Protein 4UD8 (pdb70)

Sequence (997 aa):
STLQQDFVKCLVDNSDFPITASFFSPDQNATLFKEELESTAQNLRYLTPSNPKPVFIFEPLYETHVQAAVVCAKKLQLHLRLRSGGHDYEGLSFVAEDETPFVIVDLSKLRQVDVDLDSNSAWAHAGATIGEVYYRIQEKSQTHGFPAGLCSSLGIGGHLVGGAYGSMMRKFGLGADNVLDARIVDANGQILDRAAMGEDVFWAIRGGGGGSFGVILAWKIKLVPVPATVTVFTVTKTLEQDGTKVLYKWEQIADKLDDDLFIRVIISPASKGNRTISMSYQAQFLGDSNRLLQVMQKSFPELGLTKKDCTEMSWIKSVMYIAGFPNSAAPEALLAGKSLFKNHFKAKSDFVKEPIPVEGLEGLWERFLEEDSPLTIWNPYGGMMSRISESEIPFPHRNGTLFKIQWLSTWQDGKVSEERHMKWIREMYSYMEQYVSKNPRQAYVNYRDLDLGTNEGETDAREWGAKYYKGNFEERLVKIKGEFDPDNFFRHEQSVPTKIGTLQQDFVKCLVDVSFPITASFFSPDQNATLFKEELESTAQNLRYLTPSNPKPVFIFEPLYETHVQAAVVCAKKLQLHLRLRSGGHDYEGLSFVAEDETPFVIVDLSKLRQQVDVDLDSNSAWAHAGATIGEVYYRIQEKSQTHGFPAGLCSSLGIGGHLVGGAYGSMMRKFGLGADNVLDARIVDANGQILDRAAMGEDVFWAIRGGGGGSFGVILAWKIKLVPVPATVTVFTVTKTLEQDGTKVLYKWEQIADKLDDDLFIRVIISPASKNRTISMSYQAQFLGDSNRRLLQQVMQKSFPELGLTKKDCTEMSWIKSVMYIAGFPNSAAPEALLAGKSLFKNHFKAKSDFVKEPIPVEGLEGLWERFLEEDSPLTIWNPYGGMMSRISESEIPFPHRNGTLFKIQWLSTWQDGKVSEERHMKWIREMYSYMEQYVSKNPRQAYVNYRDLDLGTNEGETDAREWGAKYYKGNFERLVKIKGEFDPDNFFRHEQSVPTKIG

InterPro domains:
  IPR006094 FAD linked oxidase, N-terminal [PF01565] (85-220)
  IPR012951 Berberine/berberine-like [PF08031] (475-528)
  IPR016166 FAD-binding domain, PCMH-type [PS51387] (76-254)
  IPR016167 FAD-binding, type PCMH, subdomain 1 [G3DSA:3.30.43.10] (28-138)
  IPR016169 FAD-binding, type PCMH, subdomain 2 [G3DSA:3.30.465.10] (147-527)
  IPR036318 FAD-binding, type PCMH-like superfamily [SSF56176] (24-255)

Structure (mmCIF, N/CA/C/O backbone):
data_4UD8
#
_entry.id   4UD8
#
_cell.length_a   63.596
_cell.length_b   94.742
_cell.length_c   188.298
_cell.angle_alpha   90.00
_cell.angle_beta   90.00
_cell.angle_gamma   90.00
#
_symmetry.space_group_name_H-M   'P 21 21 21'
#
loop_
_entity.id
_entity.type
_entity.pdbx_description
1 polymer 'FAD-BINDING AND BBE DOMAIN-CONTAINING PROTEIN'
2 branched 2-acetamido-2-deoxy-beta-D-glucopyranose-(1-4)-2-acetamido-2-deoxy-beta-D-glucopyranose
3 non-polymer 'FLAVIN-ADENINE DINUCLEOTIDE'
4 non-polymer 2-acetamido-2-deoxy-beta-D-glucopyranose
5 non-polymer 3,6,9,12,15,18,21,24-OCTAOXAHEXACOSAN-1-OL
6 non-polymer 'SODIUM ION'
7 non-polymer 'POTASSIUM ION'
8 water water
#
loop_
_atom_site.group_PDB
_atom_site.id
_atom_site.type_symbol
_atom_site.label_atom_id
_atom_site.label_alt_id
_atom_site.label_comp_id
_atom_site.label_asym_id
_atom_site.label_entity_id
_atom_site.label_seq_id
_atom_site.pdbx_PDB_ins_code
_atom_site.Cartn_x
_atom_site.Cartn_y
_atom_site.Cartn_z
_atom_site.occupancy
_atom_site.B_iso_or_equiv
_atom_site.auth_seq_id
_atom_site.auth_comp_id
_atom_site.auth_asym_id
_atom_site.auth_atom_id
_atom_site.pdbx_PDB_model_num
ATOM 1 N N . SER A 1 27 ? -17.598 13.353 -65.446 1.00 73.36 27 SER A N 1
ATOM 2 C CA . SER A 1 27 ? -17.719 12.596 -64.206 1.00 71.76 27 SER A CA 1
ATOM 3 C C . SER A 1 27 ? -16.585 11.578 -64.080 1.00 69.19 27 SER A C 1
ATOM 4 O O . SER A 1 27 ? -16.815 10.369 -64.130 1.00 69.37 27 SER A O 1
ATOM 7 N N . THR A 1 28 ? -15.364 12.079 -63.910 1.00 66.59 28 THR A N 1
ATOM 8 C CA . THR A 1 28 ? -14.178 11.225 -63.876 1.00 63.68 28 THR A CA 1
ATOM 9 C C . THR A 1 28 ? -13.935 10.597 -62.507 1.00 59.71 28 THR A C 1
ATOM 10 O O . THR A 1 28 ? -14.566 10.967 -61.518 1.00 57.95 28 THR A O 1
ATOM 14 N N . LEU A 1 29 ? -13.002 9.650 -62.471 1.00 58.66 29 LEU A N 1
ATOM 15 C CA . LEU A 1 29 ? -12.623 8.957 -61.245 1.00 55.60 29 LEU A CA 1
ATOM 16 C C . LEU A 1 29 ? -12.090 9.930 -60.196 1.00 51.62 29 LEU A C 1
ATOM 17 O O . LEU A 1 29 ? -12.359 9.778 -59.004 1.00 51.50 29 LEU A O 1
ATOM 22 N N . GLN A 1 30 ? -11.343 10.933 -60.648 1.00 47.80 30 GLN A N 1
ATOM 23 C CA . GLN A 1 30 ? -10.756 11.922 -59.749 1.00 45.93 30 GLN A CA 1
ATOM 24 C C . GLN A 1 30 ? -11.808 12.893 -59.218 1.00 42.17 30 GLN A C 1
ATOM 25 O O . GLN A 1 30 ? -11.736 13.327 -58.067 1.00 37.69 30 GLN A O 1
ATOM 31 N N . GLN A 1 31 ? -12.780 13.235 -60.061 1.00 43.88 31 GLN A N 1
ATOM 32 C CA . GLN A 1 31 ? -13.881 14.101 -59.647 1.00 43.26 31 GLN A CA 1
ATOM 33 C C . GLN A 1 31 ? -14.726 13.419 -58.579 1.00 39.97 31 GLN A C 1
ATOM 34 O O . GLN A 1 31 ? -15.152 14.054 -57.613 1.00 41.76 31 GLN A O 1
ATOM 40 N N . ASP A 1 32 ? -14.959 12.122 -58.752 1.00 36.86 32 ASP A N 1
ATOM 41 C CA . ASP A 1 32 ? -15.633 11.329 -57.733 1.00 37.73 32 ASP A CA 1
ATOM 42 C C . ASP A 1 32 ? -14.796 11.271 -56.453 1.00 32.69 32 ASP A C 1
ATOM 43 O O . ASP A 1 32 ? -15.330 11.369 -55.346 1.00 27.89 32 ASP A O 1
ATOM 48 N N . PHE A 1 33 ? -13.483 11.112 -56.611 1.00 31.20 33 PHE A N 1
ATOM 49 C CA . PHE A 1 33 ? -12.577 11.026 -55.466 1.00 32.50 33 PHE A CA 1
ATOM 50 C C . PHE A 1 33 ? -12.579 12.315 -54.646 1.00 32.61 33 PHE A C 1
ATOM 51 O O . PHE A 1 33 ? -12.673 12.277 -53.418 1.00 33.76 33 PHE A O 1
ATOM 59 N N . VAL A 1 34 ? -12.476 13.451 -55.329 1.00 32.47 34 VAL A N 1
ATOM 60 C CA . VAL A 1 34 ? -12.492 14.751 -54.661 1.00 35.38 34 VAL A CA 1
ATOM 61 C C . VAL A 1 34 ? -13.834 15.018 -53.978 1.00 41.28 34 VAL A C 1
ATOM 62 O O . VAL A 1 34 ? -13.874 15.500 -52.844 1.00 44.23 34 VAL A O 1
ATOM 66 N N . LYS A 1 35 ? -14.928 14.694 -54.663 1.00 43.16 35 LYS A N 1
ATOM 67 C CA . LYS A 1 35 ? -16.265 14.858 -54.094 1.00 47.12 35 LYS A CA 1
ATOM 68 C C . LYS A 1 35 ? -16.441 14.047 -52.816 1.00 46.75 35 LYS A C 1
ATOM 69 O O . LYS A 1 35 ? -17.051 14.516 -51.859 1.00 47.38 35 LYS A O 1
ATOM 75 N N . CYS A 1 36 ? -15.905 12.831 -52.803 1.00 45.84 36 CYS A N 1
ATOM 76 C CA . CYS A 1 36 ? -15.916 12.023 -51.592 1.00 46.35 36 CYS A CA 1
ATOM 77 C C . CYS A 1 36 ? -15.053 12.686 -50.522 1.00 45.45 36 CYS A C 1
ATOM 78 O O . CYS A 1 36 ? -15.400 12.675 -49.341 1.00 44.02 36 CYS A O 1
ATOM 81 N N . LEU A 1 37 ? -13.929 13.262 -50.943 1.00 46.95 37 LEU A N 1
ATOM 82 C CA . LEU A 1 37 ? -13.013 13.926 -50.019 1.00 50.02 37 LEU A CA 1
ATOM 83 C C . LEU A 1 37 ? -13.645 15.132 -49.325 1.00 54.90 37 LEU A C 1
ATOM 84 O O . LEU A 1 37 ? -13.592 15.245 -48.103 1.00 55.84 37 LEU A O 1
ATOM 89 N N . VAL A 1 38 ? -14.238 16.031 -50.104 1.00 58.48 38 VAL A N 1
ATOM 90 C CA . VAL A 1 38 ? -14.802 17.256 -49.544 1.00 62.90 38 VAL A CA 1
ATOM 91 C C . VAL A 1 38 ? -16.125 17.016 -48.816 1.00 68.79 38 VAL A C 1
ATOM 92 O O . VAL A 1 38 ? -16.520 17.814 -47.963 1.00 70.94 38 VAL A O 1
ATOM 96 N N . ASP A 1 39 ? -16.802 15.915 -49.143 1.00 71.79 39 ASP A N 1
ATOM 97 C CA . ASP A 1 39 ? -18.027 15.540 -48.434 1.00 74.95 39 ASP A CA 1
ATOM 98 C C . ASP A 1 39 ? -17.718 15.096 -47.003 1.00 75.27 39 ASP A C 1
ATOM 99 O O . ASP A 1 39 ? -18.620 14.922 -46.183 1.00 76.14 39 ASP A O 1
ATOM 104 N N . ASN A 1 40 ? -16.432 14.913 -46.724 1.00 75.30 40 ASN A N 1
ATOM 105 C CA . ASN A 1 40 ? -15.924 14.769 -45.369 1.00 75.48 40 ASN A CA 1
ATOM 106 C C . ASN A 1 40 ? -15.868 16.156 -44.728 1.00 76.49 40 ASN A C 1
ATOM 107 O O . ASN A 1 40 ? -15.378 17.106 -45.341 1.00 76.62 40 ASN A O 1
ATOM 112 N N . SER A 1 41 ? -16.368 16.272 -43.500 1.00 76.89 41 SER A N 1
ATOM 113 C CA . SER A 1 41 ? -16.486 17.569 -42.829 1.00 77.38 41 SER A CA 1
ATOM 114 C C . SER A 1 41 ? -15.144 18.234 -42.504 1.00 76.03 41 SER A C 1
ATOM 115 O O . SER A 1 41 ? -15.104 19.400 -42.108 1.00 76.09 41 SER A O 1
ATOM 118 N N . ASP A 1 42 ? -14.049 17.496 -42.671 1.00 74.14 42 ASP A N 1
ATOM 119 C CA . ASP A 1 42 ? -12.718 18.046 -42.420 1.00 72.49 42 ASP A CA 1
ATOM 120 C C . ASP A 1 42 ? -11.997 18.406 -43.718 1.00 71.65 42 ASP A C 1
ATOM 121 O O . ASP A 1 42 ? -12.251 19.451 -44.319 1.00 71.81 42 ASP A O 1
ATOM 126 N N . PHE A 1 45 ? -11.292 22.344 -46.665 1.00 84.71 45 PHE A N 1
ATOM 127 C CA . PHE A 1 45 ? -9.992 22.676 -47.235 1.00 85.22 45 PHE A CA 1
ATOM 128 C C . PHE A 1 45 ? -10.003 22.497 -48.761 1.00 82.40 45 PHE A C 1
ATOM 129 O O . PHE A 1 45 ? -10.625 21.563 -49.270 1.00 82.54 45 PHE A O 1
ATOM 137 N N . PRO A 1 46 ? -9.328 23.408 -49.491 1.00 79.21 46 PRO A N 1
ATOM 138 C CA . PRO A 1 46 ? -9.257 23.448 -50.962 1.00 76.00 46 PRO A CA 1
ATOM 139 C C . PRO A 1 46 ? -8.828 22.14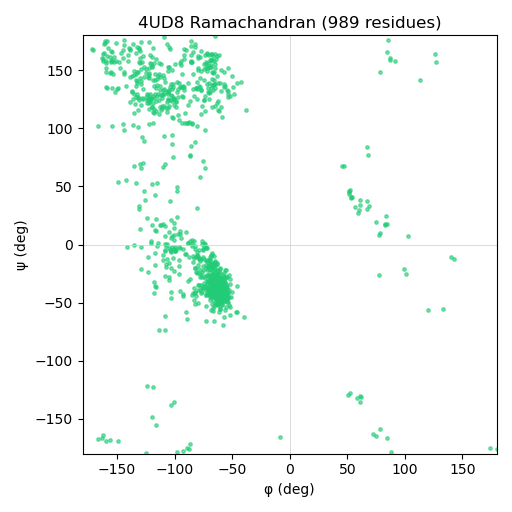2 -51.641 1.00 71.18 46 PRO A C 1
ATOM 140 O O . PRO A 1 46 ? -9.596 21.628 -52.454 1.00 71.85 46 PRO A O 1
ATOM 144 N N . ILE A 1 47 ? -7.623 21.654 -51.348 1.00 66.88 47 ILE A N 1
ATOM 145 C CA . ILE A 1 47 ? -7.153 20.333 -51.801 1.00 63.48 47 ILE A CA 1
ATOM 146 C C . ILE A 1 47 ? -6.692 20.227 -53.276 1.00 60.86 47 ILE A C 1
ATOM 147 O O . ILE A 1 47 ? -5.856 19.379 -53.599 1.00 60.71 47 ILE A O 1
ATOM 152 N N . THR A 1 48 ? -7.212 21.082 -54.157 1.00 58.20 48 THR A N 1
ATOM 153 C CA . THR A 1 48 ? -6.860 21.036 -55.586 1.00 55.62 48 THR A CA 1
ATOM 154 C C . THR A 1 48 ? -5.349 21.023 -55.843 1.00 51.81 48 THR A C 1
ATOM 155 O O . THR A 1 48 ? -4.852 20.231 -56.647 1.00 50.41 48 THR A O 1
ATOM 159 N N . ALA A 1 49 ? -4.623 21.886 -55.139 1.00 50.07 49 ALA A N 1
ATOM 160 C CA . ALA A 1 49 ? -3.173 21.972 -55.285 1.00 47.73 49 ALA A CA 1
ATOM 161 C C . ALA A 1 49 ? -2.442 20.829 -54.579 1.00 45.69 49 ALA A C 1
ATOM 162 O O . ALA A 1 49 ? -1.211 20.772 -54.590 1.00 47.46 49 ALA A O 1
ATOM 164 N N . SER A 1 50 ? -3.201 19.929 -53.959 1.00 41.18 50 SER A N 1
ATOM 165 C CA . SER A 1 50 ? -2.629 18.730 -53.358 1.00 38.53 50 SER A CA 1
ATOM 166 C C . SER A 1 50 ? -2.889 17.523 -54.245 1.00 36.49 50 SER A C 1
ATOM 167 O O . SER A 1 50 ? -2.586 16.388 -53.871 1.00 35.91 50 SER A O 1
ATOM 170 N N . PHE A 1 51 ? -3.461 17.778 -55.418 1.00 36.66 51 PHE A N 1
ATOM 171 C CA . PHE A 1 51 ? -3.738 16.729 -56.390 1.00 38.10 51 PHE A CA 1
ATOM 172 C C . PHE A 1 51 ? -2.826 16.831 -57.605 1.00 38.30 51 PHE A C 1
ATOM 173 O O . PHE A 1 51 ? -2.485 17.930 -58.054 1.00 38.24 51 PHE A O 1
ATOM 181 N N . PHE A 1 52 ? -2.432 15.676 -58.130 1.00 37.19 52 PHE A N 1
ATOM 182 C CA . PHE A 1 52 ? -1.624 15.621 -59.339 1.00 38.89 52 PHE A CA 1
ATOM 183 C C . PHE A 1 52 ? -2.155 14.525 -60.249 1.00 40.04 52 PHE A C 1
ATOM 184 O O . PHE A 1 52 ? -2.397 13.405 -59.801 1.00 40.26 52 PHE A O 1
ATOM 192 N N . SER A 1 53 ? -2.353 14.860 -61.520 1.00 40.42 53 SER A N 1
ATOM 193 C CA . SER A 1 53 ? -2.925 13.928 -62.484 1.00 41.59 53 SER A CA 1
ATOM 194 C C . SER A 1 53 ? -2.432 14.278 -63.878 1.00 42.82 53 SER A C 1
ATOM 195 O O . SER A 1 53 ? -2.024 15.413 -64.125 1.00 42.16 53 SER A O 1
ATOM 198 N N . PRO A 1 54 ? -2.454 13.298 -64.794 1.00 45.02 54 PRO A N 1
ATOM 199 C CA . PRO A 1 54 ? -2.080 13.576 -66.184 1.00 47.48 54 PRO A CA 1
ATOM 200 C C . PRO A 1 54 ? -2.991 14.636 -66.799 1.00 51.13 54 PRO A C 1
ATOM 201 O O . PRO A 1 54 ? -2.535 15.430 -67.623 1.00 54.16 54 PRO A O 1
ATOM 205 N N . ASP A 1 55 ? -4.257 14.654 -66.391 1.00 53.03 55 ASP A N 1
ATOM 206 C CA . ASP A 1 55 ? -5.237 15.579 -66.961 1.00 57.27 55 ASP A CA 1
ATOM 207 C C . ASP A 1 55 ? -5.096 17.018 -66.450 1.00 58.27 55 ASP A C 1
ATOM 208 O O . ASP A 1 55 ? -5.248 17.968 -67.220 1.00 59.98 55 ASP A O 1
ATOM 213 N N . GLN A 1 56 ? -4.839 17.177 -65.154 1.00 57.00 56 GLN A N 1
ATOM 214 C CA . GLN A 1 56 ? -4.512 18.485 -64.591 1.00 56.74 56 GLN A CA 1
ATOM 215 C C . GLN A 1 56 ? -3.289 19.061 -65.287 1.00 57.08 56 GLN A C 1
ATOM 216 O O . GLN A 1 56 ? -3.374 20.029 -66.046 1.00 57.66 56 GLN A O 1
ATOM 222 N N . ASN A 1 57 ? -2.151 18.429 -65.021 1.00 56.56 57 ASN A N 1
ATOM 223 C CA . ASN A 1 57 ? -0.867 18.863 -65.542 1.00 57.65 57 ASN A CA 1
ATOM 224 C C . ASN A 1 57 ? 0.084 17.673 -65.624 1.00 54.07 57 ASN A C 1
ATOM 225 O O . ASN A 1 57 ? 0.644 17.240 -64.616 1.00 51.75 57 ASN A O 1
ATOM 230 N N . ALA A 1 58 ? 0.254 17.145 -66.831 1.00 53.16 58 ALA A N 1
ATOM 231 C CA . ALA A 1 58 ? 1.094 15.973 -67.055 1.00 51.28 58 ALA A CA 1
ATOM 232 C C . ALA A 1 58 ? 2.546 16.203 -66.634 1.00 49.88 58 ALA A C 1
ATOM 233 O O . ALA A 1 58 ? 3.185 15.312 -66.072 1.00 47.21 58 ALA A O 1
ATOM 235 N N . THR A 1 59 ? 3.059 17.397 -66.915 1.00 51.10 59 THR A N 1
ATOM 236 C CA . THR A 1 59 ? 4.433 17.751 -66.568 1.00 52.48 59 THR A CA 1
ATOM 237 C C . THR A 1 59 ? 4.635 17.782 -65.050 1.00 51.82 59 THR A C 1
ATOM 238 O O . THR A 1 59 ? 5.630 17.268 -64.534 1.00 51.10 59 THR A O 1
ATOM 242 N N . LEU A 1 60 ? 3.678 18.374 -64.341 1.00 51.23 60 LEU A N 1
ATOM 243 C CA . LEU A 1 60 ? 3.733 18.473 -62.885 1.00 50.56 60 LEU A CA 1
ATOM 244 C C . LEU A 1 60 ? 3.550 17.107 -62.219 1.00 47.85 60 LEU A C 1
ATOM 245 O O . LEU A 1 60 ? 4.242 16.775 -61.254 1.00 46.00 60 LEU A O 1
ATOM 250 N N . PHE A 1 61 ? 2.612 16.327 -62.749 1.00 45.73 61 PHE A N 1
ATOM 251 C CA . PHE A 1 61 ? 2.317 14.983 -62.258 1.00 41.32 61 PHE A CA 1
ATOM 252 C C . PHE A 1 61 ? 3.541 14.071 -62.314 1.00 37.25 61 PHE A C 1
ATOM 253 O O . PHE A 1 61 ? 3.821 13.337 -61.363 1.00 33.92 61 PHE A O 1
ATOM 261 N N . LYS A 1 62 ? 4.258 14.120 -63.433 1.00 35.62 62 LYS A N 1
ATOM 262 C CA . LYS A 1 62 ? 5.481 13.341 -63.612 1.00 35.10 62 LYS A CA 1
ATOM 263 C C . LYS A 1 62 ? 6.529 13.715 -62.571 1.00 33.05 62 LYS A C 1
ATOM 264 O O . LYS A 1 62 ? 7.152 12.843 -61.957 1.00 30.99 62 LYS A O 1
ATOM 270 N N . GLU A 1 63 ? 6.718 15.016 -62.377 1.00 34.38 63 GLU A N 1
ATOM 271 C CA . GLU A 1 63 ? 7.707 15.511 -61.424 1.00 38.58 63 GLU A CA 1
ATOM 272 C C . GLU A 1 63 ? 7.344 15.145 -59.987 1.00 36.88 63 GLU A C 1
ATOM 273 O O . GLU A 1 63 ? 8.223 14.887 -59.165 1.00 34.14 63 GLU A O 1
ATOM 279 N N . GLU A 1 64 ? 6.051 15.122 -59.684 1.00 37.67 64 GLU A N 1
ATOM 280 C CA . GLU A 1 64 ? 5.604 14.737 -58.354 1.00 37.54 64 GLU A CA 1
ATOM 281 C C . GLU A 1 64 ? 5.842 13.249 -58.128 1.00 33.07 64 GLU A C 1
ATOM 282 O O . GLU A 1 64 ? 6.216 12.823 -57.033 1.00 30.42 64 GLU A O 1
ATOM 288 N N . LEU A 1 65 ? 5.622 12.470 -59.182 1.00 32.54 65 LEU A N 1
ATOM 289 C CA . LEU A 1 65 ? 5.832 11.029 -59.147 1.00 31.88 65 LEU A CA 1
ATOM 290 C C . LEU A 1 65 ? 7.305 10.701 -58.917 1.00 31.66 65 LEU A C 1
ATOM 291 O O . LEU A 1 65 ? 7.640 9.844 -58.097 1.00 31.34 65 LEU A O 1
ATOM 296 N N . GLU A 1 66 ? 8.181 11.401 -59.631 1.00 31.95 66 GLU A N 1
ATOM 297 C CA . GLU A 1 66 ? 9.613 11.132 -59.562 1.00 33.03 66 GLU A CA 1
ATOM 298 C C . GLU A 1 66 ? 10.282 11.721 -58.321 1.00 29.86 66 GLU A C 1
ATOM 299 O O . GLU A 1 66 ? 11.321 11.226 -57.890 1.00 28.52 66 GLU A O 1
ATOM 305 N N . SER A 1 67 ? 9.679 12.770 -57.762 1.00 29.57 67 SER A N 1
ATOM 306 C CA . SER A 1 67 ? 10.273 13.560 -56.675 1.00 32.01 67 SER A CA 1
ATOM 307 C C . SER A 1 67 ? 11.031 12.757 -55.610 1.00 29.50 67 SER A C 1
ATOM 308 O O . SER A 1 67 ? 12.237 12.935 -55.445 1.00 28.93 67 SER A O 1
ATOM 311 N N . THR A 1 68 ? 10.329 11.876 -54.899 1.00 27.91 68 THR A N 1
ATOM 312 C CA . THR A 1 68 ? 10.958 11.075 -53.847 1.00 29.35 68 THR A CA 1
ATOM 313 C C . THR A 1 68 ? 11.221 9.626 -54.252 1.00 29.39 68 THR A C 1
ATOM 314 O O . THR A 1 68 ? 11.818 8.865 -53.488 1.00 31.24 68 THR A O 1
ATOM 318 N N . ALA A 1 69 ? 10.770 9.243 -55.443 1.00 27.82 69 ALA A N 1
ATOM 319 C CA . ALA A 1 69 ? 11.026 7.896 -55.952 1.00 25.09 69 ALA A CA 1
ATOM 320 C C . ALA A 1 69 ? 12.526 7.683 -56.139 1.00 25.16 69 ALA A C 1
ATOM 321 O O . ALA A 1 69 ? 13.174 8.417 -56.887 1.00 27.86 69 ALA A O 1
ATOM 323 N N . GLN A 1 70 ? 13.075 6.679 -55.463 1.00 22.24 70 GLN A N 1
ATOM 324 C CA . GLN A 1 70 ? 14.523 6.497 -55.432 1.00 22.42 70 GLN A CA 1
ATOM 325 C C . GLN A 1 70 ? 15.068 5.563 -56.509 1.00 22.03 70 GLN A C 1
ATOM 326 O O . GLN A 1 70 ? 16.099 5.855 -57.121 1.00 24.02 70 GLN A O 1
ATOM 332 N N . ASN A 1 71 ? 14.390 4.444 -56.740 1.00 19.17 71 ASN A N 1
ATOM 333 C CA . ASN A 1 71 ? 14.849 3.490 -57.751 1.00 20.23 71 ASN A CA 1
ATOM 334 C C . ASN A 1 71 ? 14.354 3.851 -59.148 1.00 21.51 71 ASN A C 1
ATOM 335 O O . ASN A 1 71 ? 13.188 3.628 -59.476 1.00 21.27 71 ASN A O 1
ATOM 340 N N . LEU A 1 72 ? 15.249 4.391 -59.974 1.00 21.33 72 LEU A N 1
ATOM 341 C CA . LEU A 1 72 ? 14.887 4.841 -61.315 1.00 23.10 72 LEU A CA 1
ATOM 342 C C . LEU A 1 72 ? 14.359 3.709 -62.192 1.00 21.00 72 LEU A C 1
ATOM 343 O O . LEU A 1 72 ? 13.671 3.960 -63.179 1.00 22.41 72 LEU A O 1
ATOM 348 N N . ARG A 1 73 ? 14.689 2.469 -61.835 1.00 18.88 73 ARG A N 1
ATOM 349 C CA . ARG A 1 73 ? 14.218 1.297 -62.571 1.00 22.45 73 ARG A CA 1
ATOM 350 C C . ARG A 1 73 ? 12.692 1.257 -62.630 1.00 23.50 73 ARG A C 1
ATOM 351 O O . ARG A 1 73 ? 12.107 0.727 -63.579 1.00 23.95 73 ARG A O 1
ATOM 359 N N . TYR A 1 74 ? 12.054 1.843 -61.622 1.00 23.11 74 TYR A N 1
ATOM 360 C CA . TYR A 1 74 ? 10.598 1.828 -61.531 1.00 23.60 74 TYR A CA 1
ATOM 361 C C . TYR A 1 74 ? 9.943 3.130 -61.983 1.00 24.51 74 TYR A C 1
ATOM 362 O O . TYR A 1 74 ? 8.760 3.349 -61.738 1.00 23.39 74 TYR A O 1
ATOM 371 N N . LEU A 1 75 ? 10.710 3.984 -62.655 1.00 25.66 75 LEU A N 1
ATOM 372 C CA . LEU A 1 75 ? 10.171 5.243 -63.167 1.00 25.68 75 LEU A CA 1
ATOM 373 C C . LEU A 1 75 ? 10.165 5.282 -64.692 1.00 29.96 75 LEU A C 1
ATOM 374 O O . LEU A 1 75 ? 9.758 6.274 -65.294 1.00 32.98 75 LEU A O 1
ATOM 379 N N . THR A 1 76 ? 10.608 4.191 -65.309 1.00 31.50 76 THR A N 1
ATOM 380 C CA . THR A 1 76 ? 10.585 4.060 -66.766 1.00 34.22 76 THR A CA 1
ATOM 381 C C . THR A 1 76 ? 9.137 3.971 -67.261 1.00 34.48 76 THR A C 1
ATOM 382 O O . THR A 1 76 ? 8.255 3.562 -66.505 1.00 32.60 76 THR A O 1
ATOM 386 N N . PRO A 1 77 ? 8.887 4.362 -68.527 1.00 37.49 77 PRO A N 1
ATOM 387 C CA . PRO A 1 77 ? 7.526 4.385 -69.083 1.00 38.57 77 PRO A CA 1
ATOM 388 C C . PRO A 1 77 ? 6.812 3.033 -69.043 1.00 39.20 77 PRO A C 1
ATOM 389 O O . PRO A 1 77 ? 5.584 3.000 -69.013 1.00 38.32 77 PRO A O 1
ATOM 393 N N . SER A 1 78 ? 7.569 1.940 -69.055 1.00 39.67 78 SER A N 1
ATOM 394 C CA . SER A 1 78 ? 6.985 0.601 -69.007 1.00 40.64 78 SER A CA 1
ATOM 395 C C . SER A 1 78 ? 6.222 0.337 -67.708 1.00 39.03 78 SER A C 1
ATOM 396 O O . SER A 1 78 ? 5.292 -0.472 -67.680 1.00 42.61 78 SER A O 1
ATOM 399 N N . ASN A 1 79 ? 6.617 1.022 -66.639 1.00 32.53 79 ASN A N 1
ATOM 400 C CA . ASN A 1 79 ? 5.972 0.855 -65.339 1.00 31.11 79 ASN A CA 1
ATOM 401 C C . ASN A 1 79 ? 4.558 1.436 -65.279 1.00 31.96 79 ASN A C 1
ATOM 402 O O . ASN A 1 79 ? 4.318 2.551 -65.747 1.00 32.88 79 ASN A O 1
ATOM 407 N N . PRO A 1 80 ? 3.616 0.671 -64.703 1.00 32.52 80 PRO A N 1
ATOM 408 C CA . PRO A 1 80 ? 2.244 1.129 -64.452 1.00 34.31 80 PRO A CA 1
ATOM 409 C C . PRO A 1 80 ? 2.220 2.428 -63.646 1.00 33.72 80 PRO A C 1
ATOM 410 O O . PRO A 1 80 ? 2.920 2.536 -62.636 1.00 32.59 80 PRO A O 1
ATOM 414 N N . LYS A 1 81 ? 1.422 3.396 -64.091 1.00 33.67 81 LYS A N 1
ATOM 415 C CA . LYS A 1 81 ? 1.359 4.704 -63.446 1.00 31.66 81 LYS A CA 1
ATOM 416 C C . LYS A 1 81 ? 0.061 4.845 -62.656 1.00 29.66 81 LYS A C 1
ATOM 417 O O . LYS A 1 81 ? -0.956 4.258 -63.027 1.00 28.65 81 LYS A O 1
ATOM 423 N N . PRO A 1 82 ? 0.089 5.619 -61.556 1.00 28.44 82 PRO A N 1
ATOM 424 C CA . PRO A 1 82 ? -1.137 5.859 -60.786 1.00 27.81 82 PRO A CA 1
ATOM 425 C C . PRO A 1 82 ? -2.086 6.766 -61.561 1.00 28.15 82 PRO A C 1
ATOM 426 O O . PRO A 1 82 ? -1.618 7.566 -62.374 1.00 27.67 82 PRO A O 1
ATOM 430 N N . VAL A 1 83 ? -3.390 6.644 -61.326 1.00 29.55 83 VAL A N 1
ATOM 431 C CA . VAL A 1 83 ? -4.351 7.535 -61.975 1.00 33.61 83 VAL A CA 1
ATOM 432 C C . VAL A 1 83 ? -4.107 8.957 -61.494 1.00 33.52 83 VAL A C 1
ATOM 433 O O . VAL A 1 83 ? -4.179 9.915 -62.273 1.00 34.50 83 VAL A O 1
ATOM 437 N N . PHE A 1 84 ? -3.806 9.082 -60.205 1.00 29.30 84 PHE A N 1
ATOM 438 C CA . PHE A 1 84 ? -3.435 10.367 -59.625 1.00 28.70 84 PHE A CA 1
ATOM 439 C C . PHE A 1 84 ? -2.698 10.214 -58.295 1.00 25.83 84 PHE A C 1
ATOM 440 O O . PHE A 1 84 ? -2.696 9.139 -57.688 1.00 24.52 84 PHE A O 1
ATOM 448 N N . ILE A 1 85 ? -2.062 11.298 -57.860 1.00 26.18 85 ILE A N 1
ATOM 449 C CA . ILE A 1 85 ? -1.373 11.330 -56.580 1.00 26.10 85 ILE A CA 1
ATOM 450 C C . ILE A 1 85 ? -2.073 12.338 -55.677 1.00 24.91 85 ILE A C 1
ATOM 451 O O . ILE A 1 85 ? -2.446 13.424 -56.125 1.00 24.92 85 ILE A O 1
ATOM 456 N N . PHE A 1 86 ? -2.260 11.975 -54.414 1.00 25.66 86 PHE A N 1
ATOM 457 C CA . PHE A 1 86 ? -2.861 12.882 -53.445 1.00 27.02 86 PHE A CA 1
ATOM 458 C C . PHE A 1 86 ? -1.903 13.132 -52.284 1.00 25.78 86 PHE A C 1
ATOM 459 O O . PHE A 1 86 ? -1.429 12.188 -51.652 1.00 25.51 86 PHE A O 1
ATOM 467 N N . GLU A 1 87 ? -1.609 14.403 -52.018 1.00 27.69 87 GLU A N 1
ATOM 468 C CA . GLU A 1 87 ? -0.730 14.776 -50.915 1.00 29.03 87 GLU A CA 1
ATOM 469 C C . GLU A 1 87 ? -1.514 15.434 -49.784 1.00 27.52 87 GLU A C 1
ATOM 470 O O . GLU A 1 87 ? -1.721 16.648 -49.793 1.00 28.47 87 GLU A O 1
ATOM 476 N N . PRO A 1 88 ? -1.944 14.634 -48.797 1.00 27.10 88 PRO A N 1
ATOM 477 C CA . PRO A 1 88 ? -2.702 15.157 -47.654 1.00 28.44 88 PRO A CA 1
ATOM 478 C C . PRO A 1 88 ? -1.889 16.151 -46.825 1.00 31.22 88 PRO A C 1
ATOM 479 O O . PRO A 1 88 ? -0.672 15.993 -46.690 1.00 29.80 88 PRO A O 1
ATOM 483 N N . LEU A 1 89 ? -2.561 17.163 -46.283 1.00 33.84 89 LEU A N 1
ATOM 484 C CA . LEU A 1 89 ? -1.895 18.194 -45.494 1.00 34.45 89 LEU A CA 1
ATOM 485 C C . LEU A 1 89 ? -2.118 17.996 -43.994 1.00 34.47 89 LEU A C 1
ATOM 486 O O . LEU A 1 89 ? -1.358 18.514 -43.173 1.00 33.95 89 LEU A O 1
ATOM 491 N N . TYR A 1 90 ? -3.161 17.244 -43.645 1.00 33.63 90 TYR A N 1
ATOM 492 C CA . TYR A 1 90 ? -3.441 16.918 -42.249 1.00 35.38 90 TYR A CA 1
ATOM 493 C C . TYR A 1 90 ? -3.737 15.428 -42.089 1.00 33.74 90 TYR A C 1
ATOM 494 O O . TYR A 1 90 ? -3.914 14.712 -43.076 1.00 32.74 90 TYR A O 1
ATOM 503 N N . GLU A 1 91 ? -3.805 14.971 -40.843 1.00 32.79 91 GLU A N 1
ATOM 504 C CA . GLU A 1 91 ? -4.133 13.579 -40.559 1.00 32.92 91 GLU A CA 1
ATOM 505 C C . GLU A 1 91 ? -5.576 13.235 -40.944 1.00 28.98 91 GLU A C 1
ATOM 506 O O . GLU A 1 91 ? -5.886 12.082 -41.248 1.00 27.21 91 GLU A O 1
ATOM 512 N N . THR A 1 92 ? -6.450 14.238 -40.943 1.00 25.99 92 THR A N 1
ATOM 513 C CA . THR A 1 92 ? -7.845 14.027 -41.325 1.00 27.61 92 THR A CA 1
ATOM 514 C C . THR A 1 92 ? -7.972 13.730 -42.815 1.00 25.89 92 THR A C 1
ATOM 515 O O . THR A 1 92 ? -8.885 13.019 -43.237 1.00 23.32 92 THR A O 1
ATOM 519 N N . HIS A 1 93 ? -7.059 14.282 -43.611 1.00 26.17 93 HIS A N 1
ATOM 520 C CA . HIS A 1 93 ? -7.062 14.040 -45.051 1.00 27.57 93 HIS A CA 1
ATOM 521 C C . HIS A 1 93 ? -6.617 12.613 -45.365 1.00 27.33 93 HIS A C 1
ATOM 522 O O . HIS A 1 93 ? -7.046 12.023 -46.360 1.00 26.39 93 HIS A O 1
ATOM 529 N N . VAL A 1 94 ? -5.739 12.068 -44.524 1.00 26.11 94 VAL A N 1
ATOM 530 C CA . VAL A 1 94 ? -5.318 10.679 -44.665 1.00 25.49 94 VAL A CA 1
ATOM 531 C C . VAL A 1 94 ? -6.497 9.750 -44.371 1.00 24.80 94 VAL A C 1
ATOM 532 O O . VAL A 1 94 ? -6.733 8.783 -45.101 1.00 23.76 94 VAL A O 1
ATOM 536 N N . GLN A 1 95 ? -7.240 10.059 -43.309 1.00 24.64 95 GLN A N 1
ATOM 537 C CA . GLN A 1 95 ? -8.443 9.304 -42.958 1.00 26.12 95 GLN A CA 1
ATOM 538 C C . GLN A 1 95 ? -9.449 9.310 -44.102 1.00 27.25 95 GLN A C 1
ATOM 539 O O . GLN A 1 95 ? -9.989 8.269 -44.473 1.00 28.37 95 GLN A O 1
ATOM 545 N N . ALA A 1 96 ? -9.703 10.494 -44.651 1.00 26.98 96 ALA A N 1
ATOM 546 C CA . ALA A 1 96 ? -10.683 10.642 -45.719 1.00 29.36 96 ALA A CA 1
ATOM 547 C C . ALA A 1 96 ? -10.248 9.890 -46.976 1.00 30.30 96 ALA A C 1
ATOM 548 O O . ALA A 1 96 ? -11.077 9.318 -47.684 1.00 31.68 96 ALA A O 1
ATOM 550 N N . ALA A 1 97 ? -8.946 9.887 -47.243 1.00 28.31 97 ALA A N 1
ATOM 551 C CA . ALA A 1 97 ? -8.409 9.191 -48.410 1.00 28.15 97 ALA A CA 1
ATOM 552 C C . ALA A 1 97 ? -8.626 7.680 -48.318 1.00 27.56 97 ALA A C 1
ATOM 553 O O . ALA A 1 97 ? -8.941 7.029 -49.315 1.00 26.95 97 ALA A O 1
ATOM 555 N N . VAL A 1 98 ? -8.448 7.127 -47.121 1.00 27.44 98 VAL A N 1
ATOM 556 C CA . VAL A 1 98 ? -8.701 5.709 -46.885 1.00 27.92 98 VAL A CA 1
ATOM 557 C C . VAL A 1 98 ? -10.175 5.387 -47.095 1.00 29.28 98 VAL A C 1
ATOM 558 O O . VAL A 1 98 ? -10.523 4.455 -47.827 1.00 29.83 98 VAL A O 1
ATOM 562 N N . VAL A 1 99 ? -11.033 6.169 -46.444 1.00 31.02 99 VAL A N 1
ATOM 563 C CA . VAL A 1 99 ? -12.480 6.021 -46.565 1.00 30.73 99 VAL A CA 1
ATOM 564 C C . VAL A 1 99 ? -12.926 6.076 -48.024 1.00 32.28 99 VAL A C 1
ATOM 565 O O . VAL A 1 99 ? -13.661 5.202 -48.490 1.00 33.61 99 VAL A O 1
ATOM 569 N N . CYS A 1 100 ? -12.464 7.094 -48.745 1.00 31.33 100 CYS A N 1
ATOM 570 C CA . CYS A 1 100 ? -12.901 7.320 -50.121 1.00 33.21 100 CYS A CA 1
ATOM 571 C C . CYS A 1 100 ? -12.351 6.311 -51.124 1.00 33.31 100 CYS A C 1
ATOM 572 O O . CYS A 1 100 ? -13.053 5.911 -52.051 1.00 36.57 100 CYS A O 1
ATOM 575 N N . ALA A 1 101 ? -11.098 5.907 -50.943 1.00 27.92 101 ALA A N 1
ATOM 576 C CA . ALA A 1 101 ? -10.493 4.913 -51.820 1.00 28.84 101 ALA A CA 1
ATOM 577 C C . ALA A 1 101 ? -11.229 3.582 -51.705 1.00 32.07 101 ALA A C 1
ATOM 578 O O . ALA A 1 101 ? -11.437 2.881 -52.698 1.00 31.59 101 ALA A O 1
ATOM 580 N N . LYS A 1 102 ? -11.608 3.241 -50.478 1.00 33.42 102 LYS A N 1
ATOM 581 C CA . LYS A 1 102 ? -12.325 2.006 -50.187 1.00 36.28 102 LYS A CA 1
ATOM 582 C C . LYS A 1 102 ? -13.717 2.048 -50.809 1.00 36.62 102 LYS A C 1
ATOM 583 O O . LYS A 1 102 ? -14.198 1.057 -51.360 1.00 36.86 102 LYS A O 1
ATOM 589 N N . LYS A 1 103 ? -14.349 3.214 -50.715 1.00 37.70 103 LYS A N 1
ATOM 590 C CA . LYS A 1 103 ? -15.709 3.432 -51.199 1.00 39.19 103 LYS A CA 1
ATOM 591 C C . LYS A 1 103 ? -15.781 3.403 -52.725 1.00 38.56 103 LYS A C 1
ATOM 592 O O . LYS A 1 103 ? -16.804 3.027 -53.307 1.00 39.59 103 LYS A O 1
ATOM 598 N N . LEU A 1 104 ? -14.686 3.797 -53.368 1.00 34.48 104 LEU A N 1
ATOM 599 C CA . LEU A 1 104 ? -14.616 3.808 -54.824 1.00 33.67 104 LEU A CA 1
ATOM 600 C C . LEU A 1 104 ? -13.870 2.587 -55.356 1.00 34.95 104 LEU A C 1
ATOM 601 O O . LEU A 1 104 ? -13.591 2.498 -56.554 1.00 34.18 104 LEU A O 1
ATOM 606 N N . GLN A 1 105 ? -13.565 1.649 -54.459 1.00 36.80 105 GLN A N 1
ATOM 607 C CA . GLN A 1 105 ? -12.829 0.434 -54.806 1.00 39.37 105 GLN A CA 1
ATOM 608 C C . GLN A 1 105 ? -11.537 0.793 -55.538 1.00 37.68 105 GLN A C 1
ATOM 609 O O . GLN A 1 105 ? -11.202 0.212 -56.573 1.00 38.34 105 GLN A O 1
ATOM 615 N N . LEU A 1 106 ? -10.821 1.766 -54.985 1.00 35.98 106 LEU A N 1
ATOM 616 C CA . LEU A 1 106 ? -9.615 2.295 -55.605 1.00 36.06 106 LEU A CA 1
ATOM 617 C C . LEU A 1 106 ? -8.399 1.799 -54.833 1.00 33.02 106 LEU A C 1
ATOM 618 O O . LEU A 1 106 ? -8.295 2.015 -53.624 1.00 32.44 106 LEU A O 1
ATOM 623 N N . HIS A 1 107 ? -7.486 1.121 -55.524 1.00 31.52 107 HIS A N 1
ATOM 624 C CA . HIS A 1 107 ? -6.315 0.559 -54.858 1.00 30.03 107 HIS A CA 1
ATOM 625 C C . HIS A 1 107 ? -5.367 1.648 -54.361 1.00 29.46 107 HIS A C 1
ATOM 626 O O . HIS A 1 107 ? -5.065 2.605 -55.082 1.00 29.33 107 HIS A O 1
ATOM 633 N N . LEU A 1 108 ? -4.897 1.490 -53.128 1.00 29.12 108 LEU A N 1
ATOM 634 C CA . LEU A 1 108 ? -4.051 2.498 -52.498 1.00 31.28 108 LEU A CA 1
ATOM 635 C C . LEU A 1 108 ? -2.601 2.038 -52.351 1.00 28.18 108 LEU A C 1
ATOM 636 O O . LEU A 1 108 ? -2.338 0.913 -51.922 1.00 28.39 108 LEU A O 1
ATOM 641 N N . ARG A 1 109 ? -1.667 2.914 -52.712 1.00 26.83 109 ARG A N 1
ATOM 642 C CA . ARG A 1 109 ? -0.256 2.727 -52.377 1.00 24.27 109 ARG A CA 1
ATOM 643 C C . ARG A 1 109 ? 0.213 3.931 -51.567 1.00 24.28 109 ARG A C 1
ATOM 644 O O . ARG A 1 109 ? -0.009 5.078 -51.960 1.00 24.60 109 ARG A O 1
ATOM 652 N N . LEU A 1 110 ? 0.853 3.664 -50.432 1.00 22.79 110 LEU A N 1
ATOM 653 C CA . LEU A 1 110 ? 1.316 4.723 -49.544 1.00 22.16 110 LEU A CA 1
ATOM 654 C C . LEU A 1 110 ? 2.781 5.051 -49.816 1.00 21.20 110 LEU A C 1
ATOM 655 O O . LEU A 1 110 ? 3.597 4.150 -50.039 1.00 18.42 110 LEU A O 1
ATOM 660 N N . ARG A 1 111 ? 3.120 6.336 -49.806 1.00 20.30 111 ARG A N 1
ATOM 661 C CA . ARG A 1 111 ? 4.519 6.721 -49.946 1.00 21.81 111 ARG A CA 1
ATOM 662 C C . ARG A 1 111 ? 4.923 7.774 -48.927 1.00 21.31 111 ARG A C 1
ATOM 663 O O . ARG A 1 111 ? 4.275 8.814 -48.796 1.00 21.98 111 ARG A O 1
ATOM 671 N N . SER A 1 112 ? 5.995 7.491 -48.199 1.00 19.31 112 SER A N 1
ATOM 672 C CA . SER A 1 112 ? 6.561 8.460 -47.279 1.00 21.60 112 SER A CA 1
ATOM 673 C C . SER A 1 112 ? 7.885 8.985 -47.828 1.00 22.66 112 SER A C 1
ATOM 674 O O . SER A 1 112 ? 7.957 10.118 -48.308 1.00 23.76 112 SER A O 1
ATOM 677 N N . GLY A 1 113 ? 8.924 8.154 -47.770 1.00 21.84 113 GLY A N 1
ATOM 678 C CA . GLY A 1 113 ? 10.253 8.560 -48.200 1.00 21.06 113 GLY A CA 1
ATOM 679 C C . GLY A 1 113 ? 10.600 8.152 -49.622 1.00 22.31 113 GLY A C 1
ATOM 680 O O . GLY A 1 113 ? 11.453 8.776 -50.257 1.00 22.49 113 GLY A O 1
ATOM 681 N N . GLY A 1 114 ? 9.955 7.098 -50.118 1.00 22.43 114 GLY A N 1
ATOM 682 C CA . GLY A 1 114 ? 10.117 6.674 -51.501 1.00 20.92 114 GLY A CA 1
ATOM 683 C C . GLY A 1 114 ? 11.317 5.781 -51.772 1.00 23.96 114 GLY A C 1
ATOM 684 O O . GLY A 1 114 ? 11.725 5.620 -52.926 1.00 23.80 114 GLY A O 1
ATOM 685 N N . HIS A 1 115 ? 11.877 5.186 -50.722 1.00 21.34 115 HIS A N 1
ATOM 686 C CA . HIS A 1 115 ? 13.103 4.398 -50.864 1.00 21.50 115 HIS A CA 1
ATOM 687 C C . HIS A 1 115 ? 12.903 2.922 -51.194 1.00 22.05 115 HIS A C 1
ATOM 688 O O . HIS A 1 115 ? 13.884 2.181 -51.304 1.00 21.88 115 HIS A O 1
ATOM 695 N N . ASP A 1 116 ? 11.653 2.497 -51.347 1.00 20.83 116 ASP A N 1
ATOM 696 C CA . ASP A 1 116 ? 11.365 1.083 -51.566 1.00 19.73 116 ASP A CA 1
ATOM 697 C C . ASP A 1 116 ? 12.190 0.503 -52.711 1.00 18.54 116 ASP A C 1
ATOM 698 O O . ASP A 1 116 ? 12.229 1.060 -53.813 1.00 16.06 116 ASP A O 1
ATOM 703 N N . TYR A 1 117 ? 12.864 -0.608 -52.433 1.00 18.50 117 TYR A N 1
ATOM 704 C CA . TYR A 1 117 ? 13.789 -1.201 -53.392 1.00 21.08 117 TYR A CA 1
ATOM 705 C C . TYR A 1 117 ? 13.079 -1.760 -54.616 1.00 21.83 117 TYR A C 1
ATOM 706 O O . TYR A 1 117 ? 13.666 -1.849 -55.697 1.00 23.32 117 TYR A O 1
ATOM 715 N N . GLU A 1 118 ? 11.815 -2.133 -54.447 1.00 18.09 118 GLU A N 1
ATOM 716 C CA . GLU A 1 118 ? 11.033 -2.672 -55.555 1.00 18.68 118 GLU A CA 1
ATOM 717 C C . GLU A 1 118 ? 9.941 -1.707 -56.008 1.00 19.63 118 GLU A C 1
ATOM 718 O O . GLU A 1 118 ? 9.000 -2.103 -56.701 1.00 20.30 118 GLU A O 1
ATOM 724 N N . GLY A 1 119 ? 10.083 -0.441 -55.618 1.00 20.86 119 GLY A N 1
ATOM 725 C CA . GLY A 1 119 ? 9.162 0.612 -56.017 1.00 21.74 119 GLY A CA 1
ATOM 726 C C . GLY A 1 119 ? 7.722 0.381 -55.595 1.00 23.13 119 GLY A C 1
ATOM 727 O O . GLY A 1 119 ? 6.793 0.878 -56.237 1.00 23.81 119 GLY A O 1
ATOM 728 N N . LEU A 1 120 ? 7.534 -0.362 -54.508 1.00 22.97 120 LEU A N 1
ATOM 729 C CA . LEU A 1 120 ? 6.198 -0.764 -54.074 1.00 24.30 120 LEU A CA 1
ATOM 730 C C . LEU A 1 120 ? 5.318 0.406 -53.630 1.00 23.92 120 LEU A C 1
ATOM 731 O O . LEU A 1 120 ? 4.096 0.267 -53.533 1.00 21.44 120 LEU A O 1
ATOM 736 N N . SER A 1 121 ? 5.935 1.554 -53.367 1.00 22.54 121 SER A N 1
ATOM 737 C CA . SER A 1 121 ? 5.202 2.719 -52.877 1.00 20.71 121 SER A CA 1
ATOM 738 C C . SER A 1 121 ? 4.695 3.630 -53.989 1.00 21.90 121 SER A C 1
ATOM 739 O O . SER A 1 121 ? 3.948 4.576 -53.728 1.00 23.08 121 SER A O 1
ATOM 742 N N . PHE A 1 122 ? 5.106 3.361 -55.224 1.00 22.03 122 PHE A N 1
ATOM 743 C CA . PHE A 1 122 ? 4.669 4.192 -56.347 1.00 22.02 122 PHE A CA 1
ATOM 744 C C . PHE A 1 122 ? 4.377 3.410 -57.628 1.00 22.41 122 PHE A C 1
ATOM 745 O O . PHE A 1 122 ? 3.957 3.988 -58.632 1.00 24.20 122 PHE A O 1
ATOM 753 N N . VAL A 1 123 ? 4.590 2.097 -57.585 1.00 22.17 123 VAL A N 1
ATOM 754 C CA . VAL A 1 123 ? 4.287 1.232 -58.723 1.00 27.37 123 VAL A CA 1
ATOM 755 C C . VAL A 1 123 ? 3.555 -0.031 -58.270 1.00 32.22 123 VAL A C 1
ATOM 756 O O . VAL A 1 123 ? 4.070 -0.803 -57.455 1.00 33.13 123 VAL A O 1
ATOM 760 N N . ALA A 1 124 ? 2.352 -0.233 -58.799 1.00 34.29 124 ALA A N 1
ATOM 761 C CA . ALA A 1 124 ? 1.546 -1.401 -58.459 1.00 38.05 124 ALA A CA 1
ATOM 762 C C . ALA A 1 124 ? 1.329 -2.278 -59.687 1.00 44.10 124 ALA A C 1
ATOM 763 O O . ALA A 1 124 ? 1.013 -1.775 -60.763 1.00 43.59 124 ALA A O 1
ATOM 765 N N . GLU A 1 125 ? 1.493 -3.588 -59.524 1.00 50.93 125 GLU A N 1
ATOM 766 C CA . GLU A 1 125 ? 1.290 -4.519 -60.628 1.00 58.13 125 GLU A CA 1
ATOM 767 C C . GLU A 1 125 ? -0.130 -5.074 -60.647 1.00 62.11 125 GLU A C 1
ATOM 768 O O . GLU A 1 125 ? -0.613 -5.588 -59.637 1.00 61.69 125 GLU A O 1
ATOM 774 N N . ASP A 1 126 ? -0.785 -4.968 -61.802 1.00 66.95 126 ASP A N 1
ATOM 775 C CA . ASP A 1 126 ? -2.114 -5.548 -62.023 1.00 71.15 126 ASP A CA 1
ATOM 776 C C . ASP A 1 126 ? -3.148 -5.120 -60.983 1.00 68.54 126 ASP A C 1
ATOM 777 O O . ASP A 1 126 ? -3.956 -5.923 -60.510 1.00 68.64 126 ASP A O 1
ATOM 782 N N . GLU A 1 127 ? -3.101 -3.843 -60.629 1.00 64.86 127 GLU A N 1
ATOM 783 C CA . GLU A 1 127 ? -4.106 -3.244 -59.771 1.00 62.60 127 GLU A CA 1
ATOM 784 C C . GLU A 1 127 ? -4.535 -1.923 -60.391 1.00 60.83 127 GLU A C 1
ATOM 785 O O . GLU A 1 127 ? -4.492 -0.877 -59.742 1.00 61.15 127 GLU A O 1
ATOM 791 N N . THR A 1 128 ? -4.922 -1.980 -61.663 1.00 57.96 128 THR A N 1
ATOM 792 C CA . THR A 1 128 ? -5.471 -0.826 -62.359 1.00 53.90 128 THR A CA 1
ATOM 793 C C . THR A 1 128 ? -6.939 -0.693 -61.977 1.00 49.53 128 THR A C 1
ATOM 794 O O . THR A 1 128 ? -7.710 -1.642 -62.126 1.00 50.54 128 THR A O 1
ATOM 798 N N . PRO A 1 129 ? -7.334 0.486 -61.474 1.00 44.87 129 PRO A N 1
ATOM 799 C CA . PRO A 1 129 ? -6.480 1.657 -61.260 1.00 41.63 129 PRO A CA 1
ATOM 800 C C . PRO A 1 129 ? -5.944 1.740 -59.829 1.00 38.65 129 PRO A C 1
ATOM 801 O O . PRO A 1 129 ? -6.553 1.177 -58.914 1.00 38.33 129 PRO A O 1
ATOM 805 N N . PHE A 1 130 ? -4.819 2.430 -59.641 1.00 33.50 130 PHE A N 1
ATOM 806 C CA . PHE A 1 130 ? -4.308 2.683 -58.297 1.00 31.83 130 PHE A CA 1
ATOM 807 C C . PHE A 1 130 ? -3.958 4.153 -58.072 1.00 30.21 130 PHE A C 1
ATOM 808 O O . PHE A 1 130 ? -3.726 4.904 -59.023 1.00 30.68 130 PHE A O 1
ATOM 816 N N . VAL A 1 131 ? -3.941 4.556 -56.805 1.00 29.06 131 VAL A N 1
ATOM 817 C CA . VAL A 1 131 ? -3.636 5.931 -56.430 1.00 28.72 131 VAL A CA 1
ATOM 818 C C . VAL A 1 131 ? -2.504 5.937 -55.406 1.00 29.01 131 VAL A C 1
ATOM 819 O O . VAL A 1 131 ? -2.412 5.033 -54.574 1.00 29.82 131 VAL A O 1
ATOM 823 N N . ILE A 1 132 ? -1.625 6.931 -55.485 1.00 28.72 132 ILE A N 1
ATOM 824 C CA . ILE A 1 132 ? -0.584 7.094 -54.478 1.00 25.54 132 ILE A CA 1
ATOM 825 C C . ILE A 1 132 ? -1.011 8.153 -53.464 1.00 26.02 132 ILE A C 1
ATOM 826 O O . ILE A 1 132 ? -1.308 9.294 -53.836 1.00 23.66 132 ILE A O 1
ATOM 831 N N . VAL A 1 133 ? -1.065 7.775 -52.189 1.00 26.11 133 VAL A N 1
ATOM 832 C CA . VAL A 1 133 ? -1.223 8.759 -51.123 1.00 25.14 133 VAL A CA 1
ATOM 833 C C . VAL A 1 133 ? 0.162 9.082 -50.581 1.00 24.52 133 VAL A C 1
ATOM 834 O O . VAL A 1 133 ? 0.782 8.262 -49.899 1.00 26.28 133 VAL A O 1
ATOM 838 N N . ASP A 1 134 ? 0.656 10.271 -50.903 1.00 25.58 134 ASP A N 1
ATOM 839 C CA . ASP A 1 134 ? 2.014 10.652 -50.537 1.00 27.06 134 ASP A CA 1
ATOM 840 C C . ASP A 1 134 ? 1.993 11.508 -49.274 1.00 26.09 134 ASP A C 1
ATOM 841 O O . ASP A 1 134 ? 1.325 12.543 -49.228 1.00 27.37 134 ASP A O 1
ATOM 846 N N . LEU A 1 135 ? 2.725 11.072 -48.252 1.00 22.29 135 LEU A N 1
ATOM 847 C CA . LEU A 1 135 ? 2.659 11.701 -46.938 1.00 23.59 135 LEU A CA 1
ATOM 848 C C . LEU A 1 135 ? 3.788 12.692 -46.693 1.00 24.51 135 LEU A C 1
ATOM 849 O O . LEU A 1 135 ? 4.116 12.982 -45.545 1.00 25.70 135 LEU A O 1
ATOM 854 N N . SER A 1 136 ? 4.369 13.227 -47.763 1.00 26.00 136 SER A N 1
ATOM 855 C CA . SER A 1 136 ? 5.552 14.077 -47.637 1.00 25.27 136 SER A CA 1
ATOM 856 C C . SER A 1 136 ? 5.283 15.474 -47.071 1.00 25.81 136 SER A C 1
ATOM 857 O O . SER A 1 136 ? 6.219 16.249 -46.882 1.00 26.18 136 SER A O 1
ATOM 860 N N . LYS A 1 137 ? 4.020 15.801 -46.803 1.00 25.94 137 LYS A N 1
ATOM 861 C CA . LYS A 1 137 ? 3.700 17.097 -46.203 1.00 27.36 137 LYS A CA 1
ATOM 862 C C . LYS A 1 137 ? 3.477 16.982 -44.693 1.00 26.65 137 LYS A C 1
ATOM 863 O O . LYS A 1 137 ? 3.303 17.988 -44.001 1.00 25.90 137 LYS A O 1
ATOM 869 N N . LEU A 1 138 ? 3.484 15.751 -44.191 1.00 26.28 138 LEU A N 1
ATOM 870 C CA . LEU A 1 138 ? 3.379 15.508 -42.756 1.00 29.10 138 LEU A CA 1
ATOM 871 C C . LEU A 1 138 ? 4.768 15.182 -42.208 1.00 25.76 138 LEU A C 1
ATOM 872 O O . LEU A 1 138 ? 5.145 14.013 -42.118 1.00 23.68 138 LEU A O 1
ATOM 877 N N . ARG A 1 139 ? 5.528 16.216 -41.852 1.00 25.15 139 ARG A N 1
ATOM 878 C CA . ARG A 1 139 ? 6.917 16.037 -41.433 1.00 25.30 139 ARG A CA 1
ATOM 879 C C . ARG A 1 139 ? 7.195 16.618 -40.052 1.00 25.86 139 ARG A C 1
ATOM 880 O O . ARG A 1 139 ? 8.345 16.931 -39.729 1.00 24.32 139 ARG A O 1
ATOM 888 N N . GLN A 1 140 ? 6.153 16.773 -39.240 1.00 27.23 140 GLN A N 1
ATOM 889 C CA . GLN A 1 140 ? 6.327 17.340 -37.906 1.00 31.14 140 GLN A CA 1
ATOM 890 C C . GLN A 1 140 ? 7.173 16.433 -37.017 1.00 28.50 140 GLN A C 1
ATOM 891 O O . GLN A 1 140 ? 6.978 15.213 -36.981 1.00 25.64 140 GLN A O 1
ATOM 897 N N . VAL A 1 141 ? 8.123 17.044 -36.317 1.00 22.94 141 VAL A N 1
ATOM 898 C CA . VAL A 1 141 ? 8.966 16.342 -35.360 1.00 22.01 141 VAL A CA 1
ATOM 899 C C . VAL A 1 141 ? 8.991 17.134 -34.056 1.00 24.97 141 VAL A C 1
ATOM 900 O O . VAL A 1 141 ? 9.471 18.269 -34.026 1.00 25.91 141 VAL A O 1
ATOM 904 N N . ASP A 1 142 ? 8.462 16.546 -32.987 1.00 25.67 142 ASP A N 1
ATOM 905 C CA . ASP A 1 142 ? 8.474 17.201 -31.681 1.00 29.14 142 ASP A CA 1
ATOM 906 C C . ASP A 1 142 ? 9.311 16.408 -30.676 1.00 28.68 142 ASP A C 1
ATOM 907 O O . ASP A 1 142 ? 8.973 15.275 -30.326 1.00 28.71 142 ASP A O 1
ATOM 912 N N . VAL A 1 143 ? 10.407 17.012 -30.224 1.00 28.98 143 VAL A N 1
ATOM 913 C CA . VAL A 1 143 ? 11.335 16.360 -29.303 1.00 28.00 143 VAL A CA 1
ATOM 914 C C . VAL A 1 143 ? 11.060 16.786 -27.862 1.00 28.49 143 VAL A C 1
ATOM 915 O O . VAL A 1 143 ? 10.926 17.979 -27.577 1.00 26.36 143 VAL A O 1
ATOM 919 N N . ASP A 1 144 ? 10.973 15.813 -26.958 1.00 29.90 144 ASP A N 1
ATOM 920 C CA . ASP A 1 144 ? 10.776 16.107 -25.539 1.00 32.73 144 ASP A CA 1
ATOM 921 C C . ASP A 1 144 ? 11.813 15.390 -24.674 1.00 30.88 144 ASP A C 1
ATOM 922 O O . ASP A 1 144 ? 11.603 14.246 -24.265 1.00 28.49 144 ASP A O 1
ATOM 927 N N . LEU A 1 145 ? 12.923 16.072 -24.395 1.00 31.94 145 LEU A N 1
ATOM 928 C CA . LEU A 1 145 ? 14.032 15.493 -23.635 1.00 32.47 145 LEU A CA 1
ATOM 929 C C . LEU A 1 145 ? 13.633 15.013 -22.240 1.00 29.88 145 LEU A C 1
ATOM 930 O O . LEU A 1 145 ? 14.096 13.965 -21.786 1.00 28.72 145 LEU A O 1
ATOM 935 N N . ASP A 1 146 ? 12.778 15.778 -21.567 1.00 31.73 146 ASP A N 1
ATOM 936 C CA . ASP A 1 146 ? 12.371 15.460 -20.199 1.00 34.93 146 ASP A CA 1
ATOM 937 C C . ASP A 1 146 ? 11.762 14.062 -20.070 1.00 32.84 146 ASP A C 1
ATOM 938 O O . ASP A 1 146 ? 11.856 13.430 -19.018 1.00 32.39 146 ASP A O 1
ATOM 943 N N . SER A 1 147 ? 11.150 13.580 -21.148 1.00 30.80 147 SER A N 1
ATOM 944 C CA . SER A 1 147 ? 10.614 12.224 -21.175 1.00 30.11 147 SER A CA 1
ATOM 945 C C . SER A 1 147 ? 11.463 11.333 -22.077 1.00 28.24 147 SER A C 1
ATOM 946 O O . SER A 1 147 ? 11.103 10.185 -22.350 1.00 23.92 147 SER A O 1
ATOM 949 N N . ASN A 1 148 ? 12.586 11.878 -22.540 1.00 29.33 148 ASN A N 1
ATOM 950 C CA . ASN A 1 148 ? 13.529 11.142 -23.378 1.00 27.19 148 ASN A CA 1
ATOM 951 C C . ASN A 1 148 ? 12.854 10.519 -24.598 1.00 24.63 148 ASN A C 1
ATOM 952 O O . ASN A 1 148 ? 13.165 9.389 -24.977 1.00 24.04 148 ASN A O 1
ATOM 957 N N . SER A 1 149 ? 11.929 11.255 -25.207 1.00 22.04 149 SER A N 1
ATOM 958 C CA . SER A 1 149 ? 11.174 10.727 -26.337 1.00 23.14 149 SER A CA 1
ATOM 959 C C . SER A 1 149 ? 10.883 11.802 -27.375 1.00 23.73 149 SER A C 1
ATOM 960 O O . SER A 1 149 ? 11.131 12.987 -27.144 1.00 23.94 149 SER A O 1
ATOM 963 N N . ALA A 1 150 ? 10.351 11.376 -28.519 1.00 23.46 150 ALA A N 1
ATOM 964 C CA . ALA A 1 150 ? 9.976 12.298 -29.587 1.00 23.75 150 ALA A CA 1
ATOM 965 C C . ALA A 1 150 ? 8.857 11.725 -30.451 1.00 22.50 150 ALA A C 1
ATOM 966 O O . ALA A 1 150 ? 8.782 10.512 -30.650 1.00 23.14 150 ALA A O 1
ATOM 968 N N . TRP A 1 151 ? 7.992 12.601 -30.957 1.00 19.91 151 TRP A N 1
ATOM 969 C CA . TRP A 1 151 ? 7.000 12.212 -31.955 1.00 20.74 151 TRP A CA 1
ATOM 970 C C . TRP A 1 151 ? 7.489 12.628 -33.336 1.00 23.06 151 TRP A C 1
ATOM 971 O O . TRP A 1 151 ? 7.819 13.797 -33.557 1.00 24.59 151 TRP A O 1
ATOM 982 N N . ALA A 1 152 ? 7.533 11.678 -34.263 1.00 21.67 152 ALA A N 1
ATOM 983 C CA . ALA A 1 152 ? 7.932 11.974 -35.632 1.00 22.27 152 ALA A CA 1
ATOM 984 C C . ALA A 1 152 ? 6.851 11.504 -36.598 1.00 25.54 152 ALA A C 1
ATOM 985 O O . ALA A 1 152 ? 6.441 10.341 -36.555 1.00 22.98 152 ALA A O 1
ATOM 987 N N . HIS A 1 153 ? 6.389 12.404 -37.463 1.00 27.71 153 HIS A N 1
ATOM 988 C CA . HIS A 1 153 ? 5.370 12.049 -38.448 1.00 29.24 153 HIS A CA 1
ATOM 989 C C . HIS A 1 153 ? 5.961 11.287 -39.634 1.00 25.31 153 HIS A C 1
ATOM 990 O O . HIS A 1 153 ? 7.167 11.334 -39.872 1.00 21.69 153 HIS A O 1
ATOM 997 N N . ALA A 1 154 ? 5.098 10.592 -40.372 1.00 25.14 154 ALA A N 1
ATOM 998 C CA . ALA A 1 154 ? 5.530 9.653 -41.408 1.00 24.64 154 ALA A CA 1
ATOM 999 C C . ALA A 1 154 ? 6.357 10.268 -42.538 1.00 23.33 154 ALA A C 1
ATOM 1000 O O . ALA A 1 154 ? 7.236 9.606 -43.093 1.00 22.06 154 ALA A O 1
ATOM 1002 N N . GLY A 1 155 ? 6.074 11.521 -42.885 1.00 21.34 155 GLY A N 1
ATOM 1003 C CA . GLY A 1 155 ? 6.741 12.163 -44.006 1.00 21.98 155 GLY A CA 1
ATOM 1004 C C . GLY A 1 155 ? 8.097 12.753 -43.668 1.00 23.74 155 GLY A C 1
ATOM 1005 O O . GLY A 1 155 ? 8.849 13.151 -44.559 1.00 25.68 155 GLY A O 1
ATOM 1006 N N . ALA A 1 156 ? 8.411 12.824 -42.379 1.00 20.55 156 ALA A N 1
ATOM 1007 C CA . ALA A 1 156 ? 9.727 13.283 -41.959 1.00 20.44 156 ALA A CA 1
ATOM 1008 C C . ALA A 1 156 ? 10.763 12.253 -42.386 1.00 21.13 156 ALA A C 1
ATOM 1009 O O . ALA A 1 156 ? 10.498 11.053 -42.342 1.00 24.66 156 ALA A O 1
ATOM 1011 N N . THR A 1 157 ? 11.937 12.715 -42.808 1.00 20.12 157 THR A N 1
ATOM 1012 C CA . THR A 1 157 ? 13.047 11.805 -43.066 1.00 20.36 157 THR A CA 1
ATOM 1013 C C . THR A 1 157 ? 13.777 11.555 -41.757 1.00 20.20 157 THR A C 1
ATOM 1014 O O . THR A 1 157 ? 13.701 12.372 -40.836 1.00 21.15 157 THR A O 1
ATOM 1018 N N . ILE A 1 158 ? 14.485 10.432 -41.673 1.00 17.36 158 ILE A N 1
ATOM 1019 C CA . ILE A 1 158 ? 15.229 10.105 -40.466 1.00 20.94 158 ILE A CA 1
ATOM 1020 C C . ILE A 1 158 ? 16.319 11.156 -40.215 1.00 19.96 158 ILE A C 1
ATOM 1021 O O . ILE A 1 158 ? 16.723 11.383 -39.072 1.00 21.81 158 ILE A O 1
ATOM 1026 N N . GLY A 1 159 ? 16.769 11.812 -41.282 1.00 17.24 159 GLY A N 1
ATOM 1027 C CA . GLY A 1 159 ? 17.749 12.875 -41.159 1.00 20.60 159 GLY A CA 1
ATOM 1028 C C . GLY A 1 159 ? 17.160 14.051 -40.404 1.00 23.49 159 GLY A C 1
ATOM 1029 O O . GLY A 1 159 ? 17.810 14.630 -39.529 1.00 25.17 159 GLY A O 1
ATOM 1030 N N . GLU A 1 160 ? 15.921 14.397 -40.743 1.00 23.68 160 GLU A N 1
ATOM 1031 C CA . GLU A 1 160 ? 15.202 15.463 -40.056 1.00 23.78 160 GLU A CA 1
ATOM 1032 C C . GLU A 1 160 ? 15.015 15.132 -38.574 1.00 23.08 160 GLU A C 1
ATOM 1033 O O . GLU A 1 160 ? 15.182 15.998 -37.711 1.00 23.89 160 GLU A O 1
ATOM 1039 N N . VAL A 1 161 ? 14.678 13.877 -38.283 1.00 19.28 161 VAL A N 1
ATOM 1040 C CA . VAL A 1 161 ? 14.537 13.431 -36.901 1.00 17.68 161 VAL A CA 1
ATOM 1041 C C . VAL A 1 161 ? 15.871 13.547 -36.164 1.00 19.11 161 VAL A C 1
ATOM 1042 O O . VAL A 1 161 ? 15.931 14.079 -35.051 1.00 17.76 161 VAL A O 1
ATOM 1046 N N . TYR A 1 162 ? 16.935 13.054 -36.794 1.00 16.52 162 TYR A N 1
ATOM 1047 C CA . TYR A 1 162 ? 18.274 13.151 -36.228 1.00 18.84 162 TYR A CA 1
ATOM 1048 C C . TYR A 1 162 ? 18.624 14.603 -35.929 1.00 20.55 162 TYR A C 1
ATOM 1049 O O . TYR A 1 162 ? 19.118 14.913 -34.846 1.00 20.89 162 TYR A O 1
ATOM 1058 N N . TYR A 1 163 ? 18.355 15.491 -36.886 1.00 20.33 163 TYR A N 1
ATOM 1059 C CA . TYR A 1 163 ? 18.687 16.906 -36.729 1.00 22.11 163 TYR A CA 1
ATOM 1060 C C . TYR A 1 163 ? 17.941 17.549 -35.565 1.00 22.47 163 TYR A C 1
ATOM 1061 O O . TYR A 1 163 ? 18.520 18.322 -34.797 1.00 25.20 163 TYR A O 1
ATOM 1070 N N . ARG A 1 164 ? 16.651 17.254 -35.451 1.00 20.26 164 ARG A N 1
ATOM 1071 C CA . ARG A 1 164 ? 15.829 17.863 -34.409 1.00 21.03 164 ARG A CA 1
ATOM 1072 C C . ARG A 1 164 ? 16.236 17.382 -33.017 1.00 20.28 164 ARG A C 1
ATOM 1073 O O . ARG A 1 164 ? 16.149 18.133 -32.043 1.00 21.58 164 ARG A O 1
ATOM 1081 N N . ILE A 1 165 ? 16.684 16.133 -32.928 1.00 19.77 165 ILE A N 1
ATOM 1082 C CA . ILE A 1 165 ? 17.143 15.578 -31.661 1.00 19.60 165 ILE A CA 1
ATOM 1083 C C . ILE A 1 165 ? 18.412 16.294 -31.207 1.00 22.08 165 ILE A C 1
ATOM 1084 O O . ILE A 1 165 ? 18.471 16.817 -30.095 1.00 24.34 165 ILE A O 1
ATOM 1089 N N . GLN A 1 166 ? 19.422 16.319 -32.074 1.00 21.81 166 GLN A N 1
ATOM 1090 C CA . GLN A 1 166 ? 20.704 16.942 -31.745 1.00 24.64 166 GLN A CA 1
ATOM 1091 C C . GLN A 1 166 ? 20.565 18.438 -31.476 1.00 26.30 166 GLN A C 1
ATOM 1092 O O . GLN A 1 166 ? 21.348 19.011 -30.719 1.00 26.70 166 GLN A O 1
ATOM 1098 N N . GLU A 1 167 ? 19.573 19.063 -32.107 1.00 27.66 167 GLU A N 1
ATOM 1099 C CA . GLU A 1 167 ? 19.281 20.477 -31.896 1.00 31.02 167 GLU A CA 1
ATOM 1100 C C . GLU A 1 167 ? 18.985 20.732 -30.419 1.00 30.57 167 GLU A C 1
ATOM 1101 O O . GLU A 1 167 ? 19.425 21.732 -29.847 1.00 30.65 167 GLU A O 1
ATOM 1107 N N . LYS A 1 168 ? 18.244 19.811 -29.808 1.00 28.14 168 LYS A N 1
ATOM 1108 C CA . LYS A 1 168 ? 17.874 19.918 -28.400 1.00 27.97 168 LYS A CA 1
ATOM 1109 C C . LYS A 1 168 ? 19.014 19.518 -27.466 1.00 27.26 168 LYS A C 1
ATOM 1110 O O . LYS A 1 168 ? 19.164 20.085 -26.381 1.00 27.09 168 LYS A O 1
ATOM 1116 N N . SER A 1 169 ? 19.815 18.541 -27.884 1.00 26.95 169 SER A N 1
ATOM 1117 C CA . SER A 1 169 ? 20.859 17.996 -27.016 1.00 27.10 169 SER A CA 1
ATOM 1118 C C . SER A 1 169 ? 21.961 17.279 -27.787 1.00 23.23 169 SER A C 1
ATOM 1119 O O . SER A 1 169 ? 21.691 16.488 -28.690 1.00 21.28 169 SER A O 1
ATOM 1122 N N . GLN A 1 170 ? 23.205 17.544 -27.412 1.00 25.12 170 GLN A N 1
ATOM 1123 C CA . GLN A 1 170 ? 24.342 16.908 -28.067 1.00 25.70 170 GLN A CA 1
ATOM 1124 C C . GLN A 1 170 ? 24.587 15.498 -27.537 1.00 26.01 170 GLN A C 1
ATOM 1125 O O . GLN A 1 170 ? 25.418 14.768 -28.069 1.00 26.10 170 GLN A O 1
ATOM 1131 N N . THR A 1 171 ? 23.847 15.117 -26.499 1.00 27.97 171 THR A N 1
ATOM 1132 C CA . THR A 1 171 ? 24.018 13.805 -25.876 1.00 28.28 171 THR A CA 1
ATOM 1133 C C . THR A 1 171 ? 22.831 12.871 -26.093 1.00 25.74 171 THR A C 1
ATOM 1134 O O . THR A 1 171 ? 22.686 11.866 -25.392 1.00 23.84 171 THR A O 1
ATOM 1138 N N . HIS A 1 172 ? 21.987 13.204 -27.065 1.00 23.98 172 HIS A N 1
ATOM 1139 C CA . HIS A 1 172 ? 20.887 12.328 -27.447 1.00 23.17 172 HIS A CA 1
ATOM 1140 C C . HIS A 1 172 ? 20.961 11.956 -28.924 1.00 23.33 172 HIS A C 1
ATOM 1141 O O . HIS A 1 172 ? 21.393 12.757 -29.762 1.00 21.23 172 HIS A O 1
ATOM 1148 N N . GLY A 1 173 ? 20.535 10.737 -29.236 1.00 22.21 173 GLY A N 1
ATOM 1149 C CA . GLY A 1 173 ? 20.482 10.273 -30.608 1.00 20.70 173 GLY A CA 1
ATOM 1150 C C . GLY A 1 173 ? 19.349 9.280 -30.775 1.00 21.38 173 GLY A C 1
ATOM 1151 O O . GLY A 1 173 ? 18.504 9.129 -29.886 1.00 20.75 173 GLY A O 1
ATOM 1152 N N . PHE A 1 174 ? 19.317 8.611 -31.921 1.00 19.37 174 PHE A N 1
ATOM 1153 C CA . PHE A 1 174 ? 18.359 7.538 -32.143 1.00 18.71 174 PHE A CA 1
ATOM 1154 C C . PHE A 1 174 ? 18.964 6.498 -33.078 1.00 20.20 174 PHE A C 1
ATOM 1155 O O . PHE A 1 174 ? 19.571 6.851 -34.088 1.00 21.45 174 PHE A O 1
ATOM 1163 N N . PRO A 1 175 ? 18.819 5.209 -32.728 1.00 21.68 175 PRO A N 1
ATOM 1164 C CA . PRO A 1 175 ? 19.407 4.124 -33.521 1.00 22.30 175 PRO A CA 1
ATOM 1165 C C . PRO A 1 175 ? 18.516 3.659 -34.669 1.00 23.40 175 PRO A C 1
ATOM 1166 O O . PRO A 1 175 ? 17.900 2.595 -34.573 1.00 21.99 175 PRO A O 1
ATOM 1170 N N . ALA A 1 176 ? 18.463 4.438 -35.744 1.00 24.71 176 ALA A N 1
ATOM 1171 C CA . ALA A 1 176 ? 17.755 4.021 -36.950 1.00 24.72 176 ALA A CA 1
ATOM 1172 C C . ALA A 1 176 ? 18.715 3.963 -38.142 1.00 23.24 176 ALA A C 1
ATOM 1173 O O . ALA A 1 176 ? 19.902 3.684 -37.972 1.00 25.07 176 ALA A O 1
ATOM 1175 N N . GLY A 1 177 ? 18.207 4.245 -39.339 1.00 21.06 177 GLY A N 1
ATOM 1176 C CA . GLY A 1 177 ? 18.967 4.065 -40.569 1.00 21.96 177 GLY A CA 1
ATOM 1177 C C . GLY A 1 177 ? 20.226 4.899 -40.769 1.00 22.15 177 GLY A C 1
ATOM 1178 O O . GLY A 1 177 ? 20.423 5.923 -40.111 1.00 21.13 177 GLY A O 1
ATOM 1179 N N . LEU A 1 178 ? 21.073 4.451 -41.698 1.00 23.81 178 LEU A N 1
ATOM 1180 C CA . LEU A 1 178 ? 22.323 5.132 -42.031 1.00 27.89 178 LEU A CA 1
ATOM 1181 C C . LEU A 1 178 ? 22.102 6.169 -43.119 1.00 31.41 178 LEU A C 1
ATOM 1182 O O . LEU A 1 178 ? 22.794 7.187 -43.168 1.00 35.87 178 LEU A O 1
ATOM 1187 N N . CYS A 1 179 ? 21.148 5.891 -44.002 1.00 30.79 179 CYS A N 1
ATOM 1188 C CA . CYS A 1 179 ? 20.797 6.813 -45.076 1.00 30.49 179 CYS A CA 1
ATOM 1189 C C . CYS A 1 179 ? 19.930 7.943 -44.510 1.00 30.42 179 CYS A C 1
ATOM 1190 O O . CYS A 1 179 ? 19.004 7.697 -43.735 1.00 32.12 179 CYS A O 1
ATOM 1193 N N . SER A 1 180 ? 20.228 9.180 -44.893 1.00 28.42 180 SER A N 1
ATOM 1194 C CA . SER A 1 180 ? 19.583 10.344 -44.287 1.00 27.65 180 SER A CA 1
ATOM 1195 C C . SER A 1 180 ? 18.162 10.616 -44.790 1.00 27.00 180 SER A C 1
ATOM 1196 O O . SER A 1 180 ? 17.346 11.187 -44.068 1.00 28.71 180 SER A O 1
ATOM 1199 N N . SER A 1 181 ? 17.866 10.211 -46.023 1.00 24.66 181 SER A N 1
ATOM 1200 C CA . SER A 1 181 ? 16.603 10.588 -46.663 1.00 22.35 181 SER A CA 1
ATOM 1201 C C . SER A 1 181 ? 15.493 9.545 -46.524 1.00 19.43 181 SER A C 1
ATOM 1202 O O . SER A 1 181 ? 14.461 9.645 -47.188 1.00 20.69 181 SER A O 1
ATOM 1205 N N . LEU A 1 182 ? 15.703 8.548 -45.667 1.00 17.74 182 LEU A N 1
ATOM 1206 C CA . LEU A 1 182 ? 14.698 7.507 -45.449 1.00 18.56 182 LEU A CA 1
ATOM 1207 C C . LEU A 1 182 ? 13.458 8.087 -44.786 1.00 18.10 182 LEU A C 1
ATOM 1208 O O . LEU A 1 182 ? 13.567 8.821 -43.804 1.00 17.68 182 LEU A O 1
ATOM 1213 N N . GLY A 1 183 ? 12.280 7.752 -45.306 1.00 18.54 183 GLY A N 1
ATOM 1214 C CA . GLY A 1 183 ? 11.040 8.240 -44.729 1.00 16.64 183 GLY A CA 1
ATOM 1215 C C . GLY A 1 183 ? 10.653 7.449 -43.494 1.00 19.50 183 GLY A C 1
ATOM 1216 O O . GLY A 1 183 ? 10.735 6.223 -43.489 1.00 21.91 183 GLY A O 1
ATOM 1217 N N . ILE A 1 184 ? 10.228 8.152 -42.449 1.00 20.05 184 ILE A N 1
ATOM 1218 C CA . ILE A 1 184 ? 9.802 7.514 -41.206 1.00 20.65 184 ILE A CA 1
ATOM 1219 C C . ILE A 1 184 ? 8.708 6.471 -41.447 1.00 20.15 184 ILE A C 1
ATOM 1220 O O . ILE A 1 184 ? 8.761 5.362 -40.904 1.00 20.00 184 ILE A O 1
ATOM 1225 N N . GLY A 1 185 ? 7.731 6.828 -42.277 1.00 20.84 185 GLY A N 1
ATOM 1226 C CA . GLY A 1 185 ? 6.566 5.991 -42.510 1.00 23.50 185 GLY A CA 1
ATOM 1227 C C . GLY A 1 185 ? 6.848 4.593 -43.031 1.00 23.95 185 GLY A C 1
ATOM 1228 O O . GLY A 1 185 ? 6.124 3.646 -42.707 1.00 26.66 185 GLY A O 1
ATOM 1229 N N . GLY A 1 186 ? 7.891 4.456 -43.844 1.00 21.15 186 GLY A N 1
ATOM 1230 C CA . GLY A 1 186 ? 8.222 3.166 -44.423 1.00 23.45 186 GLY A CA 1
ATOM 1231 C C . GLY A 1 186 ? 9.473 2.531 -43.839 1.00 24.14 186 GLY A C 1
ATOM 1232 O O . GLY A 1 186 ? 9.803 1.390 -44.162 1.00 27.86 186 GLY A O 1
ATOM 1233 N N . HIS A 1 187 ? 10.165 3.266 -42.972 1.00 20.73 187 HIS A N 1
ATOM 1234 C CA . HIS A 1 187 ? 11.457 2.828 -42.440 1.00 19.57 187 HIS A CA 1
ATOM 1235 C C . HIS A 1 187 ? 11.334 1.993 -41.164 1.00 19.50 187 HIS A C 1
ATOM 1236 O O . HIS A 1 187 ? 11.703 0.815 -41.141 1.00 18.64 187 HIS A O 1
ATOM 1243 N N . LEU A 1 188 ? 10.820 2.615 -40.106 1.00 20.53 188 LEU A N 1
ATOM 1244 C CA . LEU A 1 188 ? 10.737 1.986 -38.788 1.00 20.21 188 LEU A CA 1
ATOM 1245 C C . LEU A 1 188 ? 9.878 0.722 -38.780 1.00 18.03 188 LEU A C 1
ATOM 1246 O O . LEU A 1 188 ? 10.161 -0.226 -38.048 1.00 17.87 188 LEU A O 1
ATOM 1251 N N . VAL A 1 189 ? 8.837 0.707 -39.607 1.00 16.53 189 VAL A N 1
ATOM 1252 C CA . VAL A 1 189 ? 7.913 -0.424 -39.665 1.00 17.43 189 VAL A CA 1
ATOM 1253 C C . VAL A 1 189 ? 8.604 -1.704 -40.165 1.00 17.11 189 VAL A C 1
ATOM 1254 O O . VAL A 1 189 ? 8.079 -2.810 -40.008 1.00 16.19 189 VAL A O 1
ATOM 1258 N N . GLY A 1 190 ? 9.789 -1.555 -40.753 1.00 18.82 190 GLY A N 1
ATOM 1259 C CA . GLY A 1 190 ? 10.528 -2.704 -41.247 1.00 19.46 190 GLY A CA 1
ATOM 1260 C C . GLY A 1 190 ? 11.625 -3.144 -40.291 1.00 21.21 190 GLY A C 1
ATOM 1261 O O . GLY A 1 190 ? 12.327 -4.128 -40.538 1.00 20.76 190 GLY A O 1
ATOM 1262 N N . GLY A 1 191 ? 11.774 -2.416 -39.189 1.00 21.95 191 GLY A N 1
ATOM 1263 C CA . GLY A 1 191 ? 12.800 -2.731 -38.212 1.00 22.38 191 GLY A CA 1
ATOM 1264 C C . GLY A 1 191 ? 13.759 -1.574 -38.027 1.00 21.66 191 GLY A C 1
ATOM 1265 O O . GLY A 1 191 ? 13.947 -1.093 -36.907 1.00 22.44 191 GLY A O 1
ATOM 1266 N N . ALA A 1 192 ? 14.369 -1.141 -39.130 1.00 21.36 192 ALA A N 1
ATOM 1267 C CA . ALA A 1 192 ? 15.267 0.017 -39.152 1.00 20.05 192 ALA A CA 1
ATOM 1268 C C . ALA A 1 192 ? 16.571 -0.190 -38.373 1.00 23.40 192 ALA A C 1
ATOM 1269 O O . ALA A 1 192 ? 16.684 0.211 -37.211 1.00 23.84 192 ALA A O 1
ATOM 1271 N N . TYR A 1 193 ? 17.553 -0.807 -39.027 1.00 24.64 193 TYR A N 1
ATOM 1272 C CA . TYR A 1 193 ? 18.871 -1.004 -38.432 1.00 25.36 193 TYR A CA 1
ATOM 1273 C C . TYR A 1 193 ? 19.779 0.163 -38.794 1.00 24.65 193 TYR A C 1
ATOM 1274 O O . TYR A 1 193 ? 19.495 0.913 -39.731 1.00 24.18 193 TYR A O 1
ATOM 1283 N N . GLY A 1 194 ? 20.876 0.305 -38.056 1.00 22.87 194 GLY A N 1
ATOM 1284 C CA . GLY A 1 194 ? 21.863 1.329 -38.345 1.00 19.85 194 GLY A CA 1
ATOM 1285 C C . GLY A 1 194 ? 23.159 1.102 -37.592 1.00 22.11 194 GLY A C 1
ATOM 1286 O O . GLY A 1 194 ? 23.371 0.035 -37.011 1.00 23.17 194 GLY A O 1
ATOM 1287 N N . SER A 1 195 ? 24.020 2.115 -37.586 1.00 21.97 195 SER A N 1
ATOM 1288 C CA . SER A 1 195 ? 25.358 1.980 -37.023 1.00 23.54 195 SER A CA 1
ATOM 1289 C C . SER A 1 195 ? 25.379 1.887 -35.497 1.00 23.55 195 SER A C 1
ATOM 1290 O O . SER A 1 195 ? 26.444 1.721 -34.907 1.00 23.44 195 SER A O 1
ATOM 1293 N N . MET A 1 196 ? 24.218 1.992 -34.855 1.00 22.26 196 MET A N 1
ATOM 1294 C CA . MET A 1 196 ? 24.172 1.899 -33.397 1.00 22.85 196 MET A CA 1
ATOM 1295 C C . MET A 1 196 ? 23.382 0.689 -32.911 1.00 21.85 196 MET A C 1
ATOM 1296 O O . MET A 1 196 ? 23.082 0.582 -31.723 1.00 20.97 196 MET A O 1
ATOM 1301 N N . MET A 1 197 ? 23.058 -0.224 -33.822 1.00 22.47 197 MET A N 1
ATOM 1302 C CA . MET A 1 197 ? 22.229 -1.379 -33.471 1.00 21.52 197 MET A CA 1
ATOM 1303 C C . MET A 1 197 ? 22.919 -2.360 -32.527 1.00 19.37 197 MET A C 1
ATOM 1304 O O . MET A 1 197 ? 22.250 -3.080 -31.780 1.00 18.72 197 MET A O 1
ATOM 1309 N N . ARG A 1 198 ? 24.248 -2.395 -32.559 1.00 16.62 198 ARG A N 1
ATOM 1310 C CA . ARG A 1 198 ? 24.986 -3.329 -31.714 1.00 19.90 198 ARG A CA 1
ATOM 1311 C C . ARG A 1 198 ? 24.915 -2.913 -30.250 1.00 21.78 198 ARG A C 1
ATOM 1312 O O . ARG A 1 198 ? 25.149 -3.726 -29.353 1.00 22.40 198 ARG A O 1
ATOM 1320 N N . LYS A 1 199 ? 24.578 -1.650 -30.008 1.00 21.95 199 LYS A N 1
ATOM 1321 C CA . LYS A 1 199 ? 24.441 -1.168 -28.638 1.00 24.27 199 LYS A CA 1
ATOM 1322 C C . LYS A 1 199 ? 22.984 -1.023 -28.198 1.00 22.49 199 LYS A C 1
ATOM 1323 O O . LYS A 1 199 ? 22.638 -1.375 -27.070 1.00 20.97 199 LYS A O 1
ATOM 1329 N N . PHE A 1 200 ? 22.131 -0.515 -29.086 1.00 20.66 200 PHE A N 1
ATOM 1330 C CA . PHE A 1 200 ? 20.753 -0.195 -28.709 1.00 21.65 200 PHE A CA 1
ATOM 1331 C C . PHE A 1 200 ? 19.690 -1.032 -29.425 1.00 22.47 200 PHE A C 1
ATOM 1332 O O . PHE A 1 200 ? 18.497 -0.869 -29.170 1.00 23.01 200 PHE A O 1
ATOM 1340 N N . GLY A 1 201 ? 20.112 -1.918 -30.319 1.00 20.86 201 GLY A N 1
ATOM 1341 C CA . GLY A 1 201 ? 19.162 -2.678 -31.111 1.00 21.21 201 GLY A CA 1
ATOM 1342 C C . GLY A 1 201 ? 18.590 -1.860 -32.258 1.00 21.82 201 GLY A C 1
ATOM 1343 O O . GLY A 1 201 ? 19.180 -0.863 -32.682 1.00 23.50 201 GLY A O 1
ATOM 1344 N N . LEU A 1 202 ? 17.433 -2.276 -32.760 1.00 17.43 202 LEU A N 1
ATOM 1345 C CA . LEU A 1 202 ? 16.828 -1.627 -33.918 1.00 19.87 202 LEU A CA 1
ATOM 1346 C C . LEU A 1 202 ? 16.019 -0.393 -33.544 1.00 21.07 202 LEU A C 1
ATOM 1347 O O . LEU A 1 202 ? 15.688 -0.181 -32.373 1.00 20.61 202 LEU A O 1
ATOM 1352 N N . GLY A 1 203 ? 15.689 0.415 -34.549 1.00 21.04 203 GLY A N 1
ATOM 1353 C CA . GLY A 1 203 ? 14.779 1.526 -34.349 1.00 19.79 203 GLY A CA 1
ATOM 1354 C C . GLY A 1 203 ? 13.444 1.019 -33.831 1.00 22.10 203 GLY A C 1
ATOM 1355 O O . GLY A 1 203 ? 12.787 1.688 -33.036 1.00 25.37 203 GLY A O 1
ATOM 1356 N N . ALA A 1 204 ? 13.053 -0.177 -34.270 1.00 20.21 204 ALA A N 1
ATOM 1357 C CA . ALA A 1 204 ? 11.792 -0.782 -33.842 1.00 22.26 204 ALA A CA 1
ATOM 1358 C C . ALA A 1 204 ? 11.879 -1.405 -32.448 1.00 20.86 204 ALA A C 1
ATOM 1359 O O . ALA A 1 204 ? 10.854 -1.776 -31.867 1.00 21.84 204 ALA A O 1
ATOM 1361 N N . ASP A 1 205 ? 13.099 -1.539 -31.928 1.00 19.14 205 ASP A N 1
ATOM 1362 C CA . ASP A 1 205 ? 13.310 -2.000 -30.558 1.00 19.42 205 ASP A CA 1
ATOM 1363 C C . ASP A 1 205 ? 13.195 -0.816 -29.607 1.00 18.77 205 ASP A C 1
ATOM 1364 O O . ASP A 1 205 ? 13.160 -0.985 -28.387 1.00 19.35 205 ASP A O 1
ATOM 1369 N N . ASN A 1 206 ? 13.144 0.382 -30.182 1.00 18.17 206 ASN A N 1
ATOM 1370 C CA . ASN A 1 206 ? 13.155 1.619 -29.412 1.00 20.54 206 ASN A CA 1
ATOM 1371 C C . ASN A 1 206 ? 11.994 2.564 -29.749 1.00 20.96 206 ASN A C 1
ATOM 1372 O O . ASN A 1 206 ? 12.199 3.767 -29.938 1.00 18.55 206 ASN A O 1
ATOM 1377 N N . VAL A 1 207 ? 10.782 2.020 -29.833 1.00 24.08 207 VAL A N 1
ATOM 1378 C CA . VAL A 1 207 ? 9.580 2.842 -30.019 1.00 25.10 207 VAL A CA 1
ATOM 1379 C C . VAL A 1 207 ? 8.638 2.684 -28.828 1.00 24.93 207 VAL A C 1
ATOM 1380 O O . VAL A 1 207 ? 8.689 1.674 -28.129 1.00 25.24 207 VAL A O 1
ATOM 1384 N N . LEU A 1 208 ? 7.782 3.678 -28.599 1.00 25.72 208 LEU A N 1
ATOM 1385 C CA . LEU A 1 208 ? 6.925 3.690 -27.412 1.00 26.85 208 LEU A CA 1
ATOM 1386 C C . LEU A 1 208 ? 5.445 3.644 -27.770 1.00 27.23 208 LEU A C 1
ATOM 1387 O O . LEU A 1 208 ? 4.639 3.031 -27.064 1.00 29.27 208 LEU A O 1
ATOM 1392 N N . ASP A 1 209 ? 5.095 4.304 -28.867 1.00 24.05 209 ASP A N 1
ATOM 1393 C CA . ASP A 1 209 ? 3.709 4.423 -29.285 1.00 23.69 209 ASP A CA 1
ATOM 1394 C C . ASP A 1 209 ? 3.690 4.753 -30.773 1.00 21.49 209 ASP A C 1
ATOM 1395 O O . ASP A 1 209 ? 4.743 4.956 -31.385 1.00 18.01 209 ASP A O 1
ATOM 1400 N N . ALA A 1 210 ? 2.494 4.795 -31.350 1.00 21.13 210 ALA A N 1
ATOM 1401 C CA . ALA A 1 210 ? 2.326 5.158 -32.750 1.00 21.65 210 ALA A CA 1
ATOM 1402 C C . ALA A 1 210 ? 0.878 5.535 -33.004 1.00 25.92 210 ALA A C 1
ATOM 1403 O O . ALA A 1 210 ? -0.007 5.139 -32.251 1.00 27.58 210 ALA A O 1
ATOM 1405 N N . ARG A 1 211 ? 0.640 6.299 -34.064 1.00 26.10 211 ARG A N 1
ATOM 1406 C CA . ARG A 1 211 ? -0.718 6.579 -34.506 1.00 26.92 211 ARG A CA 1
ATOM 1407 C C . ARG A 1 211 ? -0.891 6.011 -35.905 1.00 25.19 211 ARG A C 1
ATOM 1408 O O . ARG A 1 211 ? -0.096 6.307 -36.800 1.00 23.89 211 ARG A O 1
ATOM 1416 N N . ILE A 1 212 ? -1.914 5.180 -36.092 1.00 21.48 212 ILE A N 1
ATOM 1417 C CA . ILE A 1 212 ? -2.180 4.599 -37.403 1.00 19.84 212 ILE A CA 1
ATOM 1418 C C . ILE A 1 212 ? -3.641 4.764 -37.816 1.00 22.49 212 ILE A C 1
ATOM 1419 O O . ILE A 1 212 ? -4.527 4.925 -36.969 1.00 21.62 212 ILE A O 1
ATOM 1424 N N . VAL A 1 213 ? -3.880 4.730 -39.125 1.00 23.61 213 VAL A N 1
ATOM 1425 C CA . VAL A 1 213 ? -5.231 4.750 -39.673 1.00 23.66 213 VAL A CA 1
ATOM 1426 C C . VAL A 1 213 ? -5.589 3.332 -40.097 1.00 24.83 213 VAL A C 1
ATOM 1427 O O . VAL A 1 213 ? -4.830 2.703 -40.836 1.00 22.84 213 VAL A O 1
ATOM 1431 N N . ASP A 1 214 ? -6.732 2.821 -39.639 1.00 25.11 214 ASP A N 1
ATOM 1432 C CA . ASP A 1 214 ? -7.147 1.473 -40.033 1.00 26.98 214 ASP A CA 1
ATOM 1433 C C . ASP A 1 214 ? -7.980 1.469 -41.316 1.00 27.49 214 ASP A C 1
ATOM 1434 O O . ASP A 1 214 ? -8.177 2.512 -41.940 1.00 25.26 214 ASP A O 1
ATOM 1439 N N . ALA A 1 215 ? -8.480 0.295 -41.693 1.00 29.70 215 ALA A N 1
ATOM 1440 C CA . ALA A 1 215 ? -9.241 0.144 -42.930 1.00 30.46 215 ALA A CA 1
ATOM 1441 C C . ALA A 1 215 ? -10.574 0.890 -42.916 1.00 33.90 215 ALA A C 1
ATOM 1442 O O . ALA A 1 215 ? -11.186 1.087 -43.967 1.00 36.77 215 ALA A O 1
ATOM 1444 N N . ASN A 1 216 ? -11.027 1.291 -41.731 1.00 33.80 216 ASN A N 1
ATOM 1445 C CA . ASN A 1 216 ? -12.286 2.023 -41.605 1.00 33.51 216 ASN A CA 1
ATOM 1446 C C . ASN A 1 216 ? -12.080 3.527 -41.436 1.00 31.24 216 ASN A C 1
ATOM 1447 O O . ASN A 1 216 ? -13.038 4.276 -41.253 1.00 31.50 216 ASN A O 1
ATOM 1452 N N . GLY A 1 217 ? -10.828 3.967 -41.500 1.00 30.36 217 GLY A N 1
ATOM 1453 C CA . GLY A 1 217 ? -10.527 5.384 -41.407 1.00 29.82 217 GLY A CA 1
ATOM 1454 C C . GLY A 1 217 ? -10.469 5.905 -39.982 1.00 29.40 217 GLY A C 1
ATOM 1455 O O . GLY A 1 217 ? -10.555 7.113 -39.757 1.00 30.73 217 GLY A O 1
ATOM 1456 N N . GLN A 1 218 ? -10.328 4.996 -39.020 1.00 29.69 218 GLN A N 1
ATOM 1457 C CA . GLN A 1 218 ? -10.168 5.377 -37.620 1.00 30.15 218 GLN A CA 1
ATOM 1458 C C . GLN A 1 218 ? -8.691 5.583 -37.301 1.00 28.38 218 GLN A C 1
ATOM 1459 O O . GLN A 1 218 ? -7.841 4.802 -37.742 1.00 24.68 218 GLN A O 1
ATOM 1465 N N . ILE A 1 219 ? -8.384 6.621 -36.529 1.00 28.11 219 ILE A N 1
ATOM 1466 C CA . ILE A 1 219 ? -7.019 6.808 -36.043 1.00 28.06 219 ILE A CA 1
ATOM 1467 C C . ILE A 1 219 ? -6.824 6.067 -34.722 1.00 28.56 219 ILE A C 1
ATOM 1468 O O . ILE A 1 219 ? -7.517 6.336 -33.737 1.00 29.14 219 ILE A O 1
ATOM 1473 N N . LEU A 1 220 ? -5.877 5.133 -34.708 1.00 28.15 220 LEU A N 1
ATOM 1474 C CA . LEU A 1 220 ? -5.625 4.323 -33.525 1.00 26.45 220 LEU A CA 1
ATOM 1475 C C . LEU A 1 220 ? -4.217 4.551 -32.986 1.00 25.96 220 LEU A C 1
ATOM 1476 O O . LEU A 1 220 ? -3.235 4.484 -33.736 1.00 23.08 220 LEU A O 1
ATOM 1481 N N . ASP A 1 221 ? -4.115 4.824 -31.688 1.00 24.39 221 ASP A N 1
ATOM 1482 C CA . ASP A 1 221 ? -2.810 4.784 -31.039 1.00 25.67 221 ASP A CA 1
ATOM 1483 C C . ASP A 1 221 ? -2.580 3.394 -30.457 1.00 24.61 221 ASP A C 1
ATOM 1484 O O . ASP A 1 221 ? -3.421 2.507 -30.623 1.00 23.84 221 ASP A O 1
ATOM 1489 N N . ARG A 1 222 ? -1.450 3.209 -29.780 1.00 21.39 222 ARG A N 1
ATOM 1490 C CA . ARG A 1 222 ? -1.101 1.904 -29.226 1.00 24.06 222 ARG A CA 1
ATOM 1491 C C . ARG A 1 222 ? -2.184 1.330 -28.313 1.00 23.33 222 ARG A C 1
ATOM 1492 O O . ARG A 1 222 ? -2.458 0.130 -28.346 1.00 24.38 222 ARG A O 1
ATOM 1500 N N . ALA A 1 223 ? -2.796 2.186 -27.502 1.00 21.82 223 ALA A N 1
ATOM 1501 C CA . ALA A 1 223 ? -3.849 1.746 -26.593 1.00 25.32 223 ALA A CA 1
ATOM 1502 C C . ALA A 1 223 ? -5.053 1.210 -27.370 1.00 26.29 223 ALA A C 1
ATOM 1503 O O . ALA A 1 223 ? -5.621 0.175 -27.015 1.00 29.15 223 ALA A O 1
ATOM 1505 N N . ALA A 1 224 ? -5.431 1.916 -28.431 1.00 23.46 224 ALA A N 1
ATOM 1506 C CA . ALA A 1 224 ? -6.598 1.541 -29.223 1.00 25.57 224 ALA A CA 1
ATOM 1507 C C . ALA A 1 224 ? -6.327 0.357 -30.158 1.00 26.48 224 ALA A C 1
ATOM 1508 O O . ALA A 1 224 ? -7.167 -0.533 -30.298 1.00 29.39 224 ALA A O 1
ATOM 1510 N N . MET A 1 225 ? -5.161 0.344 -30.797 1.00 24.45 225 MET A N 1
ATOM 1511 C CA . MET A 1 225 ? -4.831 -0.728 -31.737 1.00 21.30 225 MET A CA 1
ATOM 1512 C C . MET A 1 225 ? -4.553 -2.051 -31.027 1.00 20.44 225 MET A C 1
ATOM 1513 O O . MET A 1 225 ? -4.663 -3.123 -31.628 1.00 22.47 225 MET A O 1
ATOM 1518 N N . GLY A 1 226 ? -4.195 -1.982 -29.749 1.00 18.43 226 GLY A N 1
ATOM 1519 C CA . GLY A 1 226 ? -3.887 -3.187 -28.998 1.00 20.62 226 GLY A CA 1
ATOM 1520 C C . GLY A 1 226 ? -2.448 -3.636 -29.195 1.00 21.79 226 GLY A C 1
ATOM 1521 O O . GLY A 1 226 ? -1.769 -3.176 -30.117 1.00 20.35 226 GLY A O 1
ATOM 1522 N N . GLU A 1 227 ? -1.989 -4.547 -28.342 1.00 23.13 227 GLU A N 1
ATOM 1523 C CA . GLU A 1 227 ? -0.590 -4.973 -28.347 1.00 24.56 227 GLU A CA 1
ATOM 1524 C C . GLU A 1 227 ? -0.197 -5.831 -29.552 1.00 25.26 227 GLU A C 1
ATOM 1525 O O . GLU A 1 227 ? 0.971 -5.845 -29.949 1.00 25.94 227 GLU A O 1
ATOM 1531 N N . ASP A 1 228 ? -1.159 -6.547 -30.129 1.00 24.55 228 ASP A N 1
ATOM 1532 C CA . ASP A 1 228 ? -0.870 -7.412 -31.273 1.00 27.90 228 ASP A CA 1
ATOM 1533 C C . ASP A 1 228 ? -0.527 -6.615 -32.536 1.00 27.09 228 ASP A C 1
ATOM 1534 O O . ASP A 1 228 ? 0.463 -6.904 -33.214 1.00 28.15 228 ASP A O 1
ATOM 1539 N N . VAL A 1 229 ? -1.346 -5.614 -32.848 1.00 25.18 229 VAL A N 1
ATOM 1540 C CA . VAL A 1 229 ? -1.088 -4.741 -33.990 1.00 22.62 229 VAL A CA 1
ATOM 1541 C C . VAL A 1 229 ? 0.190 -3.920 -33.778 1.00 23.00 229 VAL A C 1
ATOM 1542 O O . VAL A 1 229 ? 0.974 -3.731 -34.710 1.00 20.03 229 VAL A O 1
ATOM 1546 N N . PHE A 1 230 ? 0.406 -3.446 -32.553 1.00 24.43 230 PHE A N 1
ATOM 1547 C CA . PHE A 1 230 ? 1.620 -2.686 -32.243 1.00 23.70 230 PHE A CA 1
ATOM 1548 C C . PHE A 1 230 ? 2.868 -3.546 -32.416 1.00 23.40 230 PHE A C 1
ATOM 1549 O O . PHE A 1 230 ? 3.907 -3.061 -32.867 1.00 23.69 230 PHE A O 1
ATOM 1557 N N . TRP A 1 231 ? 2.763 -4.821 -32.054 1.00 22.37 231 TRP A N 1
ATOM 1558 C CA . TRP A 1 231 ? 3.827 -5.784 -32.325 1.00 21.16 231 TRP A CA 1
ATOM 1559 C C . TRP A 1 231 ? 4.063 -5.884 -33.829 1.00 22.29 231 TRP A C 1
ATOM 1560 O O . TRP A 1 231 ? 5.193 -5.782 -34.300 1.00 22.34 231 TRP A O 1
ATOM 1571 N N . ALA A 1 232 ? 2.977 -6.065 -34.575 1.00 21.83 232 ALA A N 1
ATOM 1572 C CA . ALA A 1 232 ? 3.035 -6.261 -36.021 1.00 21.25 232 ALA A CA 1
ATOM 1573 C C . ALA A 1 232 ? 3.730 -5.129 -36.781 1.00 20.64 232 ALA A C 1
ATOM 1574 O O . ALA A 1 232 ? 4.417 -5.377 -37.771 1.00 20.93 232 ALA A O 1
ATOM 1576 N N . ILE A 1 233 ? 3.542 -3.891 -36.337 1.00 20.09 233 ILE A N 1
ATOM 1577 C CA . ILE A 1 233 ? 4.125 -2.751 -37.047 1.00 20.33 233 ILE A CA 1
ATOM 1578 C C . ILE A 1 233 ? 5.575 -2.474 -36.640 1.00 20.71 233 ILE A C 1
ATOM 1579 O O . ILE A 1 233 ? 6.200 -1.540 -37.146 1.00 19.59 233 ILE A O 1
ATOM 1584 N N . ARG A 1 234 ? 6.102 -3.284 -35.726 1.00 21.21 234 ARG A N 1
ATOM 1585 C CA . ARG A 1 234 ? 7.497 -3.164 -35.308 1.00 22.25 234 ARG A CA 1
ATOM 1586 C C . ARG A 1 234 ? 8.382 -4.171 -36.038 1.00 24.02 234 ARG A C 1
ATOM 1587 O O . ARG A 1 234 ? 9.209 -4.845 -35.420 1.00 25.67 234 ARG A O 1
ATOM 1595 N N . GLY A 1 235 ? 8.207 -4.276 -37.352 1.00 23.86 235 GLY A N 1
ATOM 1596 C CA . GLY A 1 235 ? 9.014 -5.188 -38.144 1.00 21.47 235 GLY A CA 1
ATOM 1597 C C . GLY A 1 235 ? 8.250 -5.874 -39.260 1.00 20.12 235 GLY A C 1
ATOM 1598 O O . GLY A 1 235 ? 8.856 -6.484 -40.142 1.00 18.14 235 GLY A O 1
ATOM 1599 N N . GLY A 1 236 ? 6.922 -5.770 -39.232 1.00 19.51 236 GLY A N 1
ATOM 1600 C CA . GLY A 1 236 ? 6.084 -6.444 -40.210 1.00 20.37 236 GLY A CA 1
ATOM 1601 C C . GLY A 1 236 ? 6.241 -5.925 -41.629 1.00 22.76 236 GLY A C 1
ATOM 1602 O O . GLY A 1 236 ? 5.824 -6.582 -42.589 1.00 24.26 236 GLY A O 1
ATOM 1603 N N . GLY A 1 237 ? 6.840 -4.745 -41.765 1.00 22.40 237 GLY A N 1
ATOM 1604 C CA . GLY A 1 237 ? 7.043 -4.146 -43.071 1.00 22.86 237 GLY A CA 1
ATOM 1605 C C . GLY A 1 237 ? 5.894 -3.244 -43.479 1.00 24.97 237 GLY A C 1
ATOM 1606 O O . GLY A 1 237 ? 4.771 -3.389 -42.983 1.00 24.18 237 GLY A O 1
ATOM 1607 N N . GLY A 1 238 ? 6.168 -2.318 -44.393 1.00 22.24 238 GLY A N 1
ATOM 1608 C CA . GLY A 1 238 ? 5.167 -1.353 -44.808 1.00 23.77 238 GLY A CA 1
ATOM 1609 C C . GLY A 1 238 ? 4.074 -1.925 -45.690 1.00 24.38 238 GLY A C 1
ATOM 1610 O O . GLY A 1 238 ? 4.217 -3.019 -46.245 1.00 25.04 238 GLY A O 1
ATOM 1611 N N . GLY A 1 239 ? 2.974 -1.184 -45.804 1.00 23.22 239 GLY A N 1
ATOM 1612 C CA . GLY A 1 239 ? 1.909 -1.514 -46.736 1.00 25.81 239 GLY A CA 1
ATOM 1613 C C . GLY A 1 239 ? 0.972 -2.641 -46.331 1.00 27.15 239 GLY A C 1
ATOM 1614 O O . GLY A 1 239 ? 0.140 -3.068 -47.134 1.00 26.35 239 GLY A O 1
ATOM 1615 N N . SER A 1 240 ? 1.085 -3.119 -45.094 1.00 26.97 240 SER A N 1
ATOM 1616 C CA . SER A 1 240 ? 0.293 -4.270 -44.658 1.00 28.18 240 SER A CA 1
ATOM 1617 C C . SER A 1 240 ? -0.672 -3.980 -43.504 1.00 29.08 240 SER A C 1
ATOM 1618 O O . SER A 1 240 ? -1.809 -4.456 -43.508 1.00 32.14 240 SER A O 1
ATOM 1621 N N . PHE A 1 241 ? -0.222 -3.208 -42.519 1.00 27.07 241 PHE A N 1
ATOM 1622 C CA . PHE A 1 241 ? -1.018 -2.986 -41.312 1.00 28.64 241 PHE A CA 1
ATOM 1623 C C . PHE A 1 241 ? -1.467 -1.540 -41.112 1.00 28.79 241 PHE A C 1
ATOM 1624 O O . PHE A 1 241 ? -1.246 -0.960 -40.047 1.00 30.25 241 PHE A O 1
ATOM 1632 N N . GLY A 1 242 ? -2.104 -0.960 -42.124 1.00 25.75 242 GLY A N 1
ATOM 1633 C CA . GLY A 1 242 ? -2.633 0.386 -41.997 1.00 25.92 242 GLY A CA 1
ATOM 1634 C C . GLY A 1 242 ? -1.640 1.495 -42.294 1.00 24.62 242 GLY A C 1
ATOM 1635 O O . GLY A 1 242 ? -0.458 1.245 -42.540 1.00 23.63 242 GLY A O 1
ATOM 1636 N N . VAL A 1 243 ? -2.133 2.730 -42.270 1.00 22.36 243 VAL A N 1
ATOM 1637 C CA . VAL A 1 243 ? -1.307 3.892 -42.557 1.00 20.87 243 VAL A CA 1
ATOM 1638 C C . VAL A 1 243 ? -0.688 4.432 -41.277 1.00 20.96 243 VAL A C 1
ATOM 1639 O O . VAL A 1 243 ? -1.397 4.930 -40.404 1.00 20.01 243 VAL A O 1
ATOM 1643 N N . ILE A 1 244 ? 0.631 4.335 -41.162 1.00 18.89 244 ILE A N 1
ATOM 1644 C CA . ILE A 1 244 ? 1.325 4.940 -40.033 1.00 21.10 244 ILE A CA 1
ATOM 1645 C C . ILE A 1 244 ? 1.367 6.454 -40.232 1.00 19.11 244 ILE A C 1
ATOM 1646 O O . ILE A 1 244 ? 1.821 6.943 -41.270 1.00 19.83 244 ILE A O 1
ATOM 1651 N N . LEU A 1 245 ? 0.861 7.190 -39.248 1.00 16.05 245 LEU A N 1
ATOM 1652 C CA . LEU A 1 245 ? 0.877 8.645 -39.290 1.00 19.06 245 LEU A CA 1
ATOM 1653 C C . LEU A 1 245 ? 2.089 9.174 -38.535 1.00 21.06 245 LEU A C 1
ATOM 1654 O O . LEU A 1 245 ? 2.744 10.125 -38.974 1.00 22.66 245 LEU A O 1
ATOM 1659 N N . ALA A 1 246 ? 2.390 8.545 -37.402 1.00 19.68 246 ALA A N 1
ATOM 1660 C CA . ALA A 1 246 ? 3.483 9.003 -36.553 1.00 21.41 246 ALA A CA 1
ATOM 1661 C C . ALA A 1 246 ? 3.983 7.915 -35.609 1.00 22.68 246 ALA A C 1
ATOM 1662 O O . ALA A 1 246 ? 3.216 7.051 -35.174 1.00 21.97 246 ALA A O 1
ATOM 1664 N N . TRP A 1 247 ? 5.277 7.968 -35.302 1.00 20.36 247 TRP A N 1
ATOM 1665 C CA . TRP A 1 247 ? 5.878 7.100 -34.300 1.00 20.31 247 TRP A CA 1
ATOM 1666 C C . TRP A 1 247 ? 6.316 7.944 -33.116 1.00 20.65 247 TRP A C 1
ATOM 1667 O O . TRP A 1 247 ? 6.772 9.077 -33.290 1.00 20.51 247 TRP A O 1
ATOM 1678 N N . LYS A 1 248 ? 6.180 7.393 -31.914 1.00 21.41 248 LYS A N 1
ATOM 1679 C CA . LYS A 1 248 ? 6.760 7.998 -30.723 1.00 19.85 248 LYS A CA 1
ATOM 1680 C C . LYS A 1 248 ? 8.015 7.195 -30.396 1.00 20.86 248 LYS A C 1
ATOM 1681 O O . LYS A 1 248 ? 7.933 6.034 -29.983 1.00 20.79 248 LYS A O 1
ATOM 1687 N N . ILE A 1 249 ? 9.178 7.805 -30.596 1.00 19.07 249 ILE A N 1
ATOM 1688 C CA . ILE A 1 249 ? 10.435 7.081 -30.451 1.00 18.47 249 ILE A CA 1
ATOM 1689 C C . ILE A 1 249 ? 11.108 7.329 -29.108 1.00 17.97 249 ILE A C 1
ATOM 1690 O O . ILE A 1 249 ? 10.890 8.361 -28.473 1.00 17.38 249 ILE A O 1
ATOM 1695 N N . LYS A 1 250 ? 11.932 6.375 -28.686 1.00 19.37 250 LYS A N 1
ATOM 1696 C CA . LYS A 1 250 ? 12.673 6.506 -27.439 1.00 26.51 250 LYS A CA 1
ATOM 1697 C C . LYS A 1 250 ? 14.104 6.937 -27.734 1.00 26.83 250 LYS A C 1
ATOM 1698 O O . LYS A 1 250 ? 14.836 6.244 -28.446 1.00 27.16 250 LYS A O 1
ATOM 1704 N N . LEU A 1 251 ? 14.500 8.085 -27.196 1.00 24.25 251 LEU A N 1
ATOM 1705 C CA . LEU A 1 251 ? 15.841 8.601 -27.442 1.00 22.38 251 LEU A CA 1
ATOM 1706 C C . LEU A 1 251 ? 16.872 7.752 -26.703 1.00 24.62 251 LEU A C 1
ATOM 1707 O O . LEU A 1 251 ? 16.540 7.069 -25.729 1.00 25.21 251 LEU A O 1
ATOM 1712 N N . VAL A 1 252 ? 18.111 7.775 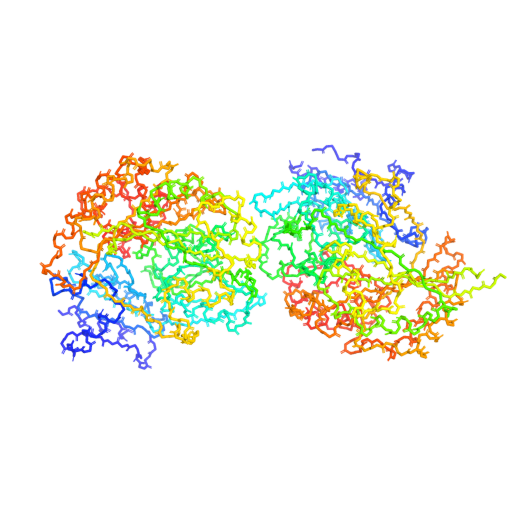-27.188 1.00 22.14 252 VAL A N 1
ATOM 1713 C CA . VAL A 1 252 ? 19.197 7.025 -26.564 1.00 21.14 252 VAL A CA 1
ATOM 1714 C C . VAL A 1 252 ? 20.387 7.935 -26.266 1.00 21.69 252 VAL A C 1
ATOM 1715 O O . VAL A 1 252 ? 20.580 8.958 -26.933 1.00 20.87 252 VAL A O 1
ATOM 1719 N N . PRO A 1 253 ? 21.177 7.581 -25.241 1.00 23.36 253 PRO A N 1
ATOM 1720 C CA . PRO A 1 253 ? 22.378 8.359 -24.921 1.00 24.90 253 PRO A CA 1
ATOM 1721 C C . PRO A 1 253 ? 23.467 8.195 -25.981 1.00 26.11 253 PRO A C 1
ATOM 1722 O O . PRO A 1 253 ? 23.784 7.066 -26.363 1.00 26.12 253 PRO A O 1
ATOM 1726 N N . VAL A 1 254 ? 24.014 9.311 -26.458 1.00 25.81 254 VAL A N 1
ATOM 1727 C CA . VAL A 1 254 ? 25.234 9.293 -27.260 1.00 24.24 254 VAL A CA 1
ATOM 1728 C C . VAL A 1 254 ? 26.259 10.212 -26.593 1.00 24.03 254 VAL A C 1
ATOM 1729 O O . VAL A 1 254 ? 25.887 11.201 -25.960 1.00 24.01 254 VAL A O 1
ATOM 1733 N N . PRO A 1 255 ? 27.553 9.875 -26.703 1.00 26.73 255 PRO A N 1
ATOM 1734 C CA . PRO A 1 255 ? 28.592 10.713 -26.088 1.00 28.70 255 PRO A CA 1
ATOM 1735 C C . PRO A 1 255 ? 28.838 12.014 -26.858 1.00 29.00 255 PRO A C 1
ATOM 1736 O O . PRO A 1 255 ? 28.572 12.081 -28.059 1.00 26.63 255 PRO A O 1
ATOM 1740 N N . ALA A 1 256 ? 29.343 13.032 -26.168 1.00 30.49 256 ALA A N 1
ATOM 1741 C CA . ALA A 1 256 ? 29.649 14.310 -26.805 1.00 32.14 256 ALA A CA 1
ATOM 1742 C C . ALA A 1 256 ? 30.661 14.143 -27.938 1.00 32.73 256 ALA A C 1
ATOM 1743 O O . ALA A 1 256 ? 30.608 14.863 -28.939 1.00 36.36 256 ALA A O 1
ATOM 1745 N N . THR A 1 257 ? 31.580 13.195 -27.772 1.00 29.92 257 THR A N 1
ATOM 1746 C CA . THR A 1 257 ? 32.572 12.903 -28.799 1.00 30.09 257 THR A CA 1
ATOM 1747 C C . THR A 1 257 ? 32.469 11.466 -29.312 1.00 26.12 257 THR A C 1
ATOM 1748 O O . THR A 1 257 ? 32.566 10.500 -28.547 1.00 23.69 257 THR A O 1
ATOM 1752 N N . VAL A 1 258 ? 32.265 11.346 -30.620 1.00 24.29 258 VAL A N 1
ATOM 1753 C CA . VAL A 1 258 ? 32.199 10.063 -31.306 1.00 23.57 258 VAL A CA 1
ATOM 1754 C C . VAL A 1 258 ? 33.382 9.996 -32.272 1.00 26.66 258 VAL A C 1
ATOM 1755 O O . VAL A 1 258 ? 33.768 11.013 -32.855 1.00 27.51 258 VAL A O 1
ATOM 1759 N N . THR A 1 259 ? 33.978 8.816 -32.419 1.00 27.62 259 THR A N 1
ATOM 1760 C CA . THR A 1 259 ? 35.114 8.649 -33.320 1.00 28.02 259 THR A CA 1
ATOM 1761 C C . THR A 1 259 ? 34.704 7.840 -34.551 1.00 26.02 259 THR A C 1
ATOM 1762 O O . THR A 1 259 ? 33.941 6.876 -34.444 1.00 24.92 259 THR A O 1
ATOM 1766 N N . VAL A 1 260 ? 35.195 8.247 -35.719 1.00 26.30 260 VAL A N 1
ATOM 1767 C CA . VAL A 1 260 ? 34.932 7.530 -36.962 1.00 24.92 260 VAL A CA 1
ATOM 1768 C C . VAL A 1 260 ? 36.238 7.283 -37.704 1.00 24.74 260 VAL A C 1
ATOM 1769 O O . VAL A 1 260 ? 37.243 7.943 -37.437 1.00 24.23 260 VAL A O 1
ATOM 1773 N N . PHE A 1 261 ? 36.223 6.319 -38.619 1.00 26.01 261 PHE A N 1
ATOM 1774 C CA . PHE A 1 261 ? 37.331 6.125 -39.547 1.00 26.90 261 PHE A CA 1
ATOM 1775 C C . PHE A 1 261 ? 36.861 5.416 -40.809 1.00 26.61 261 PHE A C 1
ATOM 1776 O O . PHE A 1 261 ? 35.791 4.804 -40.826 1.00 22.47 261 PHE A O 1
ATOM 1784 N N . THR A 1 262 ? 37.658 5.516 -41.868 1.00 26.48 262 THR A N 1
ATOM 1785 C CA . THR A 1 262 ? 37.456 4.700 -43.056 1.00 26.49 262 THR A CA 1
ATOM 1786 C C . THR A 1 262 ? 38.820 4.174 -43.499 1.00 30.02 262 THR A C 1
ATOM 1787 O O . THR A 1 262 ? 39.694 4.952 -43.885 1.00 30.41 262 THR A O 1
ATOM 1791 N N . VAL A 1 263 ? 39.014 2.861 -43.407 1.00 29.63 263 VAL A N 1
ATOM 1792 C CA . VAL A 1 263 ? 40.270 2.247 -43.839 1.00 26.41 263 VAL A CA 1
ATOM 1793 C C . VAL A 1 263 ? 40.024 1.399 -45.081 1.00 25.62 263 VAL A C 1
ATOM 1794 O O . VAL A 1 263 ? 39.123 0.557 -45.099 1.00 25.54 263 VAL A O 1
ATOM 1798 N N . THR A 1 264 ? 40.821 1.627 -46.120 1.00 25.52 264 THR A N 1
ATOM 1799 C CA . THR A 1 264 ? 40.605 0.970 -47.405 1.00 26.43 264 THR A CA 1
ATOM 1800 C C . THR A 1 264 ? 41.670 -0.088 -47.717 1.00 28.39 264 THR A C 1
ATOM 1801 O O . THR A 1 264 ? 42.872 0.173 -47.612 1.00 28.19 264 THR A O 1
ATOM 1805 N N . LYS A 1 265 ? 41.215 -1.285 -48.086 1.00 28.74 265 LYS A N 1
ATOM 1806 C CA . LYS A 1 265 ? 42.102 -2.396 -48.419 1.00 30.59 265 LYS A CA 1
ATOM 1807 C C . LYS A 1 265 ? 41.734 -2.973 -49.784 1.00 30.18 265 LYS A C 1
ATOM 1808 O O . LYS A 1 265 ? 40.558 -3.199 -50.067 1.00 29.93 265 LYS A O 1
ATOM 1814 N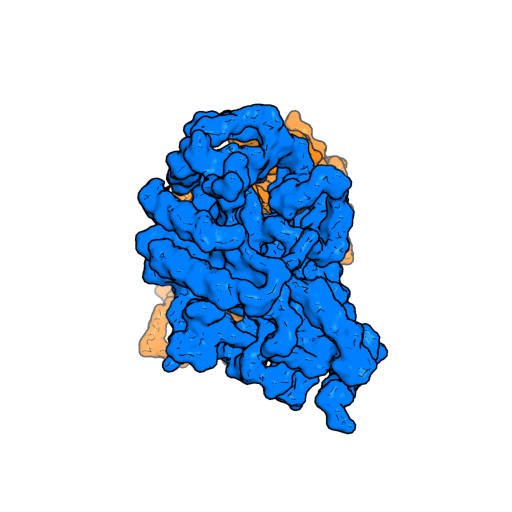 N . THR A 1 266 ? 42.733 -3.209 -50.630 1.00 27.97 266 THR A N 1
ATOM 1815 C CA . THR A 1 266 ? 42.502 -3.873 -51.909 1.00 26.81 266 THR A CA 1
ATOM 1816 C C . THR A 1 266 ? 42.990 -5.314 -51.838 1.00 27.36 266 THR A C 1
ATOM 1817 O O . THR A 1 266 ? 43.656 -5.699 -50.875 1.00 26.60 266 THR A O 1
ATOM 1821 N N . LEU A 1 267 ? 42.662 -6.102 -52.859 1.00 27.76 267 LEU A N 1
ATOM 1822 C CA . LEU A 1 267 ? 43.130 -7.483 -52.954 1.00 29.56 267 LEU A CA 1
ATOM 1823 C C . LEU A 1 267 ? 44.655 -7.578 -52.932 1.00 30.09 267 LEU A C 1
ATOM 1824 O O . LEU A 1 267 ? 45.212 -8.553 -52.426 1.00 31.97 267 LEU A O 1
ATOM 1829 N N . GLU A 1 268 ? 45.327 -6.566 -53.475 1.00 30.38 268 GLU A N 1
ATOM 1830 C CA . GLU A 1 268 ? 46.788 -6.549 -53.507 1.00 34.57 268 GLU A CA 1
ATOM 1831 C C . GLU A 1 268 ? 47.373 -6.217 -52.136 1.00 34.72 268 GLU A C 1
ATOM 1832 O O . GLU A 1 268 ? 48.591 -6.227 -51.953 1.00 35.32 268 GLU A O 1
ATOM 1838 N N . GLN A 1 269 ? 46.500 -5.913 -51.180 1.00 32.37 269 GLN A N 1
ATOM 1839 C CA . GLN A 1 269 ? 46.922 -5.600 -49.823 1.00 33.41 269 GLN A CA 1
ATOM 1840 C C . GLN A 1 269 ? 46.362 -6.625 -48.842 1.00 32.13 269 GLN A C 1
ATOM 1841 O O . GLN A 1 269 ? 45.880 -6.261 -47.766 1.00 29.30 269 GLN A O 1
ATOM 1847 N N . ASP A 1 270 ? 46.422 -7.898 -49.231 1.00 33.12 270 ASP A N 1
ATOM 1848 C CA . ASP A 1 270 ? 45.928 -9.004 -48.411 1.00 34.21 270 ASP A CA 1
ATOM 1849 C C . ASP A 1 270 ? 44.433 -8.853 -48.123 1.00 29.94 270 ASP A C 1
ATOM 1850 O O . ASP A 1 270 ? 43.945 -9.306 -47.087 1.00 27.05 270 ASP A O 1
ATOM 1855 N N . GLY A 1 271 ? 43.717 -8.226 -49.054 1.00 27.61 271 GLY A N 1
ATOM 1856 C CA . GLY A 1 271 ? 42.315 -7.889 -48.872 1.00 25.93 271 GLY A CA 1
ATOM 1857 C C . GLY A 1 271 ? 41.408 -9.034 -48.464 1.00 25.01 271 GLY A C 1
ATOM 1858 O O . GLY A 1 271 ? 40.589 -8.882 -47.558 1.00 25.98 271 GLY A O 1
ATOM 1859 N N . THR A 1 272 ? 41.556 -10.180 -49.121 1.00 25.21 272 THR A N 1
ATOM 1860 C CA . THR A 1 272 ? 40.689 -11.327 -48.852 1.00 26.26 272 THR A CA 1
ATOM 1861 C C . THR A 1 272 ? 40.850 -11.875 -47.429 1.00 24.21 272 THR A C 1
ATOM 1862 O O . THR A 1 272 ? 39.856 -12.141 -46.751 1.00 21.18 272 THR A O 1
ATOM 1866 N N . LYS A 1 273 ? 42.094 -12.044 -46.985 1.00 26.33 273 LYS A N 1
ATOM 1867 C CA . LYS A 1 273 ? 42.367 -12.530 -45.633 1.00 29.24 273 LYS A CA 1
ATOM 1868 C C . LYS A 1 273 ? 41.903 -11.534 -44.573 1.00 26.05 273 LYS A C 1
ATOM 1869 O O . LYS A 1 273 ? 41.430 -11.929 -43.504 1.00 27.78 273 LYS A O 1
ATOM 1875 N N . VAL A 1 274 ? 42.066 -10.244 -44.861 1.00 22.74 274 VAL A N 1
ATOM 1876 C CA . VAL A 1 274 ? 41.645 -9.193 -43.937 1.00 22.55 274 VAL A CA 1
ATOM 1877 C C . VAL A 1 274 ? 40.134 -9.222 -43.755 1.00 22.58 274 VAL A C 1
ATOM 1878 O O . VAL A 1 274 ? 39.631 -9.128 -42.631 1.00 20.01 274 VAL A O 1
ATOM 1882 N N . LEU A 1 275 ? 39.414 -9.358 -44.867 1.00 21.63 275 LEU A N 1
ATOM 1883 C CA . LEU A 1 275 ? 37.962 -9.466 -44.822 1.00 20.94 275 LEU A CA 1
ATOM 1884 C C . LEU A 1 275 ? 37.548 -10.726 -44.075 1.00 22.40 275 LEU A C 1
ATOM 1885 O O . LEU A 1 275 ? 36.550 -10.725 -43.350 1.00 23.08 275 LEU A O 1
ATOM 1890 N N . TYR A 1 276 ? 38.319 -11.798 -44.245 1.00 22.23 276 TYR A N 1
ATOM 1891 C CA . TYR A 1 276 ? 38.026 -13.042 -43.544 1.00 23.15 276 TYR A CA 1
ATOM 1892 C C . TYR A 1 276 ? 38.152 -12.853 -42.038 1.00 22.37 276 TYR A C 1
ATOM 1893 O O . TYR A 1 276 ? 37.331 -13.366 -41.273 1.00 19.42 276 TYR A O 1
ATOM 1902 N N . LYS A 1 277 ? 39.183 -12.119 -41.619 1.00 20.42 277 LYS A N 1
ATOM 1903 C CA . LYS A 1 277 ? 39.348 -11.770 -40.210 1.00 20.61 277 LYS A CA 1
ATOM 1904 C C . LYS A 1 277 ? 38.140 -10.991 -39.700 1.00 21.23 277 LYS A C 1
ATOM 1905 O O . LYS A 1 277 ? 37.635 -11.262 -38.608 1.00 18.19 277 LYS A O 1
ATOM 1911 N N . TRP A 1 278 ? 37.677 -10.032 -40.498 1.00 22.25 278 TRP A N 1
ATOM 1912 C CA . TRP A 1 278 ? 36.530 -9.210 -40.125 1.00 22.27 278 TRP A CA 1
ATOM 1913 C C . TRP A 1 278 ? 35.298 -10.073 -39.878 1.00 23.16 278 TRP A C 1
ATOM 1914 O O . TRP A 1 278 ? 34.542 -9.827 -38.938 1.00 22.61 278 TRP A O 1
ATOM 1925 N N . GLU A 1 279 ? 35.102 -11.083 -40.721 1.00 22.58 279 GLU A N 1
ATOM 1926 C CA . GLU A 1 279 ? 33.969 -11.992 -40.573 1.00 24.57 279 GLU A CA 1
ATOM 1927 C C . GLU A 1 279 ? 34.000 -12.714 -39.230 1.00 25.41 279 GLU A C 1
ATOM 1928 O O . GLU A 1 279 ? 32.955 -12.987 -38.639 1.00 26.57 279 GLU A O 1
ATOM 1934 N N . GLN A 1 280 ? 35.204 -13.027 -38.764 1.00 23.78 280 GLN A N 1
ATOM 1935 C CA . GLN A 1 280 ? 35.389 -13.810 -37.548 1.00 24.59 280 GLN A CA 1
ATOM 1936 C C . GLN A 1 280 ? 35.176 -13.000 -36.272 1.00 24.11 280 GLN A C 1
ATOM 1937 O O . GLN A 1 280 ? 34.836 -13.562 -35.231 1.00 25.45 280 GLN A O 1
ATOM 1943 N N . ILE A 1 281 ? 35.385 -11.687 -36.343 1.00 23.70 281 ILE A N 1
ATOM 1944 C CA . ILE A 1 281 ? 35.454 -10.874 -35.126 1.00 24.77 281 ILE A CA 1
ATOM 1945 C C . ILE A 1 281 ? 34.469 -9.699 -35.030 1.00 24.93 281 ILE A C 1
ATOM 1946 O O . ILE A 1 281 ? 34.157 -9.247 -33.930 1.00 24.40 281 ILE A O 1
ATOM 1951 N N . ALA A 1 282 ? 33.993 -9.203 -36.169 1.00 25.17 282 ALA A N 1
ATOM 1952 C CA . ALA A 1 282 ? 33.189 -7.977 -36.199 1.00 26.47 282 ALA A CA 1
ATOM 1953 C C . ALA A 1 282 ? 31.953 -8.013 -35.301 1.00 26.84 282 ALA A C 1
ATOM 1954 O O . ALA A 1 282 ? 31.588 -7.002 -34.700 1.00 28.19 282 ALA A O 1
ATOM 1956 N N . ASP A 1 283 ? 31.309 -9.172 -35.213 1.00 26.71 283 ASP A N 1
ATOM 1957 C CA . ASP A 1 283 ? 30.119 -9.309 -34.379 1.00 30.27 283 ASP A CA 1
ATOM 1958 C C . ASP A 1 283 ? 30.465 -9.551 -32.907 1.00 30.40 283 ASP A C 1
ATOM 1959 O O . ASP A 1 283 ? 29.572 -9.620 -32.059 1.00 29.37 283 ASP A O 1
ATOM 1964 N N . LYS A 1 284 ? 31.758 -9.677 -32.612 1.00 31.56 284 LYS A N 1
ATOM 1965 C CA . LYS A 1 284 ? 32.223 -9.935 -31.248 1.00 32.09 284 LYS A CA 1
ATOM 1966 C C . LYS A 1 284 ? 32.914 -8.724 -30.633 1.00 29.71 284 LYS A C 1
ATOM 1967 O O . LYS A 1 284 ? 33.380 -8.779 -29.495 1.00 30.45 284 LYS A O 1
ATOM 1973 N N . LEU A 1 285 ? 32.989 -7.635 -31.388 1.00 29.09 285 LEU A N 1
ATOM 1974 C CA . LEU A 1 285 ? 33.637 -6.421 -30.902 1.00 30.69 285 LEU A CA 1
ATOM 1975 C C . LEU A 1 285 ? 32.809 -5.721 -29.825 1.00 30.84 285 LEU A C 1
ATOM 1976 O O . LEU A 1 285 ? 31.621 -6.016 -29.652 1.00 29.24 285 LEU A O 1
ATOM 1981 N N . ASP A 1 286 ? 33.458 -4.809 -29.102 1.00 31.56 286 ASP A N 1
ATOM 1982 C CA . ASP A 1 286 ? 32.812 -3.967 -28.095 1.00 32.15 286 ASP A CA 1
ATOM 1983 C C . ASP A 1 286 ? 31.502 -3.387 -28.635 1.00 26.83 286 ASP A C 1
ATOM 1984 O O . ASP A 1 286 ? 31.431 -2.994 -29.802 1.00 19.67 286 ASP A O 1
ATOM 1989 N N . ASP A 1 287 ? 30.469 -3.353 -27.793 1.00 26.72 287 ASP A N 1
ATOM 1990 C CA . ASP A 1 287 ? 29.148 -2.879 -28.205 1.00 27.74 287 ASP A CA 1
ATOM 1991 C C . ASP A 1 287 ? 29.178 -1.477 -28.812 1.00 24.40 287 ASP A C 1
ATOM 1992 O O . ASP A 1 287 ? 28.328 -1.136 -29.638 1.00 20.29 287 ASP A O 1
ATOM 1997 N N . ASP A 1 288 ? 30.156 -0.675 -28.396 1.00 20.41 288 ASP A N 1
ATOM 1998 C CA . ASP A 1 288 ? 30.308 0.695 -28.883 1.00 22.11 288 ASP A CA 1
ATOM 1999 C C . ASP A 1 288 ? 30.879 0.761 -30.298 1.00 21.77 288 ASP A C 1
ATOM 2000 O O . ASP A 1 288 ? 30.889 1.828 -30.919 1.00 19.93 288 ASP A O 1
ATOM 2005 N N . LEU A 1 289 ? 31.356 -0.372 -30.806 1.00 20.87 289 LEU A N 1
ATOM 2006 C CA . LEU A 1 289 ? 32.104 -0.374 -32.061 1.00 20.15 289 LEU A CA 1
ATOM 2007 C C . LEU A 1 289 ? 31.360 -1.035 -33.221 1.00 22.35 289 LEU A C 1
ATOM 2008 O O . LEU A 1 289 ? 31.066 -2.234 -33.188 1.00 22.78 289 LEU A O 1
ATOM 2013 N N . PHE A 1 290 ? 31.076 -0.239 -34.249 1.00 21.12 290 PHE A N 1
ATOM 2014 C CA . PHE A 1 290 ? 30.377 -0.706 -35.438 1.00 18.71 290 PHE A CA 1
ATOM 2015 C C . PHE A 1 290 ? 31.279 -0.531 -36.649 1.00 20.12 290 PHE A C 1
ATOM 2016 O O . PHE A 1 290 ? 31.598 0.597 -37.025 1.00 19.25 290 PHE A O 1
ATOM 2024 N N . ILE A 1 291 ? 31.693 -1.641 -37.256 1.00 21.40 291 ILE A N 1
ATOM 2025 C CA . ILE A 1 291 ? 32.542 -1.589 -38.443 1.00 20.83 291 ILE A CA 1
ATOM 2026 C C . ILE A 1 291 ? 31.889 -2.313 -39.614 1.00 20.04 291 ILE A C 1
ATOM 2027 O O . ILE A 1 291 ? 31.879 -3.546 -39.660 1.00 19.91 291 ILE A O 1
ATOM 2032 N N . ARG A 1 292 ? 31.347 -1.554 -40.560 1.00 19.06 292 ARG A N 1
ATOM 2033 C CA . ARG A 1 292 ? 30.783 -2.156 -41.757 1.00 21.41 292 ARG A CA 1
ATOM 2034 C C . ARG A 1 292 ? 31.819 -2.167 -42.875 1.00 23.23 292 ARG A C 1
ATOM 2035 O O . ARG A 1 292 ? 32.790 -1.403 -42.845 1.00 20.53 292 ARG A O 1
ATOM 2043 N N . VAL A 1 293 ? 31.626 -3.053 -43.846 1.00 23.89 293 VAL A N 1
ATOM 2044 C CA . VAL A 1 293 ? 32.527 -3.132 -44.986 1.00 22.72 293 VAL A CA 1
ATOM 2045 C C . VAL A 1 293 ? 31.768 -2.736 -46.242 1.00 22.16 293 VAL A C 1
ATOM 2046 O O . VAL A 1 293 ? 30.669 -3.233 -46.494 1.00 21.66 293 VAL A O 1
ATOM 2050 N N . ILE A 1 294 ? 32.348 -1.823 -47.013 1.00 21.96 294 ILE A N 1
ATOM 2051 C CA . ILE A 1 294 ? 31.771 -1.415 -48.286 1.00 21.58 294 ILE A CA 1
ATOM 2052 C C . ILE A 1 294 ? 32.688 -1.920 -49.395 1.00 21.03 294 ILE A C 1
ATOM 2053 O O . ILE A 1 294 ? 33.844 -1.500 -49.490 1.00 23.51 294 ILE A O 1
ATOM 2058 N N . ILE A 1 295 ? 32.172 -2.826 -50.222 1.00 18.38 295 ILE A N 1
ATOM 2059 C CA . ILE A 1 295 ? 33.009 -3.580 -51.156 1.00 21.64 295 ILE A CA 1
ATOM 2060 C C . ILE A 1 295 ? 32.603 -3.356 -52.609 1.00 22.18 295 ILE A C 1
ATOM 2061 O O . ILE A 1 295 ? 31.439 -3.543 -52.973 1.00 22.23 295 ILE A O 1
ATOM 2066 N N . SER A 1 296 ? 33.569 -2.966 -53.439 1.00 22.45 296 SER A N 1
ATOM 2067 C CA . SER A 1 296 ? 33.306 -2.676 -54.845 1.00 24.14 296 SER A CA 1
ATOM 2068 C C . SER A 1 296 ? 34.588 -2.744 -55.664 1.00 26.97 296 SER A C 1
ATOM 2069 O O . SER A 1 296 ? 35.686 -2.586 -55.122 1.00 25.98 296 SER A O 1
ATOM 2072 N N . PRO A 1 297 ? 34.453 -2.992 -56.976 1.00 26.06 297 PRO A N 1
ATOM 2073 C CA . PRO A 1 297 ? 35.611 -2.955 -57.872 1.00 27.30 297 PRO A CA 1
ATOM 2074 C C . PRO A 1 297 ? 36.264 -1.577 -57.860 1.00 28.09 297 PRO A C 1
ATOM 2075 O O . PRO A 1 297 ? 35.581 -0.577 -57.635 1.00 26.27 297 PRO A O 1
ATOM 2079 N N . ALA A 1 298 ? 37.572 -1.531 -58.093 1.00 28.25 298 ALA A N 1
ATOM 2080 C CA . ALA A 1 298 ? 38.289 -0.266 -58.150 1.00 28.95 298 ALA A CA 1
ATOM 2081 C C . ALA A 1 298 ? 39.382 -0.335 -59.208 1.00 30.49 298 ALA A C 1
ATOM 2082 O O . ALA A 1 298 ? 39.944 -1.403 -59.458 1.00 27.87 298 ALA A O 1
ATOM 2084 N N . SER A 1 299 ? 39.679 0.803 -59.829 1.00 34.84 299 SER A N 1
ATOM 2085 C CA . SER A 1 299 ? 40.762 0.875 -60.805 1.00 40.01 299 SER A CA 1
ATOM 2086 C C . SER A 1 299 ? 42.100 0.617 -60.121 1.00 42.17 299 SER A C 1
ATOM 2087 O O . SER A 1 299 ? 42.335 1.098 -59.013 1.00 41.51 299 SER A O 1
ATOM 2090 N N . LYS A 1 300 ? 42.969 -0.153 -60.772 1.00 44.80 300 LYS A N 1
ATOM 2091 C CA . LYS A 1 300 ? 44.282 -0.457 -60.207 1.00 45.28 300 LYS A CA 1
ATOM 2092 C C . LYS A 1 300 ? 45.211 0.752 -60.267 1.00 46.97 300 LYS A C 1
ATOM 2093 O O . LYS A 1 300 ? 45.251 1.469 -61.266 1.00 48.58 300 LYS A O 1
ATOM 2099 N N . GLY A 1 305 ? 44.207 -0.901 -67.659 1.00 59.63 305 GLY A N 1
ATOM 2100 C CA . GLY A 1 305 ? 42.855 -0.471 -67.350 1.00 58.59 305 GLY A CA 1
ATOM 2101 C C . GLY A 1 305 ? 42.051 -1.562 -66.669 1.00 57.03 305 GLY A C 1
ATOM 2102 O O . GLY A 1 305 ? 40.831 -1.646 -66.832 1.00 56.60 305 GLY A O 1
ATOM 2103 N N . ASN A 1 306 ? 42.745 -2.401 -65.904 1.00 54.72 306 ASN A N 1
ATOM 2104 C CA . ASN A 1 306 ? 42.114 -3.510 -65.198 1.00 50.30 306 ASN A CA 1
ATOM 2105 C C . ASN A 1 306 ? 41.555 -3.065 -63.853 1.00 43.54 306 ASN A C 1
ATOM 2106 O O . ASN A 1 306 ? 41.817 -1.948 -63.404 1.00 41.25 306 ASN A O 1
ATOM 2111 N N . ARG A 1 307 ? 40.788 -3.943 -63.213 1.00 39.49 307 ARG A N 1
ATOM 2112 C CA . ARG A 1 307 ? 40.198 -3.638 -61.915 1.00 33.70 307 ARG A CA 1
ATOM 2113 C C . ARG A 1 307 ? 40.622 -4.625 -60.836 1.00 29.13 307 ARG A C 1
ATOM 2114 O O . ARG A 1 307 ? 41.003 -5.762 -61.122 1.00 26.60 307 ARG A O 1
ATOM 2122 N N . THR A 1 308 ? 40.550 -4.170 -59.590 1.00 28.54 308 THR A N 1
ATOM 2123 C CA . THR A 1 308 ? 40.753 -5.026 -58.432 1.00 28.90 308 THR A CA 1
ATOM 2124 C C . THR A 1 308 ? 39.510 -4.875 -57.571 1.00 25.91 308 THR A C 1
ATOM 2125 O O . THR A 1 308 ? 38.588 -4.145 -57.940 1.00 28.21 308 THR A O 1
ATOM 2129 N N . ILE A 1 309 ? 39.476 -5.563 -56.436 1.00 23.18 309 ILE A N 1
ATOM 2130 C CA . ILE A 1 309 ? 38.371 -5.408 -55.493 1.00 22.38 309 ILE A CA 1
ATOM 2131 C C . ILE A 1 309 ? 38.827 -4.533 -54.328 1.00 26.03 309 ILE A C 1
ATOM 2132 O O . ILE A 1 309 ? 39.954 -4.672 -53.847 1.00 25.74 309 ILE A O 1
ATOM 2137 N N . SER A 1 310 ? 37.961 -3.623 -53.888 1.00 28.58 310 SER A N 1
ATOM 2138 C CA . SER A 1 310 ? 38.311 -2.693 -52.818 1.00 30.60 310 SER A CA 1
ATOM 2139 C C . SER A 1 310 ? 37.324 -2.788 -51.657 1.00 28.86 310 SER A C 1
ATOM 2140 O O . SER A 1 310 ? 36.109 -2.745 -51.864 1.00 29.86 310 SER A O 1
ATOM 2143 N N . MET A 1 311 ? 37.851 -2.929 -50.441 1.00 26.93 311 MET A N 1
ATOM 2144 C CA . MET A 1 311 ? 37.023 -2.966 -49.235 1.00 26.90 311 MET A CA 1
ATOM 2145 C C . MET A 1 311 ? 37.246 -1.713 -48.388 1.00 26.90 311 MET A C 1
ATOM 2146 O O . MET A 1 311 ? 38.365 -1.452 -47.938 1.00 26.81 311 MET A O 1
ATOM 2151 N N . SER A 1 312 ? 36.185 -0.942 -48.171 1.00 25.70 312 SER A N 1
ATOM 2152 C CA . SER A 1 312 ? 36.253 0.204 -47.268 1.00 24.85 312 SER A CA 1
ATOM 2153 C C . SER A 1 312 ? 35.623 -0.126 -45.920 1.00 23.53 312 SER A C 1
ATOM 2154 O O . SER A 1 312 ? 34.401 -0.273 -45.810 1.00 24.50 312 SER A O 1
ATOM 2157 N N . TYR A 1 313 ? 36.465 -0.251 -44.899 1.00 21.75 313 TYR A N 1
ATOM 2158 C CA . TYR A 1 313 ? 35.993 -0.516 -43.549 1.00 20.55 313 TYR A CA 1
ATOM 2159 C C . TYR A 1 313 ? 35.622 0.805 -42.888 1.00 21.13 313 TYR A C 1
ATOM 2160 O O . TYR A 1 313 ? 36.491 1.580 -42.484 1.00 23.84 313 TYR A O 1
ATOM 2169 N N . GLN A 1 314 ? 34.322 1.062 -42.798 1.00 20.38 314 GLN A N 1
ATOM 2170 C CA . GLN A 1 314 ? 33.823 2.321 -42.260 1.00 21.44 314 GLN A CA 1
ATOM 2171 C C . GLN A 1 314 ? 33.252 2.097 -40.866 1.00 22.02 314 GLN A C 1
ATOM 2172 O O . GLN A 1 314 ? 32.451 1.179 -40.651 1.00 20.38 314 GLN A O 1
ATOM 2178 N N . ALA A 1 315 ? 33.653 2.934 -39.915 1.00 20.08 315 ALA A N 1
ATOM 2179 C CA . ALA A 1 315 ? 33.315 2.664 -38.524 1.00 20.56 315 ALA A CA 1
ATOM 2180 C C . ALA A 1 315 ? 32.783 3.855 -37.746 1.00 22.79 315 ALA A C 1
ATOM 2181 O O . ALA A 1 315 ? 33.180 5.000 -37.974 1.00 23.42 315 ALA A O 1
ATOM 2183 N N . GLN A 1 316 ? 31.879 3.556 -36.818 1.00 22.59 316 GLN A N 1
ATOM 2184 C CA . GLN A 1 316 ? 31.420 4.521 -35.836 1.00 22.45 316 GLN A CA 1
ATOM 2185 C C . GLN A 1 316 ? 31.700 3.936 -34.453 1.00 22.72 316 GLN A C 1
ATOM 2186 O O . GLN A 1 316 ? 31.235 2.838 -34.129 1.00 23.42 316 GLN A O 1
ATOM 2192 N N . PHE A 1 317 ? 32.480 4.648 -33.648 1.00 20.54 317 PHE A N 1
ATOM 2193 C CA . PHE A 1 317 ? 32.775 4.196 -32.294 1.00 22.50 317 PHE A CA 1
ATOM 2194 C C . PHE A 1 317 ? 32.252 5.194 -31.269 1.00 25.34 317 PHE A C 1
ATOM 2195 O O . PHE A 1 317 ? 32.702 6.342 -31.224 1.00 26.35 317 PHE A O 1
ATOM 2203 N N . LEU A 1 318 ? 31.300 4.759 -30.449 1.00 25.05 318 LEU A N 1
ATOM 2204 C CA . LEU A 1 318 ? 30.749 5.617 -29.407 1.00 24.76 318 LEU A CA 1
ATOM 2205 C C . LEU A 1 318 ? 31.753 5.790 -28.266 1.00 26.60 318 LEU A C 1
ATOM 2206 O O . LEU A 1 318 ? 31.523 5.335 -27.142 1.00 25.97 318 LEU A O 1
ATOM 2211 N N . GLY A 1 319 ? 32.865 6.452 -28.570 1.00 28.85 319 GLY A N 1
ATOM 2212 C CA . GLY A 1 319 ? 33.917 6.701 -27.600 1.00 30.76 319 GLY A CA 1
ATOM 2213 C C . GLY A 1 319 ? 35.052 7.474 -28.243 1.00 31.76 319 GLY A C 1
ATOM 2214 O O . GLY A 1 319 ? 34.965 7.859 -29.412 1.00 30.05 319 GLY A O 1
ATOM 2215 N N . ASP A 1 320 ? 36.121 7.699 -27.486 1.00 33.98 320 ASP A N 1
ATOM 2216 C CA . ASP A 1 320 ? 37.252 8.477 -27.982 1.00 37.54 320 ASP A CA 1
ATOM 2217 C C . ASP A 1 320 ? 38.251 7.616 -28.758 1.00 37.06 320 ASP A C 1
ATOM 2218 O O . ASP A 1 320 ? 38.244 6.390 -28.648 1.00 35.18 320 ASP A O 1
ATOM 2223 N N . SER A 1 321 ? 39.115 8.272 -29.529 1.00 38.60 321 SER A N 1
ATOM 2224 C CA . SER A 1 321 ? 40.047 7.581 -30.416 1.00 38.93 321 SER A CA 1
ATOM 2225 C C . SER A 1 321 ? 41.109 6.770 -29.671 1.00 38.96 321 SER A C 1
ATOM 2226 O O . SER A 1 321 ? 41.584 5.750 -30.178 1.00 36.66 321 SER A O 1
ATOM 2229 N N . ASN A 1 322 ? 41.486 7.225 -28.478 1.00 40.87 322 ASN A N 1
ATOM 2230 C CA . ASN A 1 322 ? 42.453 6.500 -27.657 1.00 43.70 322 ASN A CA 1
ATOM 2231 C C . ASN A 1 322 ? 41.935 5.122 -27.276 1.00 40.23 322 ASN A C 1
ATOM 2232 O O . ASN A 1 322 ? 42.630 4.121 -27.433 1.00 39.23 322 ASN A O 1
ATOM 2237 N N . ARG A 1 323 ? 40.706 5.085 -26.771 1.00 39.21 323 ARG A N 1
ATOM 2238 C CA . ARG A 1 323 ? 40.064 3.835 -26.391 1.00 36.72 323 ARG A CA 1
ATOM 2239 C C . ARG A 1 323 ? 39.859 2.938 -27.613 1.00 33.90 323 ARG A C 1
ATOM 2240 O O . ARG A 1 323 ? 39.983 1.713 -27.526 1.00 33.10 323 ARG A O 1
ATOM 2248 N N . LEU A 1 324 ? 39.561 3.558 -28.753 1.00 30.56 324 LEU A N 1
ATOM 2249 C CA . LEU A 1 324 ? 39.331 2.825 -29.996 1.00 28.95 324 LEU A CA 1
ATOM 2250 C C . LEU A 1 324 ? 40.572 2.064 -30.462 1.00 29.29 324 LEU A C 1
ATOM 2251 O O . LEU A 1 324 ? 40.493 0.876 -30.783 1.00 28.49 324 LEU A O 1
ATOM 2256 N N . LEU A 1 325 ? 41.711 2.751 -30.497 1.00 31.62 325 LEU A N 1
ATOM 2257 C CA . LEU A 1 325 ? 42.973 2.135 -30.903 1.00 33.13 325 LEU A CA 1
ATOM 2258 C C . LEU A 1 325 ? 43.328 0.950 -30.006 1.00 33.35 325 LEU A C 1
ATOM 2259 O O . LEU A 1 325 ? 43.889 -0.047 -30.470 1.00 31.85 325 LEU A O 1
ATOM 2264 N N . GLN A 1 326 ? 42.991 1.059 -28.725 1.00 35.60 326 GLN A N 1
ATOM 2265 C CA . GLN A 1 326 ? 43.200 -0.041 -27.792 1.00 38.72 326 GLN A CA 1
ATOM 2266 C C . GLN A 1 326 ? 42.282 -1.222 -28.124 1.00 35.47 326 GLN A C 1
ATOM 2267 O O . GLN A 1 326 ? 42.709 -2.377 -28.094 1.00 35.08 326 GLN A O 1
ATOM 2273 N N . VAL A 1 327 ? 41.025 -0.926 -28.451 1.00 32.37 327 VAL A N 1
ATOM 2274 C CA . VAL A 1 327 ? 40.072 -1.959 -28.846 1.00 30.79 327 VAL A CA 1
ATOM 2275 C C . VAL A 1 327 ? 40.525 -2.671 -30.124 1.00 31.28 327 VAL A C 1
ATOM 2276 O O . VAL A 1 327 ? 40.447 -3.899 -30.224 1.00 32.23 327 VAL A O 1
ATOM 2280 N N . MET A 1 328 ? 41.014 -1.894 -31.089 1.00 27.09 328 MET A N 1
ATOM 2281 C CA . MET A 1 328 ? 41.422 -2.430 -32.388 1.00 28.55 328 MET A CA 1
ATOM 2282 C C . MET A 1 328 ? 42.714 -3.251 -32.337 1.00 31.00 328 MET A C 1
ATOM 2283 O O . MET A 1 328 ? 42.847 -4.253 -33.038 1.00 28.96 328 MET A O 1
ATOM 2288 N N . GLN A 1 329 ? 43.665 -2.820 -31.515 1.00 35.64 329 GLN A N 1
ATOM 2289 C CA . GLN A 1 329 ? 44.945 -3.512 -31.402 1.00 42.03 329 GLN A CA 1
ATOM 2290 C C . GLN A 1 329 ? 44.746 -4.940 -30.900 1.00 41.51 329 GLN A C 1
ATOM 2291 O O . GLN A 1 329 ? 45.455 -5.862 -31.307 1.00 41.21 329 GLN A O 1
ATOM 2297 N N . LYS A 1 330 ? 43.762 -5.110 -30.024 1.00 41.93 330 LYS A N 1
ATOM 2298 C CA . LYS A 1 330 ? 43.499 -6.391 -29.379 1.00 42.04 330 LYS A CA 1
ATOM 2299 C C . LYS A 1 330 ? 42.732 -7.366 -30.275 1.00 39.28 330 LYS A C 1
ATOM 2300 O O . LYS A 1 330 ? 43.016 -8.564 -30.285 1.00 38.68 330 LYS A O 1
ATOM 2306 N N . SER A 1 331 ? 41.768 -6.848 -31.032 1.00 37.70 331 SER A N 1
ATOM 2307 C CA . SER A 1 331 ? 40.825 -7.709 -31.742 1.00 37.00 331 SER A CA 1
ATOM 2308 C C . SER A 1 331 ? 40.865 -7.621 -33.270 1.00 35.32 331 SER A C 1
ATOM 2309 O O . SER A 1 331 ? 40.352 -8.511 -33.949 1.00 34.86 331 SER A O 1
ATOM 2312 N N . PHE A 1 332 ? 41.455 -6.557 -33.810 1.00 33.13 332 PHE A N 1
ATOM 2313 C CA . PHE A 1 332 ? 41.539 -6.390 -35.263 1.00 28.80 332 PHE A CA 1
ATOM 2314 C C . PHE A 1 332 ? 42.801 -5.629 -35.700 1.00 26.59 332 PHE A C 1
ATOM 2315 O O . PHE A 1 332 ? 42.709 -4.636 -36.427 1.00 23.28 332 PHE A O 1
ATOM 2323 N N . PRO A 1 333 ? 43.990 -6.098 -35.276 1.00 29.54 333 PRO A N 1
ATOM 2324 C CA . PRO A 1 333 ? 45.188 -5.344 -35.656 1.00 29.73 333 PRO A CA 1
ATOM 2325 C C . PRO A 1 333 ? 45.524 -5.490 -37.140 1.00 30.74 333 PRO A C 1
ATOM 2326 O O . PRO A 1 333 ? 46.350 -4.730 -37.646 1.00 30.59 333 PRO A O 1
ATOM 2330 N N . GLU A 1 334 ? 44.895 -6.446 -37.821 1.00 33.54 334 GLU A N 1
ATOM 2331 C CA . GLU A 1 334 ? 45.139 -6.668 -39.247 1.00 35.95 334 GLU A CA 1
ATOM 2332 C C . GLU A 1 334 ? 44.710 -5.487 -40.119 1.00 34.41 334 GLU A C 1
ATOM 2333 O O . GLU A 1 334 ? 45.236 -5.301 -41.222 1.00 36.17 334 GLU A O 1
ATOM 2339 N N . LEU A 1 335 ? 43.754 -4.698 -39.632 1.00 29.68 335 LEU A N 1
ATOM 2340 C CA . LEU A 1 335 ? 43.286 -3.529 -40.370 1.00 28.05 335 LEU A CA 1
ATOM 2341 C C . LEU A 1 335 ? 44.369 -2.457 -40.434 1.00 30.25 335 LEU A C 1
ATOM 2342 O O . LEU A 1 335 ? 44.404 -1.651 -41.365 1.00 31.45 335 LEU A O 1
ATOM 2347 N N . GLY A 1 336 ? 45.257 -2.455 -39.443 1.00 29.02 336 GLY A N 1
ATOM 2348 C CA . GLY A 1 336 ? 46.341 -1.491 -39.397 1.00 30.91 336 GLY A CA 1
ATOM 2349 C C . GLY A 1 336 ? 45.863 -0.068 -39.174 1.00 33.36 336 GLY A C 1
ATOM 2350 O O . GLY A 1 336 ? 46.411 0.876 -39.749 1.00 36.42 336 GLY A O 1
ATOM 2351 N N . LEU A 1 337 ? 44.840 0.087 -38.337 1.00 33.37 337 LEU A N 1
ATOM 2352 C CA . LEU A 1 337 ? 44.311 1.408 -38.011 1.00 32.46 337 LEU A CA 1
ATOM 2353 C C . LEU A 1 337 ? 45.326 2.222 -37.209 1.00 31.96 337 LEU A C 1
ATOM 2354 O O . LEU A 1 337 ? 45.978 1.697 -36.306 1.00 32.41 337 LEU A O 1
ATOM 2359 N N . THR A 1 338 ? 45.462 3.501 -37.549 1.00 32.30 338 THR A N 1
ATOM 2360 C CA . THR A 1 338 ? 46.312 4.416 -36.789 1.00 34.93 338 THR A CA 1
ATOM 2361 C C . THR A 1 338 ? 45.482 5.585 -36.262 1.00 36.84 338 THR A C 1
ATOM 2362 O O . THR A 1 338 ? 44.365 5.817 -36.733 1.00 35.24 338 THR A O 1
ATOM 2366 N N . LYS A 1 339 ? 46.025 6.308 -35.282 1.00 40.23 339 LYS A N 1
ATOM 2367 C CA . LYS A 1 339 ? 45.379 7.508 -34.747 1.00 43.25 339 LYS A CA 1
ATOM 2368 C C . LYS A 1 339 ? 45.064 8.495 -35.869 1.00 42.74 339 LYS A C 1
ATOM 2369 O O . LYS A 1 339 ? 44.025 9.160 -35.860 1.00 41.62 339 LYS A O 1
ATOM 2375 N N . LYS A 1 340 ? 45.972 8.561 -36.838 1.00 41.75 340 LYS A N 1
ATOM 2376 C CA . LYS A 1 340 ? 45.855 9.444 -37.994 1.00 42.37 340 LYS A CA 1
ATOM 2377 C C . LYS A 1 340 ? 44.541 9.236 -38.753 1.00 39.94 340 LYS A C 1
ATOM 2378 O O . LYS A 1 340 ? 43.971 10.186 -39.292 1.00 39.66 340 LYS A O 1
ATOM 2384 N N . ASP A 1 341 ? 44.065 7.993 -38.785 1.00 39.01 341 ASP A N 1
ATOM 2385 C CA . ASP A 1 341 ? 42.840 7.648 -39.509 1.00 37.57 341 ASP A CA 1
ATOM 2386 C C . ASP A 1 341 ? 41.575 8.021 -38.738 1.00 34.59 341 ASP A C 1
ATOM 2387 O O . ASP A 1 341 ? 40.497 8.153 -39.322 1.00 31.17 341 ASP A O 1
ATOM 2392 N N . CYS A 1 342 ? 41.705 8.176 -37.425 1.00 34.56 342 CYS A N 1
ATOM 2393 C CA . CYS A 1 342 ? 40.548 8.450 -36.578 1.00 34.42 342 CYS A CA 1
ATOM 2394 C C . CYS A 1 342 ? 40.200 9.934 -36.554 1.00 36.32 342 CYS A C 1
ATOM 2395 O O . CYS A 1 342 ? 41.077 10.786 -36.400 1.00 37.91 342 CYS A O 1
ATOM 2398 N N . THR A 1 343 ? 38.916 10.243 -36.705 1.00 35.09 343 THR A N 1
ATOM 2399 C CA . THR A 1 343 ? 38.456 11.619 -36.566 1.00 34.69 343 THR A CA 1
ATOM 2400 C C . THR A 1 343 ? 37.383 11.707 -35.486 1.00 32.36 343 THR A C 1
ATOM 2401 O O . THR A 1 343 ? 36.380 10.990 -35.535 1.00 31.88 343 THR A O 1
ATOM 2405 N N . GLU A 1 344 ? 37.604 12.579 -34.506 1.00 30.70 344 GLU A N 1
ATOM 2406 C CA . GLU A 1 344 ? 36.652 12.762 -33.418 1.00 30.95 344 GLU A CA 1
ATOM 2407 C C . GLU A 1 344 ? 35.685 13.893 -33.745 1.00 31.09 344 GLU A C 1
ATOM 2408 O O . GLU A 1 344 ? 36.091 14.950 -34.234 1.00 34.07 344 GLU A O 1
ATOM 2414 N N . MET A 1 345 ? 34.406 13.664 -33.472 1.00 27.26 345 MET A N 1
ATOM 2415 C CA . MET A 1 345 ? 33.368 14.612 -33.847 1.00 25.71 345 MET A CA 1
ATOM 2416 C C . MET A 1 345 ? 32.102 14.373 -33.031 1.00 25.82 345 MET A C 1
ATOM 2417 O O . MET A 1 345 ? 32.009 13.399 -32.281 1.00 25.71 345 MET A O 1
ATOM 2422 N N . SER A 1 346 ? 31.129 15.264 -33.183 1.00 25.14 346 SER A N 1
ATOM 2423 C CA . SER A 1 346 ? 29.836 15.091 -32.537 1.00 25.82 346 SER A CA 1
ATOM 2424 C C . SER A 1 346 ? 29.090 13.916 -33.164 1.00 22.23 346 SER A C 1
ATOM 2425 O O . SER A 1 346 ? 29.445 13.448 -34.248 1.00 19.38 346 SER A O 1
ATOM 2428 N N . TRP A 1 347 ? 28.059 13.434 -32.480 1.00 21.88 347 TRP A N 1
ATOM 2429 C CA . TRP A 1 347 ? 27.291 12.308 -32.986 1.00 23.24 347 TRP A CA 1
ATOM 2430 C C . TRP A 1 347 ? 26.636 12.624 -34.329 1.00 22.92 347 TRP A C 1
ATOM 2431 O O . TRP A 1 347 ? 26.649 11.797 -35.242 1.00 21.83 347 TRP A O 1
ATOM 2442 N N . ILE A 1 348 ? 26.071 13.821 -34.448 1.00 22.35 348 ILE A N 1
ATOM 2443 C CA . ILE A 1 348 ? 25.403 14.209 -35.684 1.00 22.11 348 ILE A CA 1
ATOM 2444 C C . ILE A 1 348 ? 26.400 14.304 -36.846 1.00 23.69 348 ILE A C 1
ATOM 2445 O O . ILE A 1 348 ? 26.067 13.974 -37.988 1.00 22.66 348 ILE A O 1
ATOM 2450 N N . LYS A 1 349 ? 27.628 14.726 -36.557 1.00 23.63 349 LYS A N 1
ATOM 2451 C CA . LYS A 1 349 ? 28.651 14.752 -37.594 1.00 26.09 349 LYS A CA 1
ATOM 2452 C C . LYS A 1 349 ? 29.014 13.336 -38.021 1.00 22.91 349 LYS A C 1
ATOM 2453 O O . LYS A 1 349 ? 29.258 13.081 -39.200 1.00 22.36 349 LYS A O 1
ATOM 2459 N N . SER A 1 350 ? 29.046 12.418 -37.059 1.00 22.88 350 SER A N 1
ATOM 2460 C CA . SER A 1 350 ? 29.358 11.025 -37.351 1.00 23.68 350 SER A CA 1
ATOM 2461 C C . SER A 1 350 ? 28.274 10.431 -38.241 1.00 22.24 350 SER A C 1
ATOM 2462 O O . SER A 1 350 ? 28.569 9.692 -39.180 1.00 22.01 350 SER A O 1
ATOM 2465 N N . VAL A 1 351 ? 27.021 10.772 -37.950 1.00 21.27 351 VAL A N 1
ATOM 2466 C CA . VAL A 1 351 ? 25.897 10.327 -38.769 1.00 20.92 351 VAL A CA 1
ATOM 2467 C C . VAL A 1 351 ? 26.064 10.758 -40.228 1.00 20.16 351 VAL A C 1
ATOM 2468 O O . VAL A 1 351 ? 25.877 9.957 -41.151 1.00 19.73 351 VAL A O 1
ATOM 2472 N N . MET A 1 352 ? 26.429 12.019 -40.431 1.00 20.28 352 MET A N 1
ATOM 2473 C CA . MET A 1 352 ? 26.639 12.543 -41.778 1.00 22.77 352 MET A CA 1
ATOM 2474 C C . MET A 1 352 ? 27.896 11.955 -42.423 1.00 22.87 352 MET A C 1
ATOM 2475 O O . MET A 1 352 ? 27.949 11.764 -43.640 1.00 21.29 352 MET A O 1
ATOM 2480 N N . TYR A 1 353 ? 28.904 11.670 -41.605 1.00 23.20 353 TYR A N 1
ATOM 2481 C CA . TYR A 1 353 ? 30.125 11.033 -42.090 1.00 24.11 353 TYR A CA 1
ATOM 2482 C C . TYR A 1 353 ? 29.813 9.644 -42.641 1.00 23.69 353 TYR A C 1
ATOM 2483 O O . TYR A 1 353 ? 30.190 9.321 -43.768 1.00 23.59 353 TYR A O 1
ATOM 2492 N N . ILE A 1 354 ? 29.125 8.827 -41.845 1.00 22.04 354 ILE A N 1
ATOM 2493 C CA . ILE A 1 354 ? 28.750 7.482 -42.277 1.00 22.90 354 ILE A CA 1
ATOM 2494 C C . ILE A 1 354 ? 27.858 7.544 -43.520 1.00 26.22 354 ILE A C 1
ATOM 2495 O O . ILE A 1 354 ? 28.023 6.762 -44.460 1.00 28.52 354 ILE A O 1
ATOM 2500 N N . ALA A 1 355 ? 26.921 8.489 -43.525 1.00 24.96 355 ALA A N 1
ATOM 2501 C CA . ALA A 1 355 ? 25.983 8.646 -44.636 1.00 26.82 355 ALA A CA 1
ATOM 2502 C C . ALA A 1 355 ? 26.673 9.114 -45.914 1.00 31.66 355 ALA A C 1
ATOM 2503 O O . ALA A 1 355 ? 26.051 9.177 -46.976 1.00 34.03 355 ALA A O 1
ATOM 2505 N N . GLY A 1 356 ? 27.954 9.454 -45.807 1.00 33.45 356 GLY A N 1
ATOM 2506 C CA . GLY A 1 356 ? 28.735 9.833 -46.967 1.00 34.22 356 GLY A CA 1
ATOM 2507 C C . GLY A 1 356 ? 28.582 11.289 -47.359 1.00 36.06 356 GLY A C 1
ATOM 2508 O O . GLY A 1 356 ? 28.794 11.643 -48.521 1.00 38.02 356 GLY A O 1
ATOM 2509 N N . PHE A 1 357 ? 28.209 12.135 -46.402 1.00 33.35 357 PHE A N 1
ATOM 2510 C CA . PHE A 1 357 ? 28.196 13.573 -46.640 1.00 35.08 357 PHE A CA 1
ATOM 2511 C C . PHE A 1 357 ? 29.634 14.064 -46.712 1.00 40.37 357 PHE A C 1
ATOM 2512 O O . PHE A 1 357 ? 30.518 13.493 -46.072 1.00 40.41 357 PHE A O 1
ATOM 2520 N N . PRO A 1 358 ? 29.879 15.119 -47.501 1.00 45.39 358 PRO A N 1
ATOM 2521 C CA . PRO A 1 358 ? 31.209 15.736 -47.498 1.00 49.14 358 PRO A CA 1
ATOM 2522 C C . PRO A 1 358 ? 31.444 16.421 -46.157 1.00 51.66 358 PRO A C 1
ATOM 2523 O O . PRO A 1 358 ? 30.471 16.723 -45.463 1.00 51.63 358 PRO A O 1
ATOM 2527 N N . ASN A 1 359 ? 32.701 16.656 -45.791 1.00 53.62 359 ASN A N 1
ATOM 2528 C CA . ASN A 1 359 ? 32.997 17.423 -44.587 1.00 54.87 359 ASN A CA 1
ATOM 2529 C C . ASN A 1 359 ? 32.562 18.875 -44.766 1.00 52.68 359 ASN A C 1
ATOM 2530 O O . ASN A 1 359 ? 32.376 19.607 -43.794 1.00 50.75 359 ASN A O 1
ATOM 2535 N N . SER A 1 360 ? 32.401 19.277 -46.024 1.00 52.71 360 SER A N 1
ATOM 2536 C CA . SER A 1 360 ? 31.990 20.634 -46.372 1.00 52.15 360 SER A CA 1
ATOM 2537 C C . SER A 1 360 ? 30.514 20.914 -46.067 1.00 51.01 360 SER A C 1
ATOM 2538 O O . SER A 1 360 ? 30.086 22.072 -46.045 1.00 49.69 360 SER A O 1
ATOM 2541 N N . ALA A 1 361 ? 29.743 19.856 -45.824 1.00 48.55 361 ALA A N 1
ATOM 2542 C CA . ALA A 1 361 ? 28.325 20.002 -45.506 1.00 46.53 361 ALA A CA 1
ATOM 2543 C C . ALA A 1 361 ? 28.115 20.251 -44.013 1.00 44.61 361 ALA A C 1
ATOM 2544 O O . ALA A 1 361 ? 28.966 19.905 -43.194 1.00 45.36 361 ALA A O 1
ATOM 2546 N N . ALA A 1 362 ? 26.981 20.855 -43.670 1.00 41.73 362 ALA A N 1
ATOM 2547 C CA . ALA A 1 362 ? 26.636 21.140 -42.280 1.00 37.42 362 ALA A CA 1
ATOM 2548 C C . ALA A 1 362 ? 25.380 20.360 -41.903 1.00 35.32 362 ALA A C 1
ATOM 2549 O O . ALA A 1 362 ? 24.630 19.952 -42.789 1.00 36.39 362 ALA A O 1
ATOM 2551 N N . PRO A 1 363 ? 25.148 20.147 -40.592 1.00 34.64 363 PRO A N 1
ATOM 2552 C CA . PRO A 1 363 ? 23.962 19.422 -40.112 1.00 32.13 363 PRO A CA 1
ATOM 2553 C C . PRO A 1 363 ? 22.654 19.850 -40.773 1.00 29.34 363 PRO A C 1
ATOM 2554 O O . PRO A 1 363 ? 21.789 19.005 -41.005 1.00 28.46 363 PRO A O 1
ATOM 2558 N N . GLU A 1 364 ? 22.523 21.137 -41.083 1.00 29.57 364 GLU A N 1
ATOM 2559 C CA . GLU A 1 364 ? 21.312 21.666 -41.707 1.00 31.53 364 GLU A CA 1
ATOM 2560 C C . GLU A 1 364 ? 20.996 21.038 -43.066 1.00 30.81 364 GLU A C 1
ATOM 2561 O O . GLU A 1 364 ? 19.858 21.103 -43.527 1.00 32.60 364 GLU A O 1
ATOM 2567 N N . ALA A 1 365 ? 21.997 20.432 -43.699 1.00 27.74 365 ALA A N 1
ATOM 2568 C CA . ALA A 1 365 ? 21.791 19.727 -44.963 1.00 28.93 365 ALA A CA 1
ATOM 2569 C C . ALA A 1 365 ? 20.776 18.597 -44.806 1.00 30.17 365 ALA A C 1
ATOM 2570 O O . ALA A 1 365 ? 20.094 18.229 -45.762 1.00 31.94 365 ALA A O 1
ATOM 2572 N N . LEU A 1 366 ? 20.686 18.053 -43.594 1.00 28.90 366 LEU A N 1
ATOM 2573 C CA . LEU A 1 366 ? 19.733 16.994 -43.278 1.00 27.75 366 LEU A CA 1
ATOM 2574 C C . LEU A 1 366 ? 18.287 17.484 -43.381 1.00 28.55 366 LEU A C 1
ATOM 2575 O O . LEU A 1 366 ? 17.364 16.685 -43.541 1.00 29.00 366 LEU A O 1
ATOM 2580 N N . LEU A 1 367 ? 18.097 18.797 -43.292 1.00 29.10 367 LEU A N 1
ATOM 2581 C CA . LEU A 1 367 ? 16.756 19.379 -43.306 1.00 32.13 367 LEU A CA 1
ATOM 2582 C C . LEU A 1 367 ? 16.125 19.384 -44.699 1.00 34.66 367 LEU A C 1
ATOM 2583 O O . LEU A 1 367 ? 14.909 19.513 -44.835 1.00 34.08 367 LEU A O 1
ATOM 2588 N N . ALA A 1 368 ? 16.949 19.236 -45.731 1.00 36.60 368 ALA A N 1
ATOM 2589 C CA . ALA A 1 368 ? 16.452 19.236 -47.102 1.00 38.16 368 ALA A CA 1
ATOM 2590 C C . ALA A 1 368 ? 15.657 17.969 -47.415 1.00 38.84 368 ALA A C 1
ATOM 2591 O O . ALA A 1 368 ? 14.797 17.969 -48.298 1.00 39.69 368 ALA A O 1
ATOM 2593 N N . GLY A 1 369 ? 15.958 16.891 -46.695 1.00 38.03 369 GLY A N 1
ATOM 2594 C CA . GLY A 1 369 ? 15.264 15.626 -46.874 1.00 38.57 369 GLY A CA 1
ATOM 2595 C C . GLY A 1 369 ? 15.400 15.041 -48.269 1.00 39.31 369 GLY A C 1
ATOM 2596 O O . GLY A 1 369 ? 14.473 14.398 -48.769 1.00 39.25 369 GLY A O 1
ATOM 2597 N N . LYS A 1 370 ? 16.554 15.261 -48.895 1.00 40.13 370 LYS A N 1
ATOM 2598 C CA . LYS A 1 370 ? 16.802 14.774 -50.250 1.00 42.21 370 LYS A CA 1
ATOM 2599 C C . LYS A 1 370 ? 17.943 13.763 -50.280 1.00 40.07 370 LYS A C 1
ATOM 2600 O O . LYS A 1 370 ? 18.933 13.907 -49.562 1.00 39.37 370 LYS A O 1
ATOM 2606 N N . SER A 1 371 ? 17.798 12.736 -51.112 1.00 37.84 371 SER A N 1
ATOM 2607 C CA . SER A 1 371 ? 18.861 11.756 -51.298 1.00 37.24 371 SER A CA 1
ATOM 2608 C C . SER A 1 371 ? 20.028 12.413 -52.032 1.00 39.10 371 SER A C 1
ATOM 2609 O O . SER A 1 371 ? 19.853 13.433 -52.698 1.00 39.55 371 SER A O 1
ATOM 2612 N N . LEU A 1 372 ? 21.219 11.842 -51.906 1.00 40.16 372 LEU A N 1
ATOM 2613 C CA . LEU A 1 372 ? 22.403 12.456 -52.502 1.00 44.25 372 LEU A CA 1
ATOM 2614 C C . LEU A 1 372 ? 22.475 12.260 -54.017 1.00 44.63 372 LEU A C 1
ATOM 2615 O O . LEU A 1 372 ? 23.116 13.042 -54.726 1.00 46.23 372 LEU A O 1
ATOM 2620 N N . PHE A 1 373 ? 21.797 11.223 -54.501 1.00 40.95 373 PHE A N 1
ATOM 2621 C CA . PHE A 1 373 ? 21.827 10.853 -55.911 1.00 38.75 373 PHE A CA 1
ATOM 2622 C C . PHE A 1 373 ? 20.795 9.759 -56.161 1.00 33.63 373 PHE A C 1
ATOM 2623 O O . PHE A 1 373 ? 20.251 9.181 -55.216 1.00 33.28 373 PHE A O 1
ATOM 2631 N N . LYS A 1 374 ? 20.530 9.476 -57.433 1.00 28.32 374 LYS A N 1
ATOM 2632 C CA . LYS A 1 374 ? 19.623 8.394 -57.802 1.00 25.24 374 LYS A CA 1
ATOM 2633 C C . LYS A 1 374 ? 20.177 7.570 -58.958 1.00 24.48 374 LYS A C 1
ATOM 2634 O O . LYS A 1 374 ? 20.829 8.099 -59.855 1.00 23.15 374 LYS A O 1
ATOM 2640 N N . ASN A 1 375 ? 19.906 6.271 -58.937 1.00 25.75 375 ASN A N 1
ATOM 2641 C CA . ASN A 1 375 ? 20.214 5.422 -60.080 1.00 29.79 375 ASN A CA 1
ATOM 2642 C C . ASN A 1 375 ? 19.256 4.240 -60.177 1.00 26.02 375 ASN A C 1
ATOM 2643 O O . ASN A 1 375 ? 18.420 4.032 -59.289 1.00 22.75 375 ASN A O 1
ATOM 2648 N N . HIS A 1 376 ? 19.369 3.483 -61.263 1.00 22.85 376 HIS A N 1
ATOM 2649 C CA . HIS A 1 376 ? 18.620 2.242 -61.406 1.00 22.83 376 HIS A CA 1
ATOM 2650 C C . HIS A 1 376 ? 19.360 1.169 -60.625 1.00 25.27 376 HIS A C 1
ATOM 2651 O O . HIS A 1 376 ? 20.584 1.048 -60.743 1.00 25.70 376 HIS A O 1
ATOM 2658 N N . PHE A 1 377 ? 18.637 0.388 -59.830 1.00 22.77 377 PHE A N 1
ATOM 2659 C CA . PHE A 1 377 ? 19.288 -0.695 -59.102 1.00 22.05 377 PHE A CA 1
ATOM 2660 C C . PHE A 1 377 ? 18.407 -1.915 -58.864 1.00 21.94 377 PHE A C 1
ATOM 2661 O O . PHE A 1 377 ? 17.176 -1.836 -58.900 1.00 23.08 377 PHE A O 1
ATOM 2669 N N . LYS A 1 378 ? 19.067 -3.048 -58.646 1.00 21.31 378 LYS A N 1
ATOM 2670 C CA . LYS A 1 378 ? 18.419 -4.262 -58.176 1.00 22.58 378 LYS A CA 1
ATOM 2671 C C . LYS A 1 378 ? 19.185 -4.732 -56.948 1.00 24.82 378 LYS A C 1
ATOM 2672 O O . LYS A 1 378 ? 20.405 -4.916 -57.000 1.00 25.79 378 LYS A O 1
ATOM 2678 N N . ALA A 1 379 ? 18.477 -4.911 -55.839 1.00 23.83 379 ALA A N 1
ATOM 2679 C CA . ALA A 1 379 ? 19.123 -5.318 -54.598 1.00 20.45 379 ALA A CA 1
ATOM 2680 C C . ALA A 1 379 ? 18.590 -6.648 -54.079 1.00 20.01 379 ALA A C 1
ATOM 2681 O O . ALA A 1 379 ? 17.444 -7.021 -54.341 1.00 20.87 379 ALA A O 1
ATOM 2683 N N . LYS A 1 380 ? 19.438 -7.357 -53.341 1.00 18.17 380 LYS A N 1
ATOM 2684 C CA . LYS A 1 380 ? 19.043 -8.566 -52.637 1.00 20.46 380 LYS A CA 1
ATOM 2685 C C . LYS A 1 380 ? 19.732 -8.534 -51.280 1.00 20.51 380 LYS A C 1
ATOM 2686 O O . LYS A 1 380 ? 20.601 -7.692 -51.045 1.00 20.21 380 LYS A O 1
ATOM 2692 N N . SER A 1 381 ? 19.351 -9.433 -50.380 1.00 20.88 381 SER A N 1
ATOM 2693 C CA . SER A 1 381 ? 19.972 -9.451 -49.059 1.00 20.27 381 SER A CA 1
ATOM 2694 C C . SER A 1 381 ? 20.223 -10.871 -48.559 1.00 18.98 381 SER A C 1
ATOM 2695 O O . SER A 1 381 ? 19.587 -11.825 -49.011 1.00 19.72 381 SER A O 1
ATOM 2698 N N . ASP A 1 382 ? 21.162 -11.004 -47.628 1.00 15.22 382 ASP A N 1
ATOM 2699 C CA . ASP A 1 382 ? 21.491 -12.300 -47.053 1.00 16.05 382 ASP A CA 1
ATOM 2700 C C . ASP A 1 382 ? 21.895 -12.124 -45.599 1.00 17.47 382 ASP A C 1
ATOM 2701 O O . ASP A 1 382 ? 22.174 -11.010 -45.154 1.00 17.10 382 ASP A O 1
ATOM 2706 N N . PHE A 1 383 ? 21.911 -13.228 -44.861 1.00 20.30 383 PHE A N 1
ATOM 2707 C CA . PHE A 1 383 ? 22.453 -13.232 -43.511 1.00 21.22 383 PHE A CA 1
ATOM 2708 C C . PHE A 1 383 ? 23.449 -14.376 -43.407 1.00 21.70 383 PHE A C 1
ATOM 2709 O O . PHE A 1 383 ? 23.206 -15.465 -43.934 1.00 21.45 383 PHE A O 1
ATOM 2717 N N . VAL A 1 384 ? 24.579 -14.115 -42.754 1.00 20.92 384 VAL A N 1
ATOM 2718 C CA . VAL A 1 384 ? 25.665 -15.085 -42.670 1.00 20.38 384 VAL A CA 1
ATOM 2719 C C . VAL A 1 384 ? 25.788 -15.628 -41.247 1.00 22.47 384 VAL A C 1
ATOM 2720 O O . VAL A 1 384 ? 25.822 -14.855 -40.285 1.00 21.30 384 VAL A O 1
ATOM 2724 N N . LYS A 1 385 ? 25.834 -16.955 -41.123 1.00 22.64 385 LYS A N 1
ATOM 2725 C CA . LYS A 1 385 ? 25.894 -17.619 -39.821 1.00 25.70 385 LYS A CA 1
ATOM 2726 C C . LYS A 1 385 ? 27.299 -18.146 -39.532 1.00 27.36 385 LYS A C 1
ATOM 2727 O O . LYS A 1 385 ? 27.715 -18.240 -38.374 1.00 25.14 385 LYS A O 1
ATOM 2733 N N . GLU A 1 386 ? 28.018 -18.508 -40.590 1.00 28.33 386 GLU A N 1
ATOM 2734 C CA . GLU A 1 386 ? 29.403 -18.952 -40.464 1.00 31.73 386 GLU A CA 1
ATOM 2735 C C . GLU A 1 386 ? 30.242 -18.253 -41.525 1.00 26.79 386 GLU A C 1
ATOM 2736 O O . GLU A 1 386 ? 29.777 -18.054 -42.646 1.00 22.76 386 GLU A O 1
ATOM 2742 N N . PRO A 1 387 ? 31.479 -17.870 -41.169 1.00 28.24 387 PRO A N 1
ATOM 2743 C CA . PRO A 1 387 ? 32.314 -17.051 -42.057 1.00 26.92 387 PRO A CA 1
ATOM 2744 C C . PRO A 1 387 ? 32.460 -17.652 -43.454 1.00 25.24 387 PRO A C 1
ATOM 2745 O O . PRO A 1 387 ? 32.778 -18.837 -43.587 1.00 26.00 387 PRO A O 1
ATOM 2749 N N . ILE A 1 388 ? 32.210 -16.843 -44.479 1.00 21.74 388 ILE A N 1
ATOM 2750 C CA . ILE A 1 388 ? 32.480 -17.249 -45.850 1.00 20.96 388 ILE A CA 1
ATOM 2751 C C . ILE A 1 388 ? 33.987 -17.430 -46.000 1.00 23.04 388 ILE A C 1
ATOM 2752 O O . ILE A 1 388 ? 34.745 -16.477 -45.814 1.00 23.55 388 ILE A O 1
ATOM 2757 N N . PRO A 1 389 ? 34.431 -18.655 -46.333 1.00 25.19 389 PRO A N 1
ATOM 2758 C CA . PRO A 1 389 ? 35.868 -18.929 -46.463 1.00 24.13 389 PRO A CA 1
ATOM 2759 C C . PRO A 1 389 ? 36.488 -18.183 -47.643 1.00 23.51 389 PRO A C 1
ATOM 2760 O O . PRO A 1 389 ? 35.759 -17.745 -48.534 1.00 22.58 389 PRO A O 1
ATOM 2764 N N . VAL A 1 390 ? 37.811 -18.053 -47.652 1.00 25.21 390 VAL A N 1
ATOM 2765 C CA . VAL A 1 390 ? 38.491 -17.232 -48.654 1.00 27.51 390 VAL A CA 1
ATOM 2766 C C . VAL A 1 390 ? 38.251 -17.675 -50.102 1.00 28.71 390 VAL A C 1
ATOM 2767 O O . VAL A 1 390 ? 38.255 -16.844 -51.012 1.00 27.87 390 VAL A O 1
ATOM 2771 N N . GLU A 1 391 ? 38.040 -18.972 -50.315 1.00 30.04 391 GLU A N 1
ATOM 2772 C CA . GLU A 1 391 ? 37.788 -19.483 -51.660 1.00 31.57 391 GLU A CA 1
ATOM 2773 C C . GLU A 1 391 ? 36.398 -19.064 -52.123 1.00 25.85 391 GLU A C 1
ATOM 2774 O O . GLU A 1 391 ? 36.175 -18.819 -53.309 1.00 24.31 391 GLU A O 1
ATOM 2780 N N . GLY A 1 392 ? 35.467 -18.980 -51.179 1.00 26.45 392 GLY A N 1
ATOM 2781 C CA . GLY A 1 392 ? 34.136 -18.480 -51.469 1.00 26.29 392 GLY A CA 1
ATOM 2782 C C . GLY A 1 392 ? 34.206 -17.013 -51.847 1.00 26.78 392 GLY A C 1
ATOM 2783 O O . GLY A 1 392 ? 33.519 -16.562 -52.767 1.00 27.08 392 GLY A O 1
ATOM 2784 N N . LEU A 1 393 ? 35.052 -16.272 -51.134 1.00 24.02 393 LEU A N 1
ATOM 2785 C CA . LEU A 1 393 ? 35.265 -14.855 -51.403 1.00 21.89 393 LEU A CA 1
ATOM 2786 C C . LEU A 1 393 ? 35.882 -14.637 -52.785 1.00 21.07 393 LEU A C 1
ATOM 2787 O O . LEU A 1 393 ? 35.446 -13.761 -53.534 1.00 18.85 393 LEU A O 1
ATOM 2792 N N . GLU A 1 394 ? 36.894 -15.436 -53.117 1.00 24.19 394 GLU A N 1
ATOM 2793 C CA . GLU A 1 394 ? 37.580 -15.311 -54.403 1.00 28.40 394 GLU A CA 1
ATOM 2794 C C . GLU A 1 394 ? 36.634 -15.594 -55.567 1.00 27.99 394 GLU A C 1
ATOM 2795 O O . GLU A 1 394 ? 36.739 -14.976 -56.627 1.00 29.37 394 GLU A O 1
ATOM 2801 N N . GLY A 1 395 ? 35.707 -16.526 -55.365 1.00 26.38 395 GLY A N 1
ATOM 2802 C CA . GLY A 1 395 ? 34.697 -16.814 -56.368 1.00 26.60 395 GLY A CA 1
ATOM 2803 C C . GLY A 1 395 ? 33.743 -15.644 -56.503 1.00 25.99 395 GLY A C 1
ATOM 2804 O O . GLY A 1 395 ? 33.219 -15.377 -57.587 1.00 25.36 395 GLY A O 1
ATOM 2805 N N . LEU A 1 396 ? 33.520 -14.941 -55.395 1.00 25.66 396 LEU A N 1
ATOM 2806 C CA . LEU A 1 396 ? 32.681 -13.747 -55.406 1.00 24.43 396 LEU A CA 1
ATOM 2807 C C . LEU A 1 396 ? 33.374 -12.619 -56.164 1.00 21.86 396 LEU A C 1
ATOM 2808 O O . LEU A 1 396 ? 32.736 -11.901 -56.935 1.00 19.17 396 LEU A O 1
ATOM 2813 N N . TRP A 1 397 ? 34.682 -12.472 -55.954 1.00 21.03 397 TRP A N 1
ATOM 2814 C CA . TRP A 1 397 ? 35.436 -11.424 -56.635 1.00 21.50 397 TRP A CA 1
ATOM 2815 C C . TRP A 1 397 ? 35.413 -11.626 -58.144 1.00 22.05 397 TRP A C 1
ATOM 2816 O O . TRP A 1 397 ? 35.223 -10.669 -58.898 1.00 19.28 397 TRP A O 1
ATOM 2827 N N . GLU A 1 398 ? 35.609 -12.871 -58.575 1.00 25.52 398 GLU A N 1
ATOM 2828 C CA . GLU A 1 398 ? 35.578 -13.213 -59.996 1.00 29.86 398 GLU A CA 1
ATOM 2829 C C . GLU A 1 398 ? 34.285 -12.734 -60.646 1.00 27.75 398 GLU A C 1
ATOM 2830 O O . GLU A 1 398 ? 34.297 -12.227 -61.767 1.00 26.93 398 GLU A O 1
ATOM 2836 N N . ARG A 1 399 ? 33.177 -12.890 -59.927 1.00 26.44 399 ARG A N 1
ATOM 2837 C CA . ARG A 1 399 ? 31.879 -12.432 -60.406 1.00 28.04 399 ARG A CA 1
ATOM 2838 C C . ARG A 1 399 ? 31.748 -10.905 -60.377 1.00 27.57 399 ARG A C 1
ATOM 2839 O O . ARG A 1 399 ? 31.175 -10.312 -61.292 1.00 26.38 399 ARG A O 1
ATOM 2847 N N . PHE A 1 400 ? 32.284 -10.272 -59.336 1.00 23.86 400 PHE A N 1
ATOM 2848 C CA . PHE A 1 400 ? 32.223 -8.815 -59.221 1.00 23.05 400 PHE A CA 1
ATOM 2849 C C . PHE A 1 400 ? 32.956 -8.137 -60.377 1.00 27.27 400 PHE A C 1
ATOM 2850 O O . PHE A 1 400 ? 32.502 -7.121 -60.903 1.00 30.14 400 PHE A O 1
ATOM 2858 N N . LEU A 1 401 ? 34.080 -8.717 -60.784 1.00 26.93 401 LEU A N 1
ATOM 2859 C CA . LEU A 1 401 ? 34.860 -8.173 -61.891 1.00 28.08 401 LEU A CA 1
ATOM 2860 C C . LEU A 1 401 ? 34.196 -8.415 -63.254 1.00 29.82 401 LEU A C 1
ATOM 2861 O O . LEU A 1 401 ? 34.720 -8.006 -64.290 1.00 30.41 401 LEU A O 1
ATOM 2866 N N . GLU A 1 402 ? 33.034 -9.064 -63.241 1.00 32.10 402 GLU A N 1
ATOM 2867 C CA . GLU A 1 402 ? 32.283 -9.352 -64.461 1.00 33.47 402 GLU A CA 1
ATOM 2868 C C . GLU A 1 402 ? 31.134 -8.363 -64.631 1.00 29.17 402 GLU A C 1
ATOM 2869 O O . GLU A 1 402 ? 30.417 -8.387 -65.638 1.00 28.14 402 GLU A O 1
ATOM 2875 N N . GLU A 1 403 ? 30.964 -7.496 -63.639 1.00 25.12 403 GLU A N 1
ATOM 2876 C CA . GLU A 1 403 ? 29.837 -6.570 -63.615 1.00 23.98 403 GLU A CA 1
ATOM 2877 C C . GLU A 1 403 ? 30.288 -5.113 -63.675 1.00 22.00 403 GLU A C 1
ATOM 2878 O O . GLU A 1 403 ? 31.351 -4.761 -63.154 1.00 21.77 403 GLU A O 1
ATOM 2884 N N . ASP A 1 404 ? 29.480 -4.274 -64.318 1.00 21.41 404 ASP A N 1
ATOM 2885 C CA . ASP A 1 404 ? 29.775 -2.850 -64.434 1.00 21.64 404 ASP A CA 1
ATOM 2886 C C . ASP A 1 404 ? 29.952 -2.181 -63.069 1.00 22.72 404 ASP A C 1
ATOM 2887 O O . ASP A 1 404 ? 31.032 -1.681 -62.753 1.00 23.04 404 ASP A O 1
ATOM 2892 N N . SER A 1 405 ? 28.896 -2.183 -62.261 1.00 19.36 405 SER A N 1
ATOM 2893 C CA . SER A 1 405 ? 28.934 -1.511 -60.966 1.00 19.02 405 SER A CA 1
ATOM 2894 C C . SER A 1 405 ? 28.322 -2.347 -59.845 1.00 20.87 405 SER A C 1
ATOM 2895 O O . SER A 1 405 ? 27.277 -1.989 -59.299 1.00 21.31 405 SER A O 1
ATOM 2898 N N . PRO A 1 406 ? 28.973 -3.467 -59.494 1.00 21.69 406 PRO A N 1
ATOM 2899 C CA . PRO A 1 406 ? 28.464 -4.237 -58.359 1.00 20.37 406 PRO A CA 1
ATOM 2900 C C . PRO A 1 406 ? 28.926 -3.578 -57.068 1.00 20.44 406 PRO A C 1
ATOM 2901 O O . PRO A 1 406 ? 29.968 -2.914 -57.047 1.00 22.01 406 PRO A O 1
ATOM 2905 N N . LEU A 1 407 ? 28.157 -3.749 -56.003 1.00 21.07 407 LEU A N 1
ATOM 2906 C CA . LEU A 1 407 ? 28.510 -3.165 -54.720 1.00 21.64 407 LEU A CA 1
ATOM 2907 C C . LEU A 1 407 ? 27.874 -4.009 -53.636 1.00 24.00 407 LEU A C 1
ATOM 2908 O O . LEU A 1 407 ? 26.705 -4.387 -53.745 1.00 26.17 407 LEU A O 1
ATOM 2913 N N . THR A 1 408 ? 28.640 -4.327 -52.599 1.00 20.90 408 THR A N 1
ATOM 2914 C CA . THR A 1 408 ? 28.076 -5.060 -51.475 1.00 20.62 408 THR A CA 1
ATOM 2915 C C . THR A 1 408 ? 28.478 -4.418 -50.148 1.00 22.11 408 THR A C 1
ATOM 2916 O O . THR A 1 408 ? 29.602 -3.936 -49.987 1.00 22.47 408 THR A O 1
ATOM 2920 N N . ILE A 1 409 ? 27.534 -4.384 -49.214 1.00 21.31 409 ILE A N 1
ATOM 2921 C CA . ILE A 1 409 ? 27.768 -3.780 -47.915 1.00 21.64 409 ILE A CA 1
ATOM 2922 C C . ILE A 1 409 ? 27.469 -4.797 -46.824 1.00 21.45 409 ILE A C 1
ATOM 2923 O O . ILE A 1 409 ? 26.372 -5.360 -46.772 1.00 19.45 409 ILE A O 1
ATOM 2928 N N . TRP A 1 410 ? 28.455 -5.040 -45.964 1.00 18.77 410 TRP A N 1
ATOM 2929 C CA . TRP A 1 410 ? 28.335 -6.053 -44.922 1.00 19.53 410 TRP A CA 1
ATOM 2930 C C . TRP A 1 410 ? 28.256 -5.382 -43.555 1.00 19.77 410 TRP A C 1
ATOM 2931 O O . TRP A 1 410 ? 29.112 -4.569 -43.203 1.00 18.67 410 TRP A O 1
ATOM 2942 N N . ASN A 1 411 ? 27.213 -5.711 -42.797 1.00 19.73 411 ASN A N 1
ATOM 2943 C CA . ASN A 1 411 ? 26.937 -5.038 -41.531 1.00 20.88 411 ASN A CA 1
ATOM 2944 C C . ASN A 1 411 ? 26.951 -6.008 -40.359 1.00 20.55 411 ASN A C 1
ATOM 2945 O O . ASN A 1 411 ? 26.138 -6.931 -40.303 1.00 20.50 411 ASN A O 1
ATOM 2950 N N . PRO A 1 412 ? 27.875 -5.796 -39.411 1.00 19.74 412 PRO A N 1
ATOM 2951 C CA . PRO A 1 412 ? 28.061 -6.731 -38.299 1.00 18.44 412 PRO A CA 1
ATOM 2952 C C . PRO A 1 412 ? 26.895 -6.697 -37.317 1.00 16.13 412 PRO A C 1
ATOM 2953 O O . PRO A 1 412 ? 26.380 -5.619 -36.997 1.00 12.83 412 PRO A O 1
ATOM 2957 N N . TYR A 1 413 ? 26.482 -7.870 -36.848 1.00 17.11 413 TYR A N 1
ATOM 2958 C CA . TYR A 1 413 ? 25.464 -7.955 -35.807 1.00 18.81 413 TYR A CA 1
ATOM 2959 C C . TYR A 1 413 ? 26.136 -8.263 -34.471 1.00 19.83 413 TYR A C 1
ATOM 2960 O O . TYR A 1 413 ? 27.192 -7.704 -34.166 1.00 18.78 413 TYR A O 1
ATOM 2969 N N . GLY A 1 414 ? 25.543 -9.148 -33.680 1.00 20.23 414 GLY A N 1
ATOM 2970 C CA . GLY A 1 414 ? 26.046 -9.392 -32.340 1.00 19.70 414 GLY A CA 1
ATOM 2971 C C . GLY A 1 414 ? 25.730 -8.205 -31.447 1.00 20.17 414 GLY A C 1
ATOM 2972 O O . GLY A 1 414 ? 24.886 -7.375 -31.793 1.00 16.88 414 GLY A O 1
ATOM 2973 N N . GLY A 1 415 ? 26.407 -8.107 -30.305 1.00 21.91 415 GLY A N 1
ATOM 2974 C CA . GLY A 1 415 ? 26.099 -7.056 -29.352 1.00 20.34 415 GLY A CA 1
ATOM 2975 C C . GLY A 1 415 ? 24.663 -7.194 -28.880 1.00 20.00 415 GLY A C 1
ATOM 2976 O O . GLY A 1 415 ? 24.215 -8.302 -28.583 1.00 21.33 415 GLY A O 1
ATOM 2977 N N . MET A 1 416 ? 23.938 -6.081 -28.822 1.00 18.96 416 MET A N 1
ATOM 2978 C CA . MET A 1 416 ? 22.544 -6.099 -28.380 1.00 19.61 416 MET A CA 1
ATOM 2979 C C . MET A 1 416 ? 21.657 -6.975 -29.271 1.00 20.48 416 MET A C 1
ATOM 2980 O O . MET A 1 416 ? 20.659 -7.540 -28.809 1.00 22.43 416 MET A O 1
ATOM 2985 N N . MET A 1 417 ? 22.029 -7.094 -30.543 1.00 18.34 417 MET A N 1
ATOM 2986 C CA . MET A 1 417 ? 21.238 -7.863 -31.501 1.00 21.68 417 MET A CA 1
ATOM 2987 C C . MET A 1 417 ? 21.153 -9.350 -31.147 1.00 25.56 417 MET A C 1
ATOM 2988 O O . MET A 1 417 ? 20.222 -10.038 -31.572 1.00 29.12 417 MET A O 1
ATOM 2993 N N . SER A 1 418 ? 22.110 -9.834 -30.358 1.00 21.97 418 SER A N 1
ATOM 2994 C CA . SER A 1 418 ? 22.113 -11.228 -29.916 1.00 23.53 418 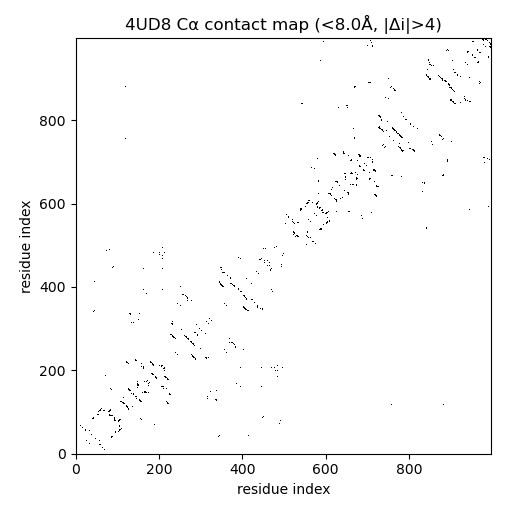SER A CA 1
ATOM 2995 C C . SER A 1 418 ? 21.361 -11.432 -28.600 1.00 25.71 418 SER A C 1
ATOM 2996 O O . SER A 1 418 ? 21.143 -12.570 -28.182 1.00 28.66 418 SER A O 1
ATOM 2999 N N . ARG A 1 419 ? 20.968 -10.338 -27.951 1.00 25.25 419 ARG A N 1
ATOM 3000 C CA . ARG A 1 419 ? 20.333 -10.414 -26.633 1.00 27.34 419 ARG A CA 1
ATOM 3001 C C . ARG A 1 419 ? 18.816 -10.238 -26.685 1.00 28.21 419 ARG A C 1
ATOM 3002 O O . ARG A 1 419 ? 18.156 -10.145 -25.649 1.00 29.28 419 ARG A O 1
ATOM 3010 N N . ILE A 1 420 ? 18.268 -10.192 -27.893 1.00 26.53 420 ILE A N 1
ATOM 3011 C CA . ILE A 1 420 ? 16.829 -10.029 -28.068 1.00 26.39 420 ILE A CA 1
ATOM 3012 C C . ILE A 1 420 ? 16.277 -11.265 -28.776 1.00 24.47 420 ILE A C 1
ATOM 3013 O O . ILE A 1 420 ? 16.887 -11.763 -29.727 1.00 23.28 420 ILE A O 1
ATOM 3018 N N . SER A 1 421 ? 15.141 -11.776 -28.304 1.00 22.45 421 SER A N 1
ATOM 3019 C CA . SER A 1 421 ? 14.587 -13.009 -28.860 1.00 23.67 421 SER A CA 1
ATOM 3020 C C . SER A 1 421 ? 14.108 -12.793 -30.291 1.00 23.87 421 SER A C 1
ATOM 3021 O O . SER A 1 421 ? 13.841 -11.659 -30.698 1.00 24.30 421 SER A O 1
ATOM 3024 N N . GLU A 1 422 ? 13.998 -13.882 -31.048 1.00 23.22 422 GLU A N 1
ATOM 3025 C CA . GLU A 1 422 ? 13.570 -13.807 -32.442 1.00 24.54 422 GLU A CA 1
ATOM 3026 C C . GLU A 1 422 ? 12.104 -13.398 -32.567 1.00 25.16 422 GLU A C 1
ATOM 3027 O O . GLU A 1 422 ? 11.677 -12.915 -33.615 1.00 26.25 422 GLU A O 1
ATOM 3033 N N . SER A 1 423 ? 11.338 -13.585 -31.495 1.00 24.59 423 SER A N 1
ATOM 3034 C CA . SER A 1 423 ? 9.897 -13.338 -31.531 1.00 24.17 423 SER A CA 1
ATOM 3035 C C . SER A 1 423 ? 9.472 -12.079 -30.770 1.00 25.01 423 SER A C 1
ATOM 3036 O O . SER A 1 423 ? 8.283 -11.749 -30.730 1.00 26.62 423 SER A O 1
ATOM 3039 N N . GLU A 1 424 ? 10.438 -11.390 -30.165 1.00 25.15 424 GLU A N 1
ATOM 3040 C CA . GLU A 1 424 ? 10.181 -10.142 -29.436 1.00 27.49 424 GLU A CA 1
ATOM 3041 C C . GLU A 1 424 ? 9.428 -9.137 -30.305 1.00 24.66 424 GLU A C 1
ATOM 3042 O O . GLU A 1 424 ? 8.397 -8.601 -29.899 1.00 27.41 424 GLU A O 1
ATOM 3048 N N . ILE A 1 425 ? 9.963 -8.884 -31.495 1.00 20.04 425 ILE A N 1
ATOM 3049 C CA . ILE A 1 425 ? 9.258 -8.145 -32.537 1.00 19.82 425 ILE A CA 1
ATOM 3050 C C . ILE A 1 425 ? 9.361 -8.985 -33.821 1.00 20.59 425 ILE A C 1
ATOM 3051 O O . ILE A 1 425 ? 10.142 -9.937 -33.857 1.00 20.47 425 ILE A O 1
ATOM 3056 N N . PRO A 1 426 ? 8.557 -8.670 -34.859 1.00 19.78 426 PRO A N 1
ATOM 3057 C CA . PRO A 1 426 ? 8.571 -9.503 -36.071 1.00 18.29 426 PRO A CA 1
ATOM 3058 C C . PRO A 1 426 ? 9.950 -9.675 -36.716 1.00 19.55 426 PRO A C 1
ATOM 3059 O O . PRO A 1 426 ? 10.158 -10.698 -37.366 1.00 18.30 426 PRO A O 1
ATOM 3063 N N . PHE A 1 427 ? 10.856 -8.712 -36.546 1.00 20.95 427 PHE A N 1
ATOM 3064 C CA . PHE A 1 427 ? 12.239 -8.848 -37.017 1.00 21.79 427 PHE A CA 1
ATOM 3065 C C . PHE A 1 427 ? 12.923 -10.014 -36.297 1.00 22.54 427 PHE A C 1
ATOM 3066 O O . PHE A 1 427 ? 13.111 -9.976 -35.080 1.00 23.12 427 PHE A O 1
ATOM 3074 N N . PRO A 1 428 ? 13.300 -11.057 -37.054 1.00 21.97 428 PRO A N 1
ATOM 3075 C CA . PRO A 1 428 ? 13.751 -12.322 -36.464 1.00 22.60 428 PRO A CA 1
ATOM 3076 C C . PRO A 1 428 ? 15.263 -12.552 -36.473 1.00 21.45 428 PRO A C 1
ATOM 3077 O O . PRO A 1 428 ? 15.712 -13.548 -35.897 1.00 20.64 428 PRO A O 1
ATOM 3081 N N . HIS A 1 429 ? 16.028 -11.671 -37.110 1.00 19.20 429 HIS A N 1
ATOM 3082 C CA . HIS A 1 429 ? 17.450 -11.926 -37.341 1.00 20.18 429 HIS A CA 1
ATOM 3083 C C . HIS A 1 429 ? 18.313 -11.506 -36.145 1.00 19.70 429 HIS A C 1
ATOM 3084 O O . HIS A 1 429 ? 18.854 -10.401 -36.113 1.00 16.14 429 HIS A O 1
ATOM 3091 N N . ARG A 1 430 ? 18.434 -12.397 -35.163 1.00 21.13 430 ARG A N 1
ATOM 3092 C CA . ARG A 1 430 ? 19.094 -12.058 -33.903 1.00 21.84 430 ARG A CA 1
ATOM 3093 C C . ARG A 1 430 ? 20.326 -12.919 -33.616 1.00 23.72 430 ARG A C 1
ATOM 3094 O O . ARG A 1 430 ? 21.259 -12.953 -34.414 1.00 21.43 430 ARG A O 1
ATOM 3102 N N . ASN A 1 431 ? 20.330 -13.600 -32.470 1.00 27.35 431 ASN A N 1
ATOM 3103 C CA . ASN A 1 431 ? 21.476 -14.421 -32.068 1.00 26.82 431 ASN A CA 1
ATOM 3104 C C . ASN A 1 431 ? 21.843 -15.473 -33.110 1.00 24.86 431 ASN A C 1
ATOM 3105 O O . ASN A 1 431 ? 20.966 -16.130 -33.675 1.00 21.71 431 ASN A O 1
ATOM 3110 N N . GLY A 1 432 ? 23.141 -15.622 -33.364 1.00 27.10 432 GLY A N 1
ATOM 3111 C CA . GLY A 1 432 ? 23.620 -16.523 -34.397 1.00 26.35 432 GLY A CA 1
ATOM 3112 C C . GLY A 1 432 ? 23.965 -15.784 -35.679 1.00 27.28 432 GLY A C 1
ATOM 3113 O O . GLY A 1 432 ? 24.721 -16.288 -36.516 1.00 26.23 432 GLY A O 1
ATOM 3114 N N . THR A 1 433 ? 23.406 -14.587 -35.836 1.00 26.52 433 THR A N 1
ATOM 3115 C CA . THR A 1 433 ? 23.675 -13.764 -37.012 1.00 26.24 433 THR A CA 1
ATOM 3116 C C . THR A 1 433 ? 25.040 -13.100 -36.892 1.00 26.15 433 THR A C 1
ATOM 3117 O O . THR A 1 433 ? 25.245 -12.237 -36.037 1.00 26.05 433 THR A O 1
ATOM 3121 N N . LEU A 1 434 ? 25.973 -13.502 -37.750 1.00 25.43 434 LEU A N 1
ATOM 3122 C CA . LEU A 1 434 ? 27.288 -12.875 -37.779 1.00 23.91 434 LEU A CA 1
ATOM 3123 C C . LEU A 1 434 ? 27.200 -11.480 -38.391 1.00 23.48 434 LEU A C 1
ATOM 3124 O O . LEU A 1 434 ? 27.650 -10.499 -37.790 1.00 21.58 434 LEU A O 1
ATOM 3129 N N . PHE A 1 435 ? 26.617 -11.395 -39.586 1.00 22.62 435 PHE A N 1
ATOM 3130 C CA . PHE A 1 435 ? 26.425 -10.107 -40.248 1.00 20.59 435 PHE A CA 1
ATOM 3131 C C . PHE A 1 435 ? 25.377 -10.160 -41.362 1.00 19.05 435 PHE A C 1
ATOM 3132 O O . PHE A 1 435 ? 25.045 -11.237 -41.863 1.00 19.82 435 PHE A O 1
ATOM 3140 N N . LYS A 1 436 ? 24.845 -8.996 -41.729 1.00 18.18 436 LYS A N 1
ATOM 3141 C CA . LYS A 1 436 ? 23.914 -8.901 -42.851 1.00 19.48 436 LYS A CA 1
ATOM 3142 C C . LYS A 1 436 ? 24.610 -8.377 -44.103 1.00 19.30 436 LYS A C 1
ATOM 3143 O O . LYS A 1 436 ? 25.388 -7.424 -44.041 1.00 18.73 436 LYS A O 1
ATOM 3149 N N . ILE A 1 437 ? 24.331 -9.008 -45.237 1.00 21.00 437 ILE A N 1
ATOM 3150 C CA . ILE A 1 437 ? 24.875 -8.566 -46.514 1.00 19.44 437 ILE A CA 1
ATOM 3151 C C . ILE A 1 437 ? 23.797 -7.867 -47.332 1.00 18.92 437 ILE A C 1
ATOM 3152 O O . ILE A 1 437 ? 22.678 -8.374 -47.455 1.00 21.65 437 ILE A O 1
ATOM 3157 N N . GLN A 1 438 ? 24.123 -6.704 -47.886 1.00 17.01 438 GLN A N 1
ATOM 3158 C CA . GLN A 1 438 ? 23.282 -6.115 -48.924 1.00 20.29 438 GLN A CA 1
ATOM 3159 C C . GLN A 1 438 ? 23.969 -6.290 -50.275 1.00 20.41 438 GLN A C 1
ATOM 3160 O O . GLN A 1 438 ? 25.093 -5.812 -50.474 1.00 17.53 438 GLN A O 1
ATOM 3166 N N . TRP A 1 439 ? 23.307 -6.995 -51.192 1.00 19.81 439 TRP A N 1
ATOM 3167 C CA . TRP A 1 439 ? 23.824 -7.163 -52.547 1.00 20.59 439 TRP A CA 1
ATOM 3168 C C . TRP A 1 439 ? 23.266 -6.059 -53.439 1.00 20.77 439 TRP A C 1
ATOM 3169 O O . TRP A 1 439 ? 22.069 -5.761 -53.389 1.00 20.38 439 TRP A O 1
ATOM 3180 N N . LEU A 1 440 ? 24.124 -5.463 -54.264 1.00 18.70 440 LEU A N 1
ATOM 3181 C CA . LEU A 1 440 ? 23.706 -4.365 -55.134 1.00 19.09 440 LEU A CA 1
ATOM 3182 C C . LEU A 1 440 ? 24.362 -4.412 -56.509 1.00 20.22 440 LEU A C 1
ATOM 3183 O O . LEU A 1 440 ? 25.562 -4.670 -56.637 1.00 21.11 440 LEU A O 1
ATOM 3188 N N . SER A 1 441 ? 23.555 -4.168 -57.535 1.00 19.37 441 SER A N 1
ATOM 3189 C CA . SER A 1 441 ? 24.066 -3.864 -58.863 1.00 19.66 441 SER A CA 1
ATOM 3190 C C . SER A 1 441 ? 23.332 -2.615 -59.327 1.00 21.24 441 SER A C 1
ATOM 3191 O O . SER A 1 441 ? 22.099 -2.581 -59.320 1.00 20.82 441 SER A O 1
ATOM 3194 N N . THR A 1 442 ? 24.079 -1.578 -59.698 1.00 20.98 442 THR A N 1
ATOM 3195 C CA . THR A 1 442 ? 23.462 -0.326 -60.133 1.00 21.81 442 THR A CA 1
ATOM 3196 C C . THR A 1 442 ? 23.861 0.016 -61.564 1.00 20.71 442 THR A C 1
ATOM 3197 O O . THR A 1 442 ? 24.838 -0.518 -62.091 1.00 19.90 442 THR A O 1
ATOM 3201 N N . TRP A 1 443 ? 23.085 0.891 -62.196 1.00 22.10 443 TRP A N 1
ATOM 3202 C CA . TRP A 1 443 ? 23.393 1.346 -63.552 1.00 24.36 443 TRP A CA 1
ATOM 3203 C C . TRP A 1 443 ? 22.706 2.675 -63.866 1.00 23.63 443 TRP A C 1
ATOM 3204 O O . TRP A 1 443 ? 21.760 3.072 -63.181 1.00 20.52 443 TRP A O 1
ATOM 3215 N N . GLN A 1 444 ? 23.192 3.359 -64.898 1.00 23.89 444 GLN A N 1
ATOM 3216 C CA . GLN A 1 444 ? 22.758 4.722 -65.188 1.00 26.15 444 GLN A CA 1
ATOM 3217 C C . GLN A 1 444 ? 21.813 4.816 -66.379 1.00 28.32 444 GLN A C 1
ATOM 3218 O O . GLN A 1 444 ? 21.135 5.828 -66.557 1.00 30.34 444 GLN A O 1
ATOM 3224 N N . ASP A 1 445 ? 21.760 3.759 -67.184 1.00 28.92 445 ASP A N 1
ATOM 3225 C CA . ASP A 1 445 ? 21.113 3.836 -68.494 1.00 31.36 445 ASP A CA 1
ATOM 3226 C C . ASP A 1 445 ? 19.772 3.104 -68.637 1.00 31.49 445 ASP A C 1
ATOM 3227 O O . ASP A 1 445 ? 19.310 2.873 -69.756 1.00 33.01 445 ASP A O 1
ATOM 3232 N N . GLY A 1 446 ? 19.155 2.739 -67.518 1.00 30.45 446 GLY A N 1
ATOM 3233 C CA . GLY A 1 446 ? 17.825 2.149 -67.543 1.00 29.68 446 GLY A CA 1
ATOM 3234 C C . GLY A 1 446 ? 17.686 0.837 -68.294 1.00 30.02 446 GLY A C 1
ATOM 3235 O O . GLY A 1 446 ? 18.466 -0.097 -68.089 1.00 27.22 446 GLY A O 1
ATOM 3236 N N . LYS A 1 447 ? 16.683 0.770 -69.168 1.00 32.01 447 LYS A N 1
ATOM 3237 C CA . LYS A 1 447 ? 16.343 -0.462 -69.879 1.00 32.57 447 LYS A CA 1
ATOM 3238 C C . LYS A 1 447 ? 17.407 -0.914 -70.879 1.00 30.74 447 LYS A C 1
ATOM 3239 O O . LYS A 1 447 ? 17.323 -2.017 -71.422 1.00 31.65 447 LYS A O 1
ATOM 3245 N N . VAL A 1 448 ? 18.401 -0.068 -71.125 1.00 29.65 448 VAL A N 1
ATOM 3246 C CA . VAL A 1 448 ? 19.481 -0.417 -72.046 1.00 28.34 448 VAL A CA 1
ATOM 3247 C C . VAL A 1 448 ? 20.292 -1.606 -71.527 1.00 25.87 448 VAL A C 1
ATOM 3248 O O . VAL A 1 448 ? 20.594 -2.540 -72.274 1.00 22.68 448 VAL A O 1
ATOM 3252 N N . SER A 1 449 ? 20.617 -1.576 -70.238 1.00 25.43 449 SER A N 1
ATOM 3253 C CA . SER A 1 449 ? 21.482 -2.588 -69.639 1.00 26.98 449 SER A CA 1
ATOM 3254 C C . SER A 1 449 ? 20.813 -3.360 -68.500 1.00 26.48 449 SER A C 1
ATOM 3255 O O . SER A 1 449 ? 21.443 -4.221 -67.884 1.00 25.84 449 SER A O 1
ATOM 3258 N N . GLU A 1 450 ? 19.548 -3.051 -68.222 1.00 26.69 450 GLU A N 1
ATOM 3259 C CA . GLU A 1 450 ? 18.828 -3.654 -67.098 1.00 27.01 450 GLU A CA 1
ATOM 3260 C C . GLU A 1 450 ? 18.889 -5.181 -67.075 1.00 25.84 450 GLU A C 1
ATOM 3261 O O . GLU A 1 450 ? 19.284 -5.772 -66.070 1.00 24.90 450 GLU A O 1
ATOM 3267 N N . GLU A 1 451 ? 18.503 -5.807 -68.184 1.00 26.38 451 GLU A N 1
ATOM 3268 C CA . GLU A 1 451 ? 18.440 -7.265 -68.275 1.00 28.48 451 GLU A CA 1
ATOM 3269 C C . GLU A 1 451 ? 19.762 -7.947 -67.907 1.00 25.54 451 GLU A C 1
ATOM 3270 O O . GLU A 1 451 ? 19.772 -8.953 -67.194 1.00 25.20 451 GLU A O 1
ATOM 3276 N N . ARG A 1 452 ? 20.874 -7.394 -68.382 1.00 23.21 452 ARG A N 1
ATOM 3277 C CA . ARG A 1 452 ? 22.191 -7.943 -68.059 1.00 23.57 452 ARG A CA 1
ATOM 3278 C C . ARG A 1 452 ? 22.471 -7.903 -66.555 1.00 23.88 452 ARG A C 1
ATOM 3279 O O . ARG A 1 452 ? 22.923 -8.895 -65.974 1.00 24.43 452 ARG A O 1
ATOM 3287 N N . HIS A 1 453 ? 22.188 -6.763 -65.929 1.00 23.23 453 HIS A N 1
ATOM 3288 C CA . HIS A 1 453 ? 22.470 -6.575 -64.507 1.00 24.08 453 HIS A CA 1
ATOM 3289 C C . HIS A 1 453 ? 21.572 -7.441 -63.621 1.00 25.68 453 HIS A C 1
ATOM 3290 O O . HIS A 1 453 ? 22.010 -7.945 -62.581 1.00 26.13 453 HIS A O 1
ATOM 3297 N N . MET A 1 454 ? 20.316 -7.597 -64.029 1.00 25.40 454 MET A N 1
ATOM 3298 C CA . MET A 1 454 ? 19.371 -8.434 -63.299 1.00 26.32 454 MET A CA 1
ATOM 3299 C C . MET A 1 454 ? 19.842 -9.886 -63.301 1.00 24.07 454 MET A C 1
ATOM 3300 O O . MET A 1 454 ? 19.820 -10.563 -62.271 1.00 22.85 454 MET A O 1
ATOM 3305 N N . LYS A 1 455 ? 20.279 -10.357 -64.464 1.00 23.51 455 LYS A N 1
ATOM 3306 C CA . LYS A 1 455 ? 20.747 -11.729 -64.594 1.00 25.24 455 LYS A CA 1
ATOM 3307 C C . LYS A 1 455 ? 22.043 -11.961 -63.828 1.00 25.18 455 LYS A C 1
ATOM 3308 O O . LYS A 1 455 ? 22.256 -13.040 -63.278 1.00 26.83 455 LYS A O 1
ATOM 3314 N N . TRP A 1 456 ? 22.906 -10.950 -63.792 1.00 22.23 456 TRP A N 1
ATOM 3315 C CA . TRP A 1 456 ? 24.173 -11.072 -63.079 1.00 20.76 456 TRP A CA 1
ATOM 3316 C C . TRP A 1 456 ? 23.968 -11.250 -61.577 1.00 21.00 456 TRP A C 1
ATOM 3317 O O . TRP A 1 456 ? 24.599 -12.105 -60.956 1.00 21.68 456 TRP A O 1
ATOM 3328 N N . ILE A 1 457 ? 23.096 -10.439 -60.987 1.00 22.57 457 ILE A N 1
ATOM 3329 C CA . ILE A 1 457 ? 22.903 -10.493 -59.541 1.00 19.54 457 ILE A CA 1
ATOM 3330 C C . ILE A 1 457 ? 22.172 -11.769 -59.118 1.00 20.96 457 ILE A C 1
ATOM 3331 O O . ILE A 1 457 ? 22.411 -12.299 -58.031 1.00 19.66 457 ILE A O 1
ATOM 3336 N N . ARG A 1 458 ? 21.303 -12.275 -59.987 1.00 20.75 458 ARG A N 1
ATOM 3337 C CA . ARG A 1 458 ? 20.613 -13.533 -59.722 1.00 21.75 458 ARG A CA 1
ATOM 3338 C C . ARG A 1 458 ? 21.575 -14.723 -59.781 1.00 19.90 458 ARG A C 1
ATOM 3339 O O . ARG A 1 458 ? 21.469 -15.661 -58.986 1.00 18.45 458 ARG A O 1
ATOM 3347 N N . GLU A 1 459 ? 22.520 -14.677 -60.715 1.00 17.65 459 GLU A N 1
ATOM 3348 C CA . GLU A 1 459 ? 23.543 -15.715 -60.800 1.00 20.83 459 GLU A CA 1
ATOM 3349 C C . GLU A 1 459 ? 24.424 -15.684 -59.555 1.00 18.03 459 GLU A C 1
ATOM 3350 O O . GLU A 1 459 ? 24.732 -16.727 -58.970 1.00 19.71 459 GLU A O 1
ATOM 3356 N N . MET A 1 460 ? 24.831 -14.484 -59.156 1.00 17.08 460 MET A N 1
ATOM 3357 C CA . MET A 1 460 ? 25.683 -14.325 -57.985 1.00 22.11 460 MET A CA 1
ATOM 3358 C C . MET A 1 460 ? 24.951 -14.778 -56.723 1.00 24.47 460 MET A C 1
ATOM 3359 O O . MET A 1 460 ? 25.546 -15.412 -55.848 1.00 25.48 460 MET A O 1
ATOM 3364 N N . TYR A 1 461 ? 23.663 -14.452 -56.637 1.00 22.22 461 TYR A N 1
ATOM 3365 C CA . TYR A 1 461 ? 22.833 -14.854 -55.502 1.00 22.87 461 TYR A CA 1
ATOM 3366 C C . TYR A 1 461 ? 22.784 -16.375 -55.405 1.00 22.74 461 TYR A C 1
ATOM 3367 O O . TYR A 1 461 ? 22.835 -16.943 -54.312 1.00 23.22 461 TYR A O 1
ATOM 3376 N N . SER A 1 462 ? 22.679 -17.028 -56.558 1.00 20.46 462 SER A N 1
ATOM 3377 C CA . SER A 1 462 ? 22.654 -18.486 -56.613 1.00 23.35 462 SER A CA 1
ATOM 3378 C C . SER A 1 462 ? 23.993 -19.085 -56.185 1.00 22.50 462 SER A C 1
ATOM 3379 O O . SER A 1 462 ? 24.033 -20.111 -55.505 1.00 24.14 462 SER A O 1
ATOM 3382 N N . TYR A 1 463 ? 25.085 -18.441 -56.585 1.00 22.03 463 TYR A N 1
ATOM 3383 C CA . TYR A 1 463 ? 26.421 -18.878 -56.187 1.00 21.95 463 TYR A CA 1
ATOM 3384 C C . TYR A 1 463 ? 26.586 -18.812 -54.674 1.00 22.02 463 TYR A C 1
ATOM 3385 O O . TYR A 1 463 ? 27.205 -19.689 -54.073 1.00 24.41 463 TYR A O 1
ATOM 3394 N N . MET A 1 464 ? 26.023 -17.774 -54.061 1.00 20.61 464 MET A N 1
ATOM 3395 C CA . MET A 1 464 ? 26.227 -17.542 -52.633 1.00 21.87 464 MET A CA 1
ATOM 3396 C C . MET A 1 464 ? 25.372 -18.420 -51.717 1.00 23.97 464 MET A C 1
ATOM 3397 O O . MET A 1 464 ? 25.625 -18.476 -50.512 1.00 22.51 464 MET A O 1
ATOM 3402 N N . GLU A 1 465 ? 24.376 -19.100 -52.284 1.00 25.54 465 GLU A N 1
ATOM 3403 C CA . GLU A 1 465 ? 23.445 -19.925 -51.508 1.00 26.34 465 GLU A CA 1
ATOM 3404 C C . GLU A 1 465 ? 24.157 -20.886 -50.552 1.00 25.16 465 GLU A C 1
ATOM 3405 O O . GLU A 1 465 ? 23.740 -21.060 -49.405 1.00 24.30 465 GLU A O 1
ATOM 3411 N N . GLN A 1 466 ? 25.243 -21.488 -51.024 1.00 23.11 466 GLN A N 1
ATOM 3412 C CA . GLN A 1 466 ? 26.012 -22.442 -50.229 1.00 24.56 466 GLN A CA 1
ATOM 3413 C C . GLN A 1 466 ? 26.686 -21.802 -49.010 1.00 23.20 466 GLN A C 1
ATOM 3414 O O . GLN A 1 466 ? 27.056 -22.502 -48.065 1.00 22.92 466 GLN A O 1
ATOM 3420 N N . TYR A 1 467 ? 26.841 -20.479 -49.024 1.00 22.00 467 TYR A N 1
ATOM 3421 C CA . TYR A 1 467 ? 27.631 -19.804 -47.993 1.00 23.18 467 TYR A CA 1
ATOM 3422 C C . TYR A 1 467 ? 26.809 -19.028 -46.966 1.00 23.43 467 TYR A C 1
ATOM 3423 O O . TYR A 1 467 ? 27.337 -18.614 -45.932 1.00 23.74 467 TYR A O 1
ATOM 3432 N N . VAL A 1 468 ? 25.526 -18.824 -47.246 1.00 22.97 468 VAL A N 1
ATOM 3433 C CA . VAL A 1 468 ? 24.695 -17.979 -46.390 1.00 19.69 468 VAL A CA 1
ATOM 3434 C C . VAL A 1 468 ? 23.676 -18.795 -45.594 1.00 19.28 468 VAL A C 1
ATOM 3435 O O . VAL A 1 468 ? 23.616 -20.016 -45.735 1.00 19.76 468 VAL A O 1
ATOM 3439 N N . SER A 1 469 ? 22.893 -18.120 -44.752 1.00 18.79 469 SER A N 1
ATOM 3440 C CA . SER A 1 469 ? 21.885 -18.788 -43.925 1.00 20.05 469 SER A CA 1
ATOM 3441 C C . SER A 1 469 ? 20.994 -19.711 -44.756 1.00 20.38 469 SER A C 1
ATOM 3442 O O . SER A 1 469 ? 20.695 -19.414 -45.917 1.00 18.37 469 SER A O 1
ATOM 3445 N N . LYS A 1 470 ? 20.591 -20.834 -44.164 1.00 21.64 470 LYS A N 1
ATOM 3446 C CA . LYS A 1 470 ? 19.763 -21.823 -44.855 1.00 25.63 470 LYS A CA 1
ATOM 3447 C C . LYS A 1 470 ? 18.542 -22.203 -44.025 1.00 25.17 470 LYS A C 1
ATOM 3448 O O . LYS A 1 470 ? 18.587 -22.162 -42.795 1.00 22.73 470 LYS A O 1
ATOM 3454 N N . ASN A 1 471 ? 17.467 -22.587 -44.711 1.00 26.55 471 ASN A N 1
ATOM 3455 C CA . ASN A 1 471 ? 16.247 -23.102 -44.080 1.00 27.46 471 ASN A CA 1
ATOM 3456 C C . ASN A 1 471 ? 15.742 -22.313 -42.869 1.00 24.60 471 ASN A C 1
ATOM 3457 O O . ASN A 1 471 ? 15.751 -22.820 -41.747 1.00 26.46 471 ASN A O 1
ATOM 3462 N N . PRO A 1 472 ? 15.282 -21.074 -43.097 1.00 19.57 472 PRO A N 1
ATOM 3463 C CA . PRO A 1 472 ? 15.194 -20.431 -44.411 1.00 20.43 472 PRO A CA 1
ATOM 3464 C C . PRO A 1 472 ? 16.459 -19.659 -44.766 1.00 24.21 472 PRO A C 1
ATOM 3465 O O . PRO A 1 472 ? 17.318 -19.428 -43.906 1.00 23.47 472 PRO A O 1
ATOM 3469 N N . ARG A 1 473 ? 16.572 -19.273 -46.034 1.00 23.00 473 ARG A N 1
ATOM 3470 C CA . ARG A 1 473 ? 17.580 -18.306 -46.440 1.00 21.77 473 ARG A CA 1
ATOM 3471 C C . ARG A 1 473 ? 17.040 -16.926 -46.091 1.00 22.38 473 ARG A C 1
ATOM 3472 O O . ARG A 1 473 ? 16.190 -16.380 -46.803 1.00 21.86 473 ARG A O 1
ATOM 3480 N N . GLN A 1 474 ? 17.527 -16.368 -44.989 1.00 22.42 474 GLN A N 1
ATOM 3481 C CA . GLN A 1 474 ? 16.942 -15.152 -44.425 1.00 20.65 474 GLN A CA 1
ATOM 3482 C C . GLN A 1 474 ? 17.136 -13.914 -45.301 1.00 18.71 474 GLN A C 1
ATOM 3483 O O . GLN A 1 474 ? 18.133 -13.792 -46.017 1.00 16.68 474 GLN A O 1
ATOM 3489 N N . ALA A 1 475 ? 16.166 -13.003 -45.239 1.00 17.29 475 ALA A N 1
ATOM 3490 C CA . ALA A 1 475 ? 16.225 -11.752 -45.989 1.00 17.60 475 ALA A CA 1
ATOM 3491 C C . ALA A 1 475 ? 15.612 -10.610 -45.180 1.00 19.62 475 ALA A C 1
ATOM 3492 O O . ALA A 1 475 ? 14.666 -10.824 -44.417 1.00 21.33 475 ALA A O 1
ATOM 3494 N N . TYR A 1 476 ? 16.150 -9.404 -45.349 1.00 18.83 476 TYR A N 1
ATOM 3495 C CA . TYR A 1 476 ? 15.648 -8.219 -44.649 1.00 18.98 476 TYR A CA 1
ATOM 3496 C C . TYR A 1 476 ? 14.442 -7.645 -45.392 1.00 19.98 476 TYR A C 1
ATOM 3497 O O . TYR A 1 476 ? 14.509 -7.407 -46.600 1.00 19.07 476 TYR A O 1
ATOM 3506 N N . VAL A 1 477 ? 13.341 -7.430 -44.673 1.00 19.56 477 VAL A N 1
ATOM 3507 C CA . VAL A 1 477 ? 12.090 -7.010 -45.305 1.00 20.58 477 VAL A CA 1
ATOM 3508 C C . VAL A 1 477 ? 12.166 -5.609 -45.924 1.00 22.29 477 VAL A C 1
ATOM 3509 O O . VAL A 1 477 ? 11.487 -5.328 -46.913 1.00 24.75 477 VAL A O 1
ATOM 3513 N N . ASN A 1 478 ? 12.997 -4.737 -45.358 1.00 23.13 478 ASN A N 1
ATOM 3514 C CA . ASN A 1 478 ? 13.167 -3.397 -45.920 1.00 22.11 478 ASN A CA 1
ATOM 3515 C C . ASN A 1 478 ? 14.167 -3.376 -47.074 1.00 22.04 478 ASN A C 1
ATOM 3516 O O . ASN A 1 478 ? 14.486 -2.317 -47.618 1.00 22.52 478 ASN A O 1
ATOM 3521 N N . TYR A 1 479 ? 14.669 -4.556 -47.425 1.00 20.86 479 TYR A N 1
ATOM 3522 C CA . TYR A 1 479 ? 15.389 -4.750 -48.676 1.00 24.31 479 TYR A CA 1
ATOM 3523 C C . TYR A 1 479 ? 14.510 -5.600 -49.583 1.00 23.80 479 TYR A C 1
ATOM 3524 O O . TYR A 1 479 ? 14.846 -6.749 -49.880 1.00 24.60 479 TYR A O 1
ATOM 3533 N N . ARG A 1 480 ? 13.380 -5.031 -50.003 1.00 22.25 480 ARG A N 1
ATOM 3534 C CA . ARG A 1 480 ? 12.393 -5.748 -50.816 1.00 24.31 480 ARG A CA 1
ATOM 3535 C C . ARG A 1 480 ? 13.023 -6.457 -52.008 1.00 24.79 480 ARG A C 1
ATOM 3536 O O . ARG A 1 480 ? 13.881 -5.899 -52.699 1.00 24.05 480 ARG A O 1
ATOM 3544 N N . ASP A 1 481 ? 12.607 -7.700 -52.225 1.00 24.71 481 ASP A N 1
ATOM 3545 C CA . ASP A 1 481 ? 13.072 -8.484 -53.359 1.00 25.19 481 ASP A CA 1
ATOM 3546 C C . ASP A 1 481 ? 11.922 -9.358 -53.855 1.00 25.37 481 ASP A C 1
ATOM 3547 O O . ASP A 1 481 ? 11.586 -10.369 -53.234 1.00 23.56 481 ASP A O 1
ATOM 3552 N N . LEU A 1 482 ? 11.319 -8.957 -54.973 1.00 25.85 482 LEU A N 1
ATOM 3553 C CA . LEU A 1 482 ? 10.163 -9.660 -55.526 1.00 26.13 482 LEU A CA 1
ATOM 3554 C C . LEU A 1 482 ? 10.525 -11.049 -56.048 1.00 25.75 482 LEU A C 1
ATOM 3555 O O . LEU A 1 482 ? 9.645 -11.897 -56.230 1.00 23.99 482 LEU A O 1
ATOM 3560 N N . ASP A 1 483 ? 11.816 -11.278 -56.282 1.00 24.04 483 ASP A N 1
ATOM 3561 C CA . ASP A 1 483 ? 12.298 -12.572 -56.764 1.00 26.99 483 ASP A CA 1
ATOM 3562 C C . ASP A 1 483 ? 11.986 -13.700 -55.777 1.00 26.26 483 ASP A C 1
ATOM 3563 O O . ASP A 1 483 ? 11.910 -14.869 -56.155 1.00 25.12 483 ASP A O 1
ATOM 3568 N N . LEU A 1 484 ? 11.810 -13.340 -54.509 1.00 23.71 484 LEU A N 1
ATOM 3569 C CA . LEU A 1 484 ? 11.523 -14.321 -53.468 1.00 24.78 484 LEU A CA 1
ATOM 3570 C C . LEU A 1 484 ? 10.092 -14.855 -53.574 1.00 26.69 484 LEU A C 1
ATOM 3571 O O . LEU A 1 484 ? 9.772 -15.906 -53.013 1.00 27.47 484 LEU A O 1
ATOM 3576 N N . GLY A 1 485 ? 9.238 -14.132 -54.296 1.00 27.62 485 GLY A N 1
ATOM 3577 C CA . GLY A 1 485 ? 7.865 -14.561 -54.506 1.00 27.65 485 GLY A CA 1
ATOM 3578 C C . GLY A 1 485 ? 6.854 -13.494 -54.133 1.00 28.86 485 GLY A C 1
ATOM 3579 O O . GLY A 1 485 ? 7.148 -12.598 -53.339 1.00 30.34 485 GLY A O 1
ATOM 3580 N N . THR A 1 486 ? 5.660 -13.592 -54.712 1.00 27.30 486 THR A N 1
ATOM 3581 C CA . THR A 1 486 ? 4.587 -12.638 -54.453 1.00 29.10 486 THR A CA 1
ATOM 3582 C C . THR A 1 486 ? 3.356 -13.358 -53.933 1.00 30.07 486 THR A C 1
ATOM 3583 O O . THR A 1 486 ? 3.324 -14.587 -53.886 1.00 33.81 486 THR A O 1
ATOM 3587 N N . ASN A 1 487 ? 2.341 -12.592 -53.546 1.00 29.37 487 ASN A N 1
ATOM 3588 C CA . ASN A 1 487 ? 1.075 -13.176 -53.127 1.00 29.96 487 ASN A CA 1
ATOM 3589 C C . ASN A 1 487 ? 0.348 -13.803 -54.316 1.00 33.20 487 ASN A C 1
ATOM 3590 O O . ASN A 1 487 ? -0.145 -14.931 -54.234 1.00 35.09 487 ASN A O 1
ATOM 3595 N N . GLU A 1 488 ? 0.316 -13.069 -55.426 1.00 34.74 488 GLU A N 1
ATOM 3596 C CA . GLU A 1 488 ? -0.393 -13.492 -56.633 1.00 41.72 488 GLU A CA 1
ATOM 3597 C C . GLU A 1 488 ? 0.329 -14.602 -57.402 1.00 41.57 488 GLU A C 1
ATOM 3598 O O . GLU A 1 488 ? -0.313 -15.460 -58.010 1.00 40.52 488 GLU A O 1
ATOM 3604 N N . GLY A 1 489 ? 1.660 -14.582 -57.376 1.00 43.18 489 GLY A N 1
ATOM 3605 C CA . GLY A 1 489 ? 2.460 -15.568 -58.086 1.00 46.24 489 GLY A CA 1
ATOM 3606 C C . GLY A 1 489 ? 2.299 -16.983 -57.556 1.00 50.72 489 GLY A C 1
ATOM 3607 O O . GLY A 1 489 ? 1.558 -17.213 -56.596 1.00 52.90 489 GLY A O 1
ATOM 3608 N N . GLU A 1 490 ? 2.999 -17.931 -58.177 1.00 51.79 490 GLU A N 1
ATOM 3609 C CA . GLU A 1 490 ? 2.880 -19.340 -57.806 1.00 54.32 490 GLU A CA 1
ATOM 3610 C C . GLU A 1 490 ? 3.650 -19.726 -56.542 1.00 51.69 490 GLU A C 1
ATOM 3611 O O . GLU A 1 490 ? 3.435 -20.807 -55.991 1.00 51.25 490 GLU A O 1
ATOM 3617 N N . THR A 1 491 ? 4.549 -18.857 -56.086 1.00 49.42 491 THR A N 1
ATOM 3618 C CA . THR A 1 491 ? 5.276 -19.120 -54.847 1.00 47.24 491 THR A CA 1
ATOM 3619 C C . THR A 1 491 ? 4.363 -18.900 -53.640 1.00 44.97 491 THR A C 1
ATOM 3620 O O . THR A 1 491 ? 3.775 -17.824 -53.483 1.00 45.67 491 THR A O 1
ATOM 3624 N N . ASP A 1 492 ? 4.238 -19.928 -52.800 1.00 41.65 492 ASP A N 1
ATOM 3625 C CA . ASP A 1 492 ? 3.429 -19.840 -51.586 1.00 38.74 492 ASP A CA 1
ATOM 3626 C C . ASP A 1 492 ? 4.003 -18.771 -50.663 1.00 35.73 492 ASP A C 1
ATOM 3627 O O . ASP A 1 492 ? 5.219 -18.653 -50.524 1.00 36.15 492 ASP A O 1
ATOM 3632 N N . ALA A 1 493 ? 3.123 -17.992 -50.042 1.00 33.87 493 ALA A N 1
ATOM 3633 C CA . ALA A 1 493 ? 3.538 -16.872 -49.200 1.00 31.56 493 ALA A CA 1
ATOM 3634 C C . ALA A 1 493 ? 4.358 -17.315 -47.992 1.00 27.30 493 ALA A C 1
ATOM 3635 O O . ALA A 1 493 ? 5.164 -16.544 -47.468 1.00 25.35 493 ALA A O 1
ATOM 3637 N N . ARG A 1 494 ? 4.144 -18.550 -47.548 1.00 26.30 494 ARG A N 1
ATOM 3638 C CA . ARG A 1 494 ? 4.890 -19.092 -46.415 1.00 29.43 494 ARG A CA 1
ATOM 3639 C C . ARG A 1 494 ? 6.377 -19.209 -46.737 1.00 30.90 494 ARG A C 1
ATOM 3640 O O . ARG A 1 494 ? 7.230 -19.085 -45.853 1.00 29.58 494 ARG A O 1
ATOM 3648 N N . GLU A 1 495 ? 6.684 -19.441 -48.009 1.00 32.12 495 GLU A N 1
ATOM 3649 C CA . GLU A 1 495 ? 8.067 -19.599 -48.437 1.00 33.76 495 GLU A CA 1
ATOM 3650 C C . GLU A 1 495 ? 8.846 -18.294 -48.303 1.00 32.03 495 GLU A C 1
ATOM 3651 O O . GLU A 1 495 ? 9.927 -18.275 -47.709 1.00 33.84 495 GLU A O 1
ATOM 3657 N N . TRP A 1 496 ? 8.304 -17.205 -48.844 1.00 27.26 496 TRP A N 1
ATOM 3658 C CA . TRP A 1 496 ? 8.963 -15.908 -48.698 1.00 26.41 496 TRP A CA 1
ATOM 3659 C C . TRP A 1 496 ? 8.681 -15.257 -47.345 1.00 25.10 496 TRP A C 1
ATOM 3660 O O . TRP A 1 496 ? 9.472 -14.441 -46.867 1.00 24.50 496 TRP A O 1
ATOM 3671 N N . GLY A 1 497 ? 7.563 -15.630 -46.727 1.00 22.43 497 GLY A N 1
ATOM 3672 C CA . GLY A 1 497 ? 7.246 -15.158 -45.391 1.00 20.94 497 GLY A CA 1
ATOM 3673 C C . GLY A 1 497 ? 8.277 -15.638 -44.387 1.00 20.63 497 GLY A C 1
ATOM 3674 O O . GLY A 1 497 ? 8.659 -14.906 -43.474 1.00 19.54 497 GLY A O 1
ATOM 3675 N N . ALA A 1 498 ? 8.737 -16.873 -44.565 1.00 20.76 498 ALA A N 1
ATOM 3676 C CA . ALA A 1 498 ? 9.745 -17.451 -43.682 1.00 22.99 498 ALA A CA 1
ATOM 3677 C C . ALA A 1 498 ? 11.106 -16.771 -43.825 1.00 22.52 498 ALA A C 1
ATOM 3678 O O . ALA A 1 498 ? 11.886 -16.730 -42.876 1.00 24.14 498 ALA A O 1
ATOM 3680 N N . LYS A 1 499 ? 11.396 -16.254 -45.014 1.00 21.58 499 LYS A N 1
ATOM 3681 C CA . LYS A 1 499 ? 12.681 -15.609 -45.271 1.00 21.24 499 LYS A CA 1
ATOM 3682 C C . LYS A 1 499 ? 12.781 -14.256 -44.568 1.00 21.61 499 LYS A C 1
ATOM 3683 O O . LYS A 1 499 ? 13.818 -13.918 -43.989 1.00 19.35 499 LYS A O 1
ATOM 3689 N N . TYR A 1 500 ? 11.692 -13.493 -44.619 1.00 20.76 500 TYR A N 1
ATOM 3690 C CA . TYR A 1 500 ? 11.637 -12.160 -44.028 1.00 19.57 500 TYR A CA 1
ATOM 3691 C C . TYR A 1 500 ? 11.449 -12.203 -42.516 1.00 19.26 500 TYR A C 1
ATOM 3692 O O . TYR A 1 500 ? 12.038 -11.401 -41.784 1.00 18.72 500 TYR A O 1
ATOM 3701 N N . TYR A 1 501 ? 10.623 -13.140 -42.055 1.00 16.72 501 TYR A N 1
ATOM 3702 C CA . TYR A 1 501 ? 10.128 -13.124 -40.680 1.00 18.62 501 TYR A CA 1
ATOM 3703 C C . TYR A 1 501 ? 10.422 -14.394 -39.874 1.00 21.87 501 TYR A C 1
ATOM 3704 O O . TYR A 1 501 ? 10.211 -14.416 -38.654 1.00 21.03 501 TYR A O 1
ATOM 3713 N N . LYS A 1 502 ? 10.879 -15.446 -40.552 1.00 22.39 502 LYS A N 1
ATOM 3714 C CA . LYS A 1 502 ? 11.068 -16.752 -39.912 1.00 24.00 502 LYS A CA 1
ATOM 3715 C C . LYS A 1 502 ? 9.807 -17.216 -39.178 1.00 23.58 502 LYS A C 1
ATOM 3716 O O . LYS A 1 502 ? 8.721 -17.229 -39.759 1.00 23.53 502 LYS A O 1
ATOM 3722 N N . GLY A 1 503 ? 9.941 -17.577 -37.904 1.00 22.66 503 GLY A N 1
ATOM 3723 C CA . GLY A 1 503 ? 8.824 -18.135 -37.159 1.00 23.97 503 GLY A CA 1
ATOM 3724 C C . GLY A 1 503 ? 7.747 -17.146 -36.740 1.00 24.69 503 GLY A C 1
ATOM 3725 O O . GLY A 1 503 ? 6.779 -17.525 -36.078 1.00 26.20 503 GLY A O 1
ATOM 3726 N N . ASN A 1 504 ? 7.910 -15.881 -37.120 1.00 23.37 504 ASN A N 1
ATOM 3727 C CA . ASN A 1 504 ? 6.948 -14.842 -36.769 1.00 21.94 504 ASN A CA 1
ATOM 3728 C C . ASN A 1 504 ? 5.878 -14.626 -37.836 1.00 21.58 504 ASN A C 1
ATOM 3729 O O . ASN A 1 504 ? 4.962 -13.831 -37.645 1.00 21.29 504 ASN A O 1
ATOM 3734 N N . PHE A 1 505 ? 5.997 -15.327 -38.959 1.00 21.97 505 PHE A N 1
ATOM 3735 C CA . PHE A 1 505 ? 5.103 -15.091 -40.092 1.00 21.99 505 PHE A CA 1
ATOM 3736 C C . PHE A 1 505 ? 3.665 -15.532 -39.834 1.00 24.48 505 PHE A C 1
ATOM 3737 O O . PHE A 1 505 ? 2.722 -14.820 -40.180 1.00 24.97 505 PHE A O 1
ATOM 3745 N N . GLU A 1 506 ? 3.501 -16.708 -39.239 1.00 25.94 506 GLU A N 1
ATOM 3746 C CA A GLU A 1 506 ? 2.175 -17.235 -38.942 0.50 28.47 506 GLU A CA 1
ATOM 3747 C CA B GLU A 1 506 ? 2.173 -17.233 -38.942 0.50 28.46 506 GLU A CA 1
ATOM 3748 C C . GLU A 1 506 ? 1.381 -16.281 -38.051 1.00 26.82 506 GLU A C 1
ATOM 3749 O O . GLU A 1 506 ? 0.193 -16.058 -38.273 1.00 26.56 506 GLU A O 1
ATOM 3760 N N . ARG A 1 507 ? 2.044 -15.715 -37.045 1.00 25.06 507 ARG A N 1
ATOM 3761 C CA . ARG A 1 507 ? 1.379 -14.779 -36.139 1.00 22.55 507 ARG A CA 1
ATOM 3762 C C . ARG A 1 507 ? 1.042 -13.468 -36.846 1.00 23.03 507 ARG A C 1
ATOM 3763 O O . ARG A 1 507 ? 0.002 -12.862 -36.582 1.00 22.92 507 ARG A O 1
ATOM 3771 N N . LEU A 1 508 ? 1.926 -13.031 -37.741 1.00 22.31 508 LEU A N 1
ATOM 3772 C CA . LEU A 1 508 ? 1.672 -11.841 -38.553 1.00 19.86 508 LEU A CA 1
ATOM 3773 C C . LEU A 1 508 ? 0.417 -12.013 -39.407 1.00 19.27 508 LEU A C 1
ATOM 3774 O O . LEU A 1 508 ? -0.396 -11.093 -39.528 1.00 21.56 508 LEU A O 1
ATOM 3779 N N . VAL A 1 509 ? 0.271 -13.194 -39.999 1.00 18.70 509 VAL A N 1
ATOM 3780 C CA . VAL A 1 509 ? -0.887 -13.509 -40.831 1.00 20.23 509 VAL A CA 1
ATOM 3781 C C . VAL A 1 509 ? -2.177 -13.479 -40.016 1.00 21.71 509 VAL A C 1
ATOM 3782 O O . VAL A 1 509 ? -3.203 -12.953 -40.462 1.00 22.19 509 VAL A O 1
ATOM 3786 N N . LYS A 1 510 ? -2.119 -14.052 -38.818 1.00 22.62 510 LYS A N 1
ATOM 3787 C CA . LYS A 1 510 ? -3.268 -14.083 -37.918 1.00 25.13 510 LYS A CA 1
ATOM 3788 C C . LYS A 1 510 ? -3.714 -12.668 -37.559 1.00 24.94 510 LYS A C 1
ATOM 3789 O O . LYS A 1 510 ? -4.899 -12.343 -37.626 1.00 25.90 510 LYS A O 1
ATOM 3795 N N . ILE A 1 511 ? -2.751 -11.834 -37.181 1.00 26.28 511 ILE A N 1
ATOM 3796 C CA . ILE A 1 511 ? -3.016 -10.439 -36.846 1.00 25.64 511 ILE A CA 1
ATOM 3797 C C . ILE A 1 511 ? -3.602 -9.690 -38.042 1.00 22.37 511 ILE A C 1
ATOM 3798 O O . ILE A 1 511 ? -4.564 -8.940 -37.899 1.00 22.19 511 ILE A O 1
ATOM 3803 N N . LYS A 1 512 ? -3.017 -9.901 -39.218 1.00 22.54 512 LYS A N 1
ATOM 3804 C CA . LYS A 1 512 ? -3.486 -9.265 -40.448 1.00 23.76 512 LYS A CA 1
ATOM 3805 C C . LYS A 1 512 ? -4.937 -9.633 -40.756 1.00 25.07 512 LYS A C 1
ATOM 3806 O O . LYS A 1 512 ? -5.745 -8.770 -41.114 1.00 24.56 512 LYS A O 1
ATOM 3812 N N . GLY A 1 513 ? -5.263 -10.915 -40.610 1.00 26.86 513 GLY A N 1
ATOM 3813 C CA . GLY A 1 513 ? -6.616 -11.387 -40.843 1.00 30.30 513 GLY A CA 1
ATOM 3814 C C . GLY A 1 513 ? -7.618 -10.710 -39.928 1.00 33.53 513 GLY A C 1
ATOM 3815 O O . GLY A 1 513 ? -8.735 -10.401 -40.342 1.00 35.16 513 GLY A O 1
ATOM 3816 N N . GLU A 1 514 ? -7.211 -10.466 -38.685 1.00 35.65 514 GLU A N 1
ATOM 3817 C CA . GLU A 1 514 ? -8.085 -9.843 -37.693 1.00 38.83 514 GLU A CA 1
ATOM 3818 C C . GLU A 1 514 ? -8.173 -8.325 -37.866 1.00 34.33 514 GLU A C 1
ATOM 3819 O O . GLU A 1 514 ? -9.222 -7.732 -37.626 1.00 31.99 514 GLU A O 1
ATOM 3825 N N . PHE A 1 515 ? -7.072 -7.703 -38.280 1.00 31.12 515 PHE A N 1
ATOM 3826 C CA . PHE A 1 515 ? -7.020 -6.247 -38.412 1.00 29.67 515 PHE A CA 1
ATOM 3827 C C . PHE A 1 515 ? -7.555 -5.724 -39.750 1.00 29.68 515 PHE A C 1
ATOM 3828 O O . PHE A 1 515 ? -8.281 -4.728 -39.787 1.00 27.41 515 PHE A O 1
ATOM 3836 N N . ASP A 1 516 ? -7.183 -6.387 -40.841 1.00 30.39 516 ASP A N 1
ATOM 3837 C CA . ASP A 1 516 ? -7.613 -5.978 -42.179 1.00 29.26 516 ASP A CA 1
ATOM 3838 C C . ASP A 1 516 ? -8.179 -7.170 -42.951 1.00 28.20 516 ASP A C 1
ATOM 3839 O O . ASP A 1 516 ? -7.572 -7.631 -43.920 1.00 26.24 516 ASP A O 1
ATOM 3844 N N . PRO A 1 517 ? -9.349 -7.676 -42.524 1.00 30.16 517 PRO A N 1
ATOM 3845 C CA . PRO A 1 517 ? -9.898 -8.883 -43.152 1.00 31.38 517 PRO A CA 1
ATOM 3846 C C . PRO A 1 517 ? -10.167 -8.722 -44.646 1.00 32.71 517 PRO A C 1
ATOM 3847 O O . PRO A 1 517 ? -10.076 -9.709 -45.378 1.00 33.83 517 PRO A O 1
ATOM 3851 N N . ASP A 1 518 ? -10.483 -7.506 -45.088 1.00 33.77 518 ASP A N 1
ATOM 3852 C CA . ASP A 1 518 ? -10.794 -7.256 -46.496 1.00 33.36 518 ASP A CA 1
ATOM 3853 C C . ASP A 1 518 ? -9.549 -7.024 -47.355 1.00 30.54 518 ASP A C 1
ATOM 3854 O O . ASP A 1 518 ? -9.662 -6.723 -48.546 1.00 28.95 518 ASP A O 1
ATOM 3859 N N . ASN A 1 519 ? -8.372 -7.163 -46.745 1.00 28.57 519 ASN A N 1
ATOM 3860 C CA . ASN A 1 519 ? -7.092 -6.993 -47.439 1.00 27.24 519 ASN A CA 1
ATOM 3861 C C . ASN A 1 519 ? -7.009 -5.669 -48.205 1.00 27.34 519 ASN A C 1
ATOM 3862 O O . ASN A 1 519 ? -6.601 -5.640 -49.366 1.00 24.42 519 ASN A O 1
ATOM 3867 N N . PHE A 1 520 ? -7.409 -4.578 -47.554 1.00 29.80 520 PHE A N 1
ATOM 3868 C CA . PHE A 1 520 ? -7.382 -3.258 -48.179 1.00 30.00 520 PHE A CA 1
ATOM 3869 C C . PHE A 1 520 ? -5.949 -2.750 -48.314 1.00 28.65 520 PHE A C 1
ATOM 3870 O O . PHE A 1 520 ? -5.575 -2.190 -49.345 1.00 26.96 520 PHE A O 1
ATOM 3878 N N . PHE A 1 521 ? -5.158 -2.935 -47.260 1.00 26.68 521 PHE A N 1
ATOM 3879 C CA . PHE A 1 521 ? -3.747 -2.579 -47.290 1.00 27.22 521 PHE A CA 1
ATOM 3880 C C . PHE A 1 521 ? -2.961 -3.766 -47.816 1.00 26.66 521 PHE A C 1
ATOM 3881 O O . PHE A 1 521 ? -2.756 -4.751 -47.102 1.00 29.74 521 PHE A O 1
ATOM 3889 N N . ARG A 1 522 ? -2.528 -3.678 -49.069 1.00 22.61 522 ARG A N 1
ATOM 3890 C CA . ARG A 1 522 ? -1.913 -4.823 -49.729 1.00 24.06 522 ARG A CA 1
ATOM 3891 C C . ARG A 1 522 ? -0.966 -4.419 -50.852 1.00 23.89 522 ARG A C 1
ATOM 3892 O O . ARG A 1 522 ? -1.081 -3.332 -51.423 1.00 23.93 522 ARG A O 1
ATOM 3900 N N . HIS A 1 523 ? -0.035 -5.316 -51.161 1.00 23.50 523 HIS A N 1
ATOM 3901 C CA . HIS A 1 523 ? 0.817 -5.191 -52.335 1.00 24.42 523 HIS A CA 1
ATOM 3902 C C . HIS A 1 523 ? 1.408 -6.554 -52.703 1.00 25.27 523 HIS A C 1
ATOM 3903 O O . HIS A 1 523 ? 0.987 -7.582 -52.162 1.00 22.03 523 HIS A O 1
ATOM 3910 N N . GLU A 1 524 ? 2.376 -6.555 -53.618 1.00 25.78 524 GLU A N 1
ATOM 3911 C CA . GLU A 1 524 ? 2.984 -7.788 -54.124 1.00 27.46 524 GLU A CA 1
ATOM 3912 C C . GLU A 1 524 ? 3.475 -8.736 -53.028 1.00 27.77 524 GLU A C 1
ATOM 3913 O O . GLU A 1 524 ? 3.417 -9.954 -53.189 1.00 29.09 524 GLU A O 1
ATOM 3919 N N . GLN A 1 525 ? 3.958 -8.174 -51.923 1.00 24.95 525 GLN A N 1
ATOM 3920 C CA . GLN A 1 525 ? 4.490 -8.972 -50.821 1.00 25.04 525 GLN A CA 1
ATOM 3921 C C . GLN A 1 525 ? 3.924 -8.561 -49.470 1.00 24.90 525 GLN A C 1
ATOM 3922 O O . GLN A 1 525 ? 4.603 -8.671 -48.452 1.00 23.92 525 GLN A O 1
ATOM 3928 N N . SER A 1 526 ? 2.686 -8.079 -49.456 1.00 24.11 526 SER A N 1
ATOM 3929 C CA . SER A 1 526 ? 2.039 -7.735 -48.196 1.00 21.18 526 SER A CA 1
ATOM 3930 C C . SER A 1 526 ? 1.664 -9.001 -47.428 1.00 20.63 526 SER A C 1
ATOM 3931 O O . SER A 1 526 ? 1.434 -10.056 -48.027 1.00 20.07 526 SER A O 1
ATOM 3934 N N . VAL A 1 527 ? 1.620 -8.898 -46.102 1.00 18.96 527 VAL A N 1
ATOM 3935 C CA . VAL A 1 527 ? 1.181 -10.010 -45.271 1.00 18.58 527 VAL A CA 1
ATOM 3936 C C . VAL A 1 527 ? -0.245 -10.375 -45.669 1.00 21.06 527 VAL A C 1
ATOM 3937 O O . VAL A 1 527 ? -1.145 -9.542 -45.567 1.00 20.75 527 VAL A O 1
ATOM 3941 N N . PRO A 1 528 ? -0.451 -11.615 -46.146 1.00 21.09 528 PRO A N 1
ATOM 3942 C CA . PRO A 1 528 ? -1.788 -12.061 -46.553 1.00 22.22 528 PRO A CA 1
ATOM 3943 C C . PRO A 1 528 ? -2.726 -12.207 -45.357 1.00 23.48 528 PRO A C 1
ATOM 3944 O O . PRO A 1 528 ? -2.265 -12.340 -44.218 1.00 20.53 528 PRO A O 1
ATOM 3948 N N . THR A 1 529 ? -4.030 -12.178 -45.618 1.00 23.59 529 THR A N 1
ATOM 3949 C CA . THR A 1 529 ? -5.031 -12.287 -44.565 1.00 26.94 529 THR A CA 1
ATOM 3950 C C . THR A 1 529 ? -5.122 -13.716 -44.046 1.00 30.95 529 THR A C 1
ATOM 3951 O O . THR A 1 529 ? -5.486 -13.948 -42.889 1.00 30.86 529 THR A O 1
ATOM 3955 N N . LYS A 1 530 ? -4.809 -14.668 -44.921 1.00 33.36 530 LYS A N 1
ATOM 3956 C CA . LYS A 1 530 ? -4.786 -16.085 -44.571 1.00 37.37 530 LYS A CA 1
ATOM 3957 C C . LYS A 1 530 ? -3.664 -16.801 -45.320 1.00 37.03 530 LYS A C 1
ATOM 3958 O O . LYS A 1 530 ? -3.087 -16.246 -46.254 1.00 36.05 530 LYS A O 1
ATOM 3964 N N . ILE A 1 531 ? -3.353 -18.027 -44.904 1.00 39.88 531 ILE A N 1
ATOM 3965 C CA . ILE A 1 531 ? -2.420 -18.876 -45.644 1.00 43.61 531 ILE A CA 1
ATOM 3966 C C . ILE A 1 531 ? -3.133 -20.098 -46.233 1.00 47.40 531 ILE A C 1
ATOM 3967 O O . ILE A 1 531 ? -4.185 -20.509 -45.738 1.00 48.89 531 ILE A O 1
ATOM 3972 N N . GLY A 1 532 ? -2.561 -20.672 -47.289 1.00 49.03 532 GLY A N 1
ATOM 3973 C CA . GLY A 1 532 ? -3.166 -21.810 -47.958 1.00 50.96 532 GLY A CA 1
ATOM 3974 C C . GLY A 1 532 ? -2.841 -21.860 -49.439 1.00 52.05 532 GLY A C 1
ATOM 3975 O O . GLY A 1 532 ? -3.121 -22.849 -50.118 1.00 54.65 532 GLY A O 1
ATOM 3976 N N . THR B 1 28 ? -30.317 -18.113 13.649 1.00 98.57 28 THR B N 1
ATOM 3977 C CA . THR B 1 28 ? -30.240 -19.186 12.664 1.00 98.27 28 THR B CA 1
ATOM 3978 C C . THR B 1 28 ? -29.721 -18.674 11.320 1.00 96.35 28 THR B C 1
ATOM 3979 O O . THR B 1 28 ? -29.803 -19.373 10.310 1.00 97.34 28 THR B O 1
ATOM 3983 N N . LEU B 1 29 ? -29.183 -17.456 11.318 1.00 93.48 29 LEU B N 1
ATOM 3984 C CA . LEU B 1 29 ? -28.667 -16.838 10.097 1.00 90.52 29 LEU B CA 1
ATOM 3985 C C . LEU B 1 29 ? -27.405 -17.516 9.568 1.00 85.77 29 LEU B C 1
ATOM 3986 O O . LEU B 1 29 ? -27.154 -17.512 8.362 1.00 85.05 29 LEU B O 1
ATOM 3991 N N . GLN B 1 30 ? -26.606 -18.083 10.467 1.00 81.94 30 GLN B N 1
ATOM 3992 C CA . GLN B 1 30 ? -25.404 -18.798 10.053 1.00 77.95 30 GLN B CA 1
ATOM 3993 C C . GLN B 1 30 ? -25.792 -20.049 9.268 1.00 74.03 30 GLN B C 1
ATOM 3994 O O . GLN B 1 30 ? -25.170 -20.377 8.258 1.00 71.28 30 GLN B O 1
ATOM 4000 N N . GLN B 1 31 ? -26.844 -20.723 9.726 1.00 72.79 31 GLN B N 1
ATOM 4001 C CA . GLN B 1 31 ? -27.337 -21.923 9.070 1.00 71.69 31 GLN B CA 1
ATOM 4002 C C . GLN B 1 31 ? -27.898 -21.557 7.703 1.00 70.40 31 GLN B C 1
ATOM 4003 O O . GLN B 1 31 ? -27.433 -22.063 6.683 1.00 69.28 31 GLN B O 1
ATOM 4009 N N . ASP B 1 32 ? -28.869 -20.647 7.688 1.00 71.35 32 ASP B N 1
ATOM 4010 C CA . ASP B 1 32 ? -29.507 -20.205 6.448 1.00 71.94 32 ASP B CA 1
ATOM 4011 C C . ASP B 1 32 ? -28.528 -19.670 5.397 1.00 71.26 32 ASP B C 1
ATOM 4012 O O . ASP B 1 32 ? -28.848 -19.653 4.213 1.00 72.58 32 ASP B O 1
ATOM 4017 N N . PHE B 1 33 ? -27.342 -19.241 5.824 1.00 69.05 33 PHE B N 1
ATOM 4018 C CA . PHE B 1 33 ? -26.323 -18.796 4.875 1.00 67.69 33 PHE B CA 1
ATOM 4019 C C . PHE B 1 33 ? -25.539 -19.970 4.295 1.00 63.58 33 PHE B C 1
ATOM 4020 O O . PHE B 1 33 ? -25.387 -20.079 3.076 1.00 61.67 33 PHE B O 1
ATOM 4028 N N . VAL B 1 34 ? -25.030 -20.833 5.172 1.00 61.16 34 VAL B N 1
ATOM 4029 C CA . VAL B 1 34 ? -24.313 -22.029 4.742 1.00 59.45 34 VAL B CA 1
ATOM 4030 C C . VAL B 1 34 ? -25.207 -22.876 3.838 1.00 60.23 34 VAL B C 1
ATOM 4031 O O . VAL B 1 34 ? -24.781 -23.316 2.767 1.00 58.18 34 VAL B O 1
ATOM 4035 N N . LYS B 1 35 ? -26.449 -23.083 4.276 1.00 61.86 35 LYS B N 1
ATOM 4036 C CA . LYS B 1 35 ? -27.458 -23.774 3.477 1.00 61.69 35 LYS B CA 1
ATOM 4037 C C . LYS B 1 35 ? -27.632 -23.104 2.117 1.00 61.29 35 LYS B C 1
ATOM 4038 O O . LYS B 1 35 ? -27.655 -23.774 1.087 1.00 60.50 35 LYS B O 1
ATOM 4044 N N . CYS B 1 36 ? -27.756 -21.780 2.119 1.00 61.99 36 CYS B N 1
ATOM 4045 C CA . CYS B 1 36 ? -27.953 -21.035 0.878 1.00 65.25 36 CYS B CA 1
ATOM 4046 C C . CYS B 1 36 ? -26.718 -21.131 -0.016 1.00 66.34 36 CYS B C 1
ATOM 4047 O O . CYS B 1 36 ? -26.835 -21.207 -1.241 1.00 66.63 36 CYS B O 1
ATOM 4050 N N . LEU B 1 37 ? -25.541 -21.136 0.606 1.00 66.47 37 LEU B N 1
ATOM 4051 C CA . LEU B 1 37 ? -24.284 -21.294 -0.120 1.00 68.03 37 LEU B CA 1
ATOM 4052 C C . LEU B 1 37 ? -24.238 -22.628 -0.856 1.00 71.91 37 LEU B C 1
ATOM 4053 O O . LEU B 1 37 ? -24.040 -22.670 -2.073 1.00 72.82 37 LEU B O 1
ATOM 4058 N N . VAL B 1 38 ? -24.429 -23.714 -0.111 1.00 73.66 38 VAL B N 1
ATOM 4059 C CA . VAL B 1 38 ? -24.364 -25.054 -0.685 1.00 75.56 38 VAL B CA 1
ATOM 4060 C C . VAL B 1 38 ? -25.514 -25.323 -1.662 1.00 78.51 38 VAL B C 1
ATOM 4061 O O . VAL B 1 38 ? -25.374 -26.127 -2.584 1.00 80.10 38 VAL B O 1
ATOM 4065 N N . ASP B 1 39 ? -26.641 -24.644 -1.468 1.00 79.56 39 ASP B N 1
ATOM 4066 C CA . ASP B 1 39 ? -27.757 -24.748 -2.408 1.00 80.32 39 ASP B CA 1
ATOM 4067 C C . ASP B 1 39 ? -27.509 -23.912 -3.664 1.00 80.70 39 ASP B C 1
ATOM 4068 O O . ASP B 1 39 ? -26.856 -24.360 -4.610 1.00 81.01 39 ASP B O 1
ATOM 4073 N N . VAL B 1 43 ? -23.516 -23.732 -7.722 1.00 81.80 43 VAL B N 1
ATOM 4074 C CA . VAL B 1 43 ? -22.156 -24.240 -7.569 1.00 80.49 43 VAL B CA 1
ATOM 4075 C C . VAL B 1 43 ? -22.107 -25.761 -7.714 1.00 79.51 43 VAL B C 1
ATOM 4076 O O . VAL B 1 43 ? -23.058 -26.457 -7.358 1.00 80.87 43 VAL B O 1
ATOM 4080 N N . SER B 1 44 ? -20.994 -26.271 -8.235 1.00 76.39 44 SER B N 1
ATOM 4081 C CA . SER B 1 44 ? -20.849 -27.703 -8.497 1.00 73.08 44 SER B CA 1
ATOM 4082 C C . SER B 1 44 ? -20.717 -28.545 -7.223 1.00 67.27 44 SER B C 1
ATOM 4083 O O . SER B 1 44 ? -19.920 -28.230 -6.336 1.00 63.78 44 SER B O 1
ATOM 4086 N N . PHE B 1 45 ? -21.499 -29.621 -7.149 1.00 64.64 45 PHE B N 1
ATOM 4087 C CA . PHE B 1 45 ? -21.501 -30.515 -5.993 1.00 61.29 45 PHE B CA 1
ATOM 4088 C C . PHE B 1 45 ? -20.622 -31.746 -6.237 1.00 60.82 45 PHE B C 1
ATOM 4089 O O . PHE B 1 45 ? -20.638 -32.316 -7.331 1.00 61.84 45 PHE B O 1
ATOM 4097 N N . PRO B 1 46 ? -19.862 -32.173 -5.212 1.00 58.33 46 PRO B N 1
ATOM 4098 C CA . PRO B 1 46 ? -19.789 -31.597 -3.862 1.00 56.49 46 PRO B CA 1
ATOM 4099 C C . PRO B 1 46 ? -18.946 -30.328 -3.792 1.00 55.23 46 PRO B C 1
ATOM 4100 O O . PRO B 1 46 ? -17.931 -30.228 -4.484 1.00 52.81 46 PRO B O 1
ATOM 4104 N N . ILE B 1 47 ? -19.371 -29.372 -2.970 1.00 56.05 47 ILE B N 1
ATOM 4105 C CA . ILE B 1 47 ? -18.622 -28.131 -2.801 1.00 56.84 47 ILE B CA 1
ATOM 4106 C C . ILE B 1 47 ? -17.223 -28.416 -2.254 1.00 57.52 47 ILE B C 1
ATOM 4107 O O . ILE B 1 47 ? -17.037 -29.265 -1.379 1.00 58.40 47 ILE B O 1
ATOM 4112 N N . THR B 1 48 ? -16.244 -27.706 -2.802 1.00 56.28 48 THR B N 1
ATOM 4113 C CA . THR B 1 48 ? -14.842 -27.952 -2.509 1.00 55.26 48 THR B CA 1
ATOM 4114 C C . THR B 1 48 ? -14.256 -26.812 -1.684 1.00 53.25 48 THR B C 1
ATOM 4115 O O . THR B 1 48 ? -13.165 -26.929 -1.123 1.00 52.92 48 THR B O 1
ATOM 4119 N N . ALA B 1 49 ? -14.993 -25.707 -1.617 1.00 51.45 49 ALA B N 1
ATOM 4120 C CA . ALA B 1 49 ? -14.592 -24.551 -0.825 1.00 49.32 49 ALA B CA 1
ATOM 4121 C C . ALA B 1 49 ? -14.549 -24.895 0.662 1.00 49.47 49 ALA B C 1
ATOM 4122 O O . ALA B 1 49 ? -15.172 -25.863 1.101 1.00 51.18 49 ALA B O 1
ATOM 4124 N N . SER B 1 50 ? -13.821 -24.096 1.435 1.00 46.91 50 SER B N 1
ATOM 4125 C CA . SER B 1 50 ? -13.679 -24.347 2.865 1.00 46.46 50 SER B CA 1
ATOM 4126 C C . SER B 1 50 ? -14.488 -23.366 3.708 1.00 43.86 50 SER B C 1
ATOM 4127 O O . SER B 1 50 ? -14.749 -22.237 3.290 1.00 43.37 50 SER B O 1
ATOM 4130 N N . PHE B 1 51 ? -14.879 -23.811 4.897 1.00 42.71 51 PHE B N 1
ATOM 4131 C CA . PHE B 1 51 ? -15.605 -22.970 5.838 1.00 41.36 51 PHE B CA 1
ATOM 4132 C C . PHE B 1 51 ? -14.855 -22.903 7.158 1.00 39.09 51 PHE B C 1
ATOM 4133 O O . PHE B 1 51 ? -14.247 -23.886 7.588 1.00 37.96 51 PHE B O 1
ATOM 4141 N N . PHE B 1 52 ? -14.901 -21.742 7.800 1.00 37.55 52 PHE B N 1
ATOM 4142 C CA . PHE B 1 52 ? -14.280 -21.572 9.103 1.00 35.85 52 PHE B CA 1
ATOM 4143 C C . PHE B 1 52 ? -15.246 -20.820 10.005 1.00 35.34 52 PHE B C 1
ATOM 4144 O O . PHE B 1 52 ? -15.783 -19.787 9.618 1.00 34.77 52 PHE B O 1
ATOM 4152 N N . SER B 1 53 ? -15.482 -21.356 11.196 1.00 36.29 53 SER B N 1
ATOM 4153 C CA . SER B 1 53 ? -16.367 -20.720 12.165 1.00 38.53 53 SER B CA 1
ATOM 4154 C C . SER B 1 53 ? -15.977 -21.192 13.560 1.00 41.47 53 SER B C 1
ATOM 4155 O O . SER B 1 53 ? -15.498 -22.316 13.720 1.00 41.95 53 SER B O 1
ATOM 4158 N N . PRO B 1 54 ? -16.167 -20.327 14.570 1.00 42.99 54 PRO B N 1
ATOM 4159 C CA . PRO B 1 54 ? -15.731 -20.607 15.943 1.00 45.22 54 PRO B CA 1
ATOM 4160 C C . PRO B 1 54 ? -16.310 -21.904 16.510 1.00 48.59 54 PRO B C 1
ATOM 4161 O O . PRO B 1 54 ? -15.605 -22.637 17.207 1.00 48.93 54 PRO B O 1
ATOM 4165 N N . ASP B 1 55 ? -17.576 -22.178 16.215 1.00 51.85 55 ASP B N 1
ATOM 4166 C CA . ASP B 1 55 ? -18.237 -23.385 16.701 1.00 57.08 55 ASP B CA 1
ATOM 4167 C C . ASP B 1 55 ? -17.678 -24.639 16.030 1.00 57.48 55 ASP B C 1
ATOM 4168 O O . ASP B 1 55 ? -17.434 -25.655 16.685 1.00 58.69 55 ASP B O 1
ATOM 4173 N N . GLN B 1 56 ? -17.487 -24.550 14.718 1.00 55.76 56 GLN B N 1
ATOM 4174 C CA . GLN B 1 56 ? -16.923 -25.632 13.917 1.00 53.95 56 GLN B CA 1
ATOM 4175 C C . GLN B 1 56 ? -15.556 -26.040 14.459 1.00 51.76 56 GLN B C 1
ATOM 4176 O O . GLN B 1 56 ? -15.324 -27.203 14.794 1.00 50.65 56 GLN B O 1
ATOM 4182 N N . ASN B 1 57 ? -14.659 -25.061 14.540 1.00 52.41 57 ASN B N 1
ATOM 4183 C CA . ASN B 1 57 ? -13.318 -25.254 15.081 1.00 54.31 57 ASN B CA 1
ATOM 4184 C C . ASN B 1 57 ? -12.668 -23.900 15.350 1.00 49.80 57 ASN B C 1
ATOM 4185 O O . ASN B 1 57 ? -12.190 -23.238 14.425 1.00 45.60 57 ASN B O 1
ATOM 4190 N N . ALA B 1 58 ? -12.648 -23.502 16.620 1.00 48.17 58 ALA B N 1
ATOM 4191 C CA . ALA B 1 58 ? -12.112 -22.203 17.025 1.00 44.72 58 ALA B CA 1
ATOM 4192 C C . ALA B 1 58 ? -10.665 -21.993 16.584 1.00 41.14 58 ALA B C 1
ATOM 4193 O O . ALA B 1 58 ? -10.295 -20.898 16.160 1.00 40.56 58 ALA B O 1
ATOM 4195 N N . THR B 1 59 ? -9.856 -23.045 16.685 1.00 39.25 59 THR B N 1
ATOM 4196 C CA . THR B 1 59 ? -8.438 -22.971 16.335 1.00 37.32 59 THR B CA 1
ATOM 4197 C C . THR B 1 59 ? -8.222 -22.701 14.843 1.00 35.32 59 THR B C 1
ATOM 4198 O O . THR B 1 59 ? -7.472 -21.797 14.475 1.00 33.95 59 THR B O 1
ATOM 4202 N N . LEU B 1 60 ? -8.875 -23.485 13.989 1.00 35.78 60 LEU B N 1
ATOM 4203 C CA . LEU B 1 60 ? -8.784 -23.275 12.546 1.00 36.47 60 LEU B CA 1
ATOM 4204 C C . LEU B 1 60 ? -9.352 -21.913 12.161 1.00 36.24 60 LEU B C 1
ATOM 4205 O O . LEU B 1 60 ? -8.845 -21.255 11.249 1.00 35.47 60 LEU B O 1
ATOM 4210 N N . 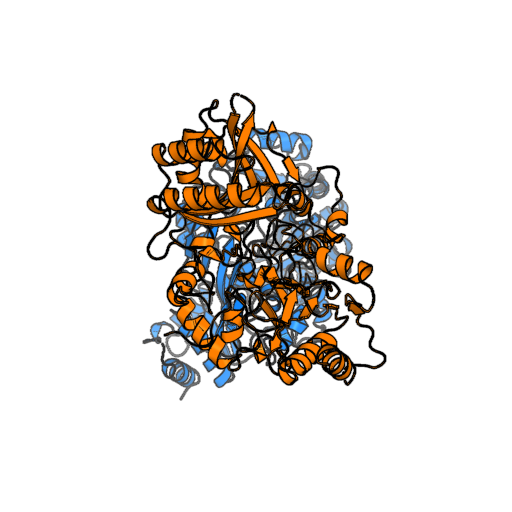PHE B 1 61 ? -10.403 -21.494 12.862 1.00 35.59 61 PHE B N 1
ATOM 4211 C CA . PHE B 1 61 ? -11.021 -20.198 12.614 1.00 35.22 61 PHE B CA 1
ATOM 4212 C C . PHE B 1 61 ? -10.046 -19.059 12.890 1.00 34.60 61 PHE B C 1
ATOM 4213 O O . PHE B 1 61 ? -9.919 -18.133 12.087 1.00 30.38 61 PHE B O 1
ATOM 4221 N N . LYS B 1 62 ? -9.362 -19.137 14.029 1.00 36.42 62 LYS B N 1
ATOM 4222 C CA . LYS B 1 62 ? -8.390 -18.122 14.429 1.00 36.97 62 LYS B CA 1
ATOM 4223 C C . LYS B 1 62 ? -7.221 -18.062 13.452 1.00 35.00 62 LYS B C 1
ATOM 4224 O O . LYS B 1 62 ? -6.792 -16.975 13.057 1.00 35.20 62 LYS B O 1
ATOM 4230 N N . GLU B 1 63 ? -6.716 -19.231 13.064 1.00 34.50 63 GLU B N 1
ATOM 4231 C CA . GLU B 1 63 ? -5.640 -19.324 12.080 1.00 35.55 63 GLU B CA 1
ATOM 4232 C C . GLU B 1 63 ? -6.015 -18.616 10.785 1.00 33.47 63 GLU B C 1
ATOM 4233 O O . GLU B 1 63 ? -5.274 -17.767 10.296 1.00 31.88 63 GLU B O 1
ATOM 4239 N N . GLU B 1 64 ? -7.167 -18.983 10.235 1.00 33.78 64 GLU B N 1
ATOM 4240 C CA . GLU B 1 64 ? -7.660 -18.396 8.995 1.00 34.59 64 GLU B CA 1
ATOM 4241 C C . GLU B 1 64 ? -7.794 -16.877 9.085 1.00 32.82 64 GLU B C 1
ATOM 4242 O O . GLU B 1 64 ? -7.327 -16.149 8.204 1.00 32.30 64 GLU B O 1
ATOM 4248 N N . LEU B 1 65 ? -8.427 -16.408 10.157 1.00 29.45 65 LEU B N 1
ATOM 4249 C CA . LEU B 1 65 ? -8.633 -14.979 10.370 1.00 31.01 65 LEU B CA 1
ATOM 4250 C C . LEU B 1 65 ? -7.317 -14.200 10.431 1.00 32.19 65 LEU B C 1
ATOM 4251 O O . LEU B 1 65 ? -7.191 -13.135 9.824 1.00 31.36 65 LEU B O 1
ATOM 4256 N N . GLU B 1 66 ? -6.343 -14.739 11.160 1.00 33.04 66 GLU B N 1
ATOM 4257 C CA . GLU B 1 66 ? -5.078 -14.044 11.393 1.00 33.78 66 GLU B CA 1
ATOM 4258 C C . GLU B 1 66 ? -4.082 -14.195 10.243 1.00 31.37 66 GLU B C 1
ATOM 4259 O O . GLU B 1 66 ? -3.160 -13.389 10.113 1.00 29.92 66 GLU B O 1
ATOM 4265 N N . SER B 1 67 ? -4.277 -15.222 9.418 1.00 29.21 67 SER B N 1
ATOM 4266 C CA . SER B 1 67 ? -3.311 -15.605 8.386 1.00 28.40 67 SER B CA 1
ATOM 4267 C C . SER B 1 67 ? -2.780 -14.445 7.538 1.00 28.25 67 SER B C 1
ATOM 4268 O O . SER B 1 67 ? -1.571 -14.207 7.503 1.00 26.70 67 SER B O 1
ATOM 4271 N N . THR B 1 68 ? -3.677 -13.721 6.871 1.00 27.87 68 THR B N 1
ATOM 4272 C CA . THR B 1 68 ? -3.264 -12.616 6.000 1.00 28.47 68 THR B CA 1
ATOM 4273 C C . THR B 1 68 ? -3.444 -11.237 6.630 1.00 27.99 68 THR B C 1
ATOM 4274 O O . THR B 1 68 ? -2.949 -10.237 6.102 1.00 29.23 68 THR B O 1
ATOM 4278 N N . ALA B 1 69 ? -4.152 -11.186 7.753 1.00 26.31 69 ALA B N 1
ATOM 4279 C CA . ALA B 1 69 ? -4.375 -9.927 8.461 1.00 25.51 69 ALA B CA 1
ATOM 4280 C C . ALA B 1 69 ? -3.049 -9.285 8.870 1.00 25.23 69 ALA B C 1
ATOM 4281 O O . ALA B 1 69 ? -2.358 -9.785 9.758 1.00 25.33 69 ALA B O 1
ATOM 4283 N N . GLN B 1 70 ? -2.703 -8.174 8.225 1.00 24.20 70 GLN B N 1
ATOM 4284 C CA . GLN B 1 70 ? -1.404 -7.538 8.441 1.00 24.74 70 GLN B CA 1
ATOM 4285 C C . GLN B 1 70 ? -1.337 -6.640 9.677 1.00 26.80 70 GLN B C 1
ATOM 4286 O O . GLN B 1 70 ? -0.339 -6.653 10.405 1.00 28.81 70 GLN B O 1
ATOM 4292 N N . ASN B 1 71 ? -2.388 -5.858 9.909 1.00 23.47 71 ASN B N 1
ATOM 4293 C CA . ASN B 1 71 ? -2.398 -4.941 11.044 1.00 23.44 71 ASN B CA 1
ATOM 4294 C C . ASN B 1 71 ? -2.919 -5.601 12.316 1.00 24.15 71 ASN B C 1
ATOM 4295 O O . ASN B 1 71 ? -4.125 -5.811 12.472 1.00 25.81 71 ASN B O 1
ATOM 4300 N N . LEU B 1 72 ? -2.001 -5.905 13.227 1.00 21.54 72 LEU B N 1
ATOM 4301 C CA . LEU B 1 72 ? -2.326 -6.617 14.456 1.00 23.04 72 LEU B CA 1
ATOM 4302 C C . LEU B 1 72 ? -3.259 -5.833 15.385 1.00 21.73 72 LEU B C 1
ATOM 4303 O O . LEU B 1 72 ? -3.876 -6.414 16.276 1.00 22.62 72 LEU B O 1
ATOM 4308 N N . ARG B 1 73 ? -3.363 -4.522 15.180 1.00 21.51 73 ARG B N 1
ATOM 4309 C CA . ARG B 1 73 ? -4.246 -3.687 15.994 1.00 22.65 73 ARG B CA 1
ATOM 4310 C C . ARG B 1 73 ? -5.705 -4.108 15.810 1.00 25.52 73 ARG B C 1
ATOM 4311 O O . ARG B 1 73 ? -6.539 -3.939 16.706 1.00 23.55 73 ARG B O 1
ATOM 4319 N N . TYR B 1 74 ? -5.996 -4.683 14.648 1.00 24.37 74 TYR B N 1
ATOM 4320 C CA . TYR B 1 74 ? -7.345 -5.129 14.331 1.00 25.67 74 TYR B CA 1
ATOM 4321 C C . TYR B 1 74 ? -7.519 -6.632 14.523 1.00 28.71 74 TYR B C 1
ATOM 4322 O O . TYR B 1 74 ? -8.455 -7.232 13.996 1.00 31.09 74 TYR B O 1
ATOM 4331 N N . LEU B 1 75 ? -6.609 -7.230 15.286 1.00 30.18 75 LEU B N 1
ATOM 4332 C CA . LEU B 1 75 ? -6.693 -8.647 15.626 1.00 31.23 75 LEU B CA 1
ATOM 4333 C C . LEU B 1 75 ? -6.766 -8.845 17.137 1.00 33.94 75 LEU B C 1
ATOM 4334 O O . LEU B 1 75 ? -6.776 -9.976 17.622 1.00 36.49 75 LEU B O 1
ATOM 4339 N N . THR B 1 76 ? -6.805 -7.741 17.878 1.00 34.97 76 THR B N 1
ATOM 4340 C CA . THR B 1 76 ? -7.026 -7.793 19.320 1.00 35.63 76 THR B CA 1
ATOM 4341 C C . THR B 1 76 ? -8.467 -8.237 19.575 1.00 37.95 76 THR B C 1
ATOM 4342 O O . THR B 1 76 ? -9.337 -8.019 18.730 1.00 40.16 76 THR B O 1
ATOM 4346 N N . PRO B 1 77 ? -8.725 -8.873 20.734 1.00 38.11 77 PRO B N 1
ATOM 4347 C CA . PRO B 1 77 ? -10.059 -9.415 21.030 1.00 39.20 77 PRO B CA 1
ATOM 4348 C C . PRO B 1 77 ? -11.185 -8.380 20.970 1.00 41.66 77 PRO B C 1
ATOM 4349 O O . PRO B 1 77 ? -12.339 -8.752 20.749 1.00 44.99 77 PRO B O 1
ATOM 4353 N N . SER B 1 78 ? -10.855 -7.106 21.161 1.00 41.74 78 SER B N 1
ATOM 4354 C CA . SER B 1 78 ? -11.860 -6.043 21.191 1.00 42.25 78 SER B CA 1
ATOM 4355 C C . SER B 1 78 ? -12.484 -5.733 19.825 1.00 42.47 78 SER B C 1
ATOM 4356 O O . SER B 1 78 ? -13.506 -5.048 19.747 1.00 46.12 78 SER B O 1
ATOM 4359 N N . ASN B 1 79 ? -11.869 -6.229 18.754 1.00 38.49 79 ASN B N 1
ATOM 4360 C CA . ASN B 1 79 ? -12.407 -6.034 17.410 1.00 33.20 79 ASN B CA 1
ATOM 4361 C C . ASN B 1 79 ? -13.533 -7.015 17.115 1.00 32.69 79 ASN B C 1
ATOM 4362 O O . ASN B 1 79 ? -13.455 -8.183 17.495 1.00 33.46 79 ASN B O 1
ATOM 4367 N N . PRO B 1 80 ? -14.590 -6.540 16.442 1.00 32.68 80 PRO B N 1
ATOM 4368 C CA . PRO B 1 80 ? -15.689 -7.420 16.025 1.00 33.60 80 PRO B CA 1
ATOM 4369 C C . PRO B 1 80 ? -15.191 -8.570 15.146 1.00 35.35 80 PRO B C 1
ATOM 4370 O O . PRO B 1 80 ? -14.374 -8.343 14.249 1.00 34.23 80 PRO B O 1
ATOM 4374 N N . LYS B 1 81 ? -15.664 -9.785 15.410 1.00 38.37 81 LYS B N 1
ATOM 4375 C CA . LYS B 1 81 ? -15.294 -10.947 14.603 1.00 38.60 81 LYS B CA 1
ATOM 4376 C C . LYS B 1 81 ? -16.421 -11.299 13.636 1.00 40.48 81 LYS B C 1
ATOM 4377 O O . LYS B 1 81 ? -17.592 -11.052 13.929 1.00 42.67 81 LYS B O 1
ATOM 4383 N N . PRO B 1 82 ? -16.071 -11.870 12.471 1.00 39.05 82 PRO B N 1
ATOM 4384 C CA . PRO B 1 82 ? -17.092 -12.327 11.521 1.00 39.09 82 PRO B CA 1
ATOM 4385 C C . PRO B 1 82 ? -17.814 -13.560 12.052 1.00 40.41 82 PRO B C 1
ATOM 4386 O O . PRO B 1 82 ? -17.224 -14.302 12.842 1.00 39.65 82 PRO B O 1
ATOM 4390 N N . VAL B 1 83 ? -19.063 -13.767 11.636 1.00 42.28 83 VAL B N 1
ATOM 4391 C CA . VAL B 1 83 ? -19.801 -14.978 11.998 1.00 44.99 83 VAL B CA 1
ATOM 4392 C C . VAL B 1 83 ? -19.015 -16.191 11.540 1.00 45.85 83 VAL B C 1
ATOM 4393 O O . VAL B 1 83 ? -18.808 -17.138 12.303 1.00 44.86 83 VAL B O 1
ATOM 4397 N N . PHE B 1 84 ? -18.576 -16.149 10.286 1.00 46.49 84 PHE B N 1
ATOM 4398 C CA . PHE B 1 84 ? -17.693 -17.177 9.754 1.00 47.13 84 PHE B CA 1
ATOM 4399 C C . PHE B 1 84 ? -16.900 -16.681 8.544 1.00 42.21 84 PHE B C 1
ATOM 4400 O O . PHE B 1 84 ? -17.169 -15.603 8.010 1.00 39.41 84 PHE B O 1
ATOM 4408 N N . ILE B 1 85 ? -15.906 -17.460 8.134 1.00 37.05 85 ILE B N 1
ATOM 4409 C CA . ILE B 1 85 ? -15.086 -17.102 6.984 1.00 33.51 85 ILE B CA 1
ATOM 4410 C C . ILE B 1 85 ? -15.289 -18.129 5.876 1.00 34.87 85 ILE B C 1
ATOM 4411 O O . ILE B 1 85 ? -15.188 -19.335 6.107 1.00 38.03 85 ILE B O 1
ATOM 4416 N N . PHE B 1 86 ? -15.600 -17.645 4.679 1.00 34.92 86 PHE B N 1
ATOM 4417 C CA . PHE B 1 86 ? -15.815 -18.510 3.528 1.00 36.08 86 PHE B CA 1
ATOM 4418 C C . PHE B 1 86 ? -14.673 -18.321 2.542 1.00 35.35 86 PHE B C 1
ATOM 4419 O O . PHE B 1 86 ? -14.301 -17.188 2.227 1.00 35.08 86 PHE B O 1
ATOM 4427 N N . GLU B 1 87 ? -14.120 -19.429 2.059 1.00 36.70 87 GLU B N 1
ATOM 4428 C CA . GLU B 1 87 ? -12.916 -19.391 1.234 1.00 40.51 87 GLU B CA 1
ATOM 4429 C C . GLU B 1 87 ? -13.126 -20.142 -0.081 1.00 42.46 87 GLU B C 1
ATOM 4430 O O . GLU B 1 87 ? -12.865 -21.344 -0.164 1.00 45.77 87 GLU B O 1
ATOM 4436 N N . PRO B 1 88 ? -13.607 -19.430 -1.111 1.00 39.76 88 PRO B N 1
ATOM 4437 C CA . PRO B 1 88 ? -13.852 -19.976 -2.452 1.00 39.89 88 PRO B CA 1
ATOM 4438 C C . PRO B 1 88 ? -12.641 -20.679 -3.074 1.00 40.83 88 PRO B C 1
ATOM 4439 O O . PRO B 1 88 ? -11.497 -20.344 -2.756 1.00 37.79 88 PRO B O 1
ATOM 4443 N N . LEU B 1 89 ? -12.904 -21.644 -3.953 1.00 43.38 89 LEU B N 1
ATOM 4444 C CA . LEU B 1 89 ? -11.860 -22.278 -4.753 1.00 45.66 89 LEU B CA 1
ATOM 4445 C C . LEU B 1 89 ? -11.975 -21.831 -6.202 1.00 46.80 89 LEU B C 1
ATOM 4446 O O . LEU B 1 89 ? -10.989 -21.819 -6.944 1.00 48.75 89 LEU B O 1
ATOM 4451 N N . TYR B 1 90 ? -13.193 -21.473 -6.596 1.00 45.78 90 TYR B N 1
ATOM 4452 C CA . TYR B 1 90 ? -13.471 -21.022 -7.953 1.00 45.03 90 TYR B CA 1
ATOM 4453 C C . TYR B 1 90 ? -14.323 -19.757 -7.934 1.00 43.33 90 TYR B C 1
ATOM 4454 O O . TYR B 1 90 ? -14.912 -19.408 -6.906 1.00 41.42 90 TYR B O 1
ATOM 4463 N N . GLU B 1 91 ? -14.386 -19.084 -9.080 1.00 43.97 91 GLU B N 1
ATOM 4464 C CA . GLU B 1 91 ? -15.175 -17.867 -9.236 1.00 44.47 91 GLU B CA 1
ATOM 4465 C C . GLU B 1 91 ? -16.664 -18.105 -8.977 1.00 43.72 91 GLU B C 1
ATOM 4466 O O . GLU B 1 91 ? -17.356 -17.229 -8.453 1.00 43.60 91 GLU B O 1
ATOM 4472 N N . THR B 1 92 ? -17.150 -19.289 -9.345 1.00 43.01 92 THR B N 1
ATOM 4473 C CA . THR B 1 92 ? -18.544 -19.659 -9.094 1.00 42.88 92 THR B CA 1
ATOM 4474 C C . THR B 1 92 ? -18.888 -19.548 -7.613 1.00 42.11 92 THR B C 1
ATOM 4475 O O . THR B 1 92 ? -19.987 -19.130 -7.250 1.00 42.92 92 THR B O 1
ATOM 4479 N N . HIS B 1 93 ? -17.937 -19.919 -6.764 1.00 41.13 93 HIS B N 1
ATOM 4480 C CA . HIS B 1 93 ? -18.110 -19.811 -5.322 1.00 41.39 93 HIS B CA 1
ATOM 4481 C C . HIS B 1 93 ? -18.253 -18.346 -4.904 1.00 40.26 93 HIS B C 1
ATOM 4482 O O . HIS B 1 93 ? -19.006 -18.026 -3.979 1.00 41.63 93 HIS B O 1
ATOM 4489 N N . VAL B 1 94 ? -17.525 -17.462 -5.583 1.00 36.64 94 VAL B N 1
ATOM 4490 C CA . VAL B 1 94 ? -17.629 -16.027 -5.336 1.00 35.60 94 VAL B CA 1
ATOM 4491 C C . VAL B 1 94 ? -18.988 -15.507 -5.793 1.00 39.17 94 VAL B C 1
ATOM 4492 O O . VAL B 1 94 ? -19.613 -14.693 -5.109 1.00 40.99 94 VAL B O 1
ATOM 4496 N N . GLN B 1 95 ? -19.442 -15.985 -6.950 1.00 41.02 95 GLN B N 1
ATOM 4497 C CA . GLN B 1 95 ? -20.757 -15.627 -7.471 1.00 45.34 95 GLN B CA 1
ATOM 4498 C C . GLN B 1 95 ? -21.862 -16.018 -6.497 1.00 48.14 95 GLN B C 1
ATOM 4499 O O . GLN B 1 95 ? -22.716 -15.201 -6.162 1.00 50.78 95 GLN B O 1
ATOM 4505 N N . ALA B 1 96 ? -21.840 -17.270 -6.048 1.00 47.17 96 ALA B N 1
ATOM 4506 C CA . ALA B 1 96 ? -22.835 -17.760 -5.101 1.00 46.30 96 ALA B CA 1
ATOM 4507 C C . ALA B 1 96 ? -22.840 -16.930 -3.819 1.00 45.90 96 ALA B C 1
ATOM 4508 O O . ALA B 1 96 ? -23.898 -16.536 -3.330 1.00 48.07 96 ALA B O 1
ATOM 4510 N N . ALA B 1 97 ? -21.650 -16.661 -3.290 1.00 42.14 97 ALA B N 1
ATOM 4511 C CA . ALA B 1 97 ? -21.503 -15.917 -2.041 1.00 38.62 97 ALA B CA 1
ATOM 4512 C C . ALA B 1 97 ? -22.139 -14.527 -2.101 1.00 36.75 97 ALA B C 1
ATOM 4513 O O . ALA B 1 97 ? -22.799 -14.102 -1.151 1.00 38.78 97 ALA B O 1
ATOM 4515 N N . VAL B 1 98 ? -21.934 -13.822 -3.211 1.00 32.70 98 VAL B N 1
ATOM 4516 C CA . VAL B 1 98 ? -22.572 -12.526 -3.422 1.00 32.92 98 VAL B CA 1
ATOM 4517 C C . VAL B 1 98 ? -24.098 -12.659 -3.458 1.00 35.45 98 VAL B C 1
ATOM 4518 O O . VAL B 1 98 ? -24.808 -11.937 -2.756 1.00 35.98 98 VAL B O 1
ATOM 4522 N N . VAL B 1 99 ? -24.588 -13.585 -4.280 1.00 36.53 99 VAL B N 1
ATOM 4523 C CA . VAL B 1 99 ? -26.024 -13.802 -4.445 1.00 42.48 99 VAL B CA 1
ATOM 4524 C C . VAL B 1 99 ? -26.690 -14.187 -3.125 1.00 45.33 99 VAL B C 1
ATOM 4525 O O . VAL B 1 99 ? -27.727 -13.633 -2.756 1.00 44.70 99 VAL B O 1
ATOM 4529 N N . CYS B 1 100 ? -26.077 -15.129 -2.412 1.00 47.03 100 CYS B N 1
ATOM 4530 C CA . CYS B 1 100 ? -26.633 -15.636 -1.160 1.00 47.90 100 CYS B CA 1
ATOM 4531 C C . CYS B 1 100 ? -26.618 -14.605 -0.030 1.00 48.36 100 CYS B C 1
ATOM 4532 O O . CYS B 1 100 ? -27.591 -14.486 0.712 1.00 49.69 100 CYS B O 1
ATOM 4535 N N . ALA B 1 101 ? -25.517 -13.867 0.098 1.00 47.40 101 ALA B N 1
ATOM 4536 C CA . ALA B 1 101 ? -25.387 -12.848 1.143 1.00 46.74 101 ALA B CA 1
ATOM 4537 C C . ALA B 1 101 ? -26.382 -11.711 0.973 1.00 47.47 101 ALA B C 1
ATOM 4538 O O . ALA B 1 101 ? -26.989 -11.249 1.943 1.00 47.74 101 ALA B O 1
ATOM 4540 N N . LYS B 1 102 ? -26.528 -11.257 -0.267 1.00 46.45 102 LYS B N 1
ATOM 4541 C CA . LYS B 1 102 ? -27.450 -10.184 -0.607 1.00 46.82 102 LYS B CA 1
ATOM 4542 C C . LYS B 1 102 ? -28.877 -10.615 -0.300 1.00 47.28 102 LYS B C 1
ATOM 4543 O O . LYS B 1 102 ? -29.674 -9.843 0.235 1.00 48.12 102 LYS B O 1
ATOM 4549 N N . LYS B 1 103 ? -29.178 -11.862 -0.645 1.00 47.68 103 LYS B N 1
ATOM 4550 C CA . LYS B 1 103 ? -30.491 -12.457 -0.432 1.00 49.01 103 LYS B CA 1
ATOM 4551 C C . LYS B 1 103 ? -30.854 -12.463 1.050 1.00 49.06 103 LYS B C 1
ATOM 4552 O O . LYS B 1 103 ? -31.976 -12.126 1.427 1.00 47.70 103 LYS B O 1
ATOM 4558 N N . LEU B 1 104 ? -29.886 -12.823 1.887 1.00 49.54 104 LEU B N 1
ATOM 4559 C CA . LEU B 1 104 ? -30.122 -12.983 3.317 1.00 51.04 104 LEU B CA 1
ATOM 4560 C C . LEU B 1 104 ? -29.761 -11.732 4.113 1.00 50.95 104 LEU B C 1
ATOM 4561 O O . LEU B 1 104 ? -29.764 -11.756 5.345 1.00 51.69 104 LEU B O 1
ATOM 4566 N N . GLN B 1 105 ? -29.469 -10.645 3.402 1.00 50.70 105 GLN B N 1
ATOM 4567 C CA . GLN B 1 105 ? -29.031 -9.396 4.024 1.00 51.41 105 GLN B CA 1
ATOM 4568 C C . GLN B 1 105 ? -27.868 -9.605 4.991 1.00 49.98 105 GLN B C 1
ATOM 4569 O O . GLN B 1 105 ? -27.855 -9.045 6.088 1.00 51.84 105 GLN B O 1
ATOM 4575 N N . LEU B 1 106 ? -26.897 -10.418 4.588 1.00 47.51 106 LEU B N 1
ATOM 4576 C CA . LEU B 1 106 ? -25.708 -10.617 5.406 1.00 47.36 106 LEU B CA 1
ATOM 4577 C C . LEU B 1 106 ? -24.552 -9.787 4.864 1.00 43.63 106 LEU B C 1
ATOM 4578 O O . LEU B 1 106 ? -24.195 -9.892 3.686 1.00 40.36 106 LEU B O 1
ATOM 4583 N N . HIS B 1 107 ? -23.966 -8.963 5.725 1.00 42.18 107 HIS B N 1
ATOM 4584 C CA . HIS B 1 107 ? -22.903 -8.071 5.289 1.00 37.47 107 HIS B CA 1
ATOM 4585 C C . HIS B 1 107 ? -21.654 -8.828 4.861 1.00 36.44 107 HIS B C 1
ATOM 4586 O O . HIS B 1 107 ? -21.240 -9.792 5.508 1.00 35.44 107 HIS B O 1
ATOM 4593 N N . LEU B 1 108 ? -21.058 -8.368 3.766 1.00 35.39 108 LEU B N 1
ATOM 4594 C CA . LEU B 1 108 ? -19.927 -9.045 3.151 1.00 36.38 108 LEU B CA 1
ATOM 4595 C C . LEU B 1 108 ? -18.671 -8.189 3.278 1.00 32.04 108 LEU B C 1
ATOM 4596 O O . LEU B 1 108 ? -18.702 -6.984 3.015 1.00 31.16 108 LEU B O 1
ATOM 4601 N N . ARG B 1 109 ? -17.572 -8.807 3.698 1.00 29.60 109 ARG B N 1
ATOM 4602 C CA . ARG B 1 109 ? -16.267 -8.156 3.646 1.00 31.47 109 ARG B CA 1
ATOM 4603 C C . ARG B 1 109 ? -15.327 -9.001 2.798 1.00 31.14 109 ARG B C 1
ATOM 4604 O O . ARG B 1 109 ? -15.164 -10.199 3.038 1.00 31.48 109 ARG B O 1
ATOM 4612 N N . LEU B 1 110 ? -14.723 -8.375 1.798 1.00 30.55 110 LEU B N 1
ATOM 4613 C CA . LEU B 1 110 ? -13.842 -9.079 0.879 1.00 29.61 110 LEU B CA 1
ATOM 4614 C C . LEU B 1 110 ? -12.395 -8.977 1.343 1.00 28.74 110 LEU B C 1
ATOM 4615 O O . LEU B 1 110 ? -11.945 -7.908 1.757 1.00 30.24 110 LEU B O 1
ATOM 4620 N N . ARG B 1 111 ? -11.671 -10.091 1.295 1.00 26.02 111 ARG B N 1
ATOM 4621 C CA . ARG B 1 111 ? -10.250 -10.065 1.622 1.00 26.14 111 ARG B CA 1
ATOM 4622 C C . ARG B 1 111 ? -9.417 -10.812 0.584 1.00 25.45 111 ARG B C 1
ATOM 4623 O O . ARG B 1 111 ? -9.722 -11.950 0.225 1.00 25.64 111 ARG B O 1
ATOM 4631 N N . SER B 1 112 ? -8.368 -10.156 0.102 1.00 25.74 112 SER B N 1
ATOM 4632 C CA . SER B 1 112 ? -7.436 -10.782 -0.823 1.00 25.51 112 SER B CA 1
ATOM 4633 C C . SER B 1 112 ? -6.067 -10.937 -0.169 1.00 25.40 112 SER B C 1
ATOM 4634 O O . SER B 1 112 ? -5.677 -12.044 0.212 1.00 25.88 112 SER B O 1
ATOM 4637 N N . GLY B 1 113 ? -5.346 -9.826 -0.031 1.00 22.69 113 GLY B N 1
ATOM 4638 C CA . GLY B 1 113 ? -4.013 -9.850 0.548 1.00 21.86 113 GLY B CA 1
ATOM 4639 C C . GLY B 1 113 ? -3.959 -9.513 2.029 1.00 23.42 113 GLY B C 1
ATOM 4640 O O . GLY B 1 113 ? -2.960 -9.806 2.702 1.00 20.94 113 GLY B O 1
ATOM 4641 N N . GLY B 1 114 ? -5.025 -8.887 2.530 1.00 21.50 114 GLY B N 1
ATOM 4642 C CA . GLY B 1 114 ? -5.163 -8.588 3.947 1.00 21.22 114 GLY B CA 1
ATOM 4643 C C . GLY B 1 114 ? -4.317 -7.441 4.477 1.00 22.28 114 GLY B C 1
ATOM 4644 O O . GLY B 1 114 ? -4.109 -7.331 5.689 1.00 21.67 114 GLY B O 1
ATOM 4645 N N . HIS B 1 115 ? -3.840 -6.576 3.584 1.00 20.32 115 HIS B N 1
ATOM 4646 C CA . HIS B 1 115 ? -2.955 -5.479 3.980 1.00 20.91 115 HIS B CA 1
ATOM 4647 C C . HIS B 1 115 ? -3.658 -4.200 4.424 1.00 19.69 115 HIS B C 1
ATOM 4648 O O . HIS B 1 115 ? -2.989 -3.206 4.722 1.00 17.09 115 HIS B O 1
ATOM 4655 N N . ASP B 1 116 ? -4.987 -4.215 4.472 1.00 21.89 116 ASP B N 1
ATOM 4656 C CA . ASP B 1 116 ? -5.736 -2.987 4.733 1.00 22.27 116 ASP B CA 1
ATOM 4657 C C . ASP B 1 116 ? -5.275 -2.288 6.010 1.00 21.07 116 ASP B C 1
ATOM 4658 O O . ASP B 1 116 ? -5.207 -2.899 7.078 1.00 21.35 116 ASP B O 1
ATOM 4663 N N . TYR B 1 117 ? -4.942 -1.008 5.877 1.00 19.31 117 TYR B N 1
ATOM 4664 C CA . TYR B 1 117 ? -4.352 -0.245 6.971 1.00 20.45 117 TYR B CA 1
ATOM 4665 C C . TYR B 1 117 ? -5.309 -0.082 8.146 1.00 22.52 117 TYR B C 1
ATOM 4666 O O . TYR B 1 117 ? -4.876 0.085 9.290 1.00 23.06 117 TYR B O 1
ATOM 4675 N N . GLU B 1 118 ? -6.606 -0.139 7.858 1.00 22.85 118 GLU B N 1
ATOM 4676 C CA . GLU B 1 118 ? -7.620 -0.041 8.899 1.00 24.16 118 GLU B CA 1
ATOM 4677 C C . GLU B 1 118 ? -8.376 -1.355 9.059 1.00 27.60 118 GLU B C 1
ATOM 4678 O O . GLU B 1 118 ? -9.454 -1.388 9.656 1.00 30.35 118 GLU B O 1
ATOM 4684 N N . GLY B 1 119 ? -7.797 -2.430 8.524 1.00 26.44 119 GLY B N 1
ATOM 4685 C CA . GLY B 1 119 ? -8.345 -3.769 8.666 1.00 25.96 119 GLY B CA 1
ATOM 4686 C C . GLY B 1 119 ? -9.767 -3.914 8.162 1.00 28.93 119 GLY B C 1
ATOM 4687 O O . GLY B 1 119 ? -10.548 -4.710 8.692 1.00 32.31 119 GLY B O 1
ATOM 4688 N N . LEU B 1 120 ? -10.104 -3.142 7.135 1.00 27.19 120 LEU B N 1
ATOM 4689 C CA . LEU B 1 120 ? -11.470 -3.101 6.628 1.00 27.49 120 LEU B CA 1
ATOM 4690 C C . LEU B 1 120 ? -11.867 -4.397 5.925 1.00 25.95 120 LEU B C 1
ATOM 4691 O O . LEU B 1 120 ? -13.049 -4.657 5.716 1.00 26.85 120 LEU B O 1
ATOM 4696 N N . SER B 1 121 ? -10.880 -5.217 5.578 1.00 24.16 121 SER B N 1
ATOM 4697 C CA . SER B 1 121 ? -11.148 -6.475 4.887 1.00 25.04 121 SER B CA 1
ATOM 4698 C C . SER B 1 121 ? -11.513 -7.622 5.829 1.00 26.72 121 SER B C 1
ATOM 4699 O O . SER B 1 121 ? -12.026 -8.651 5.384 1.00 28.10 121 SER B O 1
ATOM 4702 N N . PHE B 1 122 ? -11.243 -7.455 7.122 1.00 24.98 122 PHE B N 1
ATOM 4703 C CA . PHE B 1 122 ? -11.544 -8.511 8.092 1.00 27.22 122 PHE B CA 1
ATOM 4704 C C . PHE B 1 122 ? -12.209 -8.011 9.377 1.00 27.05 122 PHE B C 1
ATOM 4705 O O . PHE B 1 122 ? -12.526 -8.799 10.267 1.00 26.94 122 PHE B O 1
ATOM 4713 N N . VAL B 1 123 ? -12.423 -6.702 9.464 1.00 27.46 123 VAL B N 1
ATOM 4714 C CA . VAL B 1 123 ? -13.147 -6.120 10.587 1.00 30.30 123 VAL B CA 1
ATOM 4715 C C . VAL B 1 123 ? -14.220 -5.156 10.085 1.00 35.78 123 VAL B C 1
ATOM 4716 O O . VAL B 1 123 ? -13.928 -4.246 9.307 1.00 35.53 123 VAL B O 1
ATOM 4720 N N . ALA B 1 124 ? -15.461 -5.371 10.519 1.00 40.37 124 ALA B N 1
ATOM 4721 C CA . ALA B 1 124 ? -16.555 -4.445 10.232 1.00 47.18 124 ALA B CA 1
ATOM 4722 C C . ALA B 1 124 ? -16.961 -3.731 11.520 1.00 54.57 124 ALA B C 1
ATOM 4723 O O . ALA B 1 124 ? -16.914 -4.321 12.599 1.00 55.16 124 ALA B O 1
ATOM 4725 N N . GLU B 1 125 ? -17.371 -2.471 11.408 1.00 61.51 125 GLU B N 1
ATOM 4726 C CA . GLU B 1 125 ? -17.577 -1.638 12.592 1.00 69.19 125 GLU B CA 1
ATOM 4727 C C . GLU B 1 125 ? -19.007 -1.636 13.144 1.00 74.23 125 GLU B C 1
ATOM 4728 O O . GLU B 1 125 ? -19.205 -1.732 14.355 1.00 75.39 125 GLU B O 1
ATOM 4734 N N . ASP B 1 126 ? -19.999 -1.519 12.266 1.00 78.19 126 ASP B N 1
ATOM 4735 C CA . ASP B 1 126 ? -21.390 -1.422 12.711 1.00 84.30 126 ASP B CA 1
ATOM 4736 C C . ASP B 1 126 ? -22.297 -2.409 11.986 1.00 84.09 126 ASP B C 1
ATOM 4737 O O . ASP B 1 126 ? -23.523 -2.312 12.055 1.00 86.29 126 ASP B O 1
ATOM 4742 N N . GLU B 1 127 ? -21.682 -3.357 11.293 1.00 81.64 127 GLU B N 1
ATOM 4743 C CA . GLU B 1 127 ? -22.411 -4.267 10.421 1.00 80.18 127 GLU B CA 1
ATOM 4744 C C . GLU B 1 127 ? -22.805 -5.592 11.071 1.00 78.46 127 GLU B C 1
ATOM 4745 O O . GLU B 1 127 ? -23.298 -6.482 10.380 1.00 79.59 127 GLU B O 1
ATOM 4751 N N . THR B 1 128 ? -22.544 -5.729 12.373 1.00 75.45 128 THR B N 1
ATOM 4752 C CA . THR B 1 128 ? -22.910 -6.931 13.132 1.00 73.28 128 THR B CA 1
ATOM 4753 C C . THR B 1 128 ? -24.263 -7.523 12.721 1.00 70.45 128 THR B C 1
ATOM 4754 O O . THR B 1 128 ? -25.306 -6.888 12.876 1.00 71.32 128 THR B O 1
ATOM 4758 N N . PRO B 1 129 ? -24.236 -8.746 12.176 1.00 65.67 129 PRO B N 1
ATOM 4759 C CA . PRO B 1 129 ? -23.005 -9.521 12.007 1.00 61.23 129 PRO B CA 1
ATOM 4760 C C . PRO B 1 129 ? -22.491 -9.537 10.563 1.00 57.16 129 PRO B C 1
ATOM 4761 O O . PRO B 1 129 ? -23.209 -9.122 9.651 1.00 58.90 129 PRO B O 1
ATOM 4765 N N . PHE B 1 130 ? -21.263 -10.011 10.361 1.00 48.58 130 PHE B N 1
ATOM 4766 C CA . PHE B 1 130 ? -20.674 -10.038 9.021 1.00 43.56 130 PHE B CA 1
ATOM 4767 C C . PHE B 1 130 ? -19.948 -11.342 8.673 1.00 41.90 130 PHE B C 1
ATOM 4768 O O . PHE B 1 130 ? -19.778 -12.224 9.519 1.00 40.89 130 PHE B O 1
ATOM 4776 N N . VAL B 1 131 ? -19.538 -11.450 7.412 1.00 40.97 131 VAL B N 1
ATOM 4777 C CA . VAL B 1 131 ? -18.812 -12.613 6.914 1.00 41.91 131 VAL B CA 1
ATOM 4778 C C . VAL B 1 131 ? -17.637 -12.137 6.053 1.00 40.08 131 VAL B C 1
ATOM 4779 O O . VAL B 1 131 ? -17.725 -11.100 5.392 1.00 38.56 131 VAL B O 1
ATOM 4783 N N . ILE B 1 132 ? -16.530 -12.874 6.084 1.00 36.77 132 ILE B N 1
ATOM 4784 C CA . ILE B 1 132 ? -15.406 -12.579 5.206 1.00 31.56 132 ILE B CA 1
ATOM 4785 C C . ILE B 1 132 ? -15.365 -13.591 4.069 1.00 28.81 132 ILE B C 1
ATOM 4786 O O . ILE B 1 132 ? -15.345 -14.801 4.309 1.00 29.46 132 ILE B O 1
ATOM 4791 N N . VAL B 1 133 ? -15.381 -13.099 2.835 1.00 26.47 133 VAL B N 1
ATOM 4792 C CA . VAL B 1 133 ? -15.088 -13.946 1.689 1.00 28.41 133 VAL B CA 1
ATOM 4793 C C . VAL B 1 133 ? -13.600 -13.803 1.399 1.00 29.27 133 VAL B C 1
ATOM 4794 O O . VAL B 1 133 ? -13.157 -12.774 0.884 1.00 27.11 133 VAL B O 1
ATOM 4798 N N . ASP B 1 134 ? -12.826 -14.822 1.764 1.00 31.07 134 ASP B N 1
ATOM 4799 C CA . ASP B 1 134 ? -11.378 -14.784 1.579 1.00 31.63 134 ASP B CA 1
ATOM 4800 C C . ASP B 1 134 ? -10.997 -15.402 0.237 1.00 29.97 134 ASP B C 1
ATOM 4801 O O . ASP B 1 134 ? -11.379 -16.536 -0.058 1.00 29.14 134 ASP B O 1
ATOM 4806 N N . LEU B 1 135 ? -10.239 -14.659 -0.567 1.00 29.57 135 LEU B N 1
ATOM 4807 C CA . LEU B 1 135 ? -9.911 -15.079 -1.928 1.00 30.21 135 LEU B CA 1
ATOM 4808 C C . LEU B 1 135 ? -8.486 -15.612 -2.064 1.00 30.06 135 LEU B C 1
ATOM 4809 O O . LEU B 1 135 ? -7.944 -15.652 -3.166 1.00 29.70 135 LEU B O 1
ATOM 4814 N N . SER B 1 136 ? -7.885 -16.033 -0.957 1.00 30.22 136 SER B N 1
ATOM 4815 C CA . SER B 1 136 ? -6.479 -16.436 -0.970 1.00 30.52 136 SER B CA 1
ATOM 4816 C C . SER B 1 136 ? -6.210 -17.726 -1.753 1.00 30.43 136 SER B C 1
ATOM 4817 O O . SER B 1 136 ? -5.053 -18.080 -1.980 1.00 29.14 136 SER B O 1
ATOM 4820 N N . LYS B 1 137 ? -7.265 -18.430 -2.158 1.00 29.16 137 LYS B N 1
ATOM 4821 C CA . LYS B 1 137 ? -7.100 -19.646 -2.954 1.00 30.20 137 LYS B CA 1
ATOM 4822 C C . LYS B 1 137 ? -7.226 -19.372 -4.453 1.00 29.86 137 LYS B C 1
ATOM 4823 O O . LYS B 1 137 ? -7.056 -20.276 -5.271 1.00 29.24 137 LYS B O 1
ATOM 4829 N N . LEU B 1 138 ? -7.526 -18.124 -4.806 1.00 30.88 138 LEU B N 1
ATOM 4830 C CA . LEU B 1 138 ? -7.608 -17.715 -6.209 1.00 30.34 138 LEU B CA 1
ATOM 4831 C C . LEU B 1 138 ? -6.337 -16.973 -6.619 1.00 28.46 138 LEU B C 1
ATOM 4832 O O . LEU B 1 138 ? -6.349 -15.750 -6.759 1.00 27.81 138 LEU B O 1
ATOM 4837 N N . ARG B 1 139 ? -5.246 -17.709 -6.821 1.00 27.32 139 ARG B N 1
ATOM 4838 C CA . ARG B 1 139 ? -3.950 -17.086 -7.084 1.00 29.21 139 ARG B CA 1
ATOM 4839 C C . ARG B 1 139 ? -3.400 -17.399 -8.472 1.00 30.16 139 ARG B C 1
ATOM 4840 O O . ARG B 1 139 ? -2.194 -17.300 -8.695 1.00 30.24 139 ARG B O 1
ATOM 4848 N N . GLN B 1 140 ? -4.272 -17.777 -9.402 1.00 29.99 140 GLN B N 1
ATOM 4849 C CA A GLN B 1 140 ? -3.848 -18.109 -10.760 0.46 31.09 140 GLN B CA 1
ATOM 4850 C CA B GLN B 1 140 ? -3.823 -18.117 -10.746 0.54 30.80 140 GLN B CA 1
ATOM 4851 C C . GLN B 1 140 ? -3.217 -16.905 -11.458 1.00 29.98 140 GLN B C 1
ATOM 4852 O O . GLN B 1 140 ? -3.800 -15.819 -11.479 1.00 28.49 140 GLN B O 1
ATOM 4863 N N . VAL B 1 141 ? -2.027 -17.099 -12.023 1.00 30.26 141 VAL B N 1
ATOM 4864 C CA . VAL B 1 141 ? -1.333 -16.057 -12.777 1.00 29.20 141 VAL B CA 1
ATOM 4865 C C . VAL B 1 141 ? -0.853 -16.632 -14.107 1.00 32.44 141 VAL B C 1
ATOM 4866 O O . VAL B 1 141 ? -0.183 -17.665 -14.131 1.00 34.25 141 VAL B O 1
ATOM 4870 N N . ASP B 1 142 ? -1.202 -15.974 -15.209 1.00 33.32 142 ASP B N 1
ATOM 4871 C CA . ASP B 1 142 ? -0.784 -16.432 -16.532 1.00 35.37 142 ASP B CA 1
ATOM 4872 C C . ASP B 1 142 ? -0.140 -15.296 -17.325 1.00 32.45 142 ASP B C 1
ATOM 4873 O O . ASP B 1 142 ? -0.773 -14.270 -17.577 1.00 29.63 142 ASP B O 1
ATOM 4878 N N . VAL B 1 143 ? 1.120 -15.489 -17.708 1.00 30.03 143 VAL B N 1
ATOM 4879 C CA . VAL B 1 143 ? 1.885 -14.470 -18.422 1.00 29.42 143 VAL B CA 1
ATOM 4880 C C . VAL B 1 143 ? 1.987 -14.817 -19.907 1.00 31.72 143 VAL B C 1
ATOM 4881 O O . VAL B 1 143 ? 2.245 -15.971 -20.262 1.00 30.62 143 VAL B O 1
ATOM 4885 N N . ASP B 1 144 ? 1.773 -13.822 -20.768 1.00 32.30 144 ASP B N 1
ATOM 4886 C CA . ASP B 1 144 ? 1.903 -14.010 -22.213 1.00 33.75 144 ASP B CA 1
ATOM 4887 C C . ASP B 1 144 ? 2.743 -12.897 -22.841 1.00 32.20 144 ASP B C 1
ATOM 4888 O O . ASP B 1 144 ? 2.250 -11.788 -23.062 1.00 28.87 144 ASP B O 1
ATOM 4893 N N . LEU B 1 145 ? 4.008 -13.200 -23.129 1.00 33.52 145 LEU B N 1
ATOM 4894 C CA . LEU B 1 145 ? 4.941 -12.213 -23.673 1.00 32.70 145 LEU B CA 1
ATOM 4895 C C . LEU B 1 145 ? 4.519 -11.683 -25.041 1.00 31.94 145 LEU B C 1
ATOM 4896 O O . LEU B 1 145 ? 4.725 -10.505 -25.342 1.00 31.57 145 LEU B O 1
ATOM 4901 N N . ASP B 1 146 ? 3.939 -12.555 -25.863 1.00 33.80 146 ASP B N 1
ATOM 4902 C CA . ASP B 1 146 ? 3.510 -12.185 -27.210 1.00 35.97 146 ASP B CA 1
ATOM 4903 C C . ASP B 1 146 ? 2.564 -10.990 -27.196 1.00 34.93 146 ASP B C 1
ATOM 4904 O O . ASP B 1 146 ? 2.705 -10.063 -27.995 1.00 34.86 146 ASP B O 1
ATOM 4909 N N . SER B 1 147 ? 1.604 -11.014 -26.278 1.00 33.39 147 SER B N 1
ATOM 4910 C CA . SER B 1 147 ? 0.629 -9.935 -26.172 1.00 31.10 147 SER B CA 1
ATOM 4911 C C . SER B 1 147 ? 1.018 -8.925 -25.095 1.00 29.17 147 SER B C 1
ATOM 4912 O O . SER B 1 147 ? 0.230 -8.037 -24.759 1.00 28.90 147 SER B O 1
ATOM 4915 N N . ASN B 1 148 ? 2.232 -9.072 -24.562 1.00 26.90 148 ASN B N 1
ATOM 4916 C CA . ASN B 1 148 ? 2.784 -8.141 -23.580 1.00 25.08 148 ASN B CA 1
ATOM 4917 C C . ASN B 1 148 ? 1.848 -7.933 -22.394 1.00 25.35 148 ASN B C 1
ATOM 4918 O O . ASN B 1 148 ? 1.685 -6.813 -21.904 1.00 24.21 148 ASN B O 1
ATOM 4923 N N . SER B 1 149 ? 1.233 -9.017 -21.935 1.00 26.74 149 SER B N 1
ATOM 4924 C CA . SER B 1 149 ? 0.222 -8.917 -20.894 1.00 26.70 149 SER B CA 1
ATOM 4925 C C . SER B 1 149 ? 0.257 -10.096 -19.934 1.00 28.43 149 SER B C 1
ATOM 4926 O O . SER B 1 149 ? 1.021 -11.048 -20.119 1.00 29.46 149 SER B O 1
ATOM 4929 N N . ALA B 1 150 ? -0.585 -10.022 -18.908 1.00 27.23 150 ALA B N 1
ATOM 4930 C CA . ALA B 1 150 ? -0.751 -11.121 -17.967 1.00 26.78 150 ALA B CA 1
ATOM 4931 C C . ALA B 1 150 ? -2.114 -11.047 -17.294 1.00 25.67 150 ALA B C 1
ATOM 4932 O O . ALA B 1 150 ? -2.649 -9.958 -17.084 1.00 26.68 150 ALA B O 1
ATOM 4934 N N . TRP B 1 151 ? -2.680 -12.205 -16.972 1.00 23.83 151 TRP B N 1
ATOM 4935 C CA . TRP B 1 151 ? -3.881 -12.256 -16.148 1.00 24.26 151 TRP B CA 1
ATOM 4936 C C . TRP B 1 151 ? -3.474 -12.667 -14.736 1.00 25.12 151 TRP B C 1
ATOM 4937 O O . TRP B 1 151 ? -2.771 -13.663 -14.550 1.00 26.24 151 TRP B O 1
ATOM 4948 N N . ALA B 1 152 ? -3.902 -11.893 -13.743 1.00 23.59 152 ALA B N 1
ATOM 4949 C CA . ALA B 1 152 ? -3.608 -12.214 -12.351 1.00 23.81 152 ALA B CA 1
ATOM 4950 C C . ALA B 1 152 ? -4.886 -12.215 -11.515 1.00 25.39 152 ALA B C 1
ATOM 4951 O O . ALA B 1 152 ? -5.633 -11.234 -11.509 1.00 23.79 152 ALA B O 1
ATOM 4953 N N . HIS B 1 153 ? -5.136 -13.313 -10.807 1.00 26.73 153 HIS B N 1
ATOM 4954 C CA . HIS B 1 153 ? -6.321 -13.404 -9.959 1.00 29.44 153 HIS B CA 1
ATOM 4955 C C . HIS B 1 153 ? -6.148 -12.680 -8.621 1.00 27.23 153 HIS B C 1
ATOM 4956 O O . HIS B 1 153 ? -5.025 -12.418 -8.186 1.00 27.27 153 HIS B O 1
ATOM 4963 N N . ALA B 1 154 ? -7.272 -12.372 -7.978 1.00 24.97 154 ALA B N 1
ATOM 4964 C CA . ALA B 1 154 ? -7.301 -11.513 -6.791 1.00 24.40 154 ALA B CA 1
ATOM 4965 C C . ALA B 1 154 ? -6.425 -11.982 -5.630 1.00 23.98 154 ALA B C 1
ATOM 4966 O O . ALA B 1 154 ? -5.822 -11.163 -4.935 1.00 25.75 154 ALA B O 1
ATOM 4968 N N . GLY B 1 155 ? -6.367 -13.292 -5.412 1.00 23.77 155 GLY B N 1
ATOM 4969 C CA . GLY B 1 155 ? -5.649 -13.838 -4.273 1.00 23.18 155 GLY B CA 1
ATOM 4970 C C . GLY B 1 155 ? -4.146 -13.919 -4.455 1.00 24.03 155 GLY B C 1
ATOM 4971 O O . GLY B 1 155 ? -3.399 -14.066 -3.486 1.00 21.59 155 GLY B O 1
ATOM 4972 N N . ALA B 1 156 ? -3.698 -13.834 -5.702 1.00 25.38 156 ALA B N 1
ATOM 4973 C CA . ALA B 1 156 ? -2.268 -13.827 -5.979 1.00 26.06 156 ALA B CA 1
ATOM 4974 C C . ALA B 1 156 ? -1.653 -12.564 -5.397 1.00 25.76 156 ALA B C 1
ATOM 4975 O O . ALA B 1 156 ? -2.262 -11.496 -5.449 1.00 28.46 156 ALA B O 1
ATOM 4977 N N . THR B 1 157 ? -0.454 -12.681 -4.835 1.00 19.82 157 THR B N 1
ATOM 4978 C CA . THR B 1 157 ? 0.242 -11.507 -4.331 1.00 21.14 157 THR B CA 1
ATOM 4979 C C . THR B 1 157 ? 1.025 -10.858 -5.464 1.00 22.25 157 THR B C 1
ATOM 4980 O O . THR B 1 157 ? 1.350 -11.514 -6.457 1.00 22.51 157 THR B O 1
ATOM 4984 N N . ILE B 1 158 ? 1.326 -9.573 -5.319 1.00 21.70 158 ILE B N 1
ATOM 4985 C CA . ILE B 1 158 ? 2.058 -8.856 -6.353 1.00 22.69 158 ILE B CA 1
ATOM 4986 C C . ILE B 1 158 ? 3.463 -9.447 -6.525 1.00 23.24 158 ILE B C 1
ATOM 4987 O O . ILE B 1 158 ? 4.026 -9.421 -7.624 1.00 23.82 158 ILE B O 1
ATOM 4992 N N . GLY B 1 159 ? 4.007 -10.009 -5.445 1.00 21.25 159 GLY B N 1
ATOM 4993 C CA . GLY B 1 159 ? 5.294 -10.680 -5.490 1.00 20.97 159 GLY B CA 1
ATOM 4994 C C . GLY B 1 159 ? 5.255 -11.911 -6.377 1.00 24.35 159 GLY B C 1
ATOM 4995 O O . GLY B 1 159 ? 6.217 -12.204 -7.102 1.00 23.60 159 GLY B O 1
ATOM 4996 N N . GLU B 1 160 ? 4.140 -12.635 -6.321 1.00 22.60 160 GLU B N 1
ATOM 4997 C CA . GLU B 1 160 ? 3.944 -13.812 -7.160 1.00 24.51 160 GLU B CA 1
ATOM 4998 C C . GLU B 1 160 ? 3.869 -13.426 -8.636 1.00 22.58 160 GLU B C 1
ATOM 4999 O O . GLU B 1 160 ? 4.462 -14.091 -9.490 1.00 21.52 160 GLU B O 1
ATOM 5005 N N . VAL B 1 161 ? 3.137 -12.353 -8.930 1.00 19.52 161 VAL B N 1
ATOM 5006 C CA . VAL B 1 161 ? 3.042 -11.831 -10.291 1.00 19.93 161 VAL B CA 1
ATOM 5007 C C . VAL B 1 161 ? 4.420 -11.444 -10.829 1.00 21.54 161 VAL B C 1
ATOM 5008 O O . VAL B 1 161 ? 4.788 -11.815 -11.947 1.00 21.36 161 VAL B O 1
ATOM 5012 N N . TYR B 1 162 ? 5.175 -10.697 -10.026 1.00 20.27 162 TYR B N 1
ATOM 5013 C CA . TYR B 1 162 ? 6.529 -10.301 -10.393 1.00 20.17 162 TYR B CA 1
ATOM 5014 C C . TYR B 1 162 ? 7.376 -11.522 -10.732 1.00 20.65 162 TYR B C 1
ATOM 5015 O O . TYR B 1 162 ? 8.108 -11.519 -11.722 1.00 18.03 162 TYR B O 1
ATOM 5024 N N . TYR B 1 163 ? 7.277 -12.561 -9.904 1.00 21.30 163 TYR B N 1
ATOM 5025 C CA . TYR B 1 163 ? 8.054 -13.781 -10.116 1.00 23.08 163 TYR B CA 1
ATOM 5026 C C . TYR B 1 163 ? 7.670 -14.462 -11.423 1.00 24.14 163 TYR B C 1
ATOM 5027 O O . TYR B 1 163 ? 8.540 -14.931 -12.161 1.00 22.72 163 TYR B O 1
ATOM 5036 N N . ARG B 1 164 ? 6.368 -14.528 -11.698 1.00 25.10 164 ARG B N 1
ATOM 5037 C CA . ARG B 1 164 ? 5.873 -15.200 -12.901 1.00 25.82 164 ARG B CA 1
ATOM 5038 C C . ARG B 1 164 ? 6.302 -14.472 -14.170 1.00 25.74 164 ARG B C 1
ATOM 5039 O O . ARG B 1 164 ? 6.611 -15.099 -15.183 1.00 27.70 164 ARG B O 1
ATOM 5047 N N . ILE B 1 165 ? 6.314 -13.144 -14.107 1.00 23.52 165 ILE B N 1
ATOM 5048 C CA . ILE B 1 165 ? 6.763 -12.320 -15.223 1.00 22.85 165 ILE B CA 1
ATOM 5049 C C . ILE B 1 165 ? 8.253 -12.541 -15.466 1.00 25.75 165 ILE B C 1
ATOM 5050 O O . ILE B 1 165 ? 8.671 -12.845 -16.583 1.00 25.29 165 ILE B O 1
ATOM 5055 N N . GLN B 1 166 ? 9.041 -12.388 -14.404 1.00 26.40 166 GLN B N 1
ATOM 5056 C CA . GLN B 1 166 ? 10.488 -12.589 -14.451 1.00 25.84 166 GLN B CA 1
ATOM 5057 C C . GLN B 1 166 ? 10.858 -13.973 -14.982 1.00 26.00 166 GLN B C 1
ATOM 5058 O O . GLN B 1 166 ? 11.839 -14.132 -15.711 1.00 28.75 166 GLN B O 1
ATOM 5064 N N . GLU B 1 167 ? 10.060 -14.969 -14.614 1.00 24.29 167 GLU B N 1
ATOM 5065 C CA . GLU B 1 167 ? 10.273 -16.347 -15.039 1.00 27.51 167 GLU B CA 1
ATOM 5066 C C . GLU B 1 167 ? 10.244 -16.485 -16.564 1.00 26.98 167 GLU B C 1
ATOM 5067 O O . GLU B 1 167 ? 10.974 -17.296 -17.136 1.00 26.84 167 GLU B O 1
ATOM 5073 N N . LYS B 1 168 ? 9.400 -15.689 -17.215 1.00 26.08 168 LYS B N 1
ATOM 5074 C CA . LYS B 1 168 ? 9.273 -15.722 -18.671 1.00 29.41 168 LYS B CA 1
ATOM 5075 C C . LYS B 1 168 ? 10.296 -14.819 -19.353 1.00 29.21 168 LYS B C 1
ATOM 5076 O O . LYS B 1 168 ? 10.712 -15.082 -20.480 1.00 29.64 168 LYS B O 1
ATOM 5082 N N . SER B 1 169 ? 10.693 -13.750 -18.670 1.00 30.17 169 SER B N 1
ATOM 5083 C CA . SER B 1 169 ? 11.576 -12.757 -19.275 1.00 30.97 169 SER B CA 1
ATOM 5084 C C . SER B 1 169 ? 12.321 -11.922 -18.242 1.00 29.03 169 SER B C 1
ATOM 5085 O O . SER B 1 169 ? 11.729 -11.436 -17.275 1.00 28.07 169 SER B O 1
ATOM 5088 N N . GLN B 1 170 ? 13.621 -11.747 -18.462 1.00 28.09 170 GLN B N 1
ATOM 5089 C CA . GLN B 1 170 ? 14.441 -10.909 -17.594 1.00 28.34 170 GLN B CA 1
ATOM 5090 C C . GLN B 1 170 ? 14.366 -9.442 -18.011 1.00 27.91 170 GLN B C 1
ATOM 5091 O O . GLN B 1 170 ? 14.982 -8.581 -17.385 1.00 26.99 170 GLN B O 1
ATOM 5097 N N . THR B 1 171 ? 13.610 -9.163 -19.070 1.00 27.49 171 THR B N 1
ATOM 5098 C CA . THR B 1 171 ? 13.467 -7.796 -19.566 1.00 26.25 171 THR B CA 1
ATOM 5099 C C . THR B 1 171 ? 12.022 -7.287 -19.548 1.00 26.46 171 THR B C 1
ATOM 5100 O O . THR B 1 171 ? 11.697 -6.299 -20.212 1.00 26.29 171 THR B O 1
ATOM 5104 N N . HIS B 1 172 ? 11.164 -7.964 -18.787 1.00 24.90 172 HIS B N 1
ATOM 5105 C CA . HIS B 1 172 ? 9.798 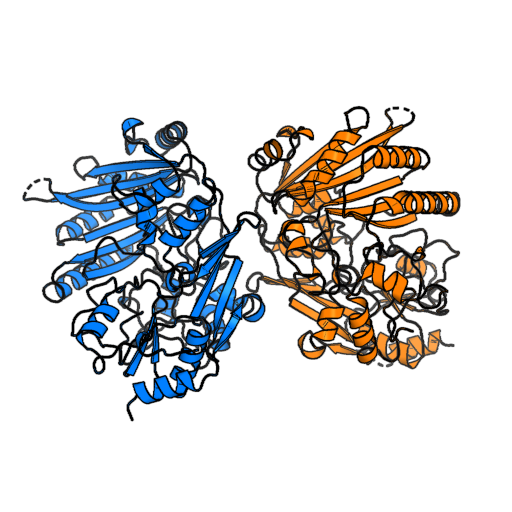-7.496 -18.565 1.00 24.61 172 HIS B CA 1
ATOM 5106 C C . HIS B 1 172 ? 9.538 -7.320 -17.070 1.00 22.97 172 HIS B C 1
ATOM 5107 O O . HIS B 1 172 ? 10.153 -7.994 -16.239 1.00 23.05 172 HIS B O 1
ATOM 5114 N N . GLY B 1 173 ? 8.630 -6.407 -16.739 1.00 19.95 173 GLY B N 1
ATOM 5115 C CA . GLY B 1 173 ? 8.231 -6.174 -15.363 1.00 19.33 173 GLY B CA 1
ATOM 5116 C C . GLY B 1 173 ? 6.841 -5.565 -15.308 1.00 19.92 173 GLY B C 1
ATOM 5117 O O . GLY B 1 173 ? 6.125 -5.538 -16.314 1.00 19.05 173 GLY B O 1
ATOM 5118 N N . PHE B 1 174 ? 6.453 -5.088 -14.132 1.00 20.03 174 PHE B N 1
ATOM 5119 C CA . PHE B 1 174 ? 5.191 -4.380 -13.969 1.00 21.16 174 PHE B CA 1
ATOM 5120 C C . PHE B 1 174 ? 5.323 -3.365 -12.836 1.00 21.00 174 PHE B C 1
ATOM 5121 O O . PHE B 1 174 ? 5.866 -3.681 -11.775 1.00 22.84 174 PHE B O 1
ATOM 5129 N N . PRO B 1 175 ? 4.852 -2.131 -13.068 1.00 20.22 175 PRO B N 1
ATOM 5130 C CA . PRO B 1 175 ? 4.999 -1.058 -12.078 1.00 18.37 175 PRO B CA 1
ATOM 5131 C C . PRO B 1 175 ? 3.873 -1.032 -11.043 1.00 21.12 175 PRO B C 1
ATOM 5132 O O . PRO B 1 175 ? 2.981 -0.185 -11.127 1.00 21.01 175 PRO B O 1
ATOM 5136 N N . ALA B 1 176 ? 3.925 -1.939 -10.072 1.00 23.29 176 ALA B N 1
ATOM 5137 C CA . ALA B 1 176 ? 2.969 -1.927 -8.969 1.00 24.92 176 ALA B CA 1
ATOM 5138 C C . ALA B 1 176 ? 3.697 -1.672 -7.649 1.00 24.97 176 ALA B C 1
ATOM 5139 O O . ALA B 1 176 ? 4.780 -1.086 -7.637 1.00 22.92 176 ALA B O 1
ATOM 5141 N N . GLY B 1 177 ? 3.110 -2.117 -6.543 1.00 24.80 177 GLY B N 1
ATOM 5142 C CA . GLY B 1 177 ? 3.674 -1.867 -5.226 1.00 24.49 177 GLY B CA 1
ATOM 5143 C C . GLY B 1 177 ? 5.055 -2.455 -4.975 1.00 27.19 177 GLY B C 1
ATOM 5144 O O . GLY B 1 177 ? 5.503 -3.350 -5.695 1.00 26.35 177 GLY B O 1
ATOM 5145 N N . LEU B 1 178 ? 5.728 -1.954 -3.939 1.00 30.27 178 LEU B N 1
ATOM 5146 C CA . LEU B 1 178 ? 7.074 -2.412 -3.598 1.00 32.80 178 LEU B CA 1
ATOM 5147 C C . LEU B 1 178 ? 7.109 -3.290 -2.340 1.00 32.37 178 LEU B C 1
ATOM 5148 O O . LEU B 1 178 ? 8.176 -3.734 -1.914 1.00 35.04 178 LEU B O 1
ATOM 5153 N N . CYS B 1 179 ? 5.941 -3.522 -1.747 1.00 30.67 179 CYS B N 1
ATOM 5154 C CA . CYS B 1 179 ? 5.782 -4.563 -0.735 1.00 29.47 179 CYS B CA 1
ATOM 5155 C C . CYS B 1 179 ? 5.340 -5.815 -1.489 1.00 30.78 179 CYS B C 1
ATOM 5156 O O . CYS B 1 179 ? 4.444 -5.744 -2.330 1.00 31.98 179 CYS B O 1
ATOM 5159 N N . SER B 1 180 ? 5.961 -6.957 -1.207 1.00 29.69 180 SER B N 1
ATOM 5160 C CA . SER B 1 180 ? 5.745 -8.151 -2.028 1.00 27.75 180 SER B CA 1
ATOM 5161 C C . SER B 1 180 ? 4.470 -8.941 -1.706 1.00 26.36 180 SER B C 1
ATOM 5162 O O . SER B 1 180 ? 3.959 -9.666 -2.561 1.00 28.14 180 SER B O 1
ATOM 5165 N N . SER B 1 181 ? 3.958 -8.806 -0.484 1.00 22.60 181 SER B N 1
ATOM 5166 C CA . SER B 1 181 ? 2.822 -9.621 -0.044 1.00 22.78 181 SER B CA 1
ATOM 5167 C C . SER B 1 181 ? 1.455 -8.993 -0.337 1.00 22.03 181 SER B C 1
ATOM 5168 O O . SER B 1 181 ? 0.429 -9.474 0.154 1.00 23.39 181 SER B O 1
ATOM 5171 N N . LEU B 1 182 ? 1.436 -7.931 -1.138 1.00 19.91 182 LEU B N 1
ATOM 5172 C CA . LEU B 1 182 ? 0.190 -7.231 -1.449 1.00 20.20 182 LEU B CA 1
ATOM 5173 C C . LEU B 1 182 ? -0.715 -8.088 -2.315 1.00 21.06 182 LEU B C 1
ATOM 5174 O O . LEU B 1 182 ? -0.271 -8.637 -3.321 1.00 21.30 182 LEU B O 1
ATOM 5179 N N . GLY B 1 183 ? -1.984 -8.197 -1.933 1.00 20.71 183 GLY B N 1
ATOM 5180 C CA . GLY B 1 183 ? -2.941 -8.952 -2.722 1.00 21.76 183 GLY B CA 1
ATOM 5181 C C . GLY B 1 183 ? -3.393 -8.186 -3.951 1.00 20.80 183 GLY B C 1
ATOM 5182 O O . GLY B 1 183 ? -3.734 -7.008 -3.864 1.00 22.38 183 GLY B O 1
ATOM 5183 N N . ILE B 1 184 ? -3.395 -8.858 -5.098 1.00 20.66 184 ILE B N 1
ATOM 5184 C CA . ILE B 1 184 ? -3.839 -8.253 -6.352 1.00 21.04 184 ILE B CA 1
ATOM 5185 C C . ILE B 1 184 ? -5.251 -7.664 -6.221 1.00 23.24 184 ILE B C 1
ATOM 5186 O O . ILE B 1 184 ? -5.543 -6.589 -6.759 1.00 24.13 184 ILE B O 1
ATOM 5191 N N . GLY B 1 185 ? -6.111 -8.362 -5.481 1.00 24.35 185 GLY B N 1
ATOM 5192 C CA . GLY B 1 185 ? -7.502 -7.963 -5.323 1.00 26.05 185 GLY B CA 1
ATOM 5193 C C . GLY B 1 185 ? -7.740 -6.595 -4.704 1.00 25.50 185 GLY B C 1
ATOM 5194 O O . GLY B 1 185 ? -8.652 -5.871 -5.118 1.00 25.42 185 GLY B O 1
ATOM 5195 N N . GLY B 1 186 ? -6.930 -6.236 -3.713 1.00 24.75 186 GLY B N 1
ATOM 5196 C CA . GLY B 1 186 ? -7.137 -4.990 -2.994 1.00 24.88 186 GLY B CA 1
ATOM 5197 C C . GLY B 1 186 ? -6.103 -3.919 -3.295 1.00 24.41 186 GLY B C 1
ATOM 5198 O O . GLY B 1 186 ? -6.222 -2.784 -2.830 1.00 24.92 186 GLY B O 1
ATOM 5199 N N . HIS B 1 187 ? -5.095 -4.280 -4.083 1.00 22.12 187 HIS B N 1
ATOM 5200 C CA . HIS B 1 187 ? -3.969 -3.392 -4.362 1.00 22.32 187 HIS B CA 1
ATOM 5201 C C . HIS B 1 187 ? -4.173 -2.501 -5.593 1.00 23.80 187 HIS B C 1
ATOM 5202 O O . HIS B 1 187 ? -4.108 -1.273 -5.494 1.00 26.03 187 HIS B O 1
ATOM 5209 N N . LEU B 1 188 ? -4.399 -3.119 -6.749 1.00 21.79 188 LEU B N 1
ATOM 5210 C CA . LEU B 1 188 ? -4.507 -2.379 -8.009 1.00 23.55 188 LEU B CA 1
ATOM 5211 C C . LEU B 1 188 ? -5.676 -1.397 -8.016 1.00 23.19 188 LEU B C 1
ATOM 5212 O O . LEU B 1 188 ? -5.573 -0.302 -8.573 1.00 22.41 188 LEU B O 1
ATOM 5217 N N . VAL B 1 189 ? -6.775 -1.791 -7.378 1.00 23.14 189 VAL B N 1
ATOM 5218 C CA . VAL B 1 189 ? -8.009 -1.003 -7.372 1.00 23.81 189 VAL B CA 1
ATOM 5219 C C . VAL B 1 189 ? -7.841 0.359 -6.682 1.00 24.86 189 VAL B C 1
ATOM 5220 O O . VAL B 1 189 ? -8.664 1.263 -6.853 1.00 24.14 189 VAL B O 1
ATOM 5224 N N . GLY B 1 190 ? -6.766 0.509 -5.914 1.00 25.10 190 GLY B N 1
ATOM 5225 C CA . GLY B 1 190 ? -6.507 1.761 -5.228 1.00 24.70 190 GLY B CA 1
ATOM 5226 C C . GLY B 1 190 ? -5.560 2.663 -5.997 1.00 24.90 190 GLY B C 1
ATOM 5227 O O . GLY B 1 190 ? -5.429 3.848 -5.687 1.00 25.14 190 GLY B O 1
ATOM 5228 N N . GLY B 1 191 ? -4.900 2.106 -7.008 1.00 26.02 191 GLY B N 1
ATOM 5229 C CA . GLY B 1 191 ? -3.939 2.861 -7.793 1.00 26.30 191 GLY B CA 1
ATOM 5230 C C . GLY B 1 191 ? -2.644 2.097 -7.989 1.00 25.38 191 GLY B C 1
ATOM 5231 O O . GLY B 1 191 ? -2.201 1.892 -9.124 1.00 23.45 191 GLY B O 1
ATOM 5232 N N . ALA B 1 192 ? -2.039 1.691 -6.873 1.00 23.05 192 ALA B N 1
ATOM 5233 C CA . ALA B 1 192 ? -0.814 0.887 -6.864 1.00 21.95 192 ALA B CA 1
ATOM 5234 C C . ALA B 1 192 ? 0.427 1.629 -7.366 1.00 23.61 192 ALA B C 1
ATOM 5235 O O . ALA B 1 192 ? 0.872 1.424 -8.497 1.00 23.83 192 ALA B O 1
ATOM 5237 N N . TYR B 1 193 ? 0.988 2.484 -6.514 1.00 22.32 193 TYR B N 1
ATOM 5238 C CA . TYR B 1 193 ? 2.234 3.172 -6.833 1.00 20.31 193 TYR B CA 1
ATOM 5239 C C . TYR B 1 193 ? 3.403 2.277 -6.439 1.00 21.45 193 TYR B C 1
ATOM 5240 O O . TYR B 1 193 ? 3.261 1.388 -5.593 1.00 21.92 193 TYR B O 1
ATOM 5249 N N . GLY B 1 194 ? 4.560 2.517 -7.045 1.00 20.38 194 GLY B N 1
ATOM 5250 C CA . GLY B 1 194 ? 5.746 1.742 -6.736 1.00 20.29 194 GLY B CA 1
ATOM 5251 C C . GLY B 1 194 ? 7.008 2.426 -7.211 1.00 19.99 194 GLY B C 1
ATOM 5252 O O . GLY B 1 194 ? 6.987 3.606 -7.565 1.00 19.89 194 GLY B O 1
ATOM 5253 N N . SER B 1 195 ? 8.109 1.682 -7.237 1.00 19.94 195 SER B N 1
ATOM 5254 C CA . SER B 1 195 ? 9.415 2.277 -7.502 1.00 20.30 195 SER B CA 1
ATOM 5255 C C . SER B 1 195 ? 9.641 2.627 -8.977 1.00 19.71 195 SER B C 1
ATOM 5256 O O . SER B 1 195 ? 10.673 3.200 -9.328 1.00 20.06 195 SER B O 1
ATOM 5259 N N . MET B 1 196 ? 8.685 2.291 -9.839 1.00 18.30 196 MET B N 1
ATOM 5260 C CA . MET B 1 196 ? 8.824 2.590 -11.264 1.00 19.36 196 MET B CA 1
ATOM 5261 C C . MET B 1 196 ? 7.757 3.550 -11.782 1.00 18.82 196 MET B C 1
ATOM 5262 O O . MET B 1 196 ? 7.615 3.721 -12.991 1.00 19.17 196 MET B O 1
ATOM 5267 N N . MET B 1 197 ? 7.014 4.180 -10.876 1.00 19.09 197 MET B N 1
ATOM 5268 C CA . MET B 1 197 ? 5.915 5.062 -11.281 1.00 20.15 197 MET B CA 1
ATOM 5269 C C . MET B 1 197 ? 6.369 6.321 -12.024 1.00 20.06 197 MET B C 1
ATOM 5270 O O . MET B 1 197 ? 5.630 6.853 -12.858 1.00 18.80 197 MET B O 1
ATOM 5275 N N . ARG B 1 198 ? 7.575 6.803 -11.726 1.00 19.67 198 ARG B N 1
ATOM 5276 C CA . ARG B 1 198 ? 8.067 8.020 -12.367 1.00 19.33 198 ARG B CA 1
ATOM 5277 C C . ARG B 1 198 ? 8.315 7.770 -13.852 1.00 20.77 198 ARG B C 1
ATOM 5278 O O . ARG B 1 198 ? 8.367 8.707 -14.654 1.00 21.25 198 ARG B O 1
ATOM 5286 N N . LYS B 1 199 ? 8.433 6.497 -14.220 1.00 21.04 199 LYS B N 1
ATOM 5287 C CA . LYS B 1 199 ? 8.642 6.126 -15.616 1.00 22.00 199 LYS B CA 1
ATOM 5288 C C . LYS B 1 199 ? 7.386 5.587 -16.303 1.00 20.87 199 LYS B C 1
ATOM 5289 O O . LYS B 1 199 ? 7.069 5.982 -17.425 1.00 21.10 199 LYS B O 1
ATOM 5295 N N . PHE B 1 200 ? 6.670 4.686 -15.638 1.00 19.23 200 PHE B N 1
ATOM 5296 C CA . PHE B 1 200 ? 5.520 4.041 -16.268 1.00 22.01 200 PHE B CA 1
ATOM 5297 C C . PHE B 1 200 ? 4.170 4.468 -15.694 1.00 21.44 200 PHE B C 1
ATOM 5298 O O . PHE B 1 200 ? 3.123 4.128 -16.246 1.00 20.48 200 PHE B O 1
ATOM 5306 N N . GLY B 1 201 ? 4.196 5.206 -14.590 1.00 21.12 201 GLY B N 1
ATOM 5307 C CA . GLY B 1 201 ? 2.971 5.593 -13.913 1.00 20.94 201 GLY B CA 1
ATOM 5308 C C . GLY B 1 201 ? 2.501 4.505 -12.967 1.00 22.44 201 GLY B C 1
ATOM 5309 O O . GLY B 1 201 ? 3.243 3.564 -12.665 1.00 20.21 201 GLY B O 1
ATOM 5310 N N . LEU B 1 202 ? 1.261 4.628 -12.503 1.00 21.11 202 LEU B N 1
ATOM 5311 C CA . LEU B 1 202 ? 0.708 3.685 -11.537 1.00 21.01 202 LEU B CA 1
ATOM 5312 C C . LEU B 1 202 ? 0.406 2.332 -12.159 1.00 22.43 202 LEU B C 1
ATOM 5313 O O . LEU B 1 202 ? 0.348 2.199 -13.386 1.00 25.78 202 LEU B O 1
ATOM 5318 N N . GLY B 1 203 ? 0.202 1.332 -11.307 1.00 20.05 203 GLY B N 1
ATOM 5319 C CA . GLY B 1 203 ? -0.260 0.035 -11.764 1.00 19.66 203 GLY B CA 1
ATOM 5320 C C . GLY B 1 203 ? -1.591 0.172 -12.482 1.00 20.08 203 GLY B C 1
ATOM 5321 O O . GLY B 1 203 ? -1.814 -0.447 -13.523 1.00 22.68 203 GLY B O 1
ATOM 5322 N N . ALA B 1 204 ? -2.473 1.003 -11.935 1.00 18.19 204 ALA B N 1
ATOM 5323 C CA . ALA B 1 204 ? -3.782 1.232 -12.537 1.00 21.09 204 ALA B CA 1
ATOM 5324 C C . ALA B 1 204 ? -3.685 1.972 -13.875 1.00 25.52 204 ALA B C 1
ATOM 5325 O O . ALA B 1 204 ? -4.640 1.977 -14.653 1.00 28.76 204 ALA B O 1
ATOM 5327 N N . ASP B 1 205 ? -2.539 2.599 -14.135 1.00 26.34 205 ASP B N 1
ATOM 5328 C CA . ASP B 1 205 ? -2.290 3.235 -15.429 1.00 28.05 205 ASP B CA 1
ATOM 5329 C C . ASP B 1 205 ? -1.863 2.199 -16.472 1.00 26.26 205 ASP B C 1
ATOM 5330 O O . ASP B 1 205 ? -1.761 2.504 -17.659 1.00 25.61 205 ASP B O 1
ATOM 5335 N N . ASN B 1 206 ? -1.610 0.975 -16.019 1.00 24.73 206 ASN B N 1
ATOM 5336 C CA . ASN B 1 206 ? -1.073 -0.065 -16.891 1.00 23.13 206 ASN B CA 1
ATOM 5337 C C . ASN B 1 206 ? -1.911 -1.340 -16.907 1.00 25.78 206 ASN B C 1
ATOM 5338 O O . ASN B 1 206 ? -1.369 -2.446 -16.947 1.00 26.84 206 ASN B O 1
ATOM 5343 N N . VAL B 1 207 ? -3.231 -1.186 -16.874 1.00 25.16 207 VAL B N 1
ATOM 5344 C CA . VAL B 1 207 ? -4.131 -2.334 -16.954 1.00 25.14 207 VAL B CA 1
ATOM 5345 C C . VAL B 1 207 ? -4.893 -2.324 -18.276 1.00 27.06 207 VAL B C 1
ATOM 5346 O O . VAL B 1 207 ? -5.068 -1.270 -18.891 1.00 29.38 207 VAL B O 1
ATOM 5350 N N . LEU B 1 208 ? -5.341 -3.498 -18.711 1.00 25.39 208 LEU B N 1
ATOM 5351 C CA . LEU B 1 208 ? -5.988 -3.633 -20.009 1.00 25.87 208 LEU B CA 1
ATOM 5352 C C . LEU B 1 208 ? -7.430 -4.104 -19.876 1.00 27.23 208 LEU B C 1
ATOM 5353 O O . LEU B 1 208 ? -8.288 -3.748 -20.684 1.00 27.39 208 LEU B O 1
ATOM 5358 N N . ASP B 1 209 ? -7.687 -4.912 -18.853 1.00 26.08 209 ASP B N 1
ATOM 5359 C CA . ASP B 1 209 ? -8.988 -5.540 -18.689 1.00 27.97 209 ASP B CA 1
ATOM 5360 C C . ASP B 1 209 ? -9.137 -6.010 -17.250 1.00 26.08 209 ASP B C 1
ATOM 5361 O O . ASP B 1 209 ? -8.186 -5.954 -16.468 1.00 24.07 209 ASP B O 1
ATOM 5366 N N . ALA B 1 210 ? -10.333 -6.469 -16.902 1.00 25.63 210 ALA B N 1
ATOM 5367 C CA . ALA B 1 210 ? -10.593 -6.966 -15.559 1.00 26.65 210 ALA B CA 1
ATOM 5368 C C . ALA B 1 210 ? -11.820 -7.859 -15.572 1.00 27.53 210 ALA B C 1
ATOM 5369 O O . ALA B 1 210 ? -12.649 -7.762 -16.467 1.00 27.32 210 ALA B O 1
ATOM 5371 N N . ARG B 1 211 ? -11.935 -8.726 -14.576 1.00 29.39 211 ARG B N 1
ATOM 5372 C CA . ARG B 1 211 ? -13.126 -9.548 -14.427 1.00 31.92 211 ARG B CA 1
ATOM 5373 C C . ARG B 1 211 ? -13.694 -9.317 -13.036 1.00 29.91 211 ARG B C 1
ATOM 5374 O O . ARG B 1 211 ? -12.999 -9.506 -12.032 1.00 28.56 211 ARG B O 1
ATOM 5382 N N . ILE B 1 212 ? -14.948 -8.878 -12.979 1.00 26.98 212 ILE B N 1
ATOM 5383 C CA . ILE B 1 212 ? -15.568 -8.538 -11.705 1.00 27.44 212 ILE B CA 1
ATOM 5384 C C . ILE B 1 212 ? -16.911 -9.235 -11.516 1.00 30.10 212 ILE B C 1
ATOM 5385 O O . ILE B 1 212 ? -17.561 -9.636 -12.486 1.00 29.33 212 ILE B O 1
ATOM 5390 N N . VAL B 1 213 ? -17.314 -9.378 -10.258 1.00 30.93 213 VAL B N 1
ATOM 5391 C CA . VAL B 1 213 ? -18.638 -9.882 -9.921 1.00 29.91 213 VAL B CA 1
ATOM 5392 C C . VAL B 1 213 ? -19.482 -8.713 -9.431 1.00 29.89 213 VAL B C 1
ATOM 5393 O O . VAL B 1 213 ? -19.080 -7.999 -8.505 1.00 27.56 213 VAL B O 1
ATOM 5397 N N . ASP B 1 214 ? -20.639 -8.501 -10.056 1.00 33.22 214 ASP B N 1
ATOM 5398 C CA . ASP B 1 214 ? -21.524 -7.412 -9.644 1.00 36.01 214 ASP B CA 1
ATOM 5399 C C . ASP B 1 214 ? -22.475 -7.841 -8.525 1.00 37.47 214 ASP B C 1
ATOM 5400 O O . ASP B 1 214 ? -22.398 -8.969 -8.037 1.00 37.18 214 ASP B O 1
ATOM 5405 N N . ALA B 1 215 ? -23.380 -6.944 -8.140 1.00 37.49 215 ALA B N 1
ATOM 5406 C CA . ALA B 1 215 ? -24.309 -7.204 -7.042 1.00 37.30 215 ALA B CA 1
ATOM 5407 C C . ALA B 1 215 ? -25.350 -8.266 -7.389 1.00 39.33 215 ALA B C 1
ATOM 5408 O O . ALA B 1 215 ? -26.061 -8.753 -6.512 1.00 41.12 215 ALA B O 1
ATOM 5410 N N . ASN B 1 216 ? -25.443 -8.617 -8.667 1.00 39.30 216 ASN B N 1
ATOM 5411 C CA . ASN B 1 216 ? -26.366 -9.655 -9.104 1.00 42.04 216 ASN B CA 1
ATOM 5412 C C . ASN B 1 216 ? -25.680 -11.013 -9.221 1.00 40.67 216 ASN B C 1
ATOM 5413 O O . ASN B 1 216 ? -26.319 -12.016 -9.536 1.00 41.71 216 ASN B O 1
ATOM 5418 N N . GLY B 1 217 ? -24.376 -11.038 -8.966 1.00 38.98 217 GLY B N 1
ATOM 5419 C CA . GLY B 1 217 ? -23.610 -12.269 -9.043 1.00 38.48 217 GLY B CA 1
ATOM 5420 C C . GLY B 1 217 ? -23.177 -12.604 -10.457 1.00 37.81 217 GLY B C 1
ATOM 5421 O O . GLY B 1 217 ? -22.800 -13.743 -10.746 1.00 38.67 217 GLY B O 1
ATOM 5422 N N . GLN B 1 218 ? -23.233 -11.611 -11.341 1.00 37.04 218 GLN B N 1
ATOM 5423 C CA . GLN B 1 218 ? -22.813 -11.800 -12.725 1.00 38.27 218 GLN B CA 1
ATOM 5424 C C . GLN B 1 218 ? -21.348 -11.411 -12.926 1.00 35.07 218 GLN B C 1
ATOM 5425 O O . GLN B 1 218 ? -20.843 -10.495 -12.273 1.00 31.15 218 GLN B O 1
ATOM 5431 N N . ILE B 1 219 ? -20.669 -12.117 -13.827 1.00 35.60 219 ILE B N 1
ATOM 5432 C CA . ILE B 1 219 ? -19.255 -11.857 -14.094 1.00 36.87 219 ILE B CA 1
ATOM 5433 C C . ILE B 1 219 ? -19.062 -10.987 -15.338 1.00 35.69 219 ILE B C 1
ATOM 5434 O O . ILE B 1 219 ? -19.430 -11.378 -16.449 1.00 38.11 219 ILE B O 1
ATOM 5439 N N . LEU B 1 220 ? -18.476 -9.809 -15.142 1.00 32.86 220 LEU B N 1
ATOM 5440 C CA . LEU B 1 220 ? -18.336 -8.828 -16.212 1.00 32.12 220 LEU B CA 1
ATOM 5441 C C . LEU B 1 220 ? -16.870 -8.521 -16.509 1.00 31.05 220 LEU B C 1
ATOM 5442 O O . LEU B 1 220 ? -16.106 -8.194 -15.598 1.00 30.21 220 LEU B O 1
ATOM 5447 N N . ASP B 1 221 ? -16.472 -8.627 -17.776 1.00 31.64 221 ASP B N 1
ATOM 5448 C CA . ASP B 1 221 ? -15.166 -8.110 -18.182 1.00 32.28 221 ASP B CA 1
ATOM 5449 C C . ASP B 1 221 ? -15.291 -6.631 -18.536 1.00 30.19 221 ASP B C 1
ATOM 5450 O O . ASP B 1 221 ? -16.341 -6.035 -18.311 1.00 29.77 221 ASP B O 1
ATOM 5455 N N . ARG B 1 222 ? -14.233 -6.042 -19.085 1.00 31.38 222 ARG B N 1
ATOM 5456 C CA . ARG B 1 222 ? -14.242 -4.610 -19.384 1.00 30.62 222 ARG B CA 1
ATOM 5457 C C . ARG B 1 222 ? -15.366 -4.199 -20.335 1.00 32.01 222 ARG B C 1
ATOM 5458 O O . ARG B 1 222 ? -16.069 -3.220 -20.085 1.00 34.67 222 ARG B O 1
ATOM 5466 N N . ALA B 1 223 ? -15.536 -4.946 -21.420 1.00 31.36 223 ALA B N 1
ATOM 5467 C CA . ALA B 1 223 ? -16.568 -4.628 -22.402 1.00 32.22 223 ALA B CA 1
ATOM 5468 C C . ALA B 1 223 ? -17.981 -4.737 -21.818 1.00 33.78 223 ALA B C 1
ATOM 5469 O O . ALA B 1 223 ? -18.882 -3.988 -22.198 1.00 33.61 223 ALA B O 1
ATOM 5471 N N . ALA B 1 224 ? -18.166 -5.668 -20.888 1.00 35.25 224 ALA B N 1
ATOM 5472 C CA . ALA B 1 224 ? -19.476 -5.896 -20.287 1.00 34.43 224 ALA B CA 1
ATOM 5473 C C . ALA B 1 224 ? -19.779 -4.908 -19.159 1.00 33.70 224 ALA B C 1
ATOM 5474 O O . ALA B 1 224 ? -20.907 -4.431 -19.036 1.00 34.93 224 ALA B O 1
ATOM 5476 N N . MET B 1 225 ? -18.781 -4.613 -18.328 1.00 30.99 225 MET B N 1
ATOM 5477 C CA . MET B 1 225 ? -18.970 -3.652 -17.239 1.00 30.33 225 MET B CA 1
ATOM 5478 C C . MET B 1 225 ? -19.152 -2.231 -17.770 1.00 31.42 225 MET B C 1
ATOM 5479 O O . MET B 1 225 ? -19.803 -1.402 -17.133 1.00 32.77 225 MET B O 1
ATOM 5484 N N . GLY B 1 226 ? -18.587 -1.954 -18.942 1.00 30.67 226 GLY B N 1
ATOM 5485 C CA . GLY B 1 226 ? -18.691 -0.628 -19.526 1.00 31.68 226 GLY B CA 1
ATOM 5486 C C . GLY B 1 226 ? -17.588 0.282 -19.021 1.00 28.90 226 GLY B C 1
ATOM 5487 O O . GLY B 1 226 ? -17.003 0.020 -17.970 1.00 26.89 226 GLY B O 1
ATOM 5488 N N . GLU B 1 227 ? -17.317 1.360 -19.751 1.00 28.38 227 GLU B N 1
ATOM 5489 C CA . GLU B 1 227 ? -16.154 2.200 -19.464 1.00 31.16 227 GLU B CA 1
ATOM 5490 C C . GLU B 1 227 ? -16.216 2.963 -18.143 1.00 29.00 227 GLU B C 1
ATOM 5491 O O . GLU B 1 227 ? -15.177 3.216 -17.530 1.00 26.07 227 GLU B O 1
ATOM 5497 N N . ASP B 1 228 ? -17.418 3.334 -17.709 1.00 27.53 228 ASP B N 1
ATOM 5498 C CA . ASP B 1 228 ? -17.573 4.038 -16.436 1.00 30.43 228 ASP B CA 1
ATOM 5499 C C . ASP B 1 228 ? -17.070 3.198 -15.257 1.00 28.51 228 ASP B C 1
ATOM 5500 O O . ASP B 1 228 ? -16.205 3.636 -14.494 1.00 26.79 228 ASP B O 1
ATOM 5505 N N . VAL B 1 229 ? -17.606 1.988 -15.123 1.00 27.07 229 VAL B N 1
ATOM 5506 C CA . VAL B 1 229 ? -17.177 1.072 -14.071 1.00 26.26 229 VAL B CA 1
ATOM 5507 C C . VAL B 1 229 ? -15.690 0.726 -14.173 1.00 25.31 229 VAL B C 1
ATOM 5508 O O . VAL B 1 229 ? -14.989 0.711 -13.163 1.00 25.51 229 VAL B O 1
ATOM 5512 N N . PHE B 1 230 ? -15.206 0.457 -15.386 1.00 25.31 230 PHE B N 1
ATOM 5513 C CA . PHE B 1 230 ? -13.787 0.141 -15.568 1.00 24.78 230 PHE B CA 1
ATOM 5514 C C . PHE B 1 230 ? -12.909 1.308 -15.134 1.00 22.98 230 PHE B C 1
ATOM 5515 O O . PHE B 1 230 ? -11.812 1.106 -14.619 1.00 23.34 230 PHE B O 1
ATOM 5523 N N . TRP B 1 231 ? -13.399 2.525 -15.349 1.00 22.44 231 TRP B N 1
ATOM 5524 C CA . TRP B 1 231 ? -12.724 3.725 -14.865 1.00 21.62 231 TRP B CA 1
ATOM 5525 C C . TRP B 1 231 ? -12.678 3.706 -13.340 1.00 23.10 231 TRP B C 1
ATOM 5526 O O . TRP B 1 231 ? -11.624 3.892 -12.737 1.00 22.33 231 TRP B O 1
ATOM 5537 N N . ALA B 1 232 ? -13.830 3.455 -12.728 1.00 24.13 232 ALA B N 1
ATOM 5538 C CA . ALA B 1 232 ? -13.974 3.485 -11.273 1.00 24.75 232 ALA B CA 1
ATOM 5539 C C . ALA B 1 232 ? -13.035 2.531 -10.528 1.00 23.58 232 ALA B C 1
ATOM 5540 O O . ALA B 1 232 ? -12.455 2.899 -9.505 1.00 21.55 232 ALA B O 1
ATOM 5542 N N . ILE B 1 233 ? -12.885 1.308 -11.030 1.00 22.11 233 ILE B N 1
ATOM 5543 C CA . ILE B 1 233 ? -12.036 0.328 -10.354 1.00 22.31 233 ILE B CA 1
ATOM 5544 C C . ILE B 1 233 ? -10.539 0.602 -10.534 1.00 24.17 233 ILE B C 1
ATOM 5545 O O . ILE B 1 233 ? -9.704 -0.110 -9.975 1.00 24.71 233 ILE B O 1
ATOM 5550 N N . ARG B 1 234 ? -10.204 1.635 -11.304 1.00 23.53 234 ARG B N 1
ATOM 5551 C CA . ARG B 1 234 ? -8.807 2.021 -11.497 1.00 24.74 234 ARG B CA 1
ATOM 5552 C C . ARG B 1 234 ? -8.393 3.169 -10.573 1.00 25.57 234 ARG B C 1
ATOM 5553 O O . ARG B 1 234 ? -7.812 4.161 -11.023 1.00 25.68 234 ARG B O 1
ATOM 5561 N N . GLY B 1 235 ? -8.688 3.032 -9.283 1.00 25.72 235 GLY B N 1
ATOM 5562 C CA . GLY B 1 235 ? -8.323 4.053 -8.314 1.00 25.33 235 GLY B CA 1
ATOM 5563 C C . GLY B 1 235 ? -9.388 4.311 -7.263 1.00 25.36 235 GLY B C 1
ATOM 5564 O O . GLY B 1 235 ? -9.137 4.997 -6.270 1.00 22.90 235 GLY B O 1
ATOM 5565 N N . GLY B 1 236 ? -10.578 3.755 -7.471 1.00 25.16 236 GLY B N 1
ATOM 5566 C CA . GLY B 1 236 ? -11.689 3.991 -6.565 1.00 25.47 236 GLY B CA 1
ATOM 5567 C C . GLY B 1 236 ? -11.538 3.354 -5.195 1.00 26.85 236 GLY B C 1
ATOM 5568 O O . GLY B 1 236 ? -12.290 3.679 -4.271 1.00 30.61 236 GLY B O 1
ATOM 5569 N N . GLY B 1 237 ? -10.572 2.449 -5.058 1.00 24.14 237 GLY B N 1
ATOM 5570 C CA . GLY B 1 237 ? -10.391 1.719 -3.814 1.00 25.12 237 GLY B CA 1
ATOM 5571 C C . GLY B 1 237 ? -11.253 0.468 -3.760 1.00 25.35 237 GLY B C 1
ATOM 5572 O O . GLY B 1 237 ? -12.252 0.366 -4.468 1.00 25.64 237 GLY B O 1
ATOM 5573 N N . GLY B 1 238 ? -10.874 -0.487 -2.916 1.00 26.30 238 GLY B N 1
ATOM 5574 C CA . GLY B 1 238 ? -11.592 -1.748 -2.840 1.00 27.56 238 GLY B CA 1
ATOM 5575 C C . GLY B 1 238 ? -12.879 -1.692 -2.034 1.00 29.30 238 GLY B C 1
ATOM 5576 O O . GLY B 1 238 ? -13.099 -0.763 -1.254 1.00 29.83 238 GLY B O 1
ATOM 5577 N N . GLY B 1 239 ? -13.736 -2.689 -2.237 1.00 28.31 239 GLY B N 1
ATOM 5578 C CA . GLY B 1 239 ? -14.936 -2.845 -1.438 1.00 28.55 239 GLY B CA 1
ATOM 5579 C C . GLY B 1 239 ? -16.089 -1.930 -1.812 1.00 29.05 239 GLY B C 1
ATOM 5580 O O . GLY B 1 239 ? -17.081 -1.866 -1.088 1.00 29.90 239 GLY B O 1
ATOM 5581 N N . SER B 1 240 ? -15.971 -1.229 -2.937 1.00 27.84 240 SER B N 1
ATOM 5582 C CA . SER B 1 240 ? -17.018 -0.304 -3.368 1.00 29.45 240 SER B CA 1
ATOM 5583 C C . SER B 1 240 ? -17.679 -0.709 -4.687 1.00 31.09 240 SER B C 1
ATOM 5584 O O . SER B 1 240 ? -18.882 -0.526 -4.866 1.00 31.63 240 SER B O 1
ATOM 5587 N N . PHE B 1 241 ? -16.891 -1.255 -5.607 1.00 32.63 241 PHE B N 1
ATOM 5588 C CA . PHE B 1 241 ? -17.377 -1.515 -6.958 1.00 33.91 241 PHE B CA 1
ATOM 5589 C C . PHE B 1 241 ? -17.321 -2.987 -7.362 1.00 36.19 241 PHE B C 1
ATOM 5590 O O . PHE B 1 241 ? -16.782 -3.326 -8.417 1.00 39.19 241 PHE B O 1
ATOM 5598 N N . GLY B 1 242 ? -17.884 -3.857 -6.529 1.00 33.00 242 GLY B N 1
ATOM 5599 C CA . GLY B 1 242 ? -17.969 -5.270 -6.859 1.00 32.22 242 GLY B CA 1
ATOM 5600 C C . GLY B 1 242 ? -16.756 -6.081 -6.440 1.00 28.75 242 GLY B C 1
ATOM 5601 O O . GLY B 1 242 ? -15.817 -5.550 -5.847 1.00 27.57 242 GLY B O 1
ATOM 5602 N N . VAL B 1 243 ? -16.783 -7.376 -6.744 1.00 27.99 243 VAL B N 1
ATOM 5603 C CA . VAL B 1 243 ? -15.675 -8.261 -6.415 1.00 28.40 243 VAL B CA 1
ATOM 5604 C C . VAL B 1 243 ? -14.753 -8.452 -7.613 1.00 26.37 243 VAL B C 1
ATOM 5605 O O . VAL B 1 243 ? -15.135 -9.068 -8.608 1.00 24.98 243 VAL B O 1
ATOM 5609 N N . ILE B 1 244 ? -13.538 -7.924 -7.516 1.00 25.64 244 ILE B N 1
ATOM 5610 C CA . ILE B 1 244 ? -12.544 -8.130 -8.562 1.00 26.47 244 ILE B CA 1
ATOM 5611 C C . ILE B 1 244 ? -12.020 -9.563 -8.492 1.00 25.95 244 ILE B C 1
ATOM 5612 O O . ILE B 1 244 ? -11.395 -9.952 -7.503 1.00 25.69 244 ILE B O 1
ATOM 5617 N N . LEU B 1 245 ? -12.294 -10.348 -9.531 1.00 25.71 245 LEU B N 1
ATOM 5618 C CA . LEU B 1 245 ? -11.783 -11.711 -9.614 1.00 25.66 245 LEU B CA 1
ATOM 5619 C C . LEU B 1 245 ? -10.370 -11.704 -10.182 1.00 25.41 245 LEU B C 1
ATOM 5620 O O . LEU B 1 245 ? -9.498 -12.437 -9.713 1.00 26.31 245 LEU B O 1
ATOM 5625 N N . ALA B 1 246 ? -10.149 -10.876 -11.199 1.00 24.82 246 ALA B N 1
ATOM 5626 C CA . ALA B 1 246 ? -8.859 -10.845 -11.881 1.00 25.59 246 ALA B CA 1
ATOM 5627 C C . ALA B 1 246 ? -8.622 -9.546 -12.647 1.00 23.17 246 ALA B C 1
ATOM 5628 O O . ALA B 1 246 ? -9.568 -8.894 -13.098 1.00 22.86 246 ALA B O 1
ATOM 5630 N N . TRP B 1 247 ? -7.350 -9.181 -12.783 1.00 21.48 247 TRP B N 1
ATOM 5631 C CA . TRP B 1 247 ? -6.940 -8.059 -13.620 1.00 22.61 247 TRP B CA 1
ATOM 5632 C C . TRP B 1 247 ? -6.130 -8.571 -14.805 1.00 24.88 247 TRP B C 1
ATOM 5633 O O . TRP B 1 247 ? -5.393 -9.558 -14.686 1.00 24.87 247 TRP B O 1
ATOM 5644 N N . LYS B 1 248 ? -6.253 -7.896 -15.944 1.00 23.32 248 LYS B N 1
ATOM 5645 C CA . LYS B 1 248 ? -5.308 -8.097 -17.035 1.00 24.48 248 LYS B CA 1
ATOM 5646 C C . LYS B 1 248 ? -4.378 -6.889 -17.091 1.00 22.93 248 LYS B C 1
ATOM 5647 O O . LYS B 1 248 ? -4.819 -5.758 -17.301 1.00 22.69 248 LYS B O 1
ATOM 5653 N N . ILE B 1 249 ? -3.090 -7.128 -16.881 1.00 22.99 249 ILE B N 1
ATOM 5654 C CA . ILE B 1 249 ? -2.120 -6.044 -16.816 1.00 23.66 249 ILE B CA 1
ATOM 5655 C C . ILE B 1 249 ? -1.280 -5.976 -18.087 1.00 23.32 249 ILE B C 1
ATOM 5656 O O . ILE B 1 249 ? -1.096 -6.988 -18.767 1.00 21.51 249 ILE B O 1
ATOM 5661 N N . LYS B 1 250 ? -0.783 -4.784 -18.411 1.00 24.46 250 LYS B N 1
ATOM 5662 C CA . LYS B 1 250 ? 0.157 -4.628 -19.518 1.00 28.05 250 LYS B CA 1
ATOM 5663 C C . LYS B 1 250 ? 1.579 -4.608 -18.977 1.00 27.27 250 LYS B C 1
ATOM 5664 O O . LYS B 1 250 ? 1.895 -3.824 -18.080 1.00 26.22 250 LYS B O 1
ATOM 5670 N N . LEU B 1 251 ? 2.434 -5.469 -19.519 1.00 27.17 251 LEU B N 1
ATOM 5671 C CA . LEU B 1 251 ? 3.825 -5.530 -19.081 1.00 26.93 251 LEU B CA 1
ATOM 5672 C C . LEU B 1 251 ? 4.616 -4.313 -19.569 1.00 27.19 251 LEU B C 1
ATOM 5673 O O . LEU B 1 251 ? 4.249 -3.677 -20.559 1.00 27.14 251 LEU B O 1
ATOM 5678 N N . VAL B 1 252 ? 5.688 -3.981 -18.857 1.00 24.99 252 VAL B N 1
ATOM 5679 C CA . VAL B 1 252 ? 6.565 -2.889 -19.263 1.00 23.08 252 VAL B CA 1
ATOM 5680 C C . VAL B 1 252 ? 7.986 -3.429 -19.378 1.00 23.43 252 VAL B C 1
ATOM 5681 O O . VAL B 1 252 ? 8.340 -4.391 -18.698 1.00 21.98 252 VAL B O 1
ATOM 5685 N N . PRO B 1 253 ? 8.802 -2.830 -20.259 1.00 26.02 253 PRO B N 1
ATOM 5686 C CA . PRO B 1 253 ? 10.194 -3.280 -20.371 1.00 25.31 253 PRO B CA 1
ATOM 5687 C C . PRO B 1 253 ? 11.057 -2.822 -19.195 1.00 25.41 253 PRO B C 1
ATOM 5688 O O . PRO B 1 253 ? 10.887 -1.706 -18.696 1.00 26.18 253 PRO B O 1
ATOM 5692 N N . VAL B 1 254 ? 11.962 -3.692 -18.754 1.00 21.35 254 VAL B N 1
ATOM 5693 C CA . VAL B 1 254 ? 12.974 -3.337 -17.763 1.00 20.36 254 VAL B CA 1
ATOM 5694 C C . VAL B 1 254 ? 14.327 -3.820 -18.278 1.00 21.21 254 VAL B C 1
ATOM 5695 O O . VAL B 1 254 ? 14.394 -4.818 -18.996 1.00 21.76 254 VAL B O 1
ATOM 5699 N N . PRO B 1 255 ? 15.412 -3.101 -17.943 1.00 22.96 255 PRO B N 1
ATOM 5700 C CA . PRO B 1 255 ? 16.721 -3.548 -18.437 1.00 23.88 255 PRO B CA 1
ATOM 5701 C C . PRO B 1 255 ? 17.207 -4.802 -17.715 1.00 24.87 255 PRO B C 1
ATOM 5702 O O . PRO B 1 255 ? 16.775 -5.071 -16.593 1.00 25.44 255 PRO B O 1
ATOM 5706 N N . ALA B 1 256 ? 18.101 -5.555 -18.350 1.00 25.11 256 ALA B N 1
ATOM 5707 C CA . ALA B 1 256 ? 18.683 -6.741 -17.727 1.00 26.36 256 ALA B CA 1
ATOM 5708 C C . ALA B 1 256 ? 19.496 -6.363 -16.492 1.00 27.02 256 ALA B C 1
ATOM 5709 O O . ALA B 1 256 ? 19.726 -7.193 -15.608 1.00 28.52 256 ALA B O 1
ATOM 5711 N N . THR B 1 257 ? 19.929 -5.106 -16.446 1.00 25.27 257 THR B N 1
ATOM 5712 C CA . THR B 1 257 ? 20.715 -4.596 -15.331 1.00 24.51 257 THR B CA 1
ATOM 5713 C C . THR B 1 257 ? 20.042 -3.393 -14.683 1.00 22.58 257 THR B C 1
ATOM 5714 O O . THR B 1 257 ? 19.865 -2.347 -15.315 1.00 26.39 257 THR B O 1
ATOM 5718 N N . VAL B 1 258 ? 19.673 -3.547 -13.417 1.00 19.76 258 VAL B N 1
ATOM 5719 C CA . VAL B 1 258 ? 19.112 -2.455 -12.634 1.00 21.69 258 VAL B CA 1
ATOM 5720 C C . VAL B 1 258 ? 20.088 -2.121 -11.507 1.00 22.44 258 VAL B C 1
ATOM 5721 O O . VAL B 1 258 ? 20.753 -3.012 -10.979 1.00 25.25 258 VAL B O 1
ATOM 5725 N N . THR B 1 259 ? 20.190 -0.842 -11.156 1.00 21.13 259 THR B N 1
ATOM 5726 C CA . THR B 1 259 ? 21.099 -0.415 -10.099 1.00 22.12 259 THR B CA 1
ATOM 5727 C C . THR B 1 259 ? 20.306 0.088 -8.897 1.00 22.26 259 THR B C 1
ATOM 5728 O O . THR B 1 259 ? 19.316 0.806 -9.057 1.00 20.66 259 THR B O 1
ATOM 5732 N N . VAL B 1 260 ? 20.735 -0.307 -7.701 1.00 22.58 260 VAL B N 1
ATOM 5733 C CA . VAL B 1 260 ? 20.125 0.162 -6.463 1.00 22.63 260 VAL B CA 1
ATOM 5734 C C . VAL B 1 260 ? 21.192 0.720 -5.527 1.00 25.52 260 VAL B C 1
ATOM 5735 O O . VAL B 1 260 ? 22.384 0.456 -5.698 1.00 28.08 260 VAL B O 1
ATOM 5739 N N . PHE B 1 261 ? 20.756 1.506 -4.548 1.00 22.65 261 PHE B N 1
ATOM 5740 C CA . PHE B 1 261 ? 21.620 1.907 -3.447 1.00 23.75 261 PHE B CA 1
ATOM 5741 C C . PHE B 1 261 ? 20.800 2.246 -2.211 1.00 24.56 261 PHE B C 1
ATOM 5742 O O . PHE B 1 261 ? 19.575 2.382 -2.282 1.00 22.28 261 PHE B O 1
ATOM 5750 N N . THR B 1 262 ? 21.482 2.359 -1.079 1.00 24.41 262 THR B N 1
ATOM 5751 C CA . THR B 1 262 ? 20.862 2.845 0.142 1.00 27.36 262 THR B CA 1
ATOM 5752 C C . THR B 1 262 ? 21.907 3.665 0.879 1.00 28.36 262 THR B C 1
ATOM 5753 O O . THR B 1 262 ? 22.777 3.109 1.548 1.00 32.03 262 THR B O 1
ATOM 5757 N N . VAL B 1 263 ? 21.839 4.985 0.728 1.00 25.99 263 VAL B N 1
ATOM 5758 C CA . VAL B 1 263 ? 22.780 5.876 1.398 1.00 25.97 263 VAL B CA 1
ATOM 5759 C C . VAL B 1 263 ? 22.126 6.514 2.624 1.00 26.01 263 VAL B C 1
ATOM 5760 O O . VAL B 1 263 ? 21.063 7.132 2.525 1.00 25.14 263 VAL B O 1
ATOM 5764 N N . THR B 1 264 ? 22.766 6.353 3.778 1.00 27.57 264 THR B N 1
ATOM 5765 C CA . THR B 1 264 ? 22.196 6.802 5.044 1.00 29.19 264 THR B CA 1
ATOM 5766 C C . THR B 1 264 ? 22.814 8.122 5.514 1.00 30.25 264 THR B C 1
ATOM 5767 O O . THR B 1 264 ? 24.023 8.330 5.401 1.00 31.62 264 THR B O 1
ATOM 5771 N N . LYS B 1 265 ? 21.972 9.015 6.026 1.00 31.86 265 LYS B N 1
ATOM 5772 C CA . LYS B 1 265 ? 22.418 10.308 6.531 1.00 32.19 265 LYS B CA 1
ATOM 5773 C C . LYS B 1 265 ? 21.772 10.569 7.890 1.00 30.17 265 LYS B C 1
ATOM 5774 O O . LYS B 1 265 ? 20.581 10.316 8.070 1.00 30.05 265 LYS B O 1
ATOM 5780 N N . THR B 1 266 ? 22.553 11.061 8.848 1.00 27.85 266 THR B N 1
ATOM 5781 C CA . THR B 1 266 ? 21.999 11.482 10.132 1.00 27.47 266 THR B CA 1
ATOM 5782 C C . THR B 1 266 ? 21.996 13.004 10.227 1.00 28.68 266 THR B C 1
ATOM 5783 O O . THR B 1 266 ? 22.551 13.685 9.365 1.00 27.82 266 THR B O 1
ATOM 5787 N N . LEU B 1 267 ? 21.372 13.530 11.277 1.00 30.63 267 LEU B N 1
ATOM 5788 C CA . LEU B 1 267 ? 21.378 14.965 11.541 1.00 32.50 267 LEU B CA 1
ATOM 5789 C C . LEU B 1 267 ? 22.804 15.468 11.735 1.00 34.77 267 LEU B C 1
ATOM 5790 O O . LEU B 1 267 ? 23.119 16.620 11.432 1.00 33.88 267 LEU B O 1
ATOM 5795 N N . GLU B 1 268 ? 23.665 14.590 12.238 1.00 36.62 268 GLU B N 1
ATOM 5796 C CA . GLU B 1 268 ? 25.064 14.925 12.479 1.00 40.56 268 GLU B CA 1
ATOM 5797 C C . GLU B 1 268 ? 25.818 15.030 11.159 1.00 39.10 268 GLU B C 1
ATOM 5798 O O . GLU B 1 268 ? 26.882 15.645 11.087 1.00 40.46 268 GLU B O 1
ATOM 5804 N N . GLN B 1 269 ? 25.257 14.422 10.119 1.00 37.36 269 GLN B N 1
ATOM 5805 C CA . GLN B 1 269 ? 25.860 14.438 8.792 1.00 37.26 269 GLN B CA 1
ATOM 5806 C C . GLN B 1 269 ? 25.132 15.413 7.878 1.00 36.97 269 GLN B C 1
ATOM 5807 O O . GLN B 1 269 ? 24.946 15.129 6.691 1.00 35.39 269 GLN B O 1
ATOM 5813 N N . ASP B 1 270 ? 24.712 16.546 8.440 1.00 38.47 270 ASP B N 1
ATOM 5814 C CA . ASP B 1 270 ? 24.048 17.604 7.679 1.00 40.17 270 ASP B CA 1
ATOM 5815 C C . ASP B 1 270 ? 22.748 17.091 7.059 1.00 37.31 270 ASP B C 1
ATOM 5816 O O . ASP B 1 270 ? 22.398 17.448 5.932 1.00 36.67 270 ASP B O 1
ATOM 5821 N N . GLY B 1 271 ? 22.033 16.261 7.814 1.00 34.64 271 GLY B N 1
ATOM 5822 C CA . GLY B 1 271 ? 20.867 15.555 7.312 1.00 32.13 271 GLY B CA 1
ATOM 5823 C C . GLY B 1 271 ? 19.695 16.410 6.869 1.00 30.70 271 GLY B C 1
ATOM 5824 O O . GLY B 1 271 ? 19.097 16.147 5.825 1.00 31.96 271 GLY B O 1
ATOM 5825 N N . THR B 1 272 ? 19.357 17.422 7.665 1.00 28.98 272 THR B N 1
ATOM 5826 C CA . THR B 1 272 ? 18.216 18.285 7.370 1.00 28.94 272 THR B CA 1
ATOM 5827 C C . THR B 1 272 ? 18.402 19.028 6.047 1.00 27.98 272 THR B C 1
ATOM 5828 O O . THR B 1 272 ? 17.479 19.108 5.231 1.00 25.42 272 THR B O 1
ATOM 5832 N N . LYS B 1 273 ? 19.601 19.561 5.837 1.00 30.38 273 LYS B N 1
ATOM 5833 C CA . LYS B 1 273 ? 19.908 20.287 4.610 1.00 33.21 273 LYS B CA 1
ATOM 5834 C C . LYS B 1 273 ? 19.926 19.375 3.386 1.00 30.79 273 LYS B C 1
ATOM 5835 O O . LYS B 1 273 ? 19.451 19.759 2.315 1.00 30.67 273 LYS B O 1
ATOM 5841 N N . VAL B 1 274 ? 20.471 18.172 3.544 1.00 28.33 274 VAL B N 1
ATOM 5842 C CA . VAL B 1 274 ? 20.478 17.196 2.460 1.00 28.30 274 VAL B CA 1
ATOM 5843 C C . VAL B 1 274 ? 19.048 16.790 2.107 1.00 27.20 274 VAL B C 1
ATOM 5844 O O . VAL B 1 274 ? 18.703 16.658 0.929 1.00 26.32 274 VAL B O 1
ATOM 5848 N N . LEU B 1 275 ? 18.213 16.613 3.129 1.00 23.53 275 LEU B N 1
ATOM 5849 C CA . LEU B 1 275 ? 16.805 16.287 2.909 1.00 23.82 275 LEU B CA 1
ATOM 5850 C C . LEU B 1 275 ? 16.054 17.448 2.252 1.00 24.14 275 LEU B C 1
ATOM 5851 O O . LEU B 1 275 ? 15.180 17.234 1.408 1.00 22.90 275 LEU B O 1
ATOM 5856 N N . TYR B 1 276 ? 16.392 18.675 2.638 1.00 25.85 276 TYR B N 1
ATOM 5857 C CA . TYR B 1 276 ? 15.784 19.847 2.015 1.00 26.22 276 TYR B CA 1
ATOM 5858 C C . TYR B 1 276 ? 16.150 19.907 0.536 1.00 25.81 276 TYR B C 1
ATOM 5859 O O . TYR B 1 276 ? 15.332 20.294 -0.301 1.00 24.40 276 TYR B O 1
ATOM 5868 N N . LYS B 1 277 ? 17.384 19.521 0.224 1.00 25.43 277 LYS B N 1
ATOM 5869 C CA . LYS B 1 277 ? 17.833 19.448 -1.160 1.00 27.20 277 LYS B CA 1
ATOM 5870 C C . LYS B 1 277 ? 17.045 18.399 -1.946 1.00 26.74 277 LYS B C 1
ATOM 5871 O O . LYS B 1 277 ? 16.622 18.658 -3.073 1.00 27.28 277 LYS B O 1
ATOM 5877 N N . TRP B 1 278 ? 16.853 17.223 -1.346 1.00 25.05 278 TRP B N 1
ATOM 5878 C CA . TRP B 1 278 ? 16.070 16.145 -1.952 1.00 23.12 278 TRP B CA 1
ATOM 5879 C C . TRP B 1 278 ? 14.684 16.636 -2.344 1.00 23.33 278 TRP B C 1
ATOM 5880 O O . TRP B 1 278 ? 14.204 16.365 -3.448 1.00 21.95 278 TRP B O 1
ATOM 5891 N N . GLU B 1 279 ? 14.049 17.364 -1.430 1.00 24.89 279 GLU B N 1
ATOM 5892 C CA . GLU B 1 279 ? 12.720 17.914 -1.665 1.00 24.15 279 GLU B CA 1
ATOM 5893 C C . GLU B 1 279 ? 12.678 18.782 -2.914 1.00 24.51 279 GLU B C 1
ATOM 5894 O O . GLU B 1 279 ? 11.658 18.848 -3.597 1.00 22.37 279 GLU B O 1
ATOM 5900 N N . GLN B 1 280 ? 13.789 19.453 -3.202 1.00 23.92 280 GLN B N 1
ATOM 5901 C CA . GLN B 1 280 ? 13.848 20.387 -4.318 1.00 24.24 280 GLN B CA 1
ATOM 5902 C C . GLN B 1 280 ? 14.087 19.707 -5.662 1.00 24.49 280 GLN B C 1
ATOM 5903 O O . GLN B 1 280 ? 13.802 20.290 -6.706 1.00 26.87 280 GLN B O 1
ATOM 5909 N N . ILE B 1 281 ? 14.611 18.483 -5.646 1.00 22.81 281 ILE B N 1
ATOM 5910 C CA . ILE B 1 281 ? 15.087 17.866 -6.888 1.00 23.30 281 ILE B CA 1
ATOM 5911 C C . ILE B 1 281 ? 14.590 16.454 -7.211 1.00 23.23 281 ILE B C 1
ATOM 5912 O O . ILE B 1 281 ? 14.643 16.037 -8.366 1.00 22.44 281 ILE B O 1
ATOM 5917 N N . ALA B 1 282 ? 14.134 15.718 -6.202 1.00 23.77 282 ALA B N 1
ATOM 5918 C CA . ALA B 1 282 ? 13.769 14.311 -6.388 1.00 25.22 282 ALA B CA 1
ATOM 5919 C C . ALA B 1 282 ? 12.711 14.090 -7.473 1.00 27.48 282 ALA B C 1
ATOM 5920 O O . ALA B 1 282 ? 12.759 13.102 -8.209 1.00 30.02 282 ALA B O 1
ATOM 5922 N N . ASP B 1 283 ? 11.760 15.012 -7.569 1.00 26.35 283 ASP B N 1
ATOM 5923 C CA . ASP B 1 283 ? 10.680 14.897 -8.544 1.00 28.28 283 ASP B CA 1
ATOM 5924 C C . ASP B 1 283 ? 11.115 15.346 -9.940 1.00 26.16 283 ASP B C 1
ATOM 5925 O O . ASP B 1 283 ? 10.388 15.149 -10.920 1.00 23.76 283 ASP B O 1
ATOM 5930 N N . LYS B 1 284 ? 12.298 15.951 -10.027 1.00 27.30 284 LYS B N 1
ATOM 5931 C CA . LYS B 1 284 ? 12.796 16.480 -11.294 1.00 28.25 284 LYS B CA 1
ATOM 5932 C C . LYS B 1 284 ? 13.859 15.576 -11.909 1.00 26.45 284 LYS B C 1
ATOM 5933 O O . LYS B 1 284 ? 14.306 15.805 -13.032 1.00 23.93 284 LYS B O 1
ATOM 5939 N N . LEU B 1 285 ? 14.253 14.545 -11.170 1.00 25.27 285 LEU B N 1
ATOM 5940 C CA . LEU B 1 285 ? 15.286 13.621 -11.628 1.00 24.37 285 LEU B CA 1
ATOM 5941 C C . LEU B 1 285 ? 14.839 12.824 -12.852 1.00 26.75 285 LEU B C 1
ATOM 5942 O O . LEU B 1 285 ? 13.637 12.682 -13.108 1.00 24.25 285 LEU B O 1
ATOM 5947 N N . ASP B 1 286 ? 15.821 12.320 -13.602 1.00 27.24 286 ASP B N 1
ATOM 5948 C CA . ASP B 1 286 ? 15.594 11.454 -14.759 1.00 29.14 286 ASP B CA 1
ATOM 5949 C C . ASP B 1 286 ? 14.509 10.414 -14.466 1.00 26.48 286 ASP B C 1
ATOM 5950 O O . ASP B 1 286 ? 14.454 9.870 -13.358 1.00 23.73 286 ASP B O 1
ATOM 5955 N N . ASP B 1 287 ? 13.648 10.154 -15.450 1.00 24.52 287 ASP B N 1
ATOM 5956 C CA . ASP B 1 287 ? 12.533 9.216 -15.292 1.00 25.73 287 ASP B CA 1
ATOM 5957 C C . ASP B 1 287 ? 12.946 7.840 -14.765 1.00 24.88 287 ASP B C 1
ATOM 5958 O O . ASP B 1 287 ? 12.167 7.169 -14.086 1.00 25.91 287 ASP B O 1
ATOM 5963 N N .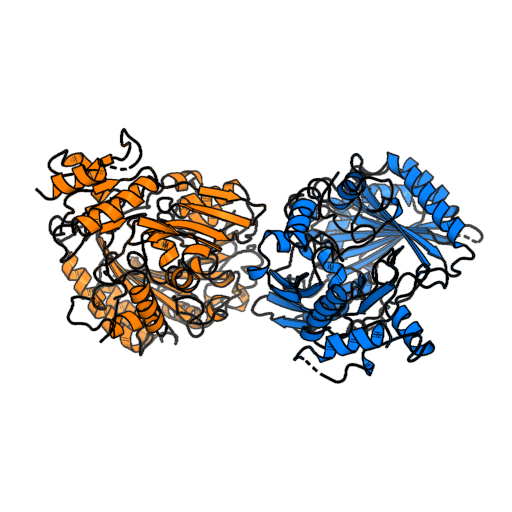 ASP B 1 288 ? 14.168 7.423 -15.081 1.00 24.99 288 ASP B N 1
ATOM 5964 C CA . ASP B 1 288 ? 14.644 6.099 -14.695 1.00 24.16 288 ASP B CA 1
ATOM 5965 C C . ASP B 1 288 ? 15.045 6.020 -13.222 1.00 23.14 288 ASP B C 1
ATOM 5966 O O . ASP B 1 288 ? 15.250 4.927 -12.686 1.00 20.57 288 ASP B O 1
ATOM 5971 N N . LEU B 1 289 ? 15.153 7.176 -12.572 1.00 23.07 289 LEU B N 1
ATOM 5972 C CA . LEU B 1 289 ? 15.682 7.246 -11.209 1.00 22.17 289 LEU B CA 1
ATOM 5973 C C . LEU B 1 289 ? 14.613 7.540 -10.150 1.00 23.31 289 LEU B C 1
ATOM 5974 O O . LEU B 1 289 ? 13.978 8.599 -10.163 1.00 24.25 289 LEU B O 1
ATOM 5979 N N . PHE B 1 290 ? 14.431 6.592 -9.234 1.00 20.47 290 PHE B N 1
ATOM 5980 C CA . PHE B 1 290 ? 13.472 6.722 -8.146 1.00 18.56 290 PHE B CA 1
ATOM 5981 C C . PHE B 1 290 ? 14.208 6.682 -6.809 1.00 19.91 290 PHE B C 1
ATOM 5982 O O . PHE B 1 290 ? 14.776 5.653 -6.443 1.00 21.85 290 PHE B O 1
ATOM 5990 N N . ILE B 1 291 ? 14.213 7.801 -6.086 1.00 19.50 291 ILE B N 1
ATOM 5991 C CA . ILE B 1 291 ? 14.875 7.857 -4.782 1.00 18.03 291 ILE B CA 1
ATOM 5992 C C . ILE B 1 291 ? 13.890 8.186 -3.670 1.00 18.09 291 ILE B C 1
ATOM 5993 O O . ILE B 1 291 ? 13.484 9.342 -3.524 1.00 18.86 291 ILE B O 1
ATOM 5998 N N . ARG B 1 292 ? 13.515 7.185 -2.877 1.00 17.88 292 ARG B N 1
ATOM 5999 C CA . ARG B 1 292 ? 12.657 7.440 -1.725 1.00 21.74 292 ARG B CA 1
ATOM 6000 C C . ARG B 1 292 ? 13.490 7.630 -0.465 1.00 22.11 292 ARG B C 1
ATOM 6001 O O . ARG B 1 292 ? 14.616 7.134 -0.376 1.00 22.70 292 ARG B O 1
ATOM 6009 N N . VAL B 1 293 ? 12.940 8.365 0.497 1.00 19.45 293 VAL B N 1
ATOM 6010 C CA . VAL B 1 293 ? 13.622 8.593 1.766 1.00 20.69 293 VAL B CA 1
ATOM 6011 C C . VAL B 1 293 ? 12.892 7.853 2.881 1.00 21.25 293 VAL B C 1
ATOM 6012 O O . VAL B 1 293 ? 11.674 7.986 3.032 1.00 22.00 293 VAL B O 1
ATOM 6016 N N . ILE B 1 294 ? 13.639 7.075 3.658 1.00 19.91 294 ILE B N 1
ATOM 6017 C CA . ILE B 1 294 ? 13.076 6.342 4.784 1.00 20.20 294 ILE B CA 1
ATOM 6018 C C . ILE B 1 294 ? 13.648 6.916 6.081 1.00 20.75 294 ILE B C 1
ATOM 6019 O O . ILE B 1 294 ? 14.844 6.784 6.360 1.00 22.73 294 ILE B O 1
ATOM 6024 N N . ILE B 1 295 ? 12.786 7.562 6.860 1.00 20.52 295 ILE B N 1
ATOM 6025 C CA . ILE B 1 295 ? 13.216 8.386 7.987 1.00 22.14 295 ILE B CA 1
ATOM 6026 C C . ILE B 1 295 ? 12.727 7.821 9.314 1.00 23.93 295 ILE B C 1
ATOM 6027 O O . ILE B 1 295 ? 11.524 7.641 9.512 1.00 24.62 295 ILE B O 1
ATOM 6032 N N . SER B 1 296 ? 13.664 7.559 10.222 1.00 26.14 296 SER B N 1
ATOM 6033 C CA . SER B 1 296 ? 13.347 7.002 11.534 1.00 29.55 296 SER B CA 1
ATOM 6034 C C . SER B 1 296 ? 14.432 7.402 12.531 1.00 30.74 296 SER B C 1
ATOM 6035 O O . SER B 1 296 ? 15.544 7.753 12.127 1.00 32.74 296 SER B O 1
ATOM 6038 N N . PRO B 1 297 ? 14.109 7.376 13.836 1.00 27.67 297 PRO B N 1
ATOM 6039 C CA . PRO B 1 297 ? 15.128 7.696 14.842 1.00 28.31 297 PRO B CA 1
ATOM 6040 C C . PRO B 1 297 ? 16.197 6.617 14.907 1.00 26.95 297 PRO B C 1
ATOM 6041 O O . PRO B 1 297 ? 15.914 5.462 14.585 1.00 25.61 297 PRO B O 1
ATOM 6045 N N . ALA B 1 298 ? 17.403 6.998 15.318 1.00 28.55 298 ALA B N 1
ATOM 6046 C CA . ALA B 1 298 ? 18.508 6.060 15.478 1.00 30.72 298 ALA B CA 1
ATOM 6047 C C . ALA B 1 298 ? 19.362 6.475 16.669 1.00 33.89 298 ALA B C 1
ATOM 6048 O O . ALA B 1 298 ? 19.313 7.626 17.100 1.00 32.15 298 ALA B O 1
ATOM 6050 N N . SER B 1 299 ? 20.150 5.542 17.194 1.00 38.97 299 SER B N 1
ATOM 6051 C CA . SER B 1 299 ? 21.028 5.838 18.324 1.00 43.00 299 SER B CA 1
ATOM 6052 C C . SER B 1 299 ? 22.314 6.519 17.861 1.00 44.34 299 SER B C 1
ATOM 6053 O O . SER B 1 299 ? 22.918 6.098 16.874 1.00 44.52 299 SER B O 1
ATOM 6056 N N . LYS B 1 300 ? 22.724 7.575 18.563 1.00 47.04 300 LYS B N 1
ATOM 6057 C CA . LYS B 1 300 ? 24.002 8.229 18.273 1.00 51.14 300 LYS B CA 1
ATOM 6058 C C . LYS B 1 300 ? 25.045 7.951 19.356 1.00 53.49 300 LYS B C 1
ATOM 6059 O O . LYS B 1 300 ? 25.699 6.905 19.344 1.00 54.16 300 LYS B O 1
ATOM 6065 N N . ASN B 1 306 ? 21.182 10.886 23.544 1.00 53.13 306 ASN B N 1
ATOM 6066 C CA . ASN B 1 306 ? 19.848 10.592 23.032 1.00 51.08 306 ASN B CA 1
ATOM 6067 C C . ASN B 1 306 ? 19.880 9.920 21.664 1.00 47.26 306 ASN B C 1
ATOM 6068 O O . ASN B 1 306 ? 20.921 9.435 21.218 1.00 48.07 306 ASN B O 1
ATOM 6073 N N . ARG B 1 307 ? 18.726 9.893 21.007 1.00 42.11 307 ARG B N 1
ATOM 6074 C CA . ARG B 1 307 ? 18.643 9.406 19.640 1.00 37.22 307 ARG B CA 1
ATOM 6075 C C . ARG B 1 307 ? 18.825 10.570 18.676 1.00 33.00 307 ARG B C 1
ATOM 6076 O O . ARG B 1 307 ? 18.811 11.735 19.082 1.00 33.64 307 ARG B O 1
ATOM 6084 N N . THR B 1 308 ? 19.011 10.246 17.401 1.00 28.49 308 THR B N 1
ATOM 6085 C CA . THR B 1 308 ? 19.074 11.244 16.347 1.00 27.66 308 THR B CA 1
ATOM 6086 C C . THR B 1 308 ? 18.101 10.811 15.268 1.00 27.08 308 THR B C 1
ATOM 6087 O O . THR B 1 308 ? 17.522 9.726 15.351 1.00 27.35 308 THR B O 1
ATOM 6091 N N . ILE B 1 309 ? 17.914 11.655 14.260 1.00 25.10 309 ILE B N 1
ATOM 6092 C CA . ILE B 1 309 ? 17.086 11.284 13.123 1.00 26.02 309 ILE B CA 1
ATOM 6093 C C . ILE B 1 309 ? 17.987 10.735 12.023 1.00 27.82 309 ILE B C 1
ATOM 6094 O O . ILE B 1 309 ? 19.048 11.298 11.738 1.00 27.93 309 ILE B O 1
ATOM 6099 N N . SER B 1 310 ? 17.571 9.624 11.422 1.00 28.54 310 SER B N 1
ATOM 6100 C CA . SER B 1 310 ? 18.342 8.991 10.359 1.00 30.77 310 SER B CA 1
ATOM 6101 C C . SER B 1 310 ? 17.511 8.906 9.079 1.00 28.55 310 SER B C 1
ATOM 6102 O O . SER B 1 310 ? 16.401 8.369 9.088 1.00 29.99 310 SER B O 1
ATOM 6105 N N . MET B 1 311 ? 18.039 9.449 7.985 1.00 24.08 311 MET B N 1
ATOM 6106 C CA . MET B 1 311 ? 17.368 9.346 6.691 1.00 22.78 311 MET B CA 1
ATOM 6107 C C . MET B 1 311 ? 18.092 8.340 5.796 1.00 23.54 311 MET B C 1
ATOM 6108 O O . MET B 1 311 ? 19.298 8.463 5.556 1.00 25.10 311 MET B O 1
ATOM 6113 N N . SER B 1 312 ? 17.360 7.340 5.313 1.00 20.46 312 SER B N 1
ATOM 6114 C CA . SER B 1 312 ? 17.922 6.372 4.376 1.00 21.78 312 SER B CA 1
ATOM 6115 C C . SER B 1 312 ? 17.387 6.607 2.970 1.00 21.85 312 SER B C 1
ATOM 6116 O O . SER B 1 312 ? 16.192 6.430 2.707 1.00 22.02 312 SER B O 1
ATOM 6119 N N . TYR B 1 313 ? 18.280 7.004 2.070 1.00 20.73 313 TYR B N 1
ATOM 6120 C CA . TYR B 1 313 ? 17.914 7.242 0.683 1.00 18.07 313 TYR B CA 1
ATOM 6121 C C . TYR B 1 313 ? 18.061 5.951 -0.103 1.00 18.58 313 TYR B C 1
ATOM 6122 O O . TYR B 1 313 ? 19.173 5.522 -0.414 1.00 19.90 313 TYR B O 1
ATOM 6131 N N . GLN B 1 314 ? 16.930 5.324 -0.405 1.00 19.04 314 GLN B N 1
ATOM 6132 C CA . GLN B 1 314 ? 16.927 4.056 -1.119 1.00 20.49 314 GLN B CA 1
ATOM 6133 C C . GLN B 1 314 ? 16.480 4.299 -2.548 1.00 22.30 314 GLN B C 1
ATOM 6134 O O . GLN B 1 314 ? 15.467 4.963 -2.782 1.00 24.25 314 GLN B O 1
ATOM 6140 N N . ALA B 1 315 ? 17.223 3.764 -3.509 1.00 19.99 315 ALA B N 1
ATOM 6141 C CA . ALA B 1 315 ? 16.931 4.064 -4.903 1.00 20.31 315 ALA B CA 1
ATOM 6142 C C . ALA B 1 315 ? 16.894 2.849 -5.809 1.00 20.93 315 ALA B C 1
ATOM 6143 O O . ALA B 1 315 ? 17.601 1.866 -5.584 1.00 19.13 315 ALA B O 1
ATOM 6145 N N . GLN B 1 316 ? 16.054 2.937 -6.836 1.00 21.43 316 GLN B N 1
ATOM 6146 C CA . GLN B 1 316 ? 16.052 1.977 -7.927 1.00 22.92 316 GLN B CA 1
ATOM 6147 C C . GLN B 1 316 ? 16.293 2.739 -9.225 1.00 22.29 316 GLN B C 1
ATOM 6148 O O . GLN B 1 316 ? 15.542 3.659 -9.565 1.00 20.87 316 GLN B O 1
ATOM 6154 N N . PHE B 1 317 ? 17.343 2.361 -9.946 1.00 22.16 317 PHE B N 1
ATOM 6155 C CA . PHE B 1 317 ? 17.693 3.038 -11.183 1.00 21.50 317 PHE B CA 1
ATOM 6156 C C . PHE B 1 317 ? 17.662 2.074 -12.363 1.00 24.23 317 PHE B C 1
ATOM 6157 O O . PHE B 1 317 ? 18.414 1.098 -12.401 1.00 26.42 317 PHE B O 1
ATOM 6165 N N . LEU B 1 318 ? 16.790 2.349 -13.327 1.00 23.31 318 LEU B N 1
ATOM 6166 C CA . LEU B 1 318 ? 16.710 1.523 -14.526 1.00 24.73 318 LEU B CA 1
ATOM 6167 C C . LEU B 1 318 ? 17.882 1.833 -15.453 1.00 25.10 318 LEU B C 1
ATOM 6168 O O . LEU B 1 318 ? 17.711 2.452 -16.506 1.00 24.15 318 LEU B O 1
ATOM 6173 N N . GLY B 1 319 ? 19.072 1.397 -15.049 1.00 24.17 319 GLY B N 1
ATOM 6174 C CA . GLY B 1 319 ? 20.283 1.651 -15.809 1.00 25.20 319 GLY B CA 1
ATOM 6175 C C . GLY B 1 319 ? 21.503 1.174 -15.049 1.00 27.66 319 GLY B C 1
ATOM 6176 O O . GLY B 1 319 ? 21.376 0.580 -13.974 1.00 27.34 319 GLY B O 1
ATOM 6177 N N . ASP B 1 320 ? 22.684 1.442 -15.603 1.00 29.53 320 ASP B N 1
ATOM 6178 C CA . ASP B 1 320 ? 23.949 1.030 -14.998 1.00 32.35 320 ASP B CA 1
ATOM 6179 C C . ASP B 1 320 ? 24.412 1.997 -13.909 1.00 28.93 320 ASP B C 1
ATOM 6180 O O . ASP B 1 320 ? 23.827 3.064 -13.723 1.00 27.66 320 ASP B O 1
ATOM 6185 N N . SER B 1 321 ? 25.475 1.625 -13.199 1.00 26.53 321 SER B N 1
ATOM 6186 C CA . SER B 1 321 ? 25.975 2.447 -12.103 1.00 28.56 321 SER B CA 1
ATOM 6187 C C . SER B 1 321 ? 26.773 3.657 -12.594 1.00 27.21 321 SER B C 1
ATOM 6188 O O . SER B 1 321 ? 26.712 4.726 -11.986 1.00 24.86 321 SER B O 1
ATOM 6191 N N . ASN B 1 322 ? 27.514 3.495 -13.688 1.00 29.75 322 ASN B N 1
ATOM 6192 C CA . ASN B 1 322 ? 28.251 4.615 -14.272 1.00 31.52 322 ASN B CA 1
ATOM 6193 C C . ASN B 1 322 ? 27.321 5.754 -14.691 1.00 31.79 322 ASN B C 1
ATOM 6194 O O . ASN B 1 322 ? 27.619 6.924 -14.451 1.00 32.39 322 ASN B O 1
ATOM 6199 N N . ARG B 1 323 ? 26.195 5.408 -15.313 1.00 29.59 323 ARG B N 1
ATOM 6200 C CA A ARG B 1 323 ? 25.193 6.393 -15.716 0.67 29.24 323 ARG B CA 1
ATOM 6201 C CA B ARG B 1 323 ? 25.221 6.416 -15.716 0.33 29.09 323 ARG B CA 1
ATOM 6202 C C . ARG B 1 323 ? 24.543 7.032 -14.494 1.00 26.98 323 ARG B C 1
ATOM 6203 O O . ARG B 1 323 ? 24.281 8.232 -14.470 1.00 24.54 323 ARG B O 1
ATOM 6218 N N . LEU B 1 324 ? 24.274 6.211 -13.480 1.00 25.57 324 LEU B N 1
ATOM 6219 C CA . LEU B 1 324 ? 23.676 6.691 -12.237 1.00 23.20 324 LEU B CA 1
ATOM 6220 C C . LEU B 1 324 ? 24.562 7.746 -11.585 1.00 23.97 324 LEU B C 1
ATOM 6221 O O . LEU B 1 324 ? 24.086 8.820 -11.216 1.00 23.29 324 LEU B O 1
ATOM 6226 N N . LEU B 1 325 ? 25.851 7.435 -11.457 1.00 23.33 325 LEU B N 1
ATOM 6227 C CA . LEU B 1 325 ? 26.819 8.364 -10.882 1.00 27.03 325 LEU B CA 1
ATOM 6228 C C . LEU B 1 325 ? 26.820 9.682 -11.653 1.00 28.33 325 LEU B C 1
ATOM 6229 O O . LEU B 1 325 ? 26.844 10.761 -11.060 1.00 28.42 325 LEU B O 1
ATOM 6234 N N . GLN B 1 326 ? 26.790 9.576 -12.977 1.00 30.66 326 GLN B N 1
ATOM 6235 C CA A GLN B 1 326 ? 26.753 10.750 -13.845 0.61 33.79 326 GLN B CA 1
ATOM 6236 C CA B GLN B 1 326 ? 26.748 10.735 -13.858 0.39 33.80 326 GLN B CA 1
ATOM 6237 C C . GLN B 1 326 ? 25.541 11.617 -13.531 1.00 31.96 326 GLN B C 1
ATOM 6238 O O . GLN B 1 326 ? 25.672 12.826 -13.323 1.00 30.94 326 GLN B O 1
ATOM 6249 N N . VAL B 1 327 ? 24.367 10.991 -13.488 1.00 27.97 327 VAL B N 1
ATOM 6250 C CA . VAL B 1 327 ? 23.118 11.674 -13.173 1.00 27.80 327 VAL B CA 1
ATOM 6251 C C . VAL B 1 327 ? 23.158 12.305 -11.783 1.00 28.59 327 VAL B C 1
ATOM 6252 O O . VAL B 1 327 ? 22.799 13.471 -11.611 1.00 29.75 327 VAL B O 1
ATOM 6256 N N . MET B 1 328 ? 23.611 11.532 -10.801 1.00 29.54 328 MET B N 1
ATOM 6257 C CA . MET B 1 328 ? 23.664 11.990 -9.413 1.00 30.75 328 MET B CA 1
ATOM 6258 C C . MET B 1 328 ? 24.674 13.116 -9.190 1.00 33.20 328 MET B C 1
ATOM 6259 O O . MET B 1 328 ? 24.435 14.020 -8.388 1.00 32.69 328 MET B O 1
ATOM 6264 N N . GLN B 1 329 ? 25.801 13.061 -9.894 1.00 35.38 329 GLN B N 1
ATOM 6265 C CA . GLN B 1 329 ? 26.833 14.086 -9.756 1.00 38.06 329 GLN B CA 1
ATOM 6266 C C . GLN B 1 329 ? 26.301 15.445 -10.201 1.00 38.02 329 GLN B C 1
ATOM 6267 O O . GLN B 1 329 ? 26.673 16.484 -9.654 1.00 37.57 329 GLN B O 1
ATOM 6273 N N . LYS B 1 330 ? 25.413 15.420 -11.190 1.00 38.76 330 LYS B N 1
ATOM 6274 C CA . LYS B 1 330 ? 24.856 16.636 -11.767 1.00 38.33 330 LYS B CA 1
ATOM 6275 C C . LYS B 1 330 ? 23.702 17.207 -10.941 1.00 37.32 330 LYS B C 1
ATOM 6276 O O . LYS B 1 330 ? 23.644 18.414 -10.698 1.00 39.41 330 LYS B O 1
ATOM 6282 N N . SER B 1 331 ? 22.800 16.334 -10.499 1.00 33.18 331 SER B N 1
ATOM 6283 C CA . SER B 1 331 ? 21.561 16.771 -9.857 1.00 31.79 331 SER B CA 1
ATOM 6284 C C . SER B 1 331 ? 21.495 16.602 -8.337 1.00 29.26 331 SER B C 1
ATOM 6285 O O . SER B 1 331 ? 20.779 17.347 -7.668 1.00 30.34 331 SER B O 1
ATOM 6288 N N . PHE B 1 332 ? 22.214 15.625 -7.792 1.00 26.07 332 PHE B N 1
ATOM 6289 C CA . PHE B 1 332 ? 22.164 15.377 -6.350 1.00 25.17 332 PHE B CA 1
ATOM 6290 C C . PHE B 1 332 ? 23.523 14.987 -5.748 1.00 26.78 332 PHE B C 1
ATOM 6291 O O . PHE B 1 332 ? 23.640 13.940 -5.108 1.00 26.80 332 PHE B O 1
ATOM 6299 N N . PRO B 1 333 ? 24.555 15.830 -5.938 1.00 28.07 333 PRO B N 1
ATOM 6300 C CA . PRO B 1 333 ? 25.863 15.462 -5.383 1.00 29.95 333 PRO B CA 1
ATOM 6301 C C . PRO B 1 333 ? 25.900 15.529 -3.856 1.00 30.50 333 PRO B C 1
ATOM 6302 O O . PRO B 1 333 ? 26.801 14.945 -3.253 1.00 31.32 333 PRO B O 1
ATOM 6306 N N . GLU B 1 334 ? 24.941 16.226 -3.250 1.00 31.04 334 GLU B N 1
ATOM 6307 C CA . GLU B 1 334 ? 24.882 16.371 -1.796 1.00 33.72 334 GLU B CA 1
ATOM 6308 C C . GLU B 1 334 ? 24.810 15.022 -1.083 1.00 32.95 334 GLU B C 1
ATOM 6309 O O . GLU B 1 334 ? 25.291 14.879 0.043 1.00 32.56 334 GLU B O 1
ATOM 6315 N N . LEU B 1 335 ? 24.205 14.038 -1.741 1.00 31.48 335 LEU B N 1
ATOM 6316 C CA . LEU B 1 335 ? 24.088 12.700 -1.174 1.00 31.65 335 LEU B CA 1
ATOM 6317 C C . LEU B 1 335 ? 25.459 12.030 -1.074 1.00 32.56 335 LEU B C 1
ATOM 6318 O O . LEU B 1 335 ? 25.681 11.177 -0.215 1.00 32.71 335 LEU B O 1
ATOM 6323 N N . GLY B 1 336 ? 26.377 12.427 -1.952 1.00 33.01 336 GLY B N 1
ATOM 6324 C CA . GLY B 1 336 ? 27.723 11.884 -1.941 1.00 33.71 336 GLY B CA 1
ATOM 6325 C C . GLY B 1 336 ? 27.768 10.430 -2.369 1.00 32.55 336 GLY B C 1
ATOM 6326 O O . GLY B 1 336 ? 28.599 9.657 -1.884 1.00 31.08 336 GLY B O 1
ATOM 6327 N N . LEU B 1 337 ? 26.876 10.058 -3.285 1.00 31.12 337 LEU B N 1
ATOM 6328 C CA . LEU B 1 337 ? 26.810 8.684 -3.778 1.00 28.97 337 LEU B CA 1
ATOM 6329 C C . LEU B 1 337 ? 28.121 8.267 -4.431 1.00 27.24 337 LEU B C 1
ATOM 6330 O O . LEU B 1 337 ? 28.678 9.003 -5.243 1.00 28.57 337 LEU B O 1
ATOM 6335 N N . THR B 1 338 ? 28.618 7.088 -4.066 1.00 28.56 338 THR B N 1
ATOM 6336 C CA . THR B 1 338 ? 29.811 6.537 -4.706 1.00 29.15 338 THR B CA 1
ATOM 6337 C C . THR B 1 338 ? 29.483 5.217 -5.392 1.00 29.39 338 THR B C 1
ATOM 6338 O O . THR B 1 338 ? 28.402 4.657 -5.194 1.00 28.33 338 THR B O 1
ATOM 6342 N N . LYS B 1 339 ? 30.427 4.732 -6.193 1.00 30.81 339 LYS B N 1
ATOM 6343 C CA . LYS B 1 339 ? 30.297 3.457 -6.889 1.00 32.75 339 LYS B CA 1
ATOM 6344 C C . LYS B 1 339 ? 30.130 2.306 -5.901 1.00 31.53 339 LYS B C 1
ATOM 6345 O O . LYS B 1 339 ? 29.394 1.349 -6.159 1.00 30.58 339 LYS B O 1
ATOM 6351 N N . LYS B 1 340 ? 30.814 2.412 -4.765 1.00 32.24 340 LYS B N 1
ATOM 6352 C CA . LYS B 1 340 ? 30.764 1.388 -3.728 1.00 33.27 340 LYS B CA 1
ATOM 6353 C C . LYS B 1 340 ? 29.347 1.204 -3.193 1.00 33.29 340 LYS B C 1
ATOM 6354 O O . LYS B 1 340 ? 28.934 0.084 -2.881 1.00 34.62 340 LYS B O 1
ATOM 6360 N N . ASP B 1 341 ? 28.607 2.308 -3.096 1.00 32.37 341 ASP B N 1
ATOM 6361 C CA . ASP B 1 341 ? 27.233 2.285 -2.596 1.00 33.58 341 ASP B CA 1
ATOM 6362 C C . ASP B 1 341 ? 26.284 1.588 -3.565 1.00 31.72 341 ASP B C 1
ATOM 6363 O O . ASP B 1 341 ? 25.229 1.093 -3.168 1.00 30.06 341 ASP B O 1
ATOM 6368 N N . CYS B 1 342 ? 26.663 1.559 -4.839 1.00 32.34 342 CYS B N 1
ATOM 6369 C CA . CYS B 1 342 ? 25.799 1.017 -5.881 1.00 32.48 342 CYS B CA 1
ATOM 6370 C C . CYS B 1 342 ? 25.913 -0.498 -6.016 1.00 33.40 342 CYS B C 1
ATOM 6371 O O . CYS B 1 342 ? 26.980 -1.079 -5.800 1.00 34.08 342 CYS B O 1
ATOM 6374 N N . THR B 1 343 ? 24.795 -1.133 -6.359 1.00 30.37 343 THR B N 1
ATOM 6375 C CA . THR B 1 343 ? 24.782 -2.563 -6.634 1.00 29.04 343 THR B CA 1
ATOM 6376 C C . THR B 1 343 ? 23.960 -2.843 -7.889 1.00 26.13 343 THR B C 1
ATOM 6377 O O . THR B 1 343 ? 22.796 -2.437 -7.986 1.00 24.88 343 THR B O 1
ATOM 6381 N N . GLU B 1 344 ? 24.573 -3.529 -8.851 1.00 24.51 344 GLU B N 1
ATOM 6382 C CA . GLU B 1 344 ? 23.891 -3.889 -10.086 1.00 25.59 344 GLU B CA 1
ATOM 6383 C C . GLU B 1 344 ? 23.295 -5.291 -9.980 1.00 26.19 344 GLU B C 1
ATOM 6384 O O . GLU B 1 344 ? 23.945 -6.218 -9.486 1.00 25.19 344 GLU B O 1
ATOM 6390 N N . MET B 1 345 ? 22.057 -5.439 -10.443 1.00 23.99 345 MET B N 1
ATOM 6391 C CA . MET B 1 345 ? 21.342 -6.705 -10.316 1.00 23.88 345 MET B CA 1
ATOM 6392 C C . MET B 1 345 ? 20.189 -6.792 -11.309 1.00 23.50 345 MET B C 1
ATOM 6393 O O . MET B 1 345 ? 19.902 -5.831 -12.026 1.00 22.30 345 MET B O 1
ATOM 6398 N N . SER B 1 346 ? 19.530 -7.945 -11.355 1.00 26.26 346 SER B N 1
ATOM 6399 C CA . SER B 1 346 ? 18.348 -8.108 -12.198 1.00 28.46 346 SER B CA 1
ATOM 6400 C C . SER B 1 346 ? 17.190 -7.297 -11.623 1.00 25.14 346 SER B C 1
ATOM 6401 O O . SER B 1 346 ? 17.233 -6.885 -10.462 1.00 25.08 346 SER B O 1
ATOM 6404 N N . TRP B 1 347 ? 16.164 -7.063 -12.437 1.00 24.13 347 TRP B N 1
ATOM 6405 C CA . TRP B 1 347 ? 14.993 -6.313 -11.995 1.00 21.11 347 TRP B CA 1
ATOM 6406 C C . TRP B 1 347 ? 14.302 -6.984 -10.811 1.00 19.28 347 TRP B C 1
ATOM 6407 O O . TRP B 1 347 ? 13.846 -6.313 -9.883 1.00 19.87 347 TRP B O 1
ATOM 6418 N N . ILE B 1 348 ? 14.217 -8.309 -10.849 1.00 17.35 348 ILE B N 1
ATOM 6419 C CA . ILE B 1 348 ? 13.547 -9.038 -9.782 1.00 20.24 348 ILE B CA 1
ATOM 6420 C C . ILE B 1 348 ? 14.349 -8.972 -8.477 1.00 21.21 348 ILE B C 1
ATOM 6421 O O . ILE B 1 348 ? 13.771 -8.942 -7.391 1.00 20.67 348 ILE B O 1
ATOM 6426 N N . LYS B 1 349 ? 15.674 -8.923 -8.584 1.00 21.60 349 LYS B N 1
ATOM 6427 C CA . LYS B 1 349 ? 16.511 -8.787 -7.397 1.00 24.67 349 LYS B CA 1
ATOM 6428 C C . LYS B 1 349 ? 16.371 -7.388 -6.814 1.00 21.25 349 LYS B C 1
ATOM 6429 O O . LYS B 1 349 ? 16.378 -7.215 -5.596 1.00 18.93 349 LYS B O 1
ATOM 6435 N N . SER B 1 350 ? 16.239 -6.391 -7.687 1.00 20.43 350 SER B N 1
ATOM 6436 C CA . SER B 1 350 ? 16.045 -5.019 -7.231 1.00 21.00 350 SER B CA 1
ATOM 6437 C C . SER B 1 350 ? 14.707 -4.898 -6.509 1.00 19.62 350 SER B C 1
ATOM 6438 O O . SER B 1 350 ? 14.605 -4.231 -5.478 1.00 21.61 350 SER B O 1
ATOM 6441 N N . VAL B 1 351 ? 13.685 -5.550 -7.055 1.00 18.04 351 VAL B N 1
ATOM 6442 C CA . VAL B 1 351 ? 12.383 -5.625 -6.396 1.00 19.73 351 VAL B CA 1
ATOM 6443 C C . VAL B 1 351 ? 12.523 -6.183 -4.977 1.00 21.97 351 VAL B C 1
ATOM 6444 O O . VAL B 1 351 ? 11.989 -5.616 -4.022 1.00 23.85 351 VAL B O 1
ATOM 6448 N N . MET B 1 352 ? 13.251 -7.287 -4.841 1.00 20.88 352 MET B N 1
ATOM 6449 C CA . MET B 1 352 ? 13.433 -7.912 -3.536 1.00 22.22 352 MET B CA 1
ATOM 6450 C C . MET B 1 352 ? 14.303 -7.054 -2.623 1.00 21.67 352 MET B C 1
ATOM 6451 O O . MET B 1 352 ? 14.071 -6.997 -1.416 1.00 22.63 352 MET B O 1
ATOM 6456 N N . TYR B 1 353 ? 15.292 -6.380 -3.205 1.00 20.03 353 TYR B N 1
ATOM 6457 C CA . TYR B 1 353 ? 16.140 -5.448 -2.462 1.00 22.29 353 TYR B CA 1
ATOM 6458 C C . TYR B 1 353 ? 15.315 -4.308 -1.864 1.00 24.41 353 TYR B C 1
ATOM 6459 O O . TYR B 1 353 ? 15.402 -4.033 -0.667 1.00 27.16 353 TYR B O 1
ATOM 6468 N N . ILE B 1 354 ? 14.523 -3.643 -2.701 1.00 20.42 354 ILE B N 1
ATOM 6469 C CA . ILE B 1 354 ? 13.704 -2.522 -2.250 1.00 20.95 354 ILE B CA 1
ATOM 6470 C C . ILE B 1 354 ? 12.728 -2.957 -1.148 1.00 24.24 354 ILE B C 1
ATOM 6471 O O . ILE B 1 354 ? 12.488 -2.223 -0.186 1.00 24.00 354 ILE B O 1
ATOM 6476 N N . ALA B 1 355 ? 12.184 -4.163 -1.289 1.00 22.51 355 ALA B N 1
ATOM 6477 C CA . ALA B 1 355 ? 11.183 -4.672 -0.357 1.00 22.95 355 ALA B CA 1
ATOM 6478 C C . ALA B 1 355 ? 11.776 -5.085 0.989 1.00 27.68 355 ALA B C 1
ATOM 6479 O O . ALA B 1 355 ? 11.038 -5.329 1.943 1.00 28.38 355 ALA B O 1
ATOM 6481 N N . GLY B 1 356 ? 13.103 -5.182 1.060 1.00 29.47 356 GLY B N 1
ATOM 6482 C CA . GLY B 1 356 ? 13.770 -5.480 2.317 1.00 29.14 356 GLY B CA 1
ATOM 6483 C C . GLY B 1 356 ? 14.268 -6.906 2.490 1.00 29.60 356 GLY B C 1
ATOM 6484 O O . GLY B 1 356 ? 14.716 -7.277 3.576 1.00 26.88 356 GLY B O 1
ATOM 6485 N N . PHE B 1 357 ? 14.195 -7.707 1.431 1.00 29.59 357 PHE B N 1
ATOM 6486 C CA . PHE B 1 357 ? 14.703 -9.077 1.479 1.00 30.88 357 PHE B CA 1
ATOM 6487 C C . PHE B 1 357 ? 16.223 -9.128 1.665 1.00 33.27 357 PHE B C 1
ATOM 6488 O O . PHE B 1 357 ? 16.943 -8.237 1.209 1.00 33.51 357 PHE B O 1
ATOM 6496 N N . PRO B 1 358 ? 16.714 -10.176 2.344 1.00 35.60 358 PRO B N 1
ATOM 6497 C CA . PRO B 1 358 ? 18.161 -10.404 2.425 1.00 38.22 358 PRO B CA 1
ATOM 6498 C C . PRO B 1 358 ? 18.713 -10.752 1.046 1.00 39.50 358 PRO B C 1
ATOM 6499 O O . PRO B 1 358 ? 18.000 -11.378 0.260 1.00 36.72 358 PRO B O 1
ATOM 6503 N N . ASN B 1 359 ? 19.952 -10.357 0.761 1.00 43.71 359 ASN B N 1
ATOM 6504 C CA . ASN B 1 359 ? 20.591 -10.653 -0.522 1.00 48.19 359 ASN B CA 1
ATOM 6505 C C . ASN B 1 359 ? 20.599 -12.147 -0.843 1.00 48.65 359 ASN B C 1
ATOM 6506 O O . ASN B 1 359 ? 20.459 -12.544 -2.000 1.00 50.79 359 ASN B O 1
ATOM 6511 N N . SER B 1 360 ? 20.746 -12.967 0.192 1.00 48.15 360 SER B N 1
ATOM 6512 C CA . SER B 1 360 ? 20.811 -14.419 0.036 1.00 50.20 360 SER B CA 1
ATOM 6513 C C . SER B 1 360 ? 19.489 -15.046 -0.415 1.00 51.27 360 SER B C 1
ATOM 6514 O O . SER B 1 360 ? 19.465 -16.183 -0.890 1.00 52.65 360 SER B O 1
ATOM 6517 N N . ALA B 1 361 ? 18.394 -14.303 -0.271 1.00 49.47 361 ALA B N 1
ATOM 6518 C CA . ALA B 1 361 ? 17.065 -14.822 -0.587 1.00 46.76 361 ALA B CA 1
ATOM 6519 C C . ALA B 1 361 ? 16.836 -15.025 -2.084 1.00 44.89 361 ALA B C 1
ATOM 6520 O O . ALA B 1 361 ? 16.997 -14.100 -2.882 1.00 43.13 361 ALA B O 1
ATOM 6522 N N . ALA B 1 362 ? 16.442 -16.241 -2.451 1.00 45.20 362 ALA B N 1
ATOM 6523 C CA . ALA B 1 362 ? 16.106 -16.567 -3.832 1.00 42.65 362 ALA B CA 1
ATOM 6524 C C . ALA B 1 362 ? 14.724 -16.025 -4.184 1.00 39.88 362 ALA B C 1
ATOM 6525 O O . ALA B 1 362 ? 13.854 -15.935 -3.313 1.00 37.42 362 ALA B O 1
ATOM 6527 N N . PRO B 1 363 ? 14.517 -15.660 -5.463 1.00 39.44 363 PRO B N 1
ATOM 6528 C CA . PRO B 1 363 ? 13.223 -15.166 -5.949 1.00 36.78 363 PRO B CA 1
ATOM 6529 C C . PRO B 1 363 ? 12.063 -16.097 -5.613 1.00 34.90 363 PRO B C 1
ATOM 6530 O O . PRO B 1 363 ? 10.928 -15.634 -5.511 1.00 34.46 363 PRO B O 1
ATOM 6534 N N . GLU B 1 364 ? 12.351 -17.386 -5.445 1.00 34.16 364 GLU B N 1
ATOM 6535 C CA . GLU B 1 364 ? 11.344 -18.376 -5.066 1.00 33.91 364 GLU B CA 1
ATOM 6536 C C . GLU B 1 364 ? 10.616 -18.024 -3.768 1.00 32.71 364 GLU B C 1
ATOM 6537 O O . GLU B 1 364 ? 9.506 -18.498 -3.524 1.00 35.08 364 GLU B O 1
ATOM 6543 N N . ALA B 1 365 ? 11.242 -17.195 -2.938 1.00 30.90 365 ALA B N 1
ATOM 6544 C CA . ALA B 1 365 ? 10.638 -16.763 -1.681 1.00 33.31 365 ALA B CA 1
ATOM 6545 C C . ALA B 1 365 ? 9.362 -15.950 -1.909 1.00 34.50 365 ALA B C 1
ATOM 6546 O O . ALA B 1 365 ? 8.482 -15.913 -1.049 1.00 35.28 365 ALA B O 1
ATOM 6548 N N . LEU B 1 366 ? 9.276 -15.297 -3.066 1.00 32.71 366 LEU B N 1
ATOM 6549 C CA . LEU B 1 366 ? 8.111 -14.493 -3.426 1.00 31.93 366 LEU B CA 1
ATOM 6550 C C . LEU B 1 366 ? 6.853 -15.349 -3.552 1.00 34.35 366 LEU B C 1
ATOM 6551 O O . LEU B 1 366 ? 5.737 -14.853 -3.394 1.00 34.44 366 LEU B O 1
ATOM 6556 N N . LEU B 1 367 ? 7.043 -16.634 -3.840 1.00 36.91 367 LEU B N 1
ATOM 6557 C CA . LEU B 1 367 ? 5.928 -17.559 -4.028 1.00 38.41 367 LEU B CA 1
ATOM 6558 C C . LEU B 1 367 ? 5.188 -17.858 -2.725 1.00 39.60 367 LEU B C 1
ATOM 6559 O O . LEU B 1 367 ? 4.029 -18.276 -2.743 1.00 39.35 367 LEU B O 1
ATOM 6564 N N . ALA B 1 368 ? 5.856 -17.634 -1.597 1.00 39.16 368 ALA B N 1
ATOM 6565 C CA . ALA B 1 368 ? 5.243 -17.859 -0.292 1.00 39.63 368 ALA B CA 1
ATOM 6566 C C . ALA B 1 368 ? 4.023 -16.967 -0.081 1.00 37.54 368 ALA B C 1
ATOM 6567 O O . ALA B 1 368 ? 3.074 -17.352 0.601 1.00 37.74 368 ALA B O 1
ATOM 6569 N N . GLY B 1 369 ? 4.061 -15.769 -0.656 1.00 35.58 369 GLY B N 1
ATOM 6570 C CA . GLY B 1 369 ? 2.966 -14.825 -0.522 1.00 36.95 369 GLY B CA 1
ATOM 6571 C C . GLY B 1 369 ? 2.803 -14.301 0.894 1.00 37.46 369 GLY B C 1
ATOM 6572 O O . GLY B 1 369 ? 1.690 -13.979 1.320 1.00 37.76 369 GLY B O 1
ATOM 6573 N N . LYS B 1 370 ? 3.914 -14.208 1.621 1.00 35.33 370 LYS B N 1
ATOM 6574 C CA . LYS B 1 370 ? 3.886 -13.781 3.017 1.00 33.60 370 LYS B CA 1
ATOM 6575 C C . LYS B 1 370 ? 4.681 -12.503 3.249 1.00 29.93 370 LYS B C 1
ATOM 6576 O O . LYS B 1 370 ? 5.747 -12.309 2.663 1.00 28.20 370 LYS B O 1
ATOM 6582 N N . SER B 1 371 ? 4.158 -11.635 4.113 1.00 28.59 371 SER B N 1
ATOM 6583 C CA . SER B 1 371 ? 4.866 -10.416 4.497 1.00 27.42 371 SER B CA 1
ATOM 6584 C C . SER B 1 371 ? 6.105 -10.776 5.302 1.00 27.45 371 SER B C 1
ATOM 6585 O O . SER B 1 371 ? 6.226 -11.896 5.800 1.00 28.47 371 SER B O 1
ATOM 6588 N N . LEU B 1 372 ? 7.022 -9.825 5.435 1.00 28.23 372 LEU B N 1
ATOM 6589 C CA . LEU B 1 372 ? 8.278 -10.074 6.134 1.00 30.13 372 LEU B CA 1
ATOM 6590 C C . LEU B 1 372 ? 8.089 -10.100 7.651 1.00 31.74 372 LEU B C 1
ATOM 6591 O O . LEU B 1 372 ? 8.835 -10.774 8.368 1.00 32.49 372 LEU B O 1
ATOM 6596 N N . PHE B 1 373 ? 7.075 -9.376 8.124 1.00 30.76 373 PHE B N 1
ATOM 6597 C CA . PHE B 1 373 ? 6.755 -9.290 9.549 1.00 32.18 373 PHE B CA 1
ATOM 6598 C C . PHE B 1 373 ? 5.422 -8.568 9.735 1.00 30.09 373 PHE B C 1
ATOM 6599 O O . PHE B 1 373 ? 4.904 -7.957 8.796 1.00 26.25 373 PHE B O 1
ATOM 6607 N N . LYS B 1 374 ? 4.873 -8.631 10.946 1.00 28.79 374 LYS B N 1
ATOM 6608 C CA . LYS B 1 374 ? 3.641 -7.913 11.259 1.00 29.80 374 LYS B CA 1
ATOM 6609 C C . LYS B 1 374 ? 3.786 -7.075 12.526 1.00 32.22 374 LYS B C 1
ATOM 6610 O O . LYS B 1 374 ? 4.422 -7.501 13.491 1.00 32.52 374 LYS B O 1
ATOM 6616 N N . ASN B 1 375 ? 3.202 -5.880 12.510 1.00 31.43 375 ASN B N 1
ATOM 6617 C CA . ASN B 1 375 ? 3.170 -5.022 13.687 1.00 30.39 375 ASN B CA 1
ATOM 6618 C C . ASN B 1 375 ? 1.756 -4.518 13.934 1.00 26.29 375 ASN B C 1
ATOM 6619 O O . ASN B 1 375 ? 0.875 -4.669 13.083 1.00 23.23 375 ASN B O 1
ATOM 6624 N N . HIS B 1 376 ? 1.546 -3.926 15.106 1.00 24.60 376 HIS B N 1
ATOM 6625 C CA . HIS B 1 376 ? 0.397 -3.066 15.326 1.00 22.06 376 HIS B CA 1
ATOM 6626 C C . HIS B 1 376 ? 0.809 -1.725 14.744 1.00 19.35 376 HIS B C 1
ATOM 6627 O O . HIS B 1 376 ? 1.929 -1.272 14.985 1.00 17.65 376 HIS B O 1
ATOM 6634 N N . PHE B 1 377 ? -0.062 -1.077 13.977 1.00 18.91 377 PHE B N 1
ATOM 6635 C CA . PHE B 1 377 ? 0.309 0.237 13.456 1.00 21.89 377 PHE B CA 1
ATOM 6636 C C . PHE B 1 377 ? -0.845 1.197 13.201 1.00 20.80 377 PHE B C 1
ATOM 6637 O O . PHE B 1 377 ? -2.002 0.790 13.053 1.00 22.18 377 PHE B O 1
ATOM 6645 N N . LYS B 1 378 ? -0.506 2.482 13.184 1.00 18.71 378 LYS B N 1
ATOM 6646 C CA . LYS B 1 378 ? -1.408 3.528 12.734 1.00 20.35 378 LYS B CA 1
ATOM 6647 C C . LYS B 1 378 ? -0.709 4.266 11.610 1.00 20.63 378 LYS B C 1
ATOM 6648 O O . LYS B 1 378 ? 0.448 4.675 11.752 1.00 21.87 378 LYS B O 1
ATOM 6654 N N . ALA B 1 379 ? -1.399 4.422 10.486 1.00 19.86 379 ALA B N 1
ATOM 6655 C CA . ALA B 1 379 ? -0.814 5.085 9.332 1.00 19.37 379 ALA B CA 1
ATOM 6656 C C . ALA B 1 379 ? -1.636 6.290 8.896 1.00 20.18 379 ALA B C 1
ATOM 6657 O O . ALA B 1 379 ? -2.867 6.303 9.031 1.00 22.97 379 ALA B O 1
ATOM 6659 N N . LYS B 1 380 ? -0.945 7.300 8.375 1.00 17.52 380 LYS B N 1
ATOM 6660 C CA . LYS B 1 380 ? -1.582 8.454 7.750 1.00 17.66 380 LYS B CA 1
ATOM 6661 C C . LYS B 1 380 ? -0.785 8.813 6.503 1.00 18.34 380 LYS B C 1
ATOM 6662 O O . LYS B 1 380 ? 0.318 8.304 6.312 1.00 20.73 380 LYS B O 1
ATOM 6668 N N . SER B 1 381 ? -1.333 9.666 5.642 1.00 16.43 381 SER B N 1
ATOM 6669 C CA . SER B 1 381 ? -0.606 10.059 4.438 1.00 17.41 381 SER B CA 1
ATOM 6670 C C . SER B 1 381 ? -0.787 11.536 4.116 1.00 18.79 381 SER B C 1
ATOM 6671 O O . SER B 1 381 ? -1.691 12.191 4.633 1.00 20.25 381 SER B O 1
ATOM 6674 N N . ASP B 1 382 ? 0.091 12.050 3.263 1.00 19.73 382 ASP B N 1
ATOM 6675 C CA . ASP B 1 382 ? 0.058 13.449 2.860 1.00 19.41 382 ASP B CA 1
ATOM 6676 C C . ASP B 1 382 ? 0.717 13.602 1.496 1.00 19.78 382 ASP B C 1
ATOM 6677 O O . ASP B 1 382 ? 1.508 12.752 1.083 1.00 20.84 382 ASP B O 1
ATOM 6682 N N . PHE B 1 383 ? 0.380 14.678 0.793 1.00 19.90 383 PHE B N 1
ATOM 6683 C CA . PHE B 1 383 ? 1.077 15.029 -0.439 1.00 20.73 383 PHE B CA 1
ATOM 6684 C C . PHE B 1 383 ? 1.642 16.435 -0.288 1.00 22.03 383 PHE B C 1
ATOM 6685 O O . PHE B 1 383 ? 1.020 17.298 0.338 1.00 22.18 383 PHE B O 1
ATOM 6693 N N . VAL B 1 384 ? 2.824 16.659 -0.851 1.00 20.32 384 VAL B N 1
ATOM 6694 C CA . VAL B 1 384 ? 3.527 17.926 -0.678 1.00 22.38 384 VAL B CA 1
ATOM 6695 C C . VAL B 1 384 ? 3.630 18.688 -2.000 1.00 24.19 384 VAL B C 1
ATOM 6696 O O . VAL B 1 384 ? 4.127 18.156 -2.994 1.00 22.29 384 VAL B O 1
ATOM 6700 N N . LYS B 1 385 ? 3.148 19.930 -2.007 1.00 26.51 385 LYS B N 1
ATOM 6701 C CA . LYS B 1 385 ? 3.182 20.766 -3.204 1.00 27.68 385 LYS B CA 1
ATOM 6702 C C . LYS B 1 385 ? 4.340 21.753 -3.125 1.00 28.43 385 LYS B C 1
ATOM 6703 O O . LYS B 1 385 ? 4.807 22.266 -4.144 1.00 25.35 385 LYS B O 1
ATOM 6709 N N . GLU B 1 386 ? 4.789 22.022 -1.903 1.00 29.16 386 GLU B N 1
ATOM 6710 C CA . GLU B 1 386 ? 5.868 22.975 -1.667 1.00 30.89 386 GLU B CA 1
ATOM 6711 C C . GLU B 1 386 ? 6.832 22.413 -0.637 1.00 27.88 386 GLU B C 1
ATOM 6712 O O . GLU B 1 386 ? 6.399 21.951 0.420 1.00 27.25 386 GLU B O 1
ATOM 6718 N N . PRO B 1 387 ? 8.141 22.470 -0.936 1.00 24.93 387 PRO B N 1
ATOM 6719 C CA . PRO B 1 387 ? 9.181 21.897 -0.074 1.00 24.30 387 PRO B CA 1
ATOM 6720 C C . PRO B 1 387 ? 9.015 22.313 1.385 1.00 23.14 387 PRO B C 1
ATOM 6721 O O . PRO B 1 387 ? 8.851 23.500 1.678 1.00 24.45 387 PRO B O 1
ATOM 6725 N N . ILE B 1 388 ? 9.030 21.338 2.287 1.00 22.82 388 ILE B N 1
ATOM 6726 C CA . ILE B 1 388 ? 8.969 21.627 3.711 1.00 25.13 388 ILE B CA 1
ATOM 6727 C C . ILE B 1 388 ? 10.267 22.319 4.114 1.00 26.95 388 ILE B C 1
ATOM 6728 O O . ILE B 1 388 ? 11.348 21.747 3.968 1.00 27.88 388 ILE B O 1
ATOM 6733 N N . PRO B 1 389 ? 10.165 23.563 4.609 1.00 27.32 389 PRO B N 1
ATOM 6734 C CA . PRO B 1 389 ? 11.354 24.337 4.994 1.00 28.08 389 PRO B CA 1
ATOM 6735 C C . PRO B 1 389 ? 12.090 23.708 6.175 1.00 28.09 389 PRO B C 1
ATOM 6736 O O . PRO B 1 389 ? 11.519 22.865 6.867 1.00 26.50 389 PRO B O 1
ATOM 6740 N N . VAL B 1 390 ? 13.337 24.114 6.396 1.00 31.29 390 VAL B N 1
ATOM 6741 C CA . VAL B 1 390 ? 14.158 23.525 7.451 1.00 34.44 390 VAL B CA 1
ATOM 6742 C C . VAL B 1 390 ? 13.531 23.651 8.839 1.00 36.48 390 VAL B C 1
ATOM 6743 O O . VAL B 1 390 ? 13.621 22.724 9.645 1.00 36.47 390 VAL B O 1
ATOM 6747 N N . GLU B 1 391 ? 12.888 24.785 9.114 1.00 36.86 391 GLU B N 1
ATOM 6748 C CA . GLU B 1 391 ? 12.242 24.990 10.409 1.00 39.36 391 GLU B CA 1
ATOM 6749 C C . GLU B 1 391 ? 11.070 24.030 10.603 1.00 36.37 391 GLU B C 1
ATOM 6750 O O . GLU B 1 391 ? 10.768 23.626 11.726 1.00 36.20 391 GLU B O 1
ATOM 6756 N N . GLY B 1 392 ? 10.418 23.665 9.503 1.00 33.81 392 GLY B N 1
ATOM 6757 C CA . GLY B 1 392 ? 9.356 22.677 9.546 1.00 32.77 392 GLY B CA 1
ATOM 6758 C C . GLY B 1 392 ? 9.921 21.294 9.812 1.00 30.12 392 GLY B C 1
ATOM 6759 O O . GLY B 1 392 ? 9.372 20.526 10.606 1.00 27.95 392 GLY B O 1
ATOM 6760 N N . LEU B 1 393 ? 11.033 20.983 9.149 1.00 27.55 393 LEU B N 1
ATOM 6761 C CA . LEU B 1 393 ? 11.701 19.702 9.326 1.00 24.74 393 LEU B CA 1
ATOM 6762 C C . LEU B 1 393 ? 12.219 19.548 10.755 1.00 23.24 393 LEU B C 1
ATOM 6763 O O . LEU B 1 393 ? 12.097 18.475 11.355 1.00 20.71 393 LEU B O 1
ATOM 6768 N N . GLU B 1 394 ? 12.786 20.623 11.298 1.00 25.00 394 GLU B N 1
ATOM 6769 C CA . GLU B 1 394 ? 13.305 20.609 12.666 1.00 28.93 394 GLU B CA 1
ATOM 6770 C C . GLU B 1 394 ? 12.201 20.382 13.694 1.00 30.10 394 GLU B C 1
ATOM 6771 O O . GLU B 1 394 ? 12.420 19.719 14.712 1.00 30.49 394 GLU B O 1
ATOM 6777 N N . GLY B 1 395 ? 11.019 20.936 13.430 1.00 28.57 395 GLY B N 1
ATOM 6778 C CA . GLY B 1 395 ? 9.882 20.760 14.316 1.00 27.76 395 GLY B CA 1
ATOM 6779 C C . GLY B 1 395 ? 9.339 19.348 14.222 1.00 28.12 395 GLY B C 1
ATOM 6780 O O . GLY B 1 395 ? 8.740 18.830 15.169 1.00 29.44 395 GLY B O 1
ATOM 6781 N N . LEU B 1 396 ? 9.554 18.724 13.068 1.00 25.64 396 LEU B N 1
ATOM 6782 C CA . LEU B 1 396 ? 9.152 17.340 12.856 1.00 25.08 396 LEU B CA 1
ATOM 6783 C C . LEU B 1 396 ? 10.118 16.390 13.568 1.00 25.29 396 LEU B C 1
ATOM 6784 O O . LEU B 1 396 ? 9.701 15.365 14.116 1.00 24.62 396 LEU B O 1
ATOM 6789 N N . TRP B 1 397 ? 11.406 16.730 13.569 1.00 24.57 397 TRP B N 1
ATOM 6790 C CA . TRP B 1 397 ? 12.391 15.896 14.253 1.00 25.13 397 TRP B CA 1
ATOM 6791 C C . TRP B 1 397 ? 12.139 15.885 15.759 1.00 26.62 397 TRP B C 1
ATOM 6792 O O . TRP B 1 397 ? 12.277 14.846 16.403 1.00 26.00 397 TRP B O 1
ATOM 6803 N N . GLU B 1 398 ? 11.776 17.044 16.309 1.00 29.27 398 GLU B N 1
ATOM 6804 C CA . GLU B 1 398 ? 11.427 17.156 17.725 1.00 32.18 398 GLU B CA 1
ATOM 6805 C C . GLU B 1 398 ? 10.328 16.168 18.093 1.00 29.69 398 GLU B C 1
ATOM 6806 O O . GLU B 1 398 ? 10.422 15.474 19.104 1.00 28.74 398 GLU B O 1
ATOM 6812 N N . ARG B 1 399 ? 9.290 16.106 17.263 1.00 28.49 399 ARG B N 1
ATOM 6813 C CA . ARG B 1 399 ? 8.150 15.230 17.517 1.00 27.63 399 ARG B CA 1
ATOM 6814 C C . ARG B 1 399 ? 8.492 13.753 17.352 1.00 28.26 399 ARG B C 1
ATOM 6815 O O . ARG B 1 399 ? 7.939 12.900 18.050 1.00 30.15 399 ARG B O 1
ATOM 6823 N N . PHE B 1 400 ? 9.407 13.455 16.435 1.00 24.86 400 PHE B N 1
ATOM 6824 C CA . PHE B 1 400 ? 9.840 12.082 16.203 1.00 24.87 400 PHE B CA 1
ATOM 6825 C C . PHE B 1 400 ? 10.585 11.526 17.412 1.00 27.09 400 PHE B C 1
ATOM 6826 O O . PHE B 1 400 ? 10.422 10.358 17.770 1.00 27.65 400 PHE B O 1
ATOM 6834 N N . LEU B 1 401 ? 11.387 12.371 18.051 1.00 26.42 401 LEU B N 1
ATOM 6835 C CA . LEU B 1 401 ? 12.181 11.947 19.203 1.00 26.78 401 LEU B CA 1
ATOM 6836 C C . LEU B 1 401 ? 11.342 11.801 20.482 1.00 28.96 401 LEU B C 1
ATOM 6837 O O . LEU B 1 401 ? 11.875 11.503 21.553 1.00 30.18 401 LEU B O 1
ATOM 6842 N N . GLU B 1 402 ? 10.032 12.005 20.359 1.00 30.97 402 GLU B N 1
ATOM 6843 C CA . GLU B 1 402 ? 9.108 11.833 21.480 1.00 33.21 402 GLU B CA 1
ATOM 6844 C C . GLU B 1 402 ? 8.348 10.512 21.374 1.00 32.54 402 GLU B C 1
ATOM 6845 O O . GLU B 1 402 ? 7.553 10.172 22.255 1.00 32.24 402 GLU B O 1
ATOM 6851 N N . GLU B 1 403 ? 8.600 9.773 20.295 1.00 30.14 403 GLU B N 1
ATOM 6852 C CA . GLU B 1 403 ? 7.876 8.534 20.009 1.00 28.39 403 GLU B CA 1
ATOM 6853 C C . GLU B 1 403 ? 8.818 7.329 19.950 1.00 26.53 403 GLU B C 1
ATOM 6854 O O . GLU B 1 403 ? 10.011 7.482 19.6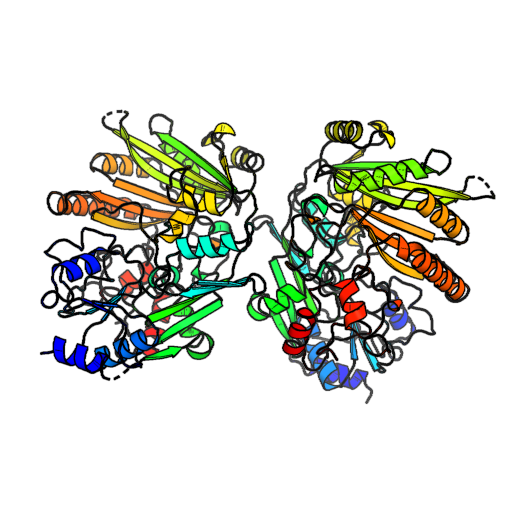65 1.00 28.21 403 GLU B O 1
ATOM 6860 N N . ASP B 1 404 ? 8.286 6.141 20.232 1.00 22.84 404 ASP B N 1
ATOM 6861 C CA . ASP B 1 404 ? 9.081 4.916 20.236 1.00 25.13 404 ASP B CA 1
ATOM 6862 C C . ASP B 1 404 ? 9.613 4.551 18.851 1.00 25.72 404 ASP B C 1
ATOM 6863 O O . ASP B 1 404 ? 10.826 4.557 18.615 1.00 22.97 404 ASP B O 1
ATOM 6868 N N . SER B 1 405 ? 8.696 4.224 17.943 1.00 24.54 405 SER B N 1
ATOM 6869 C CA . SER B 1 405 ? 9.066 3.787 16.602 1.00 25.31 405 SER B CA 1
ATOM 6870 C C . SER B 1 405 ? 8.327 4.559 15.515 1.00 26.25 405 SER B C 1
ATOM 6871 O O . SER B 1 405 ? 7.524 3.983 14.778 1.00 28.54 405 SER B O 1
ATOM 6874 N N . PRO B 1 406 ? 8.597 5.868 15.404 1.00 23.39 406 PRO B N 1
ATOM 6875 C CA . PRO B 1 406 ? 7.957 6.604 14.317 1.00 22.58 406 PRO B CA 1
ATOM 6876 C C . PRO B 1 406 ? 8.714 6.347 13.026 1.00 23.66 406 PRO B C 1
ATOM 6877 O O . PRO B 1 406 ? 9.927 6.113 13.050 1.00 23.87 406 PRO B O 1
ATOM 6881 N N . LEU B 1 407 ? 8.001 6.390 11.909 1.00 23.86 407 LEU B N 1
ATOM 6882 C CA . LEU B 1 407 ? 8.597 6.093 10.620 1.00 24.02 407 LEU B CA 1
ATOM 6883 C C . LEU B 1 407 ? 7.844 6.859 9.548 1.00 24.50 407 LEU B C 1
ATOM 6884 O O . LEU B 1 407 ? 6.612 6.841 9.515 1.00 26.90 407 LEU B O 1
ATOM 6889 N N . THR B 1 408 ? 8.579 7.552 8.686 1.00 21.77 408 THR B N 1
ATOM 6890 C CA . THR B 1 408 ? 7.950 8.214 7.553 1.00 22.02 408 THR B CA 1
ATOM 6891 C C . THR B 1 408 ? 8.712 7.916 6.267 1.00 22.90 408 THR B C 1
ATOM 6892 O O . THR B 1 408 ? 9.948 7.877 6.251 1.00 22.45 408 THR B O 1
ATOM 6896 N N . ILE B 1 409 ? 7.962 7.678 5.198 1.00 21.46 409 ILE B N 1
ATOM 6897 C CA . ILE B 1 409 ? 8.544 7.345 3.910 1.00 19.54 409 ILE B CA 1
ATOM 6898 C C . ILE B 1 409 ? 8.081 8.366 2.880 1.00 17.90 409 ILE B C 1
ATOM 6899 O O . ILE B 1 409 ? 6.877 8.581 2.708 1.00 17.08 409 ILE B O 1
ATOM 6904 N N . TRP B 1 410 ? 9.038 9.006 2.213 1.00 15.84 410 TRP B N 1
ATOM 6905 C CA . TRP B 1 410 ? 8.733 10.057 1.248 1.00 18.64 410 TRP B CA 1
ATOM 6906 C C . TRP B 1 410 ? 9.023 9.559 -0.164 1.00 20.64 410 TRP B C 1
ATOM 6907 O O . TRP B 1 410 ? 10.159 9.202 -0.483 1.00 18.93 410 TRP B O 1
ATOM 6918 N N . ASN B 1 411 ? 7.993 9.534 -1.005 1.00 21.90 411 ASN B N 1
ATOM 6919 C CA . ASN B 1 411 ? 8.117 8.975 -2.347 1.00 22.66 411 ASN B CA 1
ATOM 6920 C C . ASN B 1 411 ? 7.988 10.043 -3.428 1.00 22.40 411 ASN B C 1
ATOM 6921 O O . ASN B 1 411 ? 6.942 10.678 -3.548 1.00 18.55 411 ASN B O 1
ATOM 6926 N N . PRO B 1 412 ? 9.046 10.228 -4.236 1.00 21.93 412 PRO B N 1
ATOM 6927 C CA . PRO B 1 412 ? 9.049 11.309 -5.227 1.00 21.38 412 PRO B CA 1
ATOM 6928 C C . PRO B 1 412 ? 8.098 11.034 -6.388 1.00 21.74 412 PRO B C 1
ATOM 6929 O O . PRO B 1 412 ? 8.037 9.904 -6.881 1.00 21.68 412 PRO B O 1
ATOM 6933 N N . TYR B 1 413 ? 7.363 12.058 -6.814 1.00 20.00 413 TYR B N 1
ATOM 6934 C CA . TYR B 1 413 ? 6.534 11.943 -8.009 1.00 19.86 413 TYR B CA 1
ATOM 6935 C C . TYR B 1 413 ? 7.246 12.608 -9.181 1.00 20.13 413 TYR B C 1
ATOM 6936 O O . TYR B 1 413 ? 8.449 12.423 -9.362 1.00 22.29 413 TYR B O 1
ATOM 6945 N N . GLY B 1 414 ? 6.515 13.390 -9.968 1.00 17.53 414 GLY B N 1
ATOM 6946 C CA . GLY B 1 414 ? 7.081 13.972 -11.170 1.00 18.22 414 GLY B CA 1
ATOM 6947 C C . GLY B 1 414 ? 7.196 12.902 -12.240 1.00 19.51 414 GLY B C 1
ATOM 6948 O O . GLY B 1 414 ? 6.587 11.836 -12.117 1.00 18.33 414 GLY B O 1
ATOM 6949 N N . GLY B 1 415 ? 7.976 13.173 -13.282 1.00 20.62 415 GLY B N 1
ATOM 6950 C CA . GLY B 1 415 ? 8.104 12.240 -14.388 1.00 21.31 415 GLY B CA 1
ATOM 6951 C C . GLY B 1 415 ? 6.755 11.947 -15.017 1.00 22.77 415 GLY B C 1
ATOM 6952 O O . GLY B 1 415 ? 5.978 12.866 -15.292 1.00 25.06 415 GLY B O 1
ATOM 6953 N N . MET B 1 416 ? 6.465 10.666 -15.225 1.00 20.59 416 MET B N 1
ATOM 6954 C CA . MET B 1 416 ? 5.203 10.257 -15.833 1.00 20.41 416 MET B CA 1
ATOM 6955 C C . MET B 1 416 ? 3.990 10.688 -15.005 1.00 21.87 416 MET B C 1
ATOM 6956 O O . MET B 1 416 ? 2.924 10.965 -15.557 1.00 22.94 416 MET B O 1
ATOM 6961 N N . MET B 1 417 ? 4.162 10.759 -13.685 1.00 20.31 417 MET B N 1
ATOM 6962 C CA . MET B 1 417 ? 3.063 11.111 -12.785 1.00 22.32 417 MET B CA 1
ATOM 6963 C C . MET B 1 417 ? 2.529 12.527 -13.013 1.00 24.01 417 MET B C 1
ATOM 6964 O O . MET B 1 417 ? 1.431 12.860 -12.570 1.00 26.37 417 MET B O 1
ATOM 6969 N N . SER B 1 418 ? 3.303 13.353 -13.710 1.00 24.82 418 SER B N 1
ATOM 6970 C CA . SER B 1 418 ? 2.879 14.713 -14.033 1.00 26.03 418 SER B CA 1
ATOM 6971 C C . SER B 1 418 ? 2.329 14.838 -15.452 1.00 26.80 418 SER B C 1
ATOM 6972 O O . SER B 1 418 ? 1.860 15.907 -15.842 1.00 29.21 418 SER B O 1
ATOM 6975 N N . ARG B 1 419 ? 2.391 13.751 -16.219 1.00 25.98 419 ARG B N 1
ATOM 6976 C CA . ARG B 1 419 ? 1.953 13.772 -17.615 1.00 28.58 419 ARG B CA 1
ATOM 6977 C C . ARG B 1 419 ? 0.554 13.192 -17.778 1.00 30.12 419 ARG B C 1
ATOM 6978 O O . ARG B 1 419 ? -0.014 13.213 -18.869 1.00 33.45 419 ARG B O 1
ATOM 6986 N N . ILE B 1 420 ? 0.006 12.672 -16.686 1.00 27.63 420 ILE B N 1
ATOM 6987 C CA . ILE B 1 420 ? -1.325 12.082 -16.699 1.00 26.33 420 ILE B CA 1
ATOM 6988 C C . ILE B 1 420 ? -2.298 13.019 -15.987 1.00 25.45 420 ILE B C 1
ATOM 6989 O O . ILE B 1 420 ? -2.002 13.508 -14.893 1.00 24.47 420 ILE B O 1
ATOM 6994 N N . SER B 1 421 ? -3.445 13.285 -16.613 1.00 23.70 421 SER B N 1
ATOM 6995 C CA . SER B 1 421 ? -4.428 14.211 -16.050 1.00 26.29 421 SER B CA 1
ATOM 6996 C C . SER B 1 421 ? -5.015 13.686 -14.744 1.00 26.64 421 SER B C 1
ATOM 6997 O O . SER B 1 421 ? -5.027 12.476 -14.501 1.00 24.89 421 SER B O 1
ATOM 7000 N N . GLU B 1 422 ? -5.499 14.600 -13.905 1.00 27.96 422 GLU B N 1
ATOM 7001 C CA . GLU B 1 422 ? -6.089 14.231 -12.621 1.00 27.61 422 GLU B CA 1
ATOM 7002 C C . GLU B 1 422 ? -7.328 13.357 -12.789 1.00 26.73 422 GLU B C 1
ATOM 7003 O O . GLU B 1 422 ? -7.642 12.543 -11.921 1.00 26.68 422 GLU B O 1
ATOM 7009 N N . SER B 1 423 ? -8.027 13.532 -13.907 1.00 27.11 423 SER B N 1
ATOM 7010 C CA . SER B 1 423 ? -9.305 12.861 -14.123 1.00 27.94 423 SER B CA 1
ATOM 7011 C C . SER B 1 423 ? -9.215 11.614 -15.006 1.00 28.93 423 SER B C 1
ATOM 7012 O O . SER B 1 423 ? -10.220 10.923 -15.202 1.00 26.76 423 SER B O 1
ATOM 7015 N N . GLU B 1 424 ? -8.025 11.329 -15.534 1.00 29.06 424 GLU B N 1
ATOM 7016 C CA . GLU B 1 424 ? -7.824 10.161 -16.399 1.00 29.02 424 GLU B CA 1
ATOM 7017 C C . GLU B 1 424 ? -8.307 8.881 -15.717 1.00 24.14 424 GLU B C 1
ATOM 7018 O O . GLU B 1 424 ? -9.055 8.098 -16.299 1.00 22.32 424 GLU B O 1
ATOM 7024 N N . ILE B 1 425 ? -7.868 8.681 -14.478 1.00 22.25 425 ILE B N 1
ATOM 7025 C CA . ILE B 1 425 ? -8.420 7.645 -13.611 1.00 22.99 425 ILE B CA 1
ATOM 7026 C C . ILE B 1 425 ? -8.731 8.299 -12.255 1.00 20.81 425 ILE B C 1
ATOM 7027 O O . ILE B 1 425 ? -8.346 9.449 -12.033 1.00 19.61 425 ILE B O 1
ATOM 7032 N N . PRO B 1 426 ? -9.455 7.595 -11.362 1.00 20.59 426 PRO B N 1
ATOM 7033 C CA . PRO B 1 426 ? -9.824 8.222 -10.086 1.00 21.43 426 PRO B CA 1
ATOM 7034 C C . PRO B 1 426 ? -8.663 8.740 -9.233 1.00 22.04 426 PRO B C 1
ATOM 7035 O O . PRO B 1 426 ? -8.869 9.717 -8.523 1.00 22.79 426 PRO B O 1
ATOM 7039 N N . PHE B 1 427 ? -7.492 8.108 -9.290 1.00 22.41 427 PHE B N 1
ATOM 7040 C CA . PHE B 1 427 ? -6.307 8.608 -8.593 1.00 19.57 427 PHE B CA 1
ATOM 7041 C C . PHE B 1 427 ? -5.949 9.990 -9.148 1.00 20.50 427 PHE B C 1
ATOM 7042 O O . PHE B 1 427 ? -5.590 10.116 -10.320 1.00 23.28 427 PHE B O 1
ATOM 7050 N N . PRO B 1 428 ? -6.048 11.036 -8.307 1.00 21.69 428 PRO B N 1
ATOM 7051 C CA . PRO B 1 428 ? -5.947 12.420 -8.781 1.00 21.46 428 PRO B CA 1
ATOM 7052 C C . PRO B 1 428 ? -4.622 13.110 -8.454 1.00 22.66 428 PRO B C 1
ATOM 7053 O O . PRO B 1 428 ? -4.435 14.265 -8.846 1.00 20.66 428 PRO B O 1
ATOM 7057 N N . HIS B 1 429 ? -3.729 12.429 -7.743 1.00 21.62 429 HIS B N 1
ATOM 7058 C CA . HIS B 1 429 ? -2.500 13.054 -7.269 1.00 19.53 429 HIS B CA 1
ATOM 7059 C C . HIS B 1 429 ? -1.432 13.057 -8.366 1.00 19.75 429 HIS B C 1
ATOM 7060 O O . HIS B 1 429 ? -0.621 12.136 -8.448 1.00 18.01 429 HIS B O 1
ATOM 7067 N N . ARG B 1 430 ? -1.431 14.098 -9.198 1.00 19.40 430 ARG B N 1
ATOM 7068 C CA . ARG B 1 430 ? -0.584 14.118 -10.392 1.00 21.56 430 ARG B CA 1
ATOM 7069 C C . ARG B 1 430 ? 0.351 15.328 -10.470 1.00 24.19 430 ARG B C 1
ATOM 7070 O O . ARG B 1 430 ? 1.185 15.531 -9.587 1.00 23.84 430 ARG B O 1
ATOM 7078 N N . ASN B 1 431 ? 0.223 16.114 -11.542 1.00 26.22 431 ASN B N 1
ATOM 7079 C CA . ASN B 1 431 ? 1.036 17.320 -11.729 1.00 28.32 431 ASN B CA 1
ATOM 7080 C C . ASN B 1 431 ? 0.857 18.268 -10.548 1.00 28.62 431 ASN B C 1
ATOM 7081 O O . ASN B 1 431 ? -0.260 18.449 -10.051 1.00 26.78 431 ASN B O 1
ATOM 7086 N N . GLY B 1 432 ? 1.959 18.853 -10.087 1.00 29.15 432 GLY B N 1
ATOM 7087 C CA . GLY B 1 432 ? 1.931 19.693 -8.902 1.00 27.50 432 GLY B CA 1
ATOM 7088 C C . GLY B 1 432 ? 2.429 18.965 -7.665 1.00 26.71 432 GLY B C 1
ATOM 7089 O O . GLY B 1 432 ? 2.914 19.592 -6.722 1.00 26.63 432 GLY B O 1
ATOM 7090 N N . THR B 1 433 ? 2.311 17.639 -7.672 1.00 24.54 433 THR B N 1
ATOM 7091 C CA . THR B 1 433 ? 2.768 16.810 -6.560 1.00 22.91 433 THR B CA 1
ATOM 7092 C C . THR B 1 433 ? 4.288 16.660 -6.563 1.00 21.84 433 THR B C 1
ATOM 7093 O O . THR B 1 433 ? 4.862 16.134 -7.518 1.00 22.34 433 THR B O 1
ATOM 7097 N N . LEU B 1 434 ? 4.938 17.107 -5.493 1.00 18.92 434 LEU B N 1
ATOM 7098 C CA . LEU B 1 434 ? 6.379 16.919 -5.365 1.00 20.36 434 LEU B CA 1
ATOM 7099 C C . LEU B 1 434 ? 6.685 15.501 -4.899 1.00 19.51 434 LEU B C 1
ATOM 7100 O O . LEU B 1 434 ? 7.507 14.804 -5.496 1.00 20.04 434 LEU B O 1
ATOM 7105 N N . PHE B 1 435 ? 6.009 15.080 -3.835 1.00 20.14 435 PHE B N 1
ATOM 7106 C CA . PHE B 1 435 ? 6.174 13.733 -3.306 1.00 17.87 435 PHE B CA 1
ATOM 7107 C C . PHE B 1 435 ? 5.031 13.341 -2.377 1.00 18.11 435 PHE B C 1
ATOM 7108 O O . PHE B 1 435 ? 4.305 14.205 -1.876 1.00 18.32 435 PHE B O 1
ATOM 7116 N N . LYS B 1 436 ? 4.872 12.035 -2.165 1.00 17.38 436 LYS B N 1
ATOM 7117 C CA . LYS B 1 436 ? 3.880 11.516 -1.228 1.00 18.86 436 LYS B CA 1
ATOM 7118 C C . LYS B 1 436 ? 4.540 11.085 0.084 1.00 18.48 436 LYS B C 1
ATOM 7119 O O . LYS B 1 436 ? 5.575 10.414 0.081 1.00 19.14 436 LYS B O 1
ATOM 7125 N N . ILE B 1 437 ? 3.942 11.478 1.203 1.00 16.84 437 ILE B N 1
ATOM 7126 C CA . ILE B 1 437 ? 4.441 11.074 2.513 1.00 18.26 437 ILE B CA 1
ATOM 7127 C C . ILE B 1 437 ? 3.543 10.007 3.120 1.00 20.27 437 ILE B C 1
ATOM 7128 O O . ILE B 1 437 ? 2.326 10.182 3.179 1.00 21.51 437 ILE B O 1
ATOM 7133 N N . GLN B 1 438 ? 4.135 8.908 3.577 1.00 19.87 438 GLN B N 1
ATOM 7134 C CA . GLN B 1 438 ? 3.412 7.975 4.435 1.00 19.99 438 GLN B CA 1
ATOM 7135 C C . GLN B 1 438 ? 3.860 8.193 5.880 1.00 19.49 438 GLN B C 1
ATOM 7136 O O . GLN B 1 438 ? 5.057 8.126 6.178 1.00 18.67 438 GLN B O 1
ATOM 7142 N N . TRP B 1 439 ? 2.911 8.478 6.770 1.00 15.48 439 TRP B N 1
ATOM 7143 C CA . TRP B 1 439 ? 3.225 8.635 8.187 1.00 17.42 439 TRP B CA 1
ATOM 7144 C C . TRP B 1 439 ? 2.940 7.322 8.912 1.00 20.45 439 TRP B C 1
ATOM 7145 O O . TRP B 1 439 ? 1.878 6.722 8.719 1.00 22.87 439 TRP B O 1
ATOM 7156 N N . LEU B 1 440 ? 3.874 6.883 9.753 1.00 18.95 440 LEU B N 1
ATOM 7157 C CA . LEU B 1 440 ? 3.708 5.625 10.481 1.00 19.59 440 LEU B CA 1
ATOM 7158 C C . LEU B 1 440 ? 4.169 5.676 11.938 1.00 22.39 440 LEU B C 1
ATOM 7159 O O . LEU B 1 440 ? 5.149 6.346 12.285 1.00 23.51 440 LEU B O 1
ATOM 7164 N N . SER B 1 441 ? 3.443 4.955 12.784 1.00 22.00 441 SER B N 1
ATOM 7165 C CA . SER B 1 441 ? 3.893 4.655 14.133 1.00 23.47 441 SER B CA 1
ATOM 7166 C C . SER B 1 441 ? 3.531 3.200 14.382 1.00 26.41 441 SER B C 1
ATOM 7167 O O . SER B 1 441 ? 2.362 2.817 14.249 1.00 27.06 441 SER B O 1
ATOM 7170 N N . THR B 1 442 ? 4.532 2.387 14.714 1.00 24.22 442 THR B N 1
ATOM 7171 C CA . THR B 1 442 ? 4.322 0.957 14.922 1.00 21.60 442 THR B CA 1
ATOM 7172 C C . THR B 1 442 ? 4.714 0.528 16.332 1.00 22.58 442 THR B C 1
ATOM 7173 O O . THR B 1 442 ? 5.528 1.183 16.990 1.00 23.92 442 THR B O 1
ATOM 7177 N N . TRP B 1 443 ? 4.124 -0.573 16.790 1.00 22.11 443 TRP B N 1
ATOM 7178 C CA . TRP B 1 443 ? 4.461 -1.143 18.090 1.00 25.11 443 TRP B CA 1
ATOM 7179 C C . TRP B 1 443 ? 4.179 -2.648 18.126 1.00 27.80 443 TRP B C 1
ATOM 7180 O O . TRP B 1 443 ? 3.489 -3.175 17.250 1.00 27.17 443 TRP B O 1
ATOM 7191 N N . GLN B 1 444 ? 4.720 -3.331 19.134 1.00 28.99 444 GLN B N 1
ATOM 7192 C CA . GLN B 1 444 ? 4.645 -4.789 19.216 1.00 32.70 444 GLN B CA 1
ATOM 7193 C C . GLN B 1 444 ? 3.691 -5.274 20.300 1.00 30.36 444 GLN B C 1
ATOM 7194 O O . GLN B 1 444 ? 3.285 -6.440 20.300 1.00 28.82 444 GLN B O 1
ATOM 7200 N N . ASP B 1 445 ? 3.337 -4.382 21.221 1.00 30.26 445 ASP B N 1
ATOM 7201 C CA . ASP B 1 445 ? 2.713 -4.799 22.478 1.00 31.08 445 ASP B CA 1
ATOM 7202 C C . ASP B 1 445 ? 1.211 -4.538 22.592 1.00 29.70 445 ASP B C 1
ATOM 7203 O O . ASP B 1 445 ? 0.643 -4.664 23.677 1.00 29.30 445 ASP B O 1
ATOM 7208 N N . GLY B 1 446 ? 0.572 -4.178 21.485 1.00 29.19 446 GLY B N 1
ATOM 7209 C CA . GLY B 1 446 ? -0.868 -3.992 21.478 1.00 28.20 446 GLY B CA 1
ATOM 7210 C C . GLY B 1 446 ? -1.380 -2.896 22.395 1.00 28.02 446 GLY B C 1
ATOM 7211 O O . GLY B 1 446 ? -0.868 -1.774 22.387 1.00 27.54 446 GLY B O 1
ATOM 7212 N N . LYS B 1 447 ? -2.394 -3.231 23.190 1.00 30.79 447 LYS B N 1
ATOM 7213 C CA . LYS B 1 447 ? -3.078 -2.265 24.048 1.00 32.63 447 LYS B CA 1
ATOM 7214 C C . LYS B 1 447 ? -2.196 -1.680 25.151 1.00 31.93 447 LYS B C 1
ATOM 7215 O O . LYS B 1 447 ? -2.568 -0.689 25.781 1.00 32.48 447 LYS B O 1
ATOM 7221 N N . VAL B 1 448 ? -1.042 -2.296 25.394 1.00 29.78 448 VAL B N 1
ATOM 7222 C CA . VAL B 1 448 ? -0.125 -1.803 26.419 1.00 29.20 448 VAL B CA 1
ATOM 7223 C C . VAL B 1 448 ? 0.282 -0.355 26.133 1.00 27.58 448 VAL B C 1
ATOM 7224 O O . VAL B 1 448 ? 0.362 0.470 27.048 1.00 27.48 448 VAL B O 1
ATOM 7228 N N . SER B 1 449 ? 0.499 -0.043 24.857 1.00 25.76 449 SER B N 1
ATOM 7229 C CA . SER B 1 449 ? 0.956 1.288 24.469 1.00 28.04 449 SER B CA 1
ATOM 7230 C C . SER B 1 449 ? 0.141 1.950 23.353 1.00 26.90 449 SER B C 1
ATOM 7231 O O . SER B 1 449 ? 0.430 3.089 22.986 1.00 27.71 449 SER B O 1
ATOM 7234 N N . GLU B 1 450 ? -0.863 1.248 22.826 1.00 25.26 450 GLU B N 1
ATOM 7235 C CA . GLU B 1 450 ? -1.617 1.711 21.651 1.00 26.89 450 GLU B CA 1
ATOM 7236 C C . GLU B 1 450 ? -2.058 3.176 21.680 1.00 27.46 450 GLU B C 1
ATOM 7237 O O . GLU B 1 450 ? -1.714 3.948 20.783 1.00 27.67 450 GLU B O 1
ATOM 7243 N N . GLU B 1 451 ? -2.818 3.555 22.704 1.00 27.01 451 GLU B N 1
ATOM 7244 C CA . GLU B 1 451 ? -3.406 4.892 22.738 1.00 30.03 451 GLU B CA 1
ATOM 7245 C C . GLU B 1 451 ? -2.350 5.995 22.768 1.00 30.17 451 GLU B C 1
ATOM 7246 O O . GLU B 1 451 ? -2.575 7.097 22.259 1.00 30.34 451 GLU B O 1
ATOM 7252 N N . ARG B 1 452 ? -1.190 5.691 23.343 1.00 28.10 452 ARG B N 1
ATOM 7253 C CA . ARG B 1 452 ? -0.095 6.654 23.368 1.00 25.55 452 ARG B CA 1
ATOM 7254 C C . ARG B 1 452 ? 0.436 6.907 21.959 1.00 24.08 452 ARG B C 1
ATOM 7255 O O . ARG B 1 452 ? 0.808 8.035 21.621 1.00 24.61 452 ARG B O 1
ATOM 7263 N N . HIS B 1 453 ? 0.464 5.860 21.139 1.00 21.28 453 HIS B N 1
ATOM 7264 C CA . HIS B 1 453 ? 0.939 5.984 19.764 1.00 24.86 453 HIS B CA 1
ATOM 7265 C C . HIS B 1 453 ? -0.102 6.682 18.895 1.00 24.30 453 HIS B C 1
ATOM 7266 O O . HIS B 1 453 ? 0.247 7.461 18.006 1.00 22.48 453 HIS B O 1
ATOM 7273 N N . MET B 1 454 ? -1.376 6.392 19.154 1.00 24.88 454 MET B N 1
ATOM 7274 C CA . MET B 1 454 ? -2.476 7.015 18.420 1.00 26.17 454 MET B CA 1
ATOM 7275 C C . MET B 1 454 ? -2.490 8.523 18.660 1.00 27.58 454 MET B C 1
ATOM 7276 O O . MET B 1 454 ? -2.666 9.309 17.727 1.00 28.03 454 MET B O 1
ATOM 7281 N N . LYS B 1 455 ? -2.292 8.918 19.915 1.00 27.55 455 LYS B N 1
ATOM 7282 C CA . LYS B 1 455 ? -2.241 10.330 20.283 1.00 28.46 455 LYS B CA 1
ATOM 7283 C C . LYS B 1 455 ? -1.084 11.046 19.591 1.00 28.51 455 LYS B C 1
ATOM 7284 O O . LYS B 1 455 ? -1.263 12.133 19.040 1.00 30.06 455 LYS B O 1
ATOM 7290 N N . TRP B 1 456 ? 0.097 10.430 19.614 1.00 25.81 456 TRP B N 1
ATOM 7291 C CA . TRP B 1 456 ? 1.287 11.044 19.029 1.00 23.82 456 TRP B CA 1
ATOM 7292 C C . TRP B 1 456 ? 1.124 11.353 17.544 1.00 23.53 456 TRP B C 1
ATOM 7293 O O . TRP B 1 456 ? 1.371 12.476 17.101 1.00 24.30 456 TRP B O 1
ATOM 7304 N N . ILE B 1 457 ? 0.718 10.352 16.775 1.00 22.74 457 ILE B N 1
ATOM 7305 C CA . ILE B 1 457 ? 0.618 10.513 15.329 1.00 21.88 457 ILE B CA 1
ATOM 7306 C C . ILE B 1 457 ? -0.482 11.500 14.932 1.00 21.80 457 ILE B C 1
ATOM 7307 O O . ILE B 1 457 ? -0.388 12.157 13.894 1.00 22.15 457 ILE B O 1
ATOM 7312 N N . ARG B 1 458 ? -1.511 11.619 15.765 1.00 23.60 458 ARG B N 1
ATOM 7313 C CA . ARG B 1 458 ? -2.587 12.575 15.506 1.00 26.03 458 ARG B CA 1
ATOM 7314 C C . ARG B 1 458 ? -2.148 14.018 15.772 1.00 27.43 458 ARG B C 1
ATOM 7315 O O . ARG B 1 458 ? -2.559 14.942 15.062 1.00 26.73 458 ARG B O 1
ATOM 7323 N N . GLU B 1 459 ? -1.307 14.211 16.785 1.00 26.07 459 GLU B N 1
ATOM 7324 C CA . GLU B 1 459 ? -0.734 15.530 17.045 1.00 26.61 459 GLU B CA 1
ATOM 7325 C C . GLU B 1 459 ? 0.239 15.918 15.937 1.00 23.60 459 GLU B C 1
ATOM 7326 O O . GLU B 1 459 ? 0.226 17.053 15.457 1.00 25.73 459 GLU B O 1
ATOM 7332 N N . MET B 1 460 ? 1.093 14.979 15.544 1.00 21.77 460 MET B N 1
ATOM 7333 C CA . MET B 1 460 ? 2.075 15.239 14.493 1.00 23.84 460 MET B CA 1
ATOM 7334 C C . MET B 1 460 ? 1.386 15.618 13.181 1.00 24.00 460 MET B C 1
ATOM 7335 O O . MET B 1 460 ? 1.814 16.546 12.492 1.00 27.43 460 MET B O 1
ATOM 7340 N N . TYR B 1 461 ? 0.319 14.899 12.847 1.00 22.71 461 TYR B N 1
ATOM 7341 C CA . TYR B 1 461 ? -0.449 15.150 11.629 1.00 22.81 461 TYR B CA 1
ATOM 7342 C C . TYR B 1 461 ? -1.081 16.537 11.668 1.00 25.13 461 TYR B C 1
ATOM 7343 O O . TYR B 1 461 ? -1.230 17.197 10.634 1.00 24.98 461 TYR B O 1
ATOM 7352 N N . SER B 1 462 ? -1.456 16.970 12.868 1.00 25.85 462 SER B N 1
ATOM 7353 C CA . SER B 1 462 ? -2.005 18.307 13.063 1.00 28.30 462 SER B CA 1
ATOM 7354 C C . SER B 1 462 ? -0.935 19.374 12.861 1.00 26.59 462 SER B C 1
ATOM 7355 O O . SER B 1 462 ? -1.204 20.444 12.315 1.00 27.72 462 SER B O 1
ATOM 7358 N N . TYR B 1 463 ? 0.277 19.078 13.315 1.00 23.69 463 TYR B N 1
ATOM 7359 C CA . TYR B 1 463 ? 1.396 19.995 13.154 1.00 24.19 463 TYR B CA 1
ATOM 7360 C C . TYR B 1 463 ? 1.785 20.148 11.685 1.00 24.70 463 TYR B C 1
ATOM 7361 O O . TYR B 1 463 ? 2.163 21.236 11.248 1.00 25.80 463 TYR B O 1
ATOM 7370 N N . MET B 1 464 ? 1.682 19.061 10.926 1.00 22.87 464 MET B N 1
ATOM 7371 C CA . MET B 1 464 ? 2.116 19.062 9.530 1.00 25.44 464 MET B CA 1
ATOM 7372 C C . MET B 1 464 ? 1.120 19.697 8.561 1.00 26.47 464 MET B C 1
ATOM 7373 O O . MET B 1 464 ? 1.453 19.918 7.396 1.00 28.75 464 MET B O 1
ATOM 7378 N N . GLU B 1 465 ? -0.087 19.993 9.040 1.00 26.42 465 GLU B N 1
ATOM 7379 C CA . GLU B 1 465 ? -1.143 20.550 8.191 1.00 26.89 465 GLU B CA 1
ATOM 7380 C C . GLU B 1 465 ? -0.676 21.791 7.434 1.00 26.51 465 GLU B C 1
ATOM 7381 O O . GLU B 1 465 ? -1.012 21.980 6.265 1.00 25.35 465 GLU B O 1
ATOM 7387 N N . GLN B 1 466 ? 0.114 22.621 8.109 1.00 27.97 466 GLN B N 1
ATOM 7388 C CA . GLN B 1 466 ? 0.574 23.894 7.561 1.00 28.57 466 GLN B CA 1
ATOM 7389 C C . GLN B 1 466 ? 1.555 23.753 6.392 1.00 27.27 466 GLN B C 1
ATOM 7390 O O . GLN B 1 466 ? 1.749 24.703 5.628 1.00 27.30 466 GLN B O 1
ATOM 7396 N N . TYR B 1 467 ? 2.170 22.581 6.250 1.00 23.70 467 TYR B N 1
ATOM 7397 C CA . TYR B 1 467 ? 3.204 22.387 5.233 1.00 24.78 467 TYR B CA 1
ATOM 7398 C C . TYR B 1 467 ? 2.759 21.532 4.047 1.00 25.46 467 TYR B C 1
ATOM 7399 O O . TYR B 1 467 ? 3.374 21.573 2.981 1.00 26.09 467 TYR B O 1
ATOM 7408 N N . VAL B 1 468 ? 1.700 20.751 4.232 1.00 24.87 468 VAL B N 1
ATOM 7409 C CA . VAL B 1 468 ? 1.263 19.821 3.194 1.00 23.58 468 VAL B CA 1
ATOM 7410 C C . VAL B 1 468 ? 0.123 20.409 2.369 1.00 24.60 468 VAL B C 1
ATOM 7411 O O . VAL B 1 468 ? -0.286 21.548 2.599 1.00 27.55 468 VAL B O 1
ATOM 7415 N N . SER B 1 469 ? -0.376 19.635 1.406 1.00 23.09 469 SER B N 1
ATOM 7416 C CA . SER B 1 469 ? -1.445 20.096 0.517 1.00 23.91 469 SER B CA 1
ATOM 7417 C C . SER B 1 469 ? -2.687 20.534 1.292 1.00 25.11 469 SER B C 1
ATOM 7418 O O . SER B 1 469 ? -2.980 20.003 2.368 1.00 22.11 469 SER B O 1
ATOM 7421 N N . LYS B 1 470 ? -3.406 21.514 0.745 1.00 27.97 470 LYS B N 1
ATOM 7422 C CA . LYS B 1 470 ? -4.577 22.080 1.413 1.00 31.82 470 LYS B CA 1
ATOM 7423 C C . LYS B 1 470 ? -5.744 22.247 0.445 1.00 30.61 470 LYS B C 1
ATOM 7424 O O . LYS B 1 470 ? -5.539 22.488 -0.746 1.00 28.98 470 LYS B O 1
ATOM 7430 N N . ASN B 1 471 ? -6.962 22.133 0.971 1.00 30.85 471 ASN B N 1
ATOM 7431 C CA . ASN B 1 471 ? -8.188 22.325 0.192 1.00 33.82 471 ASN B CA 1
ATOM 7432 C C . ASN B 1 471 ? -8.216 21.588 -1.148 1.00 31.69 471 ASN B C 1
ATOM 7433 O O . ASN B 1 471 ? -8.207 22.221 -2.204 1.00 30.84 471 ASN B O 1
ATOM 7438 N N . PRO B 1 472 ? -8.259 20.246 -1.110 1.00 29.71 472 PRO B N 1
ATOM 7439 C CA . PRO B 1 472 ? -8.280 19.417 0.100 1.00 28.19 472 PRO B CA 1
ATOM 7440 C C . PRO B 1 472 ? -6.884 19.000 0.553 1.00 27.04 472 PRO B C 1
ATOM 7441 O O . PRO B 1 472 ? -5.936 19.036 -0.237 1.00 26.02 472 PRO B O 1
ATOM 7445 N N . ARG B 1 473 ? -6.757 18.617 1.821 1.00 25.94 473 ARG B N 1
ATOM 7446 C CA . ARG B 1 473 ? -5.545 17.959 2.285 1.00 23.48 473 ARG B CA 1
ATOM 7447 C C . ARG B 1 473 ? -5.554 16.534 1.737 1.00 21.61 473 ARG B C 1
ATOM 7448 O O . ARG B 1 473 ? -6.209 15.647 2.292 1.00 22.89 473 ARG B O 1
ATOM 7456 N N . GLN B 1 474 ? -4.830 16.323 0.643 1.00 17.09 474 GLN B N 1
ATOM 7457 C CA . GLN B 1 474 ? -4.921 15.074 -0.112 1.00 19.20 474 GLN B CA 1
ATOM 7458 C C . GLN B 1 474 ? -4.430 13.850 0.664 1.00 20.31 474 GLN B C 1
ATOM 7459 O O . GLN B 1 474 ? -3.568 13.959 1.541 1.00 23.07 474 GLN B O 1
ATOM 7465 N N . ALA B 1 475 ? -4.987 12.687 0.334 1.00 17.32 475 ALA B N 1
ATOM 7466 C CA . ALA B 1 475 ? -4.576 11.430 0.954 1.00 18.06 475 ALA B CA 1
ATOM 7467 C C . ALA B 1 475 ? -4.687 10.265 -0.033 1.00 20.01 475 ALA B C 1
ATOM 7468 O O . ALA B 1 475 ? -5.512 10.296 -0.947 1.00 20.34 475 ALA B O 1
ATOM 7470 N N . TYR B 1 476 ? -3.856 9.242 0.159 1.00 19.79 476 TYR B N 1
ATOM 7471 C CA . TYR B 1 476 ? -3.859 8.057 -0.701 1.00 19.89 476 TYR B CA 1
ATOM 7472 C C . TYR B 1 476 ? -4.877 7.036 -0.193 1.00 21.53 476 TYR B C 1
ATOM 7473 O O . TYR B 1 476 ? -4.810 6.608 0.963 1.00 21.69 476 TYR B O 1
ATOM 7482 N N . VAL B 1 477 ? -5.815 6.645 -1.053 1.00 21.60 477 VAL B N 1
ATOM 7483 C CA . VAL B 1 477 ? -6.920 5.781 -0.635 1.00 20.35 477 VAL B CA 1
ATOM 7484 C C . VAL B 1 477 ? -6.463 4.400 -0.159 1.00 21.57 477 VAL B C 1
ATOM 7485 O O . VAL B 1 477 ? -7.123 3.778 0.675 1.00 22.52 477 VAL B O 1
ATOM 7489 N N . ASN B 1 478 ? -5.330 3.926 -0.673 1.00 22.07 478 ASN B N 1
ATOM 7490 C CA . ASN B 1 478 ? -4.798 2.638 -0.237 1.00 22.49 478 ASN B CA 1
ATOM 7491 C C . ASN B 1 478 ? -3.996 2.739 1.061 1.00 21.27 478 ASN B C 1
ATOM 7492 O O . ASN B 1 478 ? -3.486 1.737 1.570 1.00 22.26 478 ASN B O 1
ATOM 7497 N N . TYR B 1 479 ? -3.882 3.959 1.580 1.00 18.88 479 TYR B N 1
ATOM 7498 C CA . TYR B 1 479 ? -3.390 4.176 2.937 1.00 19.95 479 TYR B CA 1
ATOM 7499 C C . TYR B 1 479 ? -4.583 4.613 3.781 1.00 21.33 479 TYR B C 1
ATOM 7500 O O . TYR B 1 479 ? -4.663 5.772 4.195 1.00 21.16 479 TYR B O 1
ATOM 7509 N N . ARG B 1 480 ? -5.510 3.683 4.018 1.00 23.02 480 ARG B N 1
ATOM 7510 C CA . ARG B 1 480 ? -6.785 3.984 4.681 1.00 23.93 480 ARG B CA 1
ATOM 7511 C C . ARG B 1 480 ? -6.619 4.687 6.026 1.00 23.47 480 ARG B C 1
ATOM 7512 O O . ARG B 1 480 ? -5.823 4.261 6.869 1.00 22.88 480 ARG B O 1
ATOM 7520 N N . ASP B 1 481 ? -7.376 5.764 6.217 1.00 24.52 481 ASP B N 1
ATOM 7521 C CA . ASP B 1 481 ? -7.360 6.513 7.472 1.00 24.24 481 ASP B CA 1
ATOM 7522 C C . ASP B 1 481 ? -8.787 6.873 7.894 1.00 21.73 481 ASP B C 1
ATOM 7523 O O . ASP B 1 481 ? -9.392 7.799 7.350 1.00 18.12 481 ASP B O 1
ATOM 7528 N N . LEU B 1 482 ? -9.313 6.142 8.874 1.00 23.48 482 LEU B N 1
ATOM 7529 C CA . LEU B 1 482 ? -10.682 6.346 9.342 1.00 26.54 482 LEU B CA 1
ATOM 7530 C C . LEU B 1 482 ? -10.862 7.682 10.052 1.00 28.06 482 LEU B C 1
ATOM 7531 O O . LEU B 1 482 ? -11.991 8.145 10.230 1.00 27.72 482 LEU B O 1
ATOM 7536 N N . ASP B 1 483 ? -9.754 8.300 10.457 1.00 26.65 483 ASP B N 1
ATOM 7537 C CA . ASP B 1 483 ? -9.805 9.599 11.122 1.00 28.38 483 ASP B CA 1
ATOM 7538 C C . ASP B 1 483 ? -10.306 10.685 10.166 1.00 26.58 483 ASP B C 1
ATOM 7539 O O . ASP B 1 483 ? -10.824 11.717 10.592 1.00 26.58 483 ASP B O 1
ATOM 7544 N N . LEU B 1 484 ? -10.158 10.436 8.869 1.00 23.35 484 LEU B N 1
ATOM 7545 C CA . LEU B 1 484 ? -10.608 11.377 7.850 1.00 23.56 484 LEU B CA 1
ATOM 7546 C C . LEU B 1 484 ? -12.136 11.434 7.763 1.00 24.61 484 LEU B C 1
ATOM 7547 O O . LEU B 1 484 ? -12.697 12.391 7.224 1.00 28.18 484 LEU B O 1
ATOM 7552 N N . GLY B 1 485 ? -12.808 10.414 8.292 1.00 23.29 485 GLY B N 1
ATOM 7553 C CA . GLY B 1 485 ? -14.263 10.393 8.295 1.00 27.13 485 GLY B CA 1
ATOM 7554 C C . GLY B 1 485 ? -14.850 9.131 7.689 1.00 26.90 485 GLY B C 1
ATOM 7555 O O . GLY B 1 485 ? -14.152 8.381 7.002 1.00 25.78 485 GLY B O 1
ATOM 7556 N N . THR B 1 486 ? -16.135 8.894 7.947 1.00 25.64 486 THR B N 1
ATOM 7557 C CA . THR B 1 486 ? -16.816 7.694 7.463 1.00 26.55 486 THR B CA 1
ATOM 7558 C C . THR B 1 486 ? -18.232 7.985 6.957 1.00 27.85 486 THR B C 1
ATOM 7559 O O . THR B 1 486 ? -18.781 9.070 7.182 1.00 28.74 486 THR B O 1
ATOM 7563 N N . ASN B 1 487 ? -18.822 6.999 6.287 1.00 25.96 487 ASN B N 1
ATOM 7564 C CA . ASN B 1 487 ? -20.177 7.131 5.767 1.00 32.55 487 ASN B CA 1
ATOM 7565 C C . ASN B 1 487 ? -21.223 7.352 6.861 1.00 40.05 487 ASN B C 1
ATOM 7566 O O . ASN B 1 487 ? -21.943 8.354 6.852 1.00 41.42 487 ASN B O 1
ATOM 7571 N N . GLU B 1 488 ? -21.295 6.416 7.803 1.00 44.73 488 GLU B N 1
ATOM 7572 C CA . GLU B 1 488 ? -22.260 6.493 8.896 1.00 51.52 488 GLU B CA 1
ATOM 7573 C C . GLU B 1 488 ? -21.829 7.460 9.997 1.00 52.87 488 GLU B C 1
ATOM 7574 O O . GLU B 1 488 ? -22.579 7.708 10.944 1.00 53.61 488 GLU B O 1
ATOM 7580 N N . GLY B 1 489 ? -20.627 8.013 9.864 1.00 51.27 489 GLY B N 1
ATOM 7581 C CA . GLY B 1 489 ? -20.102 8.936 10.853 1.00 52.04 489 GLY B CA 1
ATOM 7582 C C . GLY B 1 489 ? -20.528 10.380 10.650 1.00 53.10 489 GLY B C 1
ATOM 7583 O O . GLY B 1 489 ? -21.180 10.716 9.659 1.00 52.73 489 GLY B O 1
ATOM 7584 N N . GLU B 1 490 ? -20.141 11.231 11.598 1.00 54.64 490 GLU B N 1
ATOM 7585 C CA . GLU B 1 490 ? -20.487 12.651 11.589 1.00 56.99 490 GLU B CA 1
ATOM 7586 C C . GLU B 1 490 ? -19.956 13.380 10.355 1.00 54.88 490 GLU B C 1
ATOM 7587 O O . GLU B 1 490 ? -20.599 14.294 9.835 1.00 55.67 490 GLU B O 1
ATOM 7593 N N . THR B 1 491 ? -18.779 12.969 9.893 1.00 51.71 491 THR B N 1
ATOM 7594 C CA . THR B 1 491 ? -18.100 13.640 8.787 1.00 47.18 491 THR B CA 1
ATOM 7595 C C . THR B 1 491 ? -18.767 13.357 7.440 1.00 42.66 491 THR B C 1
ATOM 7596 O O . THR B 1 491 ? -18.986 12.198 7.078 1.00 42.18 491 THR B O 1
ATOM 7600 N N . ASP B 1 492 ? -19.081 14.419 6.701 1.00 40.53 492 ASP B N 1
ATOM 7601 C CA . ASP B 1 492 ? -19.711 14.288 5.388 1.00 41.56 492 ASP B CA 1
ATOM 7602 C C . ASP B 1 492 ? -18.762 13.634 4.384 1.00 37.94 492 ASP B C 1
ATOM 7603 O O . ASP B 1 492 ? -17.574 13.960 4.336 1.00 36.17 492 ASP B O 1
ATOM 7608 N N . ALA B 1 493 ? -19.296 12.717 3.582 1.00 37.84 493 ALA B N 1
ATOM 7609 C CA . ALA B 1 493 ? -18.492 11.941 2.636 1.00 38.24 493 ALA B CA 1
ATOM 7610 C C . ALA B 1 493 ? -17.774 12.800 1.598 1.00 36.77 493 ALA B C 1
ATOM 7611 O O . ALA B 1 493 ? -16.761 12.381 1.033 1.00 34.25 493 ALA B O 1
ATOM 7613 N N . ARG B 1 494 ? -18.308 13.990 1.339 1.00 37.13 494 ARG B N 1
ATOM 7614 C CA . ARG B 1 494 ? -17.676 14.922 0.411 1.00 38.12 494 ARG B CA 1
ATOM 7615 C C . ARG B 1 494 ? -16.332 15.400 0.947 1.00 38.08 494 ARG B C 1
ATOM 7616 O O . ARG B 1 494 ? -15.408 15.650 0.178 1.00 36.98 494 ARG B O 1
ATOM 7624 N N . GLU B 1 495 ? -16.221 15.520 2.266 1.00 39.39 495 GLU B N 1
ATOM 7625 C CA . GLU B 1 495 ? -14.975 15.986 2.864 1.00 38.81 495 GLU B CA 1
ATOM 7626 C C . GLU B 1 495 ? -13.848 14.966 2.697 1.00 34.79 495 GLU B C 1
ATOM 7627 O O . GLU B 1 495 ? -12.798 15.291 2.138 1.00 34.66 495 GLU B O 1
ATOM 7633 N N . TRP B 1 496 ? -14.059 13.738 3.170 1.00 31.35 496 TRP B N 1
ATOM 7634 C CA . TRP B 1 496 ? -13.032 12.705 3.021 1.00 30.07 496 TRP B CA 1
ATOM 7635 C C . TRP B 1 496 ? -12.924 12.187 1.584 1.00 27.05 496 TRP B C 1
ATOM 7636 O O . TRP B 1 496 ? -11.856 11.743 1.160 1.00 28.09 496 TRP B O 1
ATOM 7647 N N . GLY B 1 497 ? -14.024 12.258 0.839 1.00 26.00 497 GLY B N 1
ATOM 7648 C CA . GLY B 1 497 ? -14.017 11.887 -0.566 1.00 25.05 497 GLY B CA 1
ATOM 7649 C C . GLY B 1 497 ? -13.122 12.804 -1.382 1.00 25.31 497 GLY B C 1
ATOM 7650 O O . GLY B 1 497 ? -12.412 12.354 -2.288 1.00 23.60 497 GLY B O 1
ATOM 7651 N N . ALA B 1 498 ? -13.156 14.094 -1.059 1.00 23.36 498 ALA B N 1
ATOM 7652 C CA . ALA B 1 498 ? -12.309 15.071 -1.732 1.00 23.20 498 ALA B CA 1
ATOM 7653 C C . ALA B 1 498 ? -10.834 14.822 -1.419 1.00 23.73 498 ALA B C 1
ATOM 7654 O O . ALA B 1 498 ? -9.966 15.051 -2.260 1.00 25.79 498 ALA B O 1
ATOM 7656 N N . LYS B 1 499 ? -10.549 14.356 -0.207 1.00 22.13 499 LYS B N 1
ATOM 7657 C CA . LYS B 1 499 ? -9.167 14.097 0.185 1.00 21.28 499 LYS B CA 1
ATOM 7658 C C . LYS B 1 499 ? -8.559 12.948 -0.627 1.00 20.75 499 LYS B C 1
ATOM 7659 O O . LYS B 1 499 ? -7.449 13.064 -1.146 1.00 23.03 499 LYS B O 1
ATOM 7665 N N . TYR B 1 500 ? -9.294 11.847 -0.739 1.00 19.33 500 TYR B N 1
ATOM 7666 C CA . TYR B 1 500 ? -8.830 10.680 -1.485 1.00 19.37 500 TYR B CA 1
ATOM 7667 C C . TYR B 1 500 ? -8.856 10.894 -3.000 1.00 20.45 500 TYR B C 1
ATOM 7668 O O . TYR B 1 500 ? -7.917 10.514 -3.704 1.00 20.30 500 TYR B O 1
ATOM 7677 N N . TYR B 1 501 ? -9.934 11.496 -3.500 1.00 19.62 501 TYR B N 1
ATOM 7678 C CA . TYR B 1 501 ? -10.197 11.514 -4.941 1.00 19.63 501 TYR B CA 1
ATOM 7679 C C . TYR B 1 501 ? -10.214 12.898 -5.596 1.00 20.17 501 TYR B C 1
ATOM 7680 O O . TYR B 1 501 ? -10.302 12.994 -6.828 1.00 18.41 501 TYR B O 1
ATOM 7689 N N . LYS B 1 502 ? -10.136 13.953 -4.787 1.00 21.74 502 LYS B N 1
ATOM 7690 C CA . LYS B 1 502 ? -10.275 15.326 -5.286 1.00 24.60 502 LYS B CA 1
ATOM 7691 C C . LYS B 1 502 ? -11.529 15.458 -6.141 1.00 23.74 502 LYS B C 1
ATOM 7692 O O . LYS B 1 502 ? -12.608 15.023 -5.731 1.00 25.27 502 LYS B O 1
ATOM 7698 N N . GLY B 1 503 ? -11.380 16.021 -7.337 1.00 23.73 503 GLY B N 1
ATOM 7699 C CA . GLY B 1 503 ? -12.518 16.296 -8.199 1.00 24.87 503 GLY B CA 1
ATOM 7700 C C . GLY B 1 503 ? -13.153 15.080 -8.852 1.00 24.88 503 GLY B C 1
ATOM 7701 O O . GLY B 1 503 ? -14.150 15.208 -9.566 1.00 25.36 503 GLY B O 1
ATOM 7702 N N . ASN B 1 504 ? -12.584 13.901 -8.611 1.00 21.58 504 ASN B N 1
ATOM 7703 C CA . ASN B 1 504 ? -13.103 12.671 -9.202 1.00 21.48 504 ASN B CA 1
ATOM 7704 C C . ASN B 1 504 ? -14.205 12.018 -8.362 1.00 21.82 504 ASN B C 1
ATOM 7705 O O . ASN B 1 504 ? -14.873 11.091 -8.821 1.00 18.42 504 ASN B O 1
ATOM 7710 N N . PHE B 1 505 ? -14.391 12.503 -7.136 1.00 24.22 505 PHE B N 1
ATOM 7711 C CA . PHE B 1 505 ? -15.369 11.916 -6.221 1.00 24.06 505 PHE B CA 1
ATOM 7712 C C . PHE B 1 505 ? -16.789 11.965 -6.779 1.00 25.37 505 PHE B C 1
ATOM 7713 O O . PHE B 1 505 ? -17.548 11.000 -6.660 1.00 24.92 505 PHE B O 1
ATOM 7721 N N . GLU B 1 506 ? -17.139 13.092 -7.389 1.00 27.09 506 GLU B N 1
ATOM 7722 C CA . GLU B 1 506 ? -18.476 13.296 -7.934 1.00 30.64 506 GLU B CA 1
ATOM 7723 C C . GLU B 1 506 ? -18.828 12.242 -8.979 1.00 29.30 506 GLU B C 1
ATOM 7724 O O . GLU B 1 506 ? -19.959 11.757 -9.025 1.00 30.13 506 GLU B O 1
ATOM 7730 N N . ARG B 1 507 ? -17.861 11.886 -9.819 1.00 25.76 507 ARG B N 1
ATOM 7731 C CA . ARG B 1 507 ? -18.103 10.899 -10.865 1.00 24.65 507 ARG B CA 1
ATOM 7732 C C . ARG B 1 507 ? -18.153 9.483 -10.290 1.00 24.30 507 ARG B C 1
ATOM 7733 O O . ARG B 1 507 ? -18.940 8.651 -10.745 1.00 24.78 507 ARG B O 1
ATOM 7741 N N . LEU B 1 508 ? -17.318 9.218 -9.288 1.00 24.46 508 LEU B N 1
ATOM 7742 C CA . LEU B 1 508 ? -17.306 7.920 -8.614 1.00 23.57 508 LEU B CA 1
ATOM 7743 C C . LEU B 1 508 ? -18.655 7.620 -7.980 1.00 23.42 508 LEU B C 1
ATOM 7744 O O . LEU B 1 508 ? -19.163 6.503 -8.083 1.00 24.72 508 LEU B O 1
ATOM 7749 N N . VAL B 1 509 ? -19.222 8.624 -7.317 1.00 23.95 509 VAL B N 1
ATOM 7750 C CA . VAL B 1 509 ? -20.506 8.482 -6.640 1.00 26.03 509 VAL B CA 1
ATOM 7751 C C . VAL B 1 509 ? -21.617 8.220 -7.650 1.00 28.94 509 VAL B C 1
ATOM 7752 O O . VAL B 1 509 ? -22.493 7.381 -7.425 1.00 30.67 509 VAL B O 1
ATOM 7756 N N . LYS B 1 510 ? -21.567 8.934 -8.770 1.00 29.20 510 LYS B N 1
ATOM 7757 C CA . LYS B 1 510 ? -22.559 8.769 -9.826 1.00 29.40 510 LYS B CA 1
ATOM 7758 C C . LYS B 1 510 ? -22.551 7.344 -10.373 1.00 27.24 510 LYS B C 1
ATOM 7759 O O . LYS B 1 510 ? -23.606 6.748 -10.587 1.00 27.31 510 LYS B O 1
ATOM 7765 N N . ILE B 1 511 ? -21.356 6.799 -10.585 1.00 25.38 511 ILE B N 1
ATOM 7766 C CA . ILE B 1 511 ? -21.209 5.440 -11.095 1.00 26.12 511 ILE B CA 1
ATOM 7767 C C . ILE B 1 511 ? -21.650 4.411 -10.052 1.00 27.51 511 ILE B C 1
ATOM 7768 O O . ILE B 1 511 ? -22.349 3.450 -10.381 1.00 28.49 511 ILE B O 1
ATOM 7773 N N . LYS B 1 512 ? -21.242 4.624 -8.801 1.00 27.64 512 LYS B N 1
ATOM 7774 C CA . LYS B 1 512 ? -21.642 3.761 -7.688 1.00 27.09 512 LYS B CA 1
ATOM 7775 C C . LYS B 1 512 ? -23.160 3.631 -7.606 1.00 27.83 512 LYS B C 1
ATOM 7776 O O . LYS B 1 512 ? -23.688 2.542 -7.367 1.00 28.70 512 LYS B O 1
ATOM 7782 N N . GLY B 1 513 ? -23.857 4.745 -7.811 1.00 28.13 513 GLY B N 1
ATOM 7783 C CA . GLY B 1 513 ? -25.308 4.758 -7.758 1.00 31.80 513 GLY B CA 1
ATOM 7784 C C . GLY B 1 513 ? -25.942 3.967 -8.887 1.00 34.83 513 GLY B C 1
ATOM 7785 O O . GLY B 1 513 ? -27.021 3.392 -8.725 1.00 38.67 513 GLY B O 1
ATOM 7786 N N . GLU B 1 514 ? -25.268 3.936 -10.034 1.00 36.13 514 GLU B N 1
ATOM 7787 C CA . GLU B 1 514 ? -25.761 3.212 -11.200 1.00 39.51 514 GLU B CA 1
ATOM 7788 C C . GLU B 1 514 ? -25.412 1.726 -11.126 1.00 37.41 514 GLU B C 1
ATOM 7789 O O . GLU B 1 514 ? -26.199 0.874 -11.535 1.00 36.86 514 GLU B O 1
ATOM 7795 N N . PHE B 1 515 ? -24.227 1.426 -10.604 1.00 35.24 515 PHE B N 1
ATOM 7796 C CA . PHE B 1 515 ? -23.707 0.062 -10.580 1.00 35.19 515 PHE B CA 1
ATOM 7797 C C . PHE B 1 515 ? -24.228 -0.766 -9.402 1.00 34.48 515 PHE B C 1
ATOM 7798 O O . PHE B 1 515 ? -24.663 -1.908 -9.575 1.00 35.64 515 PHE B O 1
ATOM 7806 N N . ASP B 1 516 ? -24.174 -0.187 -8.206 1.00 32.38 516 ASP B N 1
ATOM 7807 C CA . ASP B 1 516 ? -24.594 -0.873 -6.987 1.00 31.20 516 ASP B CA 1
ATOM 7808 C C . ASP B 1 516 ? -25.594 -0.013 -6.222 1.00 31.56 516 ASP B C 1
ATOM 7809 O O . ASP B 1 516 ? -25.270 0.519 -5.158 1.00 31.94 516 ASP B O 1
ATOM 7814 N N . PRO B 1 517 ? -26.816 0.128 -6.764 1.00 29.74 517 PRO B N 1
ATOM 7815 C CA . PRO B 1 517 ? -27.821 1.018 -6.171 1.00 30.92 517 PRO B CA 1
ATOM 7816 C C . PRO B 1 517 ? -28.311 0.540 -4.808 1.00 32.55 517 PRO B C 1
ATOM 7817 O O . PRO B 1 517 ? -28.818 1.348 -4.026 1.00 33.82 517 PRO B O 1
ATOM 7821 N N . ASP B 1 518 ? -28.171 -0.754 -4.534 1.00 31.91 518 ASP B N 1
ATOM 7822 C CA . ASP B 1 518 ? -28.614 -1.314 -3.264 1.00 30.24 518 ASP B CA 1
ATOM 7823 C C . ASP B 1 518 ? -27.502 -1.220 -2.221 1.00 29.64 518 ASP B C 1
ATOM 7824 O O . ASP B 1 518 ? -27.671 -1.648 -1.078 1.00 31.15 518 ASP B O 1
ATOM 7829 N N . ASN B 1 519 ? -26.372 -0.646 -2.631 1.00 28.55 519 ASN B N 1
ATOM 7830 C CA . ASN B 1 519 ? -25.198 -0.481 -1.770 1.00 26.50 519 ASN B CA 1
ATOM 7831 C C . ASN B 1 519 ? -24.774 -1.783 -1.080 1.00 28.26 519 ASN B C 1
ATOM 7832 O O . ASN B 1 519 ? -24.493 -1.799 0.120 1.00 30.07 519 ASN B O 1
ATOM 7837 N N . PHE B 1 520 ? -24.734 -2.873 -1.841 1.00 27.42 520 PHE B N 1
ATOM 7838 C CA . PHE B 1 520 ? -24.341 -4.165 -1.291 1.00 28.08 520 PHE B CA 1
ATOM 7839 C C . PHE B 1 520 ? -22.852 -4.205 -0.949 1.00 28.23 520 PHE B C 1
ATOM 7840 O O . PHE B 1 520 ? -22.462 -4.763 0.079 1.00 27.71 520 PHE B O 1
ATOM 7848 N N . PHE B 1 521 ? -22.022 -3.624 -1.812 1.00 26.85 521 PHE B N 1
ATOM 7849 C CA . PHE B 1 521 ? -20.592 -3.541 -1.537 1.00 29.43 521 PHE B CA 1
ATOM 7850 C C . PHE B 1 521 ? -20.283 -2.243 -0.810 1.00 32.16 521 PHE B C 1
ATOM 7851 O O . PHE B 1 521 ? -20.259 -1.170 -1.418 1.00 34.40 521 PHE B O 1
ATOM 7859 N N . ARG B 1 522 ? -20.039 -2.343 0.492 1.00 30.16 522 ARG B N 1
ATOM 7860 C CA . ARG B 1 522 ? -19.859 -1.151 1.305 1.00 28.37 522 ARG B CA 1
ATOM 7861 C C . ARG B 1 522 ? -18.974 -1.407 2.515 1.00 29.42 522 ARG B C 1
ATOM 7862 O O . ARG B 1 522 ? -18.766 -2.552 2.920 1.00 31.24 522 ARG B O 1
ATOM 7870 N N . HIS B 1 523 ? -18.450 -0.322 3.075 1.00 29.80 523 HIS B N 1
ATOM 7871 C CA . HIS B 1 523 ? -17.774 -0.343 4.366 1.00 29.41 523 HIS B CA 1
ATOM 7872 C C . HIS B 1 523 ? -17.701 1.083 4.900 1.00 29.33 523 HIS B C 1
ATOM 7873 O O . HIS B 1 523 ? -18.418 1.966 4.420 1.00 27.94 523 HIS B O 1
ATOM 7880 N N . GLU B 1 524 ? -16.839 1.307 5.885 1.00 29.15 524 GLU B N 1
ATOM 7881 C CA . GLU B 1 524 ? -16.766 2.600 6.559 1.00 29.43 524 GLU B CA 1
ATOM 7882 C C . GLU B 1 524 ? -16.414 3.754 5.618 1.00 28.05 524 GLU B C 1
ATOM 7883 O O . GLU B 1 524 ? -16.859 4.882 5.827 1.00 29.81 524 GLU B O 1
ATOM 7889 N N . GLN B 1 525 ? -15.632 3.467 4.581 1.00 25.26 525 GLN B N 1
ATOM 7890 C CA . GLN B 1 525 ? -15.237 4.490 3.617 1.00 25.14 525 GLN B CA 1
ATOM 7891 C C . GLN B 1 525 ? -15.457 4.063 2.175 1.00 26.10 525 GLN B C 1
ATOM 7892 O O . GLN B 1 525 ? -14.694 4.446 1.286 1.00 23.44 525 GLN B O 1
ATOM 7898 N N . SER B 1 526 ? -16.493 3.269 1.940 1.00 25.34 526 SER B N 1
ATOM 7899 C CA . SER B 1 526 ? -16.854 2.916 0.576 1.00 24.55 526 SER B CA 1
ATOM 7900 C C . SER B 1 526 ? -17.512 4.116 -0.093 1.00 24.04 526 SER B C 1
ATOM 7901 O O . SER B 1 526 ? -18.117 4.957 0.580 1.00 22.54 526 SER B O 1
ATOM 7904 N N . VAL B 1 527 ? -17.375 4.210 -1.413 1.00 23.77 527 VAL B N 1
ATOM 7905 C CA . VAL B 1 527 ? -18.035 5.268 -2.166 1.00 24.32 527 VAL B CA 1
ATOM 7906 C C . VAL B 1 527 ? -19.544 5.110 -2.003 1.00 26.25 527 VAL B C 1
ATOM 7907 O O . VAL B 1 527 ? -20.090 4.046 -2.289 1.00 27.37 527 VAL B O 1
ATOM 7911 N N . PRO B 1 528 ? -20.224 6.165 -1.523 1.00 27.21 528 PRO B N 1
ATOM 7912 C CA . PRO B 1 528 ? -21.670 6.078 -1.285 1.00 28.36 528 PRO B CA 1
ATOM 7913 C C . PRO B 1 528 ? -22.458 6.182 -2.586 1.00 30.90 528 PRO B C 1
ATOM 7914 O O . PRO B 1 528 ? -21.889 6.568 -3.608 1.00 30.10 528 PRO B O 1
ATOM 7918 N N . THR B 1 529 ? -23.745 5.845 -2.543 1.00 33.46 529 THR B N 1
ATOM 7919 C CA . THR B 1 529 ? -24.592 5.869 -3.732 1.00 35.13 529 THR B CA 1
ATOM 7920 C C . THR B 1 529 ? -25.094 7.272 -4.045 1.00 36.87 529 THR B C 1
ATOM 7921 O O . THR B 1 529 ? -25.661 7.511 -5.112 1.00 35.53 529 THR B O 1
ATOM 7925 N N . LYS B 1 530 ? -24.895 8.189 -3.102 1.00 39.05 530 LYS B N 1
ATOM 7926 C CA . LYS B 1 530 ? -25.305 9.579 -3.273 1.00 42.14 530 LYS B CA 1
ATOM 7927 C C . LYS B 1 530 ? -24.576 10.470 -2.272 1.00 43.26 530 LYS B C 1
ATOM 7928 O O . LYS B 1 530 ? -24.001 9.981 -1.296 1.00 43.65 530 LYS B O 1
ATOM 7934 N N . ILE B 1 531 ? -24.596 11.777 -2.520 1.00 44.34 531 ILE B N 1
ATOM 7935 C CA . ILE B 1 531 ? -24.008 12.745 -1.599 1.00 45.79 531 ILE B CA 1
ATOM 7936 C C . ILE B 1 531 ? -24.994 13.873 -1.287 1.00 46.94 531 ILE B C 1
ATOM 7937 O O . ILE B 1 531 ? -25.763 14.298 -2.152 1.00 46.74 531 ILE B O 1
ATOM 7942 N N . GLY B 1 532 ? -24.972 14.344 -0.044 1.00 48.03 532 GLY B N 1
ATOM 7943 C CA . GLY B 1 532 ? -25.898 15.367 0.405 1.00 50.05 532 GLY B CA 1
ATOM 7944 C C . GLY B 1 532 ? -26.096 15.307 1.907 1.00 51.62 532 GLY B C 1
ATOM 7945 O O . GLY B 1 532 ? -26.867 16.079 2.474 1.00 55.45 532 GLY B O 1
#

CATH classification: 3.30.43.10 (+2 more: 3.30.465.10, 3.40.462.20)

Solvent-accessible surface area: 38176 Å² total; per-residue (Å²): 137,66,58,31,91,60,0,43,134,18,6,77,123,52,119,95,108,104,11,96,96,10,6,18,4,66,132,88,73,61,96,82,16,118,99,28,6,60,55,25,0,17,0,49,16,24,19,17,127,85,21,59,82,3,53,0,0,0,8,0,61,109,38,44,9,1,45,4,0,1,68,2,0,69,155,52,156,4,10,9,8,39,3,13,11,4,46,38,36,4,0,9,15,1,14,1,98,132,39,129,48,4,0,0,0,2,3,11,114,11,78,122,27,85,19,68,55,125,22,50,2,1,62,0,20,0,1,0,4,0,0,16,0,6,17,82,0,21,96,113,19,85,67,38,0,2,2,3,4,23,68,15,7,25,5,0,11,40,16,0,4,0,0,0,21,0,14,8,0,3,70,36,0,0,0,1,38,6,13,60,30,0,58,0,0,10,9,105,8,99,60,28,57,35,94,66,15,29,17,58,13,0,6,0,0,41,1,0,1,25,25,0,4,6,0,12,0,0,0,49,0,67,2,2,78,4,46,68,55,0,0,0,0,58,16,71,37,28,50,105,93,74,0,13,135,8,0,68,43,0,1,72,25,2,21,143,8,57,40,17,0,3,1,23,0,42,0,33,23,33,102,154,126,110,80,4,0,15,0,26,0,15,0,2,0,11,10,62,4,92,86,0,43,131,25,4,134,176,31,0,64,77,2,49,20,68,99,186,58,17,67,86,31,29,6,5,60,0,13,2,53,4,24,49,22,79,132,110,25,49,29,93,42,4,65,64,11,142,31,93,149,66,23,17,20,2,1,4,2,0,0,0,88,115,43,1,48,51,121,0,0,74,10,0,4,115,64,1,62,136,3,77,52,3,51,0,20,0,0,1,0,4,10,59,0,39,146,26,65,79,57,66,3,0,5,1,2,2,106,40,4,22,2,0,0,12,0,21,0,25,10,139,72,6,99,129,8,31,125,114,0,20,118,28,0,102,83,1,23,72,35,0,99,105,41,5,3,106,148,31,33,2,2,4,5,37,17,10,2,44,60,15,7,24,51,120,36,182,46,58,15,108,100,0,0,31,37,2,1,37,61,9,3,113,44,0,9,132,6,0,10,121,31,0,81,110,46,17,6,64,14,4,0,2,0,18,25,131,84,95,114,90,80,95,64,1,54,132,20,3,64,134,65,94,184,93,44,73,11,45,43,32,23,60,132,121,64,64,92,89,14,126,100,16,8,61,64,28,0,16,0,46,19,24,26,16,130,85,21,61,80,4,46,5,0,2,10,0,64,129,34,67,5,1,42,19,1,1,69,9,0,58,132,43,164,8,8,7,7,39,1,14,10,5,43,38,36,3,0,9,17,2,11,2,117,80,34,120,59,2,0,0,2,1,3,13,107,10,82,99,21,73,24,68,64,71,23,19,4,2,71,0,31,0,1,0,4,0,0,14,0,6,19,83,0,33,95,124,16,82,55,19,0,2,3,3,4,23,64,12,6,25,4,1,10,40,18,0,3,0,0,0,15,1,15,8,0,3,59,35,0,0,0,1,42,10,14,54,31,0,76,0,0,14,6,104,2,104,49,36,59,74,98,63,16,28,98,58,10,0,10,0,0,39,1,0,1,27,22,0,4,5,2,13,0,0,0,55,1,48,1,4,90,5,45,68,54,0,0,0,0,58,15,67,36,29,51,113,95,84,0,14,138,10,0,71,43,0,2,74,25,3,20,138,9,60,23,18,0,4,0,16,0,41,0,38,25,35,104,150,167,81,4,0,13,0,26,0,18,0,1,0,10,10,59,3,88,61,0,46,127,28,4,134,183,37,0,62,76,1,44,23,69,106,189,54,16,65,85,35,26,5,3,53,0,14,4,65,6,19,52,28,85,130,110,20,52,26,95,46,4,67,54,16,141,30,87,145,63,25,17,23,1,2,4,2,0,0,0,73,129,47,0,40,61,112,0,0,77,8,0,5,115,60,1,60,143,10,98,51,2,48,0,20,0,0,0,0,4,14,53,0,37,96,30,62,69,70,106,1,0,5,2,2,2,107,43,3,23,2,0,0,8,1,20,0,26,11,128,71,6,117,112,17,23,94,145,3,12,147,27,0,102,79,0,20,77,31,0,100,97,43,5,5,126,149,33,33,4,1,4,5,35,17,12,3,45,61,13,6,23,44,151,35,188,43,60,15,117,95,0,0,32,33,2,1,38,57,9,3,102,97,0,8,130,3,0,23,108,33,0,86,100,45,13,5,72,22,13,0,1,0,20,37,158,64,92

Nearest PDB structures (foldseek):
  4ud8-assembly1_A  TM=1.002E+00  e=0.000E+00  Arabidopsis thaliana
  4ud8-assembly2_B  TM=9.955E-01  e=0.000E+00  Arabidopsis thaliana
  6jqh-assembly1_A  TM=9.484E-01  e=1.006E-62  Morus alba
  7yav-assembly1_B  TM=9.413E-01  e=3.490E-62  Morus alba
  7e2v-assembly1_B  TM=9.568E-01  e=4.070E-57  Morus alba

Secondary structure (DSSP, 8-state):
--HHHHHHHHHHTS-----GGGEE-HHHHHHHHHHHHHHS--BGGGSSTTS---SEEE--SSHHHHHHHHHHHHHTT-EEEEESS---TT-TTT--SS--SEEEEE-TT---EEEEGGGTEEEEETTSBHHHHHHHHHHH-TTEE----SSTT-BHHHHGGG----TTHHHH--GGGSEEEEEEE-TTS-EEEHHHHHHHHHHHTTTS-TTSS-EEEEEEEEPEE--S-EEEEEEEEEGGGTHHHHHHHHHHHGGGS-TTEEEEEEEEEEE---EEEEEEEEEEESS-HHHHHHHHHHH-GGG---GGG-EEE-HHHHHHHHTT--TT--GGGGGG---S--BEEEEEEEEESSPPPHHHHHHHHHHHTTSSSEEEEEEE--GGGGSS-TTSSS----TT--EEEEEEEEESSGGGTHHHHHHHHHHHHHHHGGGS--SS----TTS--GGG--SSSSS-HHHHHHHHHGGGHHHHHHHHHHH-TT--S--TTPPPSS--/-HHHHHHHHHH--PSSP--EEE-HHHHHHHHHHHHHHH--BGGGSSTTSPPPSEEEE-SSHHHHHHHHHHHHHTT-EEEEESS---TT-TTT--SS--SEEEEE-TT---EEEETTTTEEEEETTSBHHHHHHHHHHH-TTEE----SSTT-BHHHHGGG----TTHHHH--GGGGEEEEEEE-TTS-EE-HHHHHHHHHHHTTTS-TTSS-EEEEEEEE-EE--S-EEEEEEEEEGGGTHHHHHHHHHHHGGGS-TTEEEEEEEEEEE--EEEEEEEEEEESS-HHHHHHHHHHH-GGG---GGG-EEE-HHHHHHHHHT--TT--GGGGGG---S--BEEEEEEEEESSPPPHHHHHHHHHHHTTSSSEEEEEEE--GGGGTS-TTSSS----TT--EEEEEEEEESSGGGTHHHHHHHHHHHHHHHTTTS--SS----TTS--GGG--SSSSS-HHHHHHHHHGGGHHHHHHHHHHH-TT--S--TTPPPS---

Organism: Arabidopsis thaliana (NCBI:txid3702)

B-factor: mean 31.89, std 12.45, range [12.83, 112.17]

Foldseek 3Di:
DDPVVLLVVLQVVPVPDDQPVQKAACVVPVVVQLCVLVVQAFAVLQSDPVFDFARMEGEDQDLLSVLSNLQSCVVSVAAEAEAARNDFQVSRRTTFPPRPHHYHYYHLNQFDKADDVVQQKIKGFQNHWLLNNQLVQVVVPLFKGAAFDLALLHTNFFGQLQFGGYQQCLAQNTQLSFFDKFWFQFSNSDIDMPVRLDDLLSLCSRRVGPLFFGGTTITMGGMDTFDQKKKKFKFKDWVVRVVLVLVLLCLVPQQPADSQKWWKWKWAWDVPVAITIMIITIMIGRDDLVVVVVRCVVRRCVSVDDSVRMDMHGPLVSSCVSNPHDPPDDSCVSVVSDGPDHFHKHKWKFFFLDRDDSVLVVVLRVLRSVADIKMKMKTAHHRVQQVDDLQSGLNRQGNSTGIMMMTMHTDHPHPVCVVVRVVSSVVSVVSCQVGTDVPPGATRVSNDDCVQDFVPDPDFLVRVLCRHRNPNLQSSLCSSCVRPVVRSRDGRNHRHVDGD/DLVCQLVVQLCCPDPPFPKDKFACVVPVVVQLCVLVVQAFACLCVPPPFAFARIEIEHQDLLSVLSNLQSCVVSVAAEAEEARNPFQVSSRGTFDPRPHHYHYYHLNLFDKADDVVQQKIKGFQNHWQLNNQLNQCVVHLFKGAAFDLALLHTPFFGQQQFGGYQQCLAQNTQLSFFDKFWFQFSNSDIDMDVRLDDLLSLNSRRVGPLQFGGTGITMGGMDTFDQKKKKFKQKDWVVRVPLVLVLLCLVFQQPADSQKWWKWKWAWDPVLITIMIITIMIGRDDPVVVCVRCVPRPCVSVDDSVRMDMHGPSLSSCVSNPHDNPDDSVVSNVSDGPDHWNKHKWKFWFLDRQDSVLVVVLRVLRSVADIKMKMKTAHHRVQQVDDLQSGQQRQGNSTGIMMMTMDTDHPHPVCVVVSVVSSVVSVVSCQVGTDVPPRATRVSNDDCVQDFDPDPDFLCRSLCRHRNPNLVSSLCSSCVRPVVSSRDGRNHNHVDGD

Radius of gyration: 32.52 Å; Cα contacts (8 Å, |Δi|>4): 2257; chains: 2; bounding box: 77×57×98 Å

GO terms:
  GO:0009505 plant-type cell wall (C, IDA)
  GO:0050268 coniferyl-alcohol dehydrogenase activity (F, IDA)
  GO:0045551 cinnamyl-alcohol dehydrogenase activity (F, IDA)
  GO:0009505 plant-type cell wall (C, HDA)
  GO:0009506 plasmodesma (C, HDA)
  GO:0009793 embryo development ending in seed dormancy (P, IMP)
  GO:0010197 polar nucleus fusion (P, IMP)